Protein AF-0000000065792756 (afdb_homodimer)

Organism: Kluyveromyces lactis (strain ATCC 8585 / CBS 2359 / DSM 70799 / NBRC 1267 / NRRL Y-1140 / WM37) (NCBI:txid284590)

InterPro domains:
  IPR007240 Autophagy-related protein 17 [PTHR28005] (9-421)
  IPR045326 Autophagy protein ATG17-like domain [PF04108] (24-396)

Foldseek 3Di:
DDPPPVPDDLVVLVVLLVLLVVLLVVLVVLLVVLVVLLVVLLVLLVVLLVVLVVLVVLLVVLVVLLVCCQPPVLPPPQPPPQLPPQQVDCQLPVLLVLLVVLLVLLVVLLVVQVVAADDADPPDGTSNVVDDPCLSCLSVVLNVCSVVSVVVSVVLVVVSVVVSCCSVVPLVVPLSVVLVVLSCQASNPPHPPDLSCCSPPVLVVVSVVLNVLSVVLSVLSVVLSVLSVVLSVVPDDDVVSVVSVVVSVVVSVVNVVSSVVSVVSSVVSVVSSVVSVVSSVVSVVSSVVSVVSSVVSVVVVVVSVVVSVVSVVVSVVSVVSSVSSVVSSVVSVVVSVVSVVVVVVVVVVVVVLVVQQVVLVVVVVVLVVVVVVLVVVLVVVLVVLVVCCVVCVVPDDPVPPPPPSPDNDGPDDDDDDGDHRDD/DDPCPVDDDLVVLVVLLVVLVVLLVVLVVLLVVLVVLLVVLLVLLVVLLVLLVVLVVLLVVLVVLLCCCQPPVLPPPQPPPQLPPPQVPCQLPVLLVLLVVLLVLLVVLLVVQVVAADDADPPDGTSNVVDDPCLSCLSVVLNVCSVVSVVVSVVVVVVSVVLSVCSVVPLVVPLSVVLVVLSCQASNPPHPPDLSCCSPPVLVVVSVVLNVLSVVLSVLSVVLSVLSVCLSVVPDDDVVSVVSVVVSVVVSVVNVVSSVVSVVSSVVSVVSSVVSVVSSVVSVVSSVVSVVSSVVSVVVVVVSVVVSVVSVVVSVVSVVSSVSSVVSSVVSVVVSVVSVVVVVVVVVVVVVLVVQQVVLVVVVVVLVVVVVVLVVVLVVVLVVLVVCCVVCVVPDDPVPPPPPSPDNDGPDDDDDDGDHRDD

Radius of gyration: 106.82 Å; Cα contacts (8 Å, |Δi|>4): 622; chains: 2; bounding box: 116×334×173 Å

Structure (mmCIF, N/CA/C/O backbone):
data_AF-0000000065792756-model_v1
#
loop_
_entity.id
_entity.type
_entity.pdbx_description
1 polymer 'Autophagy-related protein 17'
#
loop_
_atom_site.group_PDB
_atom_site.id
_atom_site.type_symbol
_atom_site.label_atom_id
_atom_site.label_alt_id
_atom_site.label_comp_id
_atom_site.label_asym_id
_atom_site.label_entity_id
_atom_site.label_seq_id
_atom_site.pdbx_PDB_ins_code
_atom_site.Cartn_x
_atom_site.Cartn_y
_atom_site.Cartn_z
_atom_site.occupancy
_atom_site.B_iso_or_equiv
_atom_site.auth_seq_id
_atom_site.auth_comp_id
_atom_site.auth_asym_id
_atom_site.auth_atom_id
_atom_site.pdbx_PDB_model_num
ATOM 1 N N . MET A 1 1 ? 58.156 -164 -96.812 1 25.36 1 MET A N 1
ATOM 2 C CA . MET A 1 1 ? 56.844 -163.625 -96.312 1 25.36 1 MET A CA 1
ATOM 3 C C . MET A 1 1 ? 56.844 -162.25 -95.75 1 25.36 1 MET A C 1
ATOM 5 O O . MET A 1 1 ? 57.562 -161.875 -94.75 1 25.36 1 MET A O 1
ATOM 9 N N . SER A 1 2 ? 56.656 -161.125 -96.5 1 32.66 2 SER A N 1
ATOM 10 C CA . SER A 1 2 ? 56.594 -159.625 -96.562 1 32.66 2 SER A CA 1
ATOM 11 C C . SER A 1 2 ? 55.5 -159.125 -95.688 1 32.66 2 SER A C 1
ATOM 13 O O . SER A 1 2 ? 54.375 -159.625 -95.688 1 32.66 2 SER A O 1
ATOM 15 N N . ASP A 1 3 ? 55.75 -158.75 -94.375 1 37.81 3 ASP A N 1
ATOM 16 C CA . ASP A 1 3 ? 55.031 -158 -93.312 1 37.81 3 ASP A CA 1
ATOM 17 C C . ASP A 1 3 ? 54.188 -156.875 -93.875 1 37.81 3 ASP A C 1
ATOM 19 O O . ASP A 1 3 ? 54.719 -155.875 -94.438 1 37.81 3 ASP A O 1
ATOM 23 N N . ALA A 1 4 ? 53.031 -157.125 -94.438 1 43.47 4 ALA A N 1
ATOM 24 C CA . ALA A 1 4 ? 51.906 -156.25 -94.875 1 43.47 4 ALA A CA 1
ATOM 25 C C . ALA A 1 4 ? 51.531 -155.125 -93.812 1 43.47 4 ALA A C 1
ATOM 27 O O . ALA A 1 4 ? 50.906 -155.5 -92.812 1 43.47 4 ALA A O 1
ATOM 28 N N . ALA A 1 5 ? 52.312 -154.25 -93.188 1 48.06 5 ALA A N 1
ATOM 29 C CA . ALA A 1 5 ? 52.062 -153.125 -92.375 1 48.06 5 ALA A CA 1
ATOM 30 C C . ALA A 1 5 ? 50.844 -152.25 -92.875 1 48.06 5 ALA A C 1
ATOM 32 O O . ALA A 1 5 ? 50.875 -151.75 -93.938 1 48.06 5 ALA A O 1
ATOM 33 N N . THR A 1 6 ? 49.562 -152.625 -92.625 1 49.47 6 THR A N 1
ATOM 34 C CA . THR A 1 6 ? 48.25 -152.125 -93 1 49.47 6 THR A CA 1
ATOM 35 C C . THR A 1 6 ? 48.094 -150.625 -92.5 1 49.47 6 THR A C 1
ATOM 37 O O . THR A 1 6 ? 48 -150.375 -91.312 1 49.47 6 THR A O 1
ATOM 40 N N . THR A 1 7 ? 48.781 -149.625 -92.812 1 55.06 7 THR A N 1
ATOM 41 C CA . THR A 1 7 ? 48.875 -148.125 -92.688 1 55.06 7 THR A CA 1
ATOM 42 C C . THR A 1 7 ? 47.469 -147.5 -92.75 1 55.06 7 THR A C 1
ATOM 44 O O . THR A 1 7 ? 46.688 -147.875 -93.688 1 55.06 7 THR A O 1
ATOM 47 N N . ILE A 1 8 ? 46.844 -147.125 -91.688 1 67.44 8 ILE A N 1
ATOM 48 C CA . ILE A 1 8 ? 45.594 -146.375 -91.625 1 67.44 8 ILE A CA 1
ATOM 49 C C . ILE A 1 8 ? 45.656 -145.125 -92.625 1 67.44 8 ILE A C 1
ATOM 51 O O . ILE A 1 8 ? 46.625 -144.375 -92.688 1 67.44 8 ILE A O 1
ATOM 55 N N . PRO A 1 9 ? 44.875 -145.125 -93.625 1 71.44 9 PRO A N 1
ATOM 56 C CA . PRO A 1 9 ? 44.969 -144.125 -94.688 1 71.44 9 PRO A CA 1
ATOM 57 C C . PRO A 1 9 ? 44.812 -142.75 -94.125 1 71.44 9 PRO A C 1
ATOM 59 O O . PRO A 1 9 ? 43.875 -142.5 -93.438 1 71.44 9 PRO A O 1
ATOM 62 N N . SER A 1 10 ? 45.75 -141.875 -94.25 1 75.62 10 SER A N 1
ATOM 63 C CA . SER A 1 10 ? 45.875 -140.5 -93.875 1 75.62 10 SER A CA 1
ATOM 64 C C . SER A 1 10 ? 44.688 -139.625 -94.312 1 75.62 10 SER A C 1
ATOM 66 O O . SER A 1 10 ? 44.281 -138.75 -93.625 1 75.62 10 SER A O 1
ATOM 68 N N . ASP A 1 11 ? 44.062 -140.125 -95.25 1 78.5 11 ASP A N 1
ATOM 69 C CA . ASP A 1 11 ? 42.969 -139.375 -95.812 1 78.5 11 ASP A CA 1
ATOM 70 C C . ASP A 1 11 ? 41.719 -139.5 -94.938 1 78.5 11 ASP A C 1
ATOM 72 O O . ASP A 1 11 ? 40.969 -138.5 -94.812 1 78.5 11 ASP A O 1
ATOM 76 N N . GLU A 1 12 ? 41.656 -140.5 -94.25 1 80.75 12 GLU A N 1
ATOM 77 C CA . GLU A 1 12 ? 40.469 -140.75 -93.375 1 80.75 12 GLU A CA 1
ATOM 78 C C . GLU A 1 12 ? 40.594 -140 -92.062 1 80.75 12 GLU A C 1
ATOM 80 O O . GLU A 1 12 ? 39.594 -139.5 -91.562 1 80.75 12 GLU A O 1
ATOM 85 N N . ILE A 1 13 ? 41.75 -139.75 -91.625 1 80.88 13 ILE A N 1
ATOM 86 C CA . ILE A 1 13 ? 41.969 -139 -90.375 1 80.88 13 ILE A CA 1
ATOM 87 C C . ILE A 1 13 ? 41.719 -137.5 -90.625 1 80.88 13 ILE A C 1
ATOM 89 O O . ILE A 1 13 ? 41.125 -136.875 -89.812 1 80.88 13 ILE A O 1
ATOM 93 N N . ASP A 1 14 ? 42.125 -137.125 -91.812 1 81.69 14 ASP A N 1
ATOM 94 C CA . ASP A 1 14 ? 41.938 -135.75 -92.188 1 81.69 14 ASP A CA 1
ATOM 95 C C . ASP A 1 14 ? 40.438 -135.375 -92.312 1 81.69 14 ASP A C 1
ATOM 97 O O . ASP A 1 14 ? 40 -134.375 -91.938 1 81.69 14 ASP A O 1
ATOM 101 N N . LYS A 1 15 ? 39.719 -136.375 -92.75 1 84.19 15 LYS A N 1
ATOM 102 C CA . LYS A 1 15 ? 38.312 -136.125 -92.938 1 84.19 15 LYS A CA 1
ATOM 103 C C . LYS A 1 15 ? 37.594 -136.125 -91.562 1 84.19 15 LYS A C 1
ATOM 105 O O . LYS A 1 15 ? 36.719 -135.25 -91.312 1 84.19 15 LYS A O 1
ATOM 110 N N . LEU A 1 16 ? 38.062 -136.875 -90.688 1 81.31 16 LEU A N 1
ATOM 111 C CA . LEU A 1 16 ? 37.438 -137 -89.312 1 81.31 16 LEU A CA 1
ATOM 112 C C . LEU A 1 16 ? 37.781 -135.75 -88.5 1 81.31 16 LEU A C 1
ATOM 114 O O . LEU A 1 16 ? 36.938 -135.125 -87.812 1 81.31 16 LEU A O 1
ATOM 118 N N . TRP A 1 17 ? 38.969 -135.25 -88.688 1 83.38 17 TRP A N 1
ATOM 119 C CA . TRP A 1 17 ? 39.406 -134 -88 1 83.38 17 TRP A CA 1
ATOM 120 C C . TRP A 1 17 ? 38.656 -132.75 -88.5 1 83.38 17 TRP A C 1
ATOM 122 O O . TRP A 1 17 ? 38.219 -132 -87.688 1 83.38 17 TRP A O 1
ATOM 132 N N . ASN A 1 18 ? 38.5 -132.75 -89.812 1 84.19 18 ASN A N 1
ATOM 133 C CA . ASN A 1 18 ? 37.781 -131.625 -90.438 1 84.19 18 ASN A CA 1
ATOM 134 C C . ASN A 1 18 ? 36.312 -131.625 -90 1 84.19 18 ASN A C 1
ATOM 136 O O . ASN A 1 18 ? 35.719 -130.5 -89.75 1 84.19 18 ASN A O 1
ATOM 140 N N . LYS A 1 19 ? 35.812 -132.75 -89.875 1 84.25 19 LYS A N 1
ATOM 141 C CA . LYS A 1 19 ? 34.406 -132.875 -89.438 1 84.25 19 LYS A CA 1
ATOM 142 C C . LYS A 1 19 ? 34.25 -132.5 -88 1 84.25 19 LYS A C 1
ATOM 144 O O . LYS A 1 19 ? 33.312 -131.75 -87.625 1 84.25 19 LYS A O 1
ATOM 149 N N . ALA A 1 20 ? 35.156 -132.875 -87.188 1 82.81 20 ALA A N 1
ATOM 150 C CA . ALA A 1 20 ? 35.125 -132.625 -85.75 1 82.81 20 ALA A CA 1
ATOM 151 C C . ALA A 1 20 ? 35.312 -131.125 -85.562 1 82.81 20 ALA A C 1
ATOM 153 O O . ALA A 1 20 ? 34.625 -130.5 -84.75 1 82.81 20 ALA A O 1
ATOM 154 N N . ARG A 1 21 ? 36.219 -130.5 -86.375 1 84.38 21 ARG A N 1
ATOM 155 C CA . ARG A 1 21 ? 36.469 -129.125 -86.25 1 84.38 21 ARG A CA 1
ATOM 156 C C . ARG A 1 21 ? 35.219 -128.375 -86.625 1 84.38 21 ARG A C 1
ATOM 158 O O . ARG A 1 21 ? 34.844 -127.375 -85.938 1 84.38 21 ARG A O 1
ATOM 165 N N . ASN A 1 22 ? 34.562 -128.75 -87.688 1 84.94 22 ASN A N 1
ATOM 166 C CA . ASN A 1 22 ? 33.344 -128 -88.125 1 84.94 22 ASN A CA 1
ATOM 167 C C . ASN A 1 22 ? 32.219 -128.125 -87.125 1 84.94 22 ASN A C 1
ATOM 169 O O . ASN A 1 22 ? 31.5 -127.125 -86.875 1 84.94 22 ASN A O 1
ATOM 173 N N . GLN A 1 23 ? 32.156 -129.25 -86.625 1 82 23 GLN A N 1
ATOM 174 C CA . GLN A 1 23 ? 31.094 -129.5 -85.625 1 82 23 GLN A CA 1
ATOM 175 C C . GLN A 1 23 ? 31.328 -128.75 -84.375 1 82 23 GLN A C 1
ATOM 177 O O . GLN A 1 23 ? 30.391 -128.25 -83.75 1 82 23 GLN A O 1
ATOM 182 N N . LEU A 1 24 ? 32.562 -128.625 -83.938 1 84.19 24 LEU A N 1
ATOM 183 C CA . LEU A 1 24 ? 32.906 -127.875 -82.75 1 84.19 24 LEU A CA 1
ATOM 184 C C . LEU A 1 24 ? 32.594 -126.438 -82.938 1 84.19 24 LEU A C 1
ATOM 186 O O . LEU A 1 24 ? 32 -125.75 -82.062 1 84.19 24 LEU A O 1
ATOM 190 N N . VAL A 1 25 ? 32.938 -125.875 -84.125 1 85.44 25 VAL A N 1
ATOM 191 C CA . VAL A 1 25 ? 32.688 -124.438 -84.375 1 85.44 25 VAL A CA 1
ATOM 192 C C . VAL A 1 25 ? 31.203 -124.188 -84.438 1 85.44 25 VAL A C 1
ATOM 194 O O . VAL A 1 25 ? 30.734 -123.188 -83.875 1 85.44 25 VAL A O 1
ATOM 197 N N . GLU A 1 26 ? 30.469 -125 -85 1 83.5 26 GLU A N 1
ATOM 198 C CA . GLU A 1 26 ? 29.016 -124.812 -85.125 1 83.5 26 GLU A CA 1
ATOM 199 C C . GLU A 1 26 ? 28.344 -124.875 -83.75 1 83.5 26 GLU A C 1
ATOM 201 O O . GLU A 1 26 ? 27.484 -124.062 -83.438 1 83.5 26 GLU A O 1
ATOM 206 N N . ALA A 1 27 ? 28.797 -125.875 -83 1 84.25 27 ALA A N 1
ATOM 207 C CA . ALA A 1 27 ? 28.219 -126.062 -81.688 1 84.25 27 ALA A CA 1
ATOM 208 C C . ALA A 1 27 ? 28.578 -124.875 -80.75 1 84.25 27 ALA A C 1
ATOM 210 O O . ALA A 1 27 ? 27.766 -124.438 -80 1 84.25 27 ALA A O 1
ATOM 211 N N . GLN A 1 28 ? 29.844 -124.375 -80.875 1 85.5 28 GLN A N 1
ATOM 212 C CA . GLN A 1 28 ? 30.281 -123.25 -80.125 1 85.5 28 GLN A CA 1
ATOM 213 C C . GLN A 1 28 ? 29.438 -122 -80.438 1 85.5 28 GLN A C 1
ATOM 215 O O . GLN A 1 28 ? 29.062 -121.25 -79.5 1 85.5 28 GLN A O 1
ATOM 220 N N . VAL A 1 29 ? 29.078 -121.812 -81.688 1 86.62 29 VAL A N 1
ATOM 221 C CA . VAL A 1 29 ? 28.297 -120.688 -82.062 1 86.62 29 VAL A CA 1
ATOM 222 C C . VAL A 1 29 ? 26.875 -120.812 -81.5 1 86.62 29 VAL A C 1
ATOM 224 O O . VAL A 1 29 ? 26.344 -119.812 -80.938 1 86.62 29 VAL A O 1
ATOM 227 N N . GLU A 1 30 ? 26.344 -122 -81.562 1 85.38 30 GLU A N 1
ATOM 228 C CA . GLU A 1 30 ? 24.984 -122.188 -81.062 1 85.38 30 GLU A CA 1
ATOM 229 C C . GLU A 1 30 ? 24.906 -122.062 -79.562 1 85.38 30 GLU A C 1
ATOM 231 O O . GLU A 1 30 ? 23.969 -121.5 -79 1 85.38 30 GLU A O 1
ATOM 236 N N . CYS A 1 31 ? 25.938 -122.625 -78.938 1 85.56 31 CYS A N 1
ATOM 237 C CA . CYS A 1 31 ? 25.969 -122.562 -77.5 1 85.56 31 CYS A CA 1
ATOM 238 C C . CYS A 1 31 ? 26.172 -121.125 -77 1 85.56 31 CYS A C 1
ATOM 240 O O . CYS A 1 31 ? 25.547 -120.688 -76.062 1 85.56 31 CYS A O 1
ATOM 242 N N . GLU A 1 32 ? 27 -120.312 -77.688 1 86.19 32 GLU A N 1
ATOM 243 C CA . GLU A 1 32 ? 27.234 -118.938 -77.312 1 86.19 32 GLU A CA 1
ATOM 244 C C . GLU A 1 32 ? 25.969 -118.125 -77.438 1 86.19 32 GLU A C 1
ATOM 246 O O . GLU A 1 32 ? 25.672 -117.25 -76.625 1 86.19 32 GLU A O 1
ATOM 251 N N . GLU A 1 33 ? 25.297 -118.375 -78.5 1 88.31 33 GLU A N 1
ATOM 252 C CA . GLU A 1 33 ? 24.062 -117.688 -78.75 1 88.31 33 GLU A CA 1
ATOM 253 C C . GLU A 1 33 ? 23.031 -117.938 -77.625 1 88.31 33 GLU A C 1
ATOM 255 O O . GLU A 1 33 ? 22.375 -117.062 -77.125 1 88.31 33 GLU A O 1
ATOM 260 N N . SER A 1 34 ? 22.953 -119.25 -77.312 1 88.25 34 SER A N 1
ATOM 261 C CA . SER A 1 34 ? 22 -119.625 -76.312 1 88.25 34 SER A CA 1
ATOM 262 C C . SER A 1 34 ? 22.391 -119.062 -74.938 1 88.25 34 SER A C 1
ATOM 264 O O . SER A 1 34 ? 21.516 -118.625 -74.188 1 88.25 34 SER A O 1
ATOM 266 N N . LEU A 1 35 ? 23.609 -119 -74.688 1 86.31 35 LEU A N 1
ATOM 267 C CA . LEU A 1 35 ? 24.094 -118.438 -73.438 1 86.31 35 LEU A CA 1
ATOM 268 C C . LEU A 1 35 ? 23.828 -116.938 -73.312 1 86.31 35 LEU A C 1
ATOM 270 O O . LEU A 1 35 ? 23.547 -116.375 -72.25 1 86.31 35 LEU A O 1
ATOM 274 N N . LYS A 1 36 ? 23.969 -116.375 -74.438 1 90.25 36 LYS A N 1
ATOM 275 C CA . LYS A 1 36 ? 23.672 -114.938 -74.438 1 90.25 36 LYS A CA 1
ATOM 276 C C . LYS A 1 36 ? 22.203 -114.688 -74.125 1 90.25 36 LYS A C 1
ATOM 278 O O . LYS A 1 36 ? 21.875 -113.75 -73.375 1 90.25 36 LYS A O 1
ATOM 283 N N . ILE A 1 37 ? 21.312 -115.438 -74.625 1 89.06 37 ILE A N 1
ATOM 284 C CA . ILE A 1 37 ? 19.875 -115.312 -74.375 1 89.06 37 ILE A CA 1
ATOM 285 C C . ILE A 1 37 ? 19.562 -115.562 -72.875 1 89.06 37 ILE A C 1
ATOM 287 O O . ILE A 1 37 ? 18.812 -114.812 -72.25 1 89.06 37 ILE A O 1
ATOM 291 N N . LEU A 1 38 ? 20.25 -116.438 -72.375 1 88.75 38 LEU A N 1
ATOM 292 C CA . LEU A 1 38 ? 20.016 -116.812 -71 1 88.75 38 LEU A CA 1
ATOM 293 C C . LEU A 1 38 ? 20.5 -115.688 -70.062 1 88.75 38 LEU A C 1
ATOM 295 O O . LEU A 1 38 ? 19.875 -115.375 -69.062 1 88.75 38 LEU A O 1
ATOM 299 N N . SER A 1 39 ? 21.594 -115.188 -70.5 1 89.44 39 SER A N 1
ATOM 300 C CA . SER A 1 39 ? 22.109 -114.062 -69.688 1 89.44 39 SER A CA 1
ATOM 301 C C . SER A 1 39 ? 21.141 -112.875 -69.688 1 89.44 39 SER A C 1
ATOM 303 O O . SER A 1 39 ? 20.922 -112.25 -68.688 1 89.44 39 SER A O 1
ATOM 305 N N . LYS A 1 40 ? 20.594 -112.625 -70.75 1 89.81 40 LYS A N 1
ATOM 306 C CA . LYS A 1 40 ? 19.641 -111.5 -70.875 1 89.81 40 LYS A CA 1
ATOM 307 C C . LYS A 1 40 ? 18.391 -111.812 -70 1 89.81 40 LYS A C 1
ATOM 309 O O . LYS A 1 40 ? 17.891 -110.875 -69.312 1 89.81 40 LYS A O 1
ATOM 314 N N . VAL A 1 41 ? 17.938 -112.938 -70 1 87.88 41 VAL A N 1
ATOM 315 C CA . VAL A 1 41 ? 16.75 -113.312 -69.25 1 87.88 41 VAL A CA 1
ATOM 316 C C . VAL A 1 41 ? 17 -113.188 -67.75 1 87.88 41 VAL A C 1
ATOM 318 O O . VAL A 1 41 ? 16.156 -112.688 -67 1 87.88 41 VAL A O 1
ATOM 321 N N . ARG A 1 42 ? 18.219 -113.562 -67.438 1 86 42 ARG A N 1
ATOM 322 C CA . ARG A 1 42 ? 18.578 -113.438 -66.062 1 86 42 ARG A CA 1
ATOM 323 C C . ARG A 1 42 ? 18.562 -112 -65.562 1 86 42 ARG A C 1
ATOM 325 O O . ARG A 1 42 ? 18.031 -111.688 -64.5 1 86 42 ARG A O 1
ATOM 332 N N . THR A 1 43 ? 19 -111.125 -66.375 1 88.31 43 THR A N 1
ATOM 333 C CA . THR A 1 43 ? 19.031 -109.75 -66 1 88.31 43 THR A CA 1
ATOM 334 C C . THR A 1 43 ? 17.625 -109.125 -65.875 1 88.31 43 THR A C 1
ATOM 336 O O . THR A 1 43 ? 17.328 -108.375 -65 1 88.31 43 THR A O 1
ATOM 339 N N . GLU A 1 44 ? 16.766 -109.562 -66.625 1 85.88 44 GLU A N 1
ATOM 340 C CA . GLU A 1 44 ? 15.391 -109.062 -66.625 1 85.88 44 GLU A CA 1
ATOM 341 C C . GLU A 1 44 ? 14.617 -109.562 -65.438 1 85.88 44 GLU A C 1
ATOM 343 O O . GLU A 1 44 ? 13.805 -108.875 -64.875 1 85.88 44 GLU A O 1
ATOM 348 N N . MET A 1 45 ? 14.938 -110.75 -65.125 1 84.94 45 MET A N 1
ATOM 349 C CA . MET A 1 45 ? 14.281 -111.312 -63.969 1 84.94 45 MET A CA 1
ATOM 350 C C . MET A 1 45 ? 14.688 -110.625 -62.719 1 84.94 45 MET A C 1
ATOM 352 O O . MET A 1 45 ? 13.836 -110.312 -61.875 1 84.94 45 MET A O 1
ATOM 356 N N . ASP A 1 46 ? 15.961 -110.25 -62.656 1 84.19 46 ASP A N 1
ATOM 357 C CA . ASP A 1 46 ? 16.469 -109.562 -61.5 1 84.19 46 ASP A CA 1
ATOM 358 C C . ASP A 1 46 ? 15.852 -108.125 -61.406 1 84.19 46 ASP A C 1
ATOM 360 O O . ASP A 1 46 ? 15.492 -107.688 -60.312 1 84.19 46 ASP A O 1
ATOM 364 N N . SER A 1 47 ? 15.711 -107.562 -62.438 1 86 47 SER A N 1
ATOM 365 C CA . SER A 1 47 ? 15.133 -106.25 -62.469 1 86 47 SER A CA 1
ATOM 366 C C . SER A 1 47 ? 13.672 -106.25 -62.031 1 86 47 SER A C 1
ATOM 368 O O . SER A 1 47 ? 13.211 -105.375 -61.312 1 86 47 SER A O 1
ATOM 370 N N . SER A 1 48 ? 13 -107.25 -62.375 1 80.44 48 SER A N 1
ATOM 371 C CA . SER A 1 48 ? 11.586 -107.375 -62.062 1 80.44 48 SER A CA 1
ATOM 372 C C . SER A 1 48 ? 11.383 -107.625 -60.562 1 80.44 48 SER A C 1
ATOM 374 O O . SER A 1 48 ? 10.461 -107.062 -59.969 1 80.44 48 SER A O 1
ATOM 376 N N . GLN A 1 49 ? 12.359 -108.312 -59.969 1 78.81 49 GLN A N 1
ATOM 377 C CA . GLN A 1 49 ? 12.281 -108.562 -58.531 1 78.81 49 GLN A CA 1
ATOM 378 C C . GLN A 1 49 ? 12.516 -107.312 -57.719 1 78.81 49 GLN A C 1
ATOM 380 O O . GLN A 1 49 ? 11.875 -107.125 -56.688 1 78.81 49 GLN A O 1
ATOM 385 N N . LYS A 1 50 ? 13.375 -106.562 -58.25 1 86.12 50 LYS A N 1
ATOM 386 C CA . LYS A 1 50 ? 13.68 -105.312 -57.531 1 86.12 50 LYS A CA 1
ATOM 387 C C . LYS A 1 50 ? 12.492 -104.375 -57.562 1 86.12 50 LYS A C 1
ATOM 389 O O . LYS A 1 50 ? 12.32 -103.5 -56.688 1 86.12 50 LYS A O 1
ATOM 394 N N . SER A 1 51 ? 11.625 -104.5 -58.5 1 86.56 51 SER A N 1
ATOM 395 C CA . SER A 1 51 ? 10.469 -103.625 -58.656 1 86.56 51 SER A CA 1
ATOM 396 C C . SER A 1 51 ? 9.453 -103.812 -57.531 1 86.56 51 SER A C 1
ATOM 398 O O . SER A 1 51 ? 8.773 -102.875 -57.094 1 86.56 51 SER A O 1
ATOM 400 N N . ARG A 1 52 ? 9.438 -105 -57 1 84.5 52 ARG A N 1
ATOM 401 C CA . ARG A 1 52 ? 8.516 -105.312 -55.906 1 84.5 52 ARG A CA 1
ATOM 402 C C . ARG A 1 52 ? 8.859 -104.5 -54.688 1 84.5 52 ARG A C 1
ATOM 404 O O . ARG A 1 52 ? 7.965 -103.938 -54.031 1 84.5 52 ARG A O 1
ATOM 411 N N . PHE A 1 53 ? 10.109 -104.312 -54.406 1 84 53 PHE A N 1
ATOM 412 C CA . PHE A 1 53 ? 10.547 -103.562 -53.219 1 84 53 PHE A CA 1
ATOM 413 C C . PHE A 1 53 ? 10.273 -102.062 -53.406 1 84 53 PHE A C 1
ATOM 415 O O . PHE A 1 53 ? 9.914 -101.375 -52.438 1 84 53 PHE A O 1
ATOM 422 N N . LYS A 1 54 ? 10.398 -101.688 -54.594 1 88.88 54 LYS A N 1
ATOM 423 C CA . LYS A 1 54 ? 10.117 -100.312 -54.875 1 88.88 54 LYS A CA 1
ATOM 424 C C . LYS A 1 54 ? 8.641 -100 -54.688 1 88.88 54 LYS A C 1
ATOM 426 O O . LYS A 1 54 ? 8.281 -98.938 -54.156 1 88.88 54 LYS A O 1
ATOM 431 N N . LEU A 1 55 ? 7.777 -100.875 -55.094 1 90.19 55 LEU A N 1
ATOM 432 C CA . LEU A 1 55 ? 6.336 -100.688 -54.969 1 90.19 55 LEU A CA 1
ATOM 433 C C . LEU A 1 55 ? 5.91 -100.688 -53.5 1 90.19 55 LEU A C 1
ATOM 435 O O . LEU A 1 55 ? 5.066 -99.875 -53.062 1 90.19 55 LEU A O 1
ATOM 439 N N . LYS A 1 56 ? 6.566 -101.625 -52.781 1 88.62 56 LYS A N 1
ATOM 440 C CA . LYS A 1 56 ? 6.277 -101.625 -51.344 1 88.62 56 LYS A CA 1
ATOM 441 C C . LYS A 1 56 ? 6.676 -100.375 -50.656 1 88.62 56 LYS A C 1
ATOM 443 O O . LYS A 1 56 ? 5.961 -99.875 -49.781 1 88.62 56 LYS A O 1
ATOM 448 N N . PHE A 1 57 ? 7.707 -99.75 -51.094 1 90 57 PHE A N 1
ATOM 449 C CA . PHE A 1 57 ? 8.172 -98.438 -50.531 1 90 57 PHE A CA 1
ATOM 450 C C . PHE A 1 57 ? 7.18 -97.375 -50.844 1 90 57 PHE A C 1
ATOM 452 O O . PHE A 1 57 ? 6.836 -96.562 -49.938 1 90 57 PHE A O 1
ATOM 459 N N . ILE A 1 58 ? 6.727 -97.312 -52 1 90.94 58 ILE A N 1
ATOM 460 C CA . ILE A 1 58 ? 5.789 -96.312 -52.406 1 90.94 58 ILE A CA 1
ATOM 461 C C . ILE A 1 58 ? 4.484 -96.438 -51.625 1 90.94 58 ILE A C 1
ATOM 463 O O . ILE A 1 58 ? 3.928 -95.438 -51.156 1 90.94 58 ILE A O 1
ATOM 467 N N . LEU A 1 59 ? 4.094 -97.625 -51.469 1 92.44 59 LEU A N 1
ATOM 468 C CA . LEU A 1 59 ? 2.875 -97.875 -50.719 1 92.44 59 LEU A CA 1
ATOM 469 C C . LEU A 1 59 ? 3.016 -97.438 -49.281 1 92.44 59 LEU A C 1
ATOM 471 O O . LEU A 1 59 ? 2.135 -96.688 -48.781 1 92.44 59 LEU A O 1
ATOM 475 N N . ASN A 1 60 ? 4.172 -97.688 -48.625 1 90.12 60 ASN A N 1
ATOM 476 C CA . ASN A 1 60 ? 4.398 -97.25 -47.25 1 90.12 60 ASN A CA 1
ATOM 477 C C . ASN A 1 60 ? 4.473 -95.75 -47.156 1 90.12 60 ASN A C 1
ATOM 479 O O . ASN A 1 60 ? 3.965 -95.125 -46.188 1 90.12 60 ASN A O 1
ATOM 483 N N . CYS A 1 61 ? 5.059 -95.188 -48.156 1 89.69 61 CYS A N 1
ATOM 484 C CA . CYS A 1 61 ? 5.168 -93.75 -48.156 1 89.69 61 CYS A CA 1
ATOM 485 C C . CYS A 1 61 ? 3.795 -93.062 -48.25 1 89.69 61 CYS A C 1
ATOM 487 O O . CYS A 1 61 ? 3.506 -92.125 -47.531 1 89.69 61 CYS A O 1
ATOM 489 N N . LEU A 1 62 ? 2.947 -93.562 -49.062 1 91.75 62 LEU A N 1
ATOM 490 C CA . LEU A 1 62 ? 1.622 -93 -49.25 1 91.75 62 LEU A CA 1
ATOM 491 C C . LEU A 1 62 ? 0.751 -93.188 -48.031 1 91.75 62 LEU A C 1
ATOM 493 O O . LEU A 1 62 ? 0.009 -92.312 -47.625 1 91.75 62 LEU A O 1
ATOM 497 N N . VAL A 1 63 ? 0.926 -94.438 -47.406 1 90.94 63 VAL A N 1
ATOM 498 C CA . VAL A 1 63 ? 0.171 -94.688 -46.188 1 90.94 63 VAL A CA 1
ATOM 499 C C . VAL A 1 63 ? 0.593 -93.75 -45.094 1 90.94 63 VAL A C 1
ATOM 501 O O . VAL A 1 63 ? -0.253 -93.125 -44.406 1 90.94 63 VAL A O 1
ATOM 504 N N . ASN A 1 64 ? 1.88 -93.438 -44.969 1 90.19 64 ASN A N 1
ATOM 505 C CA . ASN A 1 64 ? 2.395 -92.562 -43.938 1 90.19 64 ASN A CA 1
ATOM 506 C C . ASN A 1 64 ? 1.988 -91.125 -44.188 1 90.19 64 ASN A C 1
ATOM 508 O O . ASN A 1 64 ? 1.679 -90.375 -43.25 1 90.19 64 ASN A O 1
ATOM 512 N N . GLN A 1 65 ? 1.965 -90.812 -45.469 1 89.31 65 GLN A N 1
ATOM 513 C CA . GLN A 1 65 ? 1.603 -89.438 -45.812 1 89.31 65 GLN A CA 1
ATOM 514 C C . GLN A 1 65 ? 0.128 -89.125 -45.5 1 89.31 65 GLN A C 1
ATOM 516 O O . GLN A 1 65 ? -0.23 -88.062 -45 1 89.31 65 GLN A O 1
ATOM 521 N N . VAL A 1 66 ? -0.677 -90.125 -45.812 1 88.44 66 VAL A N 1
ATOM 522 C CA . VAL A 1 66 ? -2.107 -89.938 -45.594 1 88.44 66 VAL A CA 1
ATOM 523 C C . VAL A 1 66 ? -2.377 -89.938 -44.094 1 88.44 66 VAL A C 1
ATOM 525 O O . VAL A 1 66 ? -3.18 -89.125 -43.625 1 88.44 66 VAL A O 1
ATOM 528 N N . GLU A 1 67 ? -1.605 -90.75 -43.312 1 89.06 67 GLU A N 1
ATOM 529 C CA . GLU A 1 67 ? -1.757 -90.75 -41.875 1 89.06 67 GLU A CA 1
ATOM 530 C C . GLU A 1 67 ? -1.28 -89.438 -41.25 1 89.06 67 GLU A C 1
ATOM 532 O O . GLU A 1 67 ? -1.896 -88.875 -40.312 1 89.06 67 GLU A O 1
ATOM 537 N N . PHE A 1 68 ? -0.265 -88.875 -41.781 1 88.62 68 PHE A N 1
ATOM 538 C CA . PHE A 1 68 ? 0.26 -87.625 -41.312 1 88.62 68 PHE A CA 1
ATOM 539 C C . PHE A 1 68 ? -0.748 -86.5 -41.562 1 88.62 68 PHE A C 1
ATOM 541 O O . PHE A 1 68 ? -1.009 -85.688 -40.688 1 88.62 68 PHE A O 1
ATOM 548 N N . PHE A 1 69 ? -1.296 -86.438 -42.688 1 87.94 69 PHE A N 1
ATOM 549 C CA . PHE A 1 69 ? -2.246 -85.438 -43.062 1 87.94 69 PHE A CA 1
ATOM 550 C C . PHE A 1 69 ? -3.508 -85.5 -42.219 1 87.94 69 PHE A C 1
ATOM 552 O O . PHE A 1 69 ? -3.986 -84.5 -41.656 1 87.94 69 PHE A O 1
ATOM 559 N N . LYS A 1 70 ? -3.914 -86.75 -42.062 1 87.25 70 LYS A N 1
ATOM 560 C CA . LYS A 1 70 ? -5.168 -86.938 -41.344 1 87.25 70 LYS A CA 1
ATOM 561 C C . LYS A 1 70 ? -4.996 -86.688 -39.844 1 87.25 70 LYS A C 1
ATOM 563 O O . LYS A 1 70 ? -5.73 -85.875 -39.25 1 87.25 70 LYS A O 1
ATOM 568 N N . ASN A 1 71 ? -3.953 -87.25 -39.219 1 88.31 71 ASN A N 1
ATOM 569 C CA . ASN A 1 71 ? -3.855 -87.188 -37.75 1 88.31 71 ASN A CA 1
ATOM 570 C C . ASN A 1 71 ? -3.135 -86 -37.25 1 88.31 71 ASN A C 1
ATOM 572 O O . ASN A 1 71 ? -3.514 -85.438 -36.219 1 88.31 71 ASN A O 1
ATOM 576 N N . ILE A 1 72 ? -2.213 -85.5 -37.969 1 87.75 72 ILE A N 1
ATOM 577 C CA . ILE A 1 72 ? -1.413 -84.438 -37.438 1 87.75 72 ILE A CA 1
ATOM 578 C C . ILE A 1 72 ? -1.94 -83.125 -38 1 87.75 72 ILE A C 1
ATOM 580 O O . ILE A 1 72 ? -2.305 -82.188 -37.219 1 87.75 72 ILE A O 1
ATOM 584 N N . MET A 1 73 ? -2.119 -83 -39.25 1 85.81 73 MET A N 1
ATOM 585 C CA . MET A 1 73 ? -2.469 -81.688 -39.812 1 85.81 73 MET A CA 1
ATOM 586 C C . MET A 1 73 ? -3.936 -81.375 -39.562 1 85.81 73 MET A C 1
ATOM 588 O O . MET A 1 73 ? -4.258 -80.312 -39.062 1 85.81 73 MET A O 1
ATOM 592 N N . LEU A 1 74 ? -4.762 -82.312 -39.844 1 86.62 74 LEU A N 1
ATOM 593 C CA . LEU A 1 74 ? -6.184 -82 -39.75 1 86.62 74 LEU A CA 1
ATOM 594 C C . LEU A 1 74 ? -6.652 -82.125 -38.281 1 86.62 74 LEU A C 1
ATOM 596 O O . LEU A 1 74 ? -7.312 -81.188 -37.812 1 86.62 74 LEU A O 1
ATOM 600 N N . GLU A 1 75 ? -6.281 -83.125 -37.625 1 88.81 75 GLU A N 1
ATOM 601 C CA . GLU A 1 75 ? -6.828 -83.312 -36.281 1 88.81 75 GLU A CA 1
ATOM 602 C C . GLU A 1 75 ? -6.086 -82.438 -35.25 1 88.81 75 GLU A C 1
ATOM 604 O O . GLU A 1 75 ? -6.703 -81.688 -34.531 1 88.81 75 GLU A O 1
ATOM 609 N N . LYS A 1 76 ? -4.836 -82.5 -35.188 1 89.75 76 LYS A N 1
ATOM 610 C CA . LYS A 1 76 ? -4.094 -81.812 -34.156 1 89.75 76 LYS A CA 1
ATOM 611 C C . LYS A 1 76 ? -3.941 -80.375 -34.469 1 89.75 76 LYS A C 1
ATOM 613 O O . LYS A 1 76 ? -4.301 -79.5 -33.656 1 89.75 76 LYS A O 1
ATOM 618 N N . CYS A 1 77 ? -3.553 -80 -35.656 1 84.75 77 CYS A N 1
ATOM 619 C CA . CYS A 1 77 ? -3.203 -78.625 -35.969 1 84.75 77 CYS A CA 1
ATOM 620 C C . CYS A 1 77 ? -4.453 -77.812 -36.25 1 84.75 77 CYS A C 1
ATOM 622 O O . CYS A 1 77 ? -4.66 -76.75 -35.656 1 84.75 77 CYS A O 1
ATOM 624 N N . ILE A 1 78 ? -5.285 -78.312 -37.094 1 85.25 78 ILE A N 1
ATOM 625 C CA . ILE A 1 78 ? -6.406 -77.438 -37.531 1 85.25 78 ILE A CA 1
ATOM 626 C C . ILE A 1 78 ? -7.543 -77.562 -36.5 1 85.25 78 ILE A C 1
ATOM 628 O O . ILE A 1 78 ? -8.023 -76.562 -36 1 85.25 78 ILE A O 1
ATOM 632 N N . SER A 1 79 ? -7.93 -78.75 -36.125 1 86.75 79 SER A N 1
ATOM 633 C CA . SER A 1 79 ? -9.086 -78.875 -35.25 1 86.75 79 SER A CA 1
ATOM 634 C C . SER A 1 79 ? -8.781 -78.438 -33.812 1 86.75 79 SER A C 1
ATOM 636 O O . SER A 1 79 ? -9.422 -77.5 -33.312 1 86.75 79 SER A O 1
ATOM 638 N N . THR A 1 80 ? -7.762 -78.938 -33.188 1 88.38 80 THR A N 1
ATOM 639 C CA . THR A 1 80 ? -7.516 -78.688 -31.766 1 88.38 80 THR A CA 1
ATOM 640 C C . THR A 1 80 ? -6.828 -77.312 -31.547 1 88.38 80 THR A C 1
ATOM 642 O O . THR A 1 80 ? -7.305 -76.5 -30.781 1 88.38 80 THR A O 1
ATOM 645 N N . GLU A 1 81 ? -5.863 -77.062 -32.25 1 86.06 81 GLU A N 1
ATOM 646 C CA . GLU A 1 81 ? -5.062 -75.875 -32 1 86.06 81 GLU A CA 1
ATOM 647 C C . GLU A 1 81 ? -5.711 -74.625 -32.594 1 86.06 81 GLU A C 1
ATOM 649 O O . GLU A 1 81 ? -5.879 -73.625 -31.906 1 86.06 81 GLU A O 1
ATOM 654 N N . LEU A 1 82 ? -6.113 -74.688 -33.812 1 85.56 82 LEU A N 1
ATOM 655 C CA . LEU A 1 82 ? -6.594 -73.5 -34.5 1 85.56 82 LEU A CA 1
ATOM 656 C C . LEU A 1 82 ? -8.062 -73.25 -34.188 1 85.56 82 LEU A C 1
ATOM 658 O O . LEU A 1 82 ? -8.398 -72.188 -33.625 1 85.56 82 LEU A O 1
ATOM 662 N N . ILE A 1 83 ? -8.906 -74.188 -34.344 1 85.06 83 ILE A N 1
ATOM 663 C CA . ILE A 1 83 ? -10.344 -74 -34.219 1 85.06 83 ILE A CA 1
ATOM 664 C C . ILE A 1 83 ? -10.734 -73.938 -32.75 1 85.06 83 ILE A C 1
ATOM 666 O O . ILE A 1 83 ? -11.336 -73 -32.281 1 85.06 83 ILE A O 1
ATOM 670 N N . ASP A 1 84 ? -10.305 -74.938 -31.984 1 87.12 84 ASP A N 1
ATOM 671 C CA . ASP A 1 84 ? -10.781 -75.062 -30.625 1 87.12 84 ASP A CA 1
ATOM 672 C C . ASP A 1 84 ? -10.039 -74.062 -29.703 1 87.12 84 ASP A C 1
ATOM 674 O O . ASP A 1 84 ? -10.664 -73.312 -28.938 1 87.12 84 ASP A O 1
ATOM 678 N N . ASN A 1 85 ? -8.758 -74 -29.781 1 87.75 85 ASN A N 1
ATOM 679 C CA . ASN A 1 85 ? -7.988 -73.25 -28.828 1 87.75 85 ASN A CA 1
ATOM 680 C C . ASN A 1 85 ? -7.906 -71.75 -29.266 1 87.75 85 ASN A C 1
ATOM 682 O O . ASN A 1 85 ? -8.305 -70.875 -28.5 1 87.75 85 ASN A O 1
ATOM 686 N N . GLU A 1 86 ? -7.5 -71.5 -30.453 1 84.25 86 GLU A N 1
ATOM 687 C CA . GLU A 1 86 ? -7.246 -70.125 -30.875 1 84.25 86 GLU A CA 1
ATOM 688 C C . GLU A 1 86 ? -8.547 -69.375 -31.172 1 84.25 86 GLU A C 1
ATOM 690 O O . GLU A 1 86 ? -8.797 -68.312 -30.641 1 84.25 86 GLU A O 1
ATOM 695 N N . TRP A 1 87 ? -9.398 -70 -31.938 1 82.94 87 TRP A N 1
ATOM 696 C CA . TRP A 1 87 ? -10.562 -69.25 -32.438 1 82.94 87 TRP A CA 1
ATOM 697 C C . TRP A 1 87 ? -11.711 -69.312 -31.422 1 82.94 87 TRP A C 1
ATOM 699 O O . TRP A 1 87 ? -12.289 -68.312 -31.062 1 82.94 87 TRP A O 1
ATOM 709 N N . SER A 1 88 ? -11.969 -70.5 -30.891 1 83.94 88 SER A N 1
ATOM 710 C CA . SER A 1 88 ? -13.141 -70.625 -30.031 1 83.94 88 SER A CA 1
ATOM 711 C C . SER A 1 88 ? -12.867 -70.188 -28.609 1 83.94 88 SER A C 1
ATOM 713 O O . SER A 1 88 ? -13.695 -69.5 -28.016 1 83.94 88 SER A O 1
ATOM 715 N N . LYS A 1 89 ? -11.75 -70.5 -28.141 1 87.31 89 LYS A N 1
ATOM 716 C CA . LYS A 1 89 ? -11.477 -70.125 -26.75 1 87.31 89 LYS A CA 1
ATOM 717 C C . LYS A 1 89 ? -10.852 -68.75 -26.641 1 87.31 89 LYS A C 1
ATOM 719 O O . LYS A 1 89 ? -11.391 -67.875 -25.969 1 87.31 89 LYS A O 1
ATOM 724 N N . LEU A 1 90 ? -9.805 -68.5 -27.328 1 85.06 90 LEU A N 1
ATOM 725 C CA . LEU A 1 90 ? -9.047 -67.25 -27.156 1 85.06 90 LEU A CA 1
ATOM 726 C C . LEU A 1 90 ? -9.789 -66.062 -27.781 1 85.06 90 LEU A C 1
ATOM 728 O O . LEU A 1 90 ? -9.992 -65.062 -27.109 1 85.06 90 LEU A O 1
ATOM 732 N N . VAL A 1 91 ? -10.242 -66.188 -29 1 84.94 91 VAL A N 1
ATOM 733 C CA . VAL A 1 91 ? -10.805 -65.062 -29.703 1 84.94 91 VAL A CA 1
ATOM 734 C C . VAL A 1 91 ? -12.273 -64.875 -29.312 1 84.94 91 VAL A C 1
ATOM 736 O O . VAL A 1 91 ? -12.68 -63.812 -28.859 1 84.94 91 VAL A O 1
ATOM 739 N N . LEU A 1 92 ? -13.039 -65.938 -29.391 1 83.44 92 LEU A N 1
ATOM 740 C CA . LEU A 1 92 ? -14.484 -65.812 -29.25 1 83.44 92 LEU A CA 1
ATOM 741 C C . LEU A 1 92 ? -14.875 -65.688 -27.766 1 83.44 92 LEU A C 1
ATOM 743 O O . LEU A 1 92 ? -15.938 -65.188 -27.438 1 83.44 92 LEU A O 1
ATOM 747 N N . VAL A 1 93 ? -13.977 -66.062 -26.906 1 87.38 93 VAL A N 1
ATOM 748 C CA . VAL A 1 93 ? -14.367 -65.938 -25.5 1 87.38 93 VAL A CA 1
ATOM 749 C C . VAL A 1 93 ? -13.523 -64.938 -24.781 1 87.38 93 VAL A C 1
ATOM 751 O O . VAL A 1 93 ? -14.039 -63.875 -24.375 1 87.38 93 VAL A O 1
ATOM 754 N N . GLU A 1 94 ? -12.266 -65.062 -24.797 1 89.81 94 GLU A N 1
ATOM 755 C CA . GLU A 1 94 ? -11.406 -64.25 -24 1 89.81 94 GLU A CA 1
ATOM 756 C C . GLU A 1 94 ? -11.375 -62.812 -24.562 1 89.81 94 GLU A C 1
ATOM 758 O O . GLU A 1 94 ? -11.641 -61.844 -23.844 1 89.81 94 GLU A O 1
ATOM 763 N N . ILE A 1 95 ? -11.125 -62.656 -25.797 1 89.81 95 ILE A N 1
ATOM 764 C CA . ILE A 1 95 ? -10.992 -61.312 -26.406 1 89.81 95 ILE A CA 1
ATOM 765 C C . ILE A 1 95 ? -12.352 -60.625 -26.406 1 89.81 95 ILE A C 1
ATOM 767 O O . ILE A 1 95 ? -12.438 -59.438 -26.125 1 89.81 95 ILE A O 1
ATOM 771 N N . VAL A 1 96 ? -13.352 -61.438 -26.75 1 87.56 96 VAL A N 1
ATOM 772 C CA . VAL A 1 96 ? -14.688 -60.844 -26.781 1 87.56 96 VAL A CA 1
ATOM 773 C C . VAL A 1 96 ? -15.086 -60.375 -25.391 1 87.56 96 VAL A C 1
ATOM 775 O O . VAL A 1 96 ? -15.68 -59.312 -25.234 1 87.56 96 VAL A O 1
ATOM 778 N N . ASN A 1 97 ? -14.742 -61.125 -24.375 1 91.94 97 ASN A N 1
ATOM 779 C CA . ASN A 1 97 ? -15.039 -60.75 -23 1 91.94 97 ASN A CA 1
ATOM 780 C C . ASN A 1 97 ? -14.273 -59.469 -22.609 1 91.94 97 ASN A C 1
ATOM 782 O O . ASN A 1 97 ? -14.82 -58.594 -21.969 1 91.94 97 ASN A O 1
ATOM 786 N N . ASP A 1 98 ? -13.047 -59.406 -23.047 1 93.81 98 ASP A N 1
ATOM 787 C CA . ASP A 1 98 ? -12.234 -58.219 -22.75 1 93.81 98 ASP A CA 1
ATOM 788 C C . ASP A 1 98 ? -12.781 -56.969 -23.438 1 93.81 98 ASP A C 1
ATOM 790 O O . ASP A 1 98 ? -12.859 -55.906 -22.844 1 93.81 98 ASP A O 1
ATOM 794 N N . VAL A 1 99 ? -13.141 -57.188 -24.672 1 93.62 99 VAL A N 1
ATOM 795 C CA . VAL A 1 99 ? -13.672 -56.062 -25.438 1 93.62 99 VAL A CA 1
ATOM 796 C C . VAL A 1 99 ? -14.969 -55.562 -24.797 1 93.62 99 VAL A C 1
ATOM 798 O O . VAL A 1 99 ? -15.172 -54.344 -24.641 1 93.62 99 VAL A O 1
ATOM 801 N N . SER A 1 100 ? -15.828 -56.5 -24.391 1 92.44 100 SER A N 1
ATOM 802 C CA . SER A 1 100 ? -17.078 -56.125 -23.75 1 92.44 100 SER A CA 1
ATOM 803 C C . SER A 1 100 ? -16.844 -55.469 -22.406 1 92.44 100 SER A C 1
ATOM 805 O O . SER A 1 100 ? -17.516 -54.5 -22.062 1 92.44 100 SER A O 1
ATOM 807 N N . TYR A 1 101 ? -15.883 -55.906 -21.656 1 94.81 101 TYR A N 1
ATOM 808 C CA . TYR A 1 101 ? -15.555 -55.312 -20.359 1 94.81 101 TYR A CA 1
ATOM 809 C C . TYR A 1 101 ? -15.094 -53.875 -20.5 1 94.81 101 TYR A C 1
ATOM 811 O O . TYR A 1 101 ? -15.602 -53 -19.812 1 94.81 101 TYR A O 1
ATOM 819 N N . TRP A 1 102 ? -14.227 -53.656 -21.406 1 95.12 102 TRP A N 1
ATOM 820 C CA . TRP A 1 102 ? -13.641 -52.312 -21.547 1 95.12 102 TRP A CA 1
ATOM 821 C C . TRP A 1 102 ? -14.617 -51.375 -22.219 1 95.12 102 TRP A C 1
ATOM 823 O O . TRP A 1 102 ? -14.57 -50.156 -21.984 1 95.12 102 TRP A O 1
ATOM 833 N N . GLN A 1 103 ? -15.5 -52 -23.031 1 95 103 GLN A N 1
ATOM 834 C CA . GLN A 1 103 ? -16.578 -51.156 -23.562 1 95 103 GLN A CA 1
ATOM 835 C C . GLN A 1 103 ? -17.484 -50.625 -22.438 1 95 103 GLN A C 1
ATOM 837 O O . GLN A 1 103 ? -17.859 -49.469 -22.422 1 95 103 GLN A O 1
ATOM 842 N N . ASN A 1 104 ? -17.812 -51.5 -21.531 1 94.81 104 ASN A N 1
ATOM 843 C CA . ASN A 1 104 ? -18.641 -51.094 -20.391 1 94.81 104 ASN A CA 1
ATOM 844 C C . ASN A 1 104 ? -17.906 -50.094 -19.5 1 94.81 104 ASN A C 1
ATOM 846 O O . ASN A 1 104 ? -18.516 -49.156 -19 1 94.81 104 ASN A O 1
ATOM 850 N N . GLU A 1 105 ? -16.609 -50.281 -19.297 1 95.69 105 GLU A N 1
ATOM 851 C CA . GLU A 1 105 ? -15.812 -49.406 -18.453 1 95.69 105 GLU A CA 1
ATOM 852 C C . GLU A 1 105 ? -15.766 -47.969 -19 1 95.69 105 GLU A C 1
ATOM 854 O O . GLU A 1 105 ? -15.992 -47 -18.281 1 95.69 105 GLU A O 1
ATOM 859 N N . ILE A 1 106 ? -15.516 -47.844 -20.281 1 95.56 106 ILE A N 1
ATOM 860 C CA . ILE A 1 106 ? -15.391 -46.531 -20.875 1 95.56 106 ILE A CA 1
ATOM 861 C C . ILE A 1 106 ? -16.75 -45.812 -20.875 1 95.56 106 ILE A C 1
ATOM 863 O O . ILE A 1 106 ? -16.828 -44.625 -20.656 1 95.56 106 ILE A O 1
ATOM 867 N N . THR A 1 107 ? -17.797 -46.625 -21.094 1 95.12 107 THR A N 1
ATOM 868 C CA . THR A 1 107 ? -19.141 -46.031 -21.062 1 95.12 107 THR A CA 1
ATOM 869 C C . THR A 1 107 ? -19.469 -45.531 -19.656 1 95.12 107 THR A C 1
ATOM 871 O O . THR A 1 107 ? -20.031 -44.438 -19.516 1 95.12 107 THR A O 1
ATOM 874 N N . THR A 1 108 ? -19.094 -46.25 -18.672 1 95.88 108 THR A N 1
ATOM 875 C CA . THR A 1 108 ? -19.328 -45.875 -17.297 1 95.88 108 THR A CA 1
ATOM 876 C C . THR A 1 108 ? -18.547 -44.594 -16.938 1 95.88 108 THR A C 1
ATOM 878 O O . THR A 1 108 ? -19.094 -43.688 -16.344 1 95.88 108 THR A O 1
ATOM 881 N N . LYS A 1 109 ? -17.266 -44.531 -17.312 1 95.88 109 LYS A N 1
ATOM 882 C CA . LYS A 1 109 ? -16.422 -43.375 -17.031 1 95.88 109 LYS A CA 1
ATOM 883 C C . LYS A 1 109 ? -16.953 -42.125 -17.719 1 95.88 109 LYS A C 1
ATOM 885 O O . LYS A 1 109 ? -16.953 -41.031 -17.125 1 95.88 109 LYS A O 1
ATOM 890 N N . MET A 1 110 ? -17.453 -42.344 -18.906 1 94.81 110 MET A N 1
ATOM 891 C CA . MET A 1 110 ? -18 -41.188 -19.641 1 94.81 110 MET A CA 1
ATOM 892 C C . MET A 1 110 ? -19.297 -40.719 -19.016 1 94.81 110 MET A C 1
ATOM 894 O O . MET A 1 110 ? -19.562 -39.5 -18.953 1 94.81 110 MET A O 1
ATOM 898 N N . LYS A 1 111 ? -20.094 -41.625 -18.516 1 94.81 111 LYS A N 1
ATOM 899 C CA . LYS A 1 111 ? -21.328 -41.25 -17.828 1 94.81 111 LYS A CA 1
ATOM 900 C C . LYS A 1 111 ? -21.047 -40.5 -16.547 1 94.81 111 LYS A C 1
ATOM 902 O O . LYS A 1 111 ? -21.766 -39.531 -16.203 1 94.81 111 LYS A O 1
ATOM 907 N N . ILE A 1 112 ? -20 -40.844 -15.898 1 95.62 112 ILE A N 1
ATOM 908 C CA . ILE A 1 112 ? -19.594 -40.156 -14.68 1 95.62 112 ILE A CA 1
ATOM 909 C C . ILE A 1 112 ? -19.188 -38.719 -15.008 1 95.62 112 ILE A C 1
ATOM 911 O O . ILE A 1 112 ? -19.578 -37.781 -14.297 1 95.62 112 ILE A O 1
ATOM 915 N N . LEU A 1 113 ? -18.438 -38.562 -16.109 1 94.94 113 LEU A N 1
ATOM 916 C CA . LEU A 1 113 ? -18.016 -37.219 -16.516 1 94.94 113 LEU A CA 1
ATOM 917 C C . LEU A 1 113 ? -19.219 -36.375 -16.953 1 94.94 113 LEU A C 1
ATOM 919 O O . LEU A 1 113 ? -19.25 -35.188 -16.719 1 94.94 113 LEU A O 1
ATOM 923 N N . GLN A 1 114 ? -20.203 -37.062 -17.516 1 94.38 114 GLN A N 1
ATOM 924 C CA . GLN A 1 114 ? -21.438 -36.406 -17.922 1 94.38 114 GLN A CA 1
ATOM 925 C C . GLN A 1 114 ? -22.25 -35.969 -16.703 1 94.38 114 GLN A C 1
ATOM 927 O O . GLN A 1 114 ? -22.938 -34.938 -16.734 1 94.38 114 GLN A O 1
ATOM 932 N N . GLY A 1 115 ? -22.172 -36.719 -15.688 1 94 115 GLY A N 1
ATOM 933 C CA . GLY A 1 115 ? -22.922 -36.406 -14.469 1 94 115 GLY A CA 1
ATOM 934 C C . GLY A 1 115 ? -22.219 -35.406 -13.57 1 94 115 GLY A C 1
ATOM 935 O O . GLY A 1 115 ? -22.828 -34.875 -12.641 1 94 115 GLY A O 1
ATOM 936 N N . THR A 1 116 ? -20.938 -35.094 -13.828 1 95.06 116 THR A N 1
ATOM 937 C CA . THR A 1 116 ? -20.188 -34.156 -13.016 1 95.06 116 THR A CA 1
ATOM 938 C C . THR A 1 116 ? -20.375 -32.719 -13.539 1 95.06 116 THR A C 1
ATOM 940 O O . THR A 1 116 ? -19.969 -32.406 -14.648 1 95.06 116 THR A O 1
ATOM 943 N N . LYS A 1 117 ? -20.938 -31.906 -12.742 1 94.19 117 LYS A N 1
ATOM 944 C CA . LYS A 1 117 ? -21.266 -30.531 -13.125 1 94.19 117 LYS A CA 1
ATOM 945 C C . LYS A 1 117 ? -20.016 -29.672 -13.219 1 94.19 117 LYS A C 1
ATOM 947 O O . LYS A 1 117 ? -19.094 -29.797 -12.391 1 94.19 117 LYS A O 1
ATOM 952 N N . TYR A 1 118 ? -19.891 -28.922 -14.188 1 93.25 118 TYR A N 1
ATOM 953 C CA . TYR A 1 118 ? -18.828 -27.922 -14.375 1 93.25 118 TYR A CA 1
ATOM 954 C C . TYR A 1 118 ? -19.188 -26.609 -13.68 1 93.25 118 TYR A C 1
ATOM 956 O O . TYR A 1 118 ? -20.188 -25.969 -14.031 1 93.25 118 TYR A O 1
ATOM 964 N N . ASP A 1 119 ? -18.375 -26.078 -12.664 1 91.5 119 ASP A N 1
ATOM 965 C CA . ASP A 1 119 ? -18.766 -24.969 -11.805 1 91.5 119 ASP A CA 1
ATOM 966 C C . ASP A 1 119 ? -17.797 -23.797 -11.938 1 91.5 119 ASP A C 1
ATOM 968 O O . ASP A 1 119 ? -17.844 -22.844 -11.148 1 91.5 119 ASP A O 1
ATOM 972 N N . LEU A 1 120 ? -16.953 -23.719 -12.93 1 89.5 120 LEU A N 1
ATOM 973 C CA . LEU A 1 120 ? -15.945 -22.672 -12.992 1 89.5 120 LEU A CA 1
ATOM 974 C C . LEU A 1 120 ? -16.438 -21.484 -13.82 1 89.5 120 LEU A C 1
ATOM 976 O O . LEU A 1 120 ? -16.219 -20.328 -13.445 1 89.5 120 LEU A O 1
ATOM 980 N N . THR A 1 121 ? -17.016 -21.828 -15.023 1 86.12 121 THR A N 1
ATOM 981 C CA . THR A 1 121 ? -17.594 -20.797 -15.883 1 86.12 121 THR A CA 1
ATOM 982 C C . THR A 1 121 ? -18.984 -21.188 -16.344 1 86.12 121 THR A C 1
ATOM 984 O O . THR A 1 121 ? -19.438 -22.312 -16.109 1 86.12 121 THR A O 1
ATOM 987 N N . ASP A 1 122 ? -19.781 -20.281 -16.922 1 82.94 122 ASP A N 1
ATOM 988 C CA . ASP A 1 122 ? -21.156 -20.547 -17.359 1 82.94 122 ASP A CA 1
ATOM 989 C C . ASP A 1 122 ? -21.172 -21.062 -18.797 1 82.94 122 ASP A C 1
ATOM 991 O O . ASP A 1 122 ? -22.234 -21.344 -19.344 1 82.94 122 ASP A O 1
ATOM 995 N N . ASP A 1 123 ? -20.047 -21.359 -19.359 1 83.75 123 ASP A N 1
ATOM 996 C CA . ASP A 1 123 ? -19.969 -21.703 -20.781 1 83.75 123 ASP A CA 1
ATOM 997 C C . ASP A 1 123 ? -20.234 -23.188 -21 1 83.75 123 ASP A C 1
ATOM 999 O O . ASP A 1 123 ? -20.609 -23.594 -22.109 1 83.75 123 ASP A O 1
ATOM 1003 N N . HIS A 1 124 ? -20.047 -24 -19.891 1 89.75 124 HIS A N 1
ATOM 1004 C CA . HIS A 1 124 ? -20.188 -25.453 -20.031 1 89.75 124 HIS A CA 1
ATOM 1005 C C . HIS A 1 124 ? -21.094 -26.031 -18.953 1 89.75 124 HIS A C 1
ATOM 1007 O O . HIS A 1 124 ? -21.328 -25.375 -17.922 1 89.75 124 HIS A O 1
ATOM 1013 N N . SER A 1 125 ? -21.641 -27.125 -19.266 1 90 125 SER A N 1
ATOM 1014 C CA . SER A 1 125 ? -22.594 -27.703 -18.328 1 90 125 SER A CA 1
ATOM 1015 C C . SER A 1 125 ? -21.969 -28.844 -17.531 1 90 125 SER A C 1
ATOM 1017 O O . SER A 1 125 ? -22.156 -28.938 -16.312 1 90 125 SER A O 1
ATOM 1019 N N . SER A 1 126 ? -21.234 -29.672 -18.219 1 93.88 126 SER A N 1
ATOM 1020 C CA . SER A 1 126 ? -20.625 -30.828 -17.562 1 93.88 126 SER A CA 1
ATOM 1021 C C . SER A 1 126 ? -19.203 -31.062 -18.078 1 93.88 126 SER A C 1
ATOM 1023 O O . SER A 1 126 ? -18.766 -30.422 -19.031 1 93.88 126 SER A O 1
ATOM 1025 N N . LEU A 1 127 ? -18.5 -32.031 -17.438 1 94.44 127 LEU A N 1
ATOM 1026 C CA 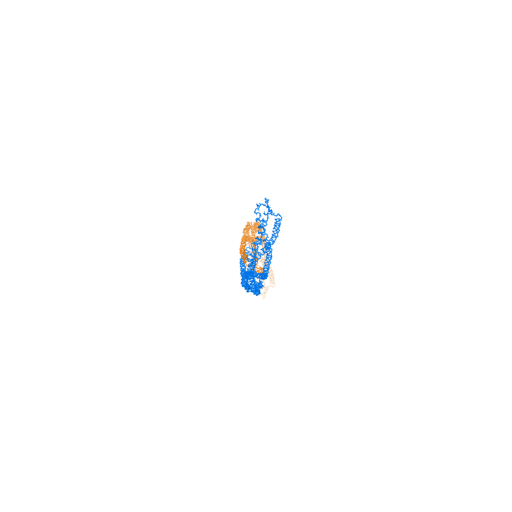. LEU A 1 127 ? -17.125 -32.312 -17.812 1 94.44 127 LEU A CA 1
ATOM 1027 C C . LEU A 1 127 ? -17.078 -33.062 -19.156 1 94.44 127 LEU A C 1
ATOM 1029 O O . LEU A 1 127 ? -16.031 -33.094 -19.797 1 94.44 127 LEU A O 1
ATOM 1033 N N . SER A 1 128 ? -18.219 -33.594 -19.562 1 92.5 128 SER A N 1
ATOM 1034 C CA . SER A 1 128 ? -18.266 -34.344 -20.828 1 92.5 128 SER A CA 1
ATOM 1035 C C . SER A 1 128 ? -18.094 -33.406 -22.016 1 92.5 128 SER A C 1
ATOM 1037 O O . SER A 1 128 ? -17.766 -33.844 -23.125 1 92.5 128 SER A O 1
ATOM 1039 N N . ASP A 1 129 ? -18.266 -32.094 -21.766 1 92.88 129 ASP A N 1
ATOM 1040 C CA . ASP A 1 129 ? -18.125 -31.125 -22.844 1 92.88 129 ASP A CA 1
ATOM 1041 C C . ASP A 1 129 ? -16.656 -30.984 -23.266 1 92.88 129 ASP A C 1
ATOM 1043 O O . ASP A 1 129 ? -16.359 -30.438 -24.328 1 92.88 129 ASP A O 1
ATOM 1047 N N . PHE A 1 130 ? -15.773 -31.625 -22.469 1 93 130 PHE A N 1
ATOM 1048 C CA . PHE A 1 130 ? -14.352 -31.453 -22.75 1 93 130 PHE A CA 1
ATOM 1049 C C . PHE A 1 130 ? -13.773 -32.719 -23.359 1 93 130 PHE A C 1
ATOM 1051 O O . PHE A 1 130 ? -12.562 -32.844 -23.578 1 93 130 PHE A O 1
ATOM 1058 N N . ILE A 1 131 ? -14.617 -33.688 -23.516 1 91.81 131 ILE A N 1
ATOM 1059 C CA . ILE A 1 131 ? -14.148 -34.938 -24.078 1 91.81 131 ILE A CA 1
ATOM 1060 C C . ILE A 1 131 ? -14.93 -35.281 -25.344 1 91.81 131 ILE A C 1
ATOM 1062 O O . ILE A 1 131 ? -16.016 -34.719 -25.578 1 91.81 131 ILE A O 1
ATOM 1066 N N . CYS A 1 132 ? -14.297 -36.062 -26.172 1 91 132 CYS A N 1
ATOM 1067 C CA . CYS A 1 132 ? -14.953 -36.531 -27.391 1 91 132 CYS A CA 1
ATOM 1068 C C . CYS A 1 132 ? -15.898 -37.688 -27.109 1 91 132 CYS A C 1
ATOM 1070 O O . CYS A 1 132 ? -15.453 -38.781 -26.703 1 91 132 CYS A O 1
ATOM 1072 N N . MET A 1 133 ? -17.109 -37.625 -27.453 1 87.44 133 MET A N 1
ATOM 1073 C CA . MET A 1 133 ? -18.125 -38.625 -27.141 1 87.44 133 MET A CA 1
ATOM 1074 C C . MET A 1 133 ? -18.016 -39.844 -28.062 1 87.44 133 MET A C 1
ATOM 1076 O O . MET A 1 133 ? -18.484 -40.906 -27.75 1 87.44 133 MET A O 1
ATOM 1080 N N . ASP A 1 134 ? -17.234 -39.688 -29.094 1 90.31 134 ASP A N 1
ATOM 1081 C CA . ASP A 1 134 ? -17.094 -40.75 -30.078 1 90.31 134 ASP A CA 1
ATOM 1082 C C . ASP A 1 134 ? -16.188 -41.875 -29.547 1 90.31 134 ASP A C 1
ATOM 1084 O O . ASP A 1 134 ? -16.094 -42.938 -30.141 1 90.31 134 ASP A O 1
ATOM 1088 N N . HIS A 1 135 ? -15.578 -41.625 -28.422 1 89.12 135 HIS A N 1
ATOM 1089 C CA . HIS A 1 135 ? -14.664 -42.594 -27.859 1 89.12 135 HIS A CA 1
ATOM 1090 C C . HIS A 1 135 ? -15.414 -43.875 -27.438 1 89.12 135 HIS A C 1
ATOM 1092 O O . HIS A 1 135 ? -14.828 -44.969 -27.406 1 89.12 135 HIS A O 1
ATOM 1098 N N . VAL A 1 136 ? -16.75 -43.75 -27.219 1 85.69 136 VAL A N 1
ATOM 1099 C CA . VAL A 1 136 ? -17.578 -44.875 -26.797 1 85.69 136 VAL A CA 1
ATOM 1100 C C . VAL A 1 136 ? -17.734 -45.844 -27.953 1 85.69 136 VAL A C 1
ATOM 1102 O O . VAL A 1 136 ? -17.938 -47.062 -27.734 1 85.69 136 VAL A O 1
ATOM 1105 N N . ASP A 1 137 ? -17.422 -45.375 -29.141 1 89.5 137 ASP A N 1
ATOM 1106 C CA . ASP A 1 137 ? -17.672 -46.188 -30.328 1 89.5 137 ASP A CA 1
ATOM 1107 C C . ASP A 1 137 ? -16.438 -46.969 -30.734 1 89.5 137 ASP A C 1
ATOM 1109 O O . ASP A 1 137 ? -16.484 -47.844 -31.609 1 89.5 137 ASP A O 1
ATOM 1113 N N . ILE A 1 138 ? -15.336 -46.719 -30.078 1 89.44 138 ILE A N 1
ATOM 1114 C CA . ILE A 1 138 ? -14.086 -47.375 -30.469 1 89.44 138 ILE A CA 1
ATOM 1115 C C . ILE A 1 138 ? -14.227 -48.875 -30.375 1 89.44 138 ILE A C 1
ATOM 1117 O O . ILE A 1 138 ? -13.938 -49.594 -31.344 1 89.44 138 ILE A O 1
ATOM 1121 N N . LEU A 1 139 ? -14.758 -49.406 -29.266 1 91.19 139 LEU A N 1
ATOM 1122 C CA . LEU A 1 139 ? -14.867 -50.844 -29.078 1 91.19 139 LEU A CA 1
ATOM 1123 C C . LEU A 1 139 ? -16.219 -51.375 -29.578 1 91.19 139 LEU A C 1
ATOM 1125 O O . LEU A 1 139 ? -16.375 -52.562 -29.828 1 91.19 139 LEU A O 1
ATOM 1129 N N . GLN A 1 140 ? -17.141 -50.469 -29.812 1 89.75 140 GLN A N 1
ATOM 1130 C CA . GLN A 1 140 ? -18.453 -50.906 -30.297 1 89.75 140 GLN A CA 1
ATOM 1131 C C . GLN A 1 140 ? -18.375 -51.469 -31.703 1 89.75 140 GLN A C 1
ATOM 1133 O O . GLN A 1 140 ? -19.047 -52.438 -32.031 1 89.75 140 GLN A O 1
ATOM 1138 N N . GLN A 1 141 ? -17.469 -50.875 -32.469 1 87.5 141 GLN A N 1
ATOM 1139 C CA . GLN A 1 141 ? -17.266 -51.375 -33.812 1 87.5 141 GLN A CA 1
ATOM 1140 C C . GLN A 1 141 ? -16.766 -52.812 -33.812 1 87.5 141 GLN A C 1
ATOM 1142 O O . GLN A 1 141 ? -17.203 -53.625 -34.625 1 87.5 141 GLN A O 1
ATOM 1147 N N . LYS A 1 142 ? -15.93 -53.062 -32.844 1 89.06 142 LYS A N 1
ATOM 1148 C CA . LYS A 1 142 ? -15.383 -54.406 -32.75 1 89.06 142 LYS A CA 1
ATOM 1149 C C . LYS A 1 142 ? -16.422 -55.406 -32.219 1 89.06 142 LYS A C 1
ATOM 1151 O O . LYS A 1 142 ? -16.453 -56.562 -32.656 1 89.06 142 LYS A O 1
ATOM 1156 N N . ILE A 1 143 ? -17.25 -54.938 -31.375 1 88.31 143 ILE A N 1
ATOM 1157 C CA . ILE A 1 143 ? -18.312 -55.781 -30.828 1 88.31 143 ILE A CA 1
ATOM 1158 C C . ILE A 1 143 ? -19.312 -56.156 -31.938 1 88.31 143 ILE A C 1
ATOM 1160 O O . ILE A 1 143 ? -19.781 -57.281 -32 1 88.31 143 ILE A O 1
ATOM 1164 N N . ASP A 1 144 ? -19.5 -55.25 -32.812 1 88.75 144 ASP A N 1
ATOM 1165 C CA . ASP A 1 144 ? -20.438 -55.469 -33.906 1 88.75 144 ASP A CA 1
ATOM 1166 C C . ASP A 1 144 ? -19.906 -56.5 -34.906 1 88.75 144 ASP A C 1
ATOM 1168 O O . ASP A 1 144 ? -20.672 -57.125 -35.625 1 88.75 144 ASP A O 1
ATOM 1172 N N . GLU A 1 145 ? -18.641 -56.656 -34.906 1 86.44 145 GLU A N 1
ATOM 1173 C CA . GLU A 1 145 ? -18 -57.625 -35.781 1 86.44 145 GLU A CA 1
ATOM 1174 C C . GLU A 1 145 ? -18.031 -59.031 -35.219 1 86.44 145 GLU A C 1
ATOM 1176 O O . GLU A 1 145 ? -17.797 -60 -35.938 1 86.44 145 GLU A O 1
ATOM 1181 N N . ILE A 1 146 ? -18.375 -59.156 -33.969 1 84.38 146 ILE A N 1
ATOM 1182 C CA . ILE A 1 146 ? -18.25 -60.438 -33.281 1 84.38 146 ILE A CA 1
ATOM 1183 C C . ILE A 1 146 ? -19.219 -61.438 -33.875 1 84.38 146 ILE A C 1
ATOM 1185 O O . ILE A 1 146 ? -18.828 -62.594 -34.188 1 84.38 146 ILE A O 1
ATOM 1189 N N . PRO A 1 147 ? -20.469 -61 -34.156 1 84.56 147 PRO A N 1
ATOM 1190 C CA . PRO A 1 147 ? -21.375 -62 -34.75 1 84.56 147 PRO A CA 1
ATOM 1191 C C . PRO A 1 147 ? -20.906 -62.469 -36.125 1 84.56 147 PRO A C 1
ATOM 1193 O O . PRO A 1 147 ? -21.094 -63.625 -36.5 1 84.56 147 PRO A O 1
ATOM 1196 N N . ILE A 1 148 ? -20.25 -61.688 -36.875 1 83.31 148 ILE A N 1
ATOM 1197 C CA . ILE A 1 148 ? -19.734 -62.031 -38.219 1 83.31 148 ILE A CA 1
ATOM 1198 C C . ILE A 1 148 ? -18.594 -63.031 -38.062 1 83.31 148 ILE A C 1
ATOM 1200 O O . ILE A 1 148 ? -18.531 -64 -38.812 1 83.31 148 ILE A O 1
ATOM 1204 N N . ILE A 1 149 ? -17.734 -62.812 -37.094 1 81.75 149 ILE A N 1
ATOM 1205 C CA . ILE A 1 149 ? -16.594 -63.688 -36.875 1 81.75 149 ILE A CA 1
ATOM 1206 C C . ILE A 1 149 ? -17.078 -65.062 -36.344 1 81.75 149 ILE A C 1
ATOM 1208 O O . ILE A 1 149 ? -16.578 -66.062 -36.75 1 81.75 149 ILE A O 1
ATOM 1212 N N . LYS A 1 150 ? -18.078 -65.062 -35.531 1 83.06 150 LYS A N 1
ATOM 1213 C CA . LYS A 1 150 ? -18.656 -66.312 -35 1 83.06 150 LYS A CA 1
ATOM 1214 C C . LYS A 1 150 ? -19.234 -67.125 -36.125 1 83.06 150 LYS A C 1
ATOM 1216 O O . LYS A 1 150 ? -19.062 -68.375 -36.156 1 83.06 150 LYS A O 1
ATOM 1221 N N . GLN A 1 151 ? -19.875 -66.438 -37.062 1 85.5 151 GLN A N 1
ATOM 1222 C CA . GLN A 1 151 ? -20.453 -67.125 -38.188 1 85.5 151 GLN A CA 1
ATOM 1223 C C . GLN A 1 151 ? -19.359 -67.75 -39.094 1 85.5 151 GLN A C 1
ATOM 1225 O O . GLN A 1 151 ? -19.5 -68.875 -39.594 1 85.5 151 GLN A O 1
ATOM 1230 N N . GLN A 1 152 ? -18.359 -66.938 -39.25 1 80.81 152 GLN A N 1
ATOM 1231 C CA . GLN A 1 152 ? -17.25 -67.438 -40.094 1 80.81 152 GLN A CA 1
ATOM 1232 C C . GLN A 1 152 ? -16.578 -68.625 -39.469 1 80.81 152 GLN A C 1
ATOM 1234 O O . GLN A 1 152 ? -16.219 -69.562 -40.156 1 80.81 152 GLN A O 1
ATOM 1239 N N . VAL A 1 153 ? -16.422 -68.688 -38.188 1 81.38 153 VAL A N 1
ATOM 1240 C CA . VAL A 1 153 ? -15.805 -69.812 -37.5 1 81.38 153 VAL A CA 1
ATOM 1241 C C . VAL A 1 153 ? -16.688 -71.062 -37.625 1 81.38 153 VAL A C 1
ATOM 1243 O O . VAL A 1 153 ? -16.188 -72.188 -37.812 1 81.38 153 VAL A O 1
ATOM 1246 N N . THR A 1 154 ? -17.984 -70.812 -37.531 1 85 154 THR A N 1
ATOM 1247 C CA . THR A 1 154 ? -18.906 -71.938 -37.688 1 85 154 THR A CA 1
ATOM 1248 C C . THR A 1 154 ? -18.844 -72.562 -39.094 1 85 154 THR A C 1
ATOM 1250 O O . THR A 1 154 ? -18.812 -73.75 -39.25 1 85 154 THR A O 1
ATOM 1253 N N . ASN A 1 155 ? -18.703 -71.688 -40.062 1 84.31 155 ASN A N 1
ATOM 1254 C CA . ASN A 1 155 ? -18.594 -72.125 -41.438 1 84.31 155 ASN A CA 1
ATOM 1255 C C . ASN A 1 155 ? -17.312 -72.938 -41.688 1 84.31 155 ASN A C 1
ATOM 1257 O O . ASN A 1 155 ? -17.312 -73.938 -42.375 1 84.31 155 ASN A O 1
ATOM 1261 N N . ILE A 1 156 ? -16.359 -72.438 -41.062 1 82.81 156 ILE A N 1
ATOM 1262 C CA . ILE A 1 156 ? -15.07 -73.062 -41.25 1 82.81 156 ILE A CA 1
ATOM 1263 C C . ILE A 1 156 ? -15.055 -74.438 -40.562 1 82.81 156 ILE A C 1
ATOM 1265 O O . ILE A 1 156 ? -14.445 -75.375 -41.031 1 82.81 156 ILE A O 1
ATOM 1269 N N . ARG A 1 157 ? -15.68 -74.562 -39.438 1 84.94 157 ARG A N 1
ATOM 1270 C CA . ARG A 1 157 ? -15.805 -75.812 -38.719 1 84.94 157 ARG A CA 1
ATOM 1271 C C . ARG A 1 157 ? -16.562 -76.875 -39.562 1 84.94 157 ARG A C 1
ATOM 1273 O O . ARG A 1 157 ? -16.203 -78 -39.594 1 84.94 157 ARG A O 1
ATOM 1280 N N . GLN A 1 158 ? -17.469 -76.312 -40.312 1 88.75 158 GLN A N 1
ATOM 1281 C CA . GLN A 1 158 ? -18.234 -77.188 -41.188 1 88.75 158 GLN A CA 1
ATOM 1282 C C . GLN A 1 158 ? -17.406 -77.688 -42.375 1 88.75 158 GLN A C 1
ATOM 1284 O O . GLN A 1 158 ? -17.453 -78.812 -42.75 1 88.75 158 GLN A O 1
ATOM 1289 N N . HIS A 1 159 ? -16.641 -76.75 -42.844 1 86.19 159 HIS A N 1
ATOM 1290 C CA . HIS A 1 159 ? -15.75 -77.125 -43.969 1 86.19 159 HIS A CA 1
ATOM 1291 C C . HIS A 1 159 ? -14.711 -78.125 -43.5 1 86.19 159 HIS A C 1
ATOM 1293 O O . HIS A 1 159 ? -14.406 -79.062 -44.25 1 86.19 159 HIS A O 1
ATOM 1299 N N . TYR A 1 160 ? -14.188 -77.875 -42.344 1 88.75 160 TYR A N 1
ATOM 1300 C CA . TYR A 1 160 ? -13.227 -78.812 -41.781 1 88.75 160 TYR A CA 1
ATOM 1301 C C . TYR A 1 160 ? -13.828 -80.188 -41.656 1 88.75 160 TYR A C 1
ATOM 1303 O O . TYR A 1 160 ? -13.195 -81.188 -42.031 1 88.75 160 TYR A O 1
ATOM 1311 N N . LYS A 1 161 ? -15.055 -80.312 -41.25 1 88.88 161 LYS A N 1
ATOM 1312 C CA . LYS A 1 161 ? -15.727 -81.625 -41.094 1 88.88 161 LYS A CA 1
ATOM 1313 C C . LYS A 1 161 ? -15.93 -82.312 -42.438 1 88.88 161 LYS A C 1
ATOM 1315 O O . LYS A 1 161 ? -15.75 -83.5 -42.562 1 88.88 161 LYS A O 1
ATOM 1320 N N . SER A 1 162 ? -16.188 -81.5 -43.406 1 88.62 162 SER A N 1
ATOM 1321 C CA . SER A 1 162 ? -16.391 -82.062 -44.75 1 88.62 162 SER A CA 1
ATOM 1322 C C . SER A 1 162 ? -15.102 -82.625 -45.312 1 88.62 162 SER A C 1
ATOM 1324 O O . SER A 1 162 ? -15.102 -83.688 -45.906 1 88.62 162 SER A O 1
ATOM 1326 N N . ILE A 1 163 ? -14.094 -81.875 -45.062 1 87.06 163 ILE A N 1
ATOM 1327 C CA . ILE A 1 163 ? -12.797 -82.312 -45.594 1 87.06 163 ILE A CA 1
ATOM 1328 C C . ILE A 1 163 ? -12.344 -83.562 -44.844 1 87.06 163 ILE A C 1
ATOM 1330 O O . ILE A 1 163 ? -11.828 -84.5 -45.438 1 87.06 163 ILE A O 1
ATOM 1334 N N . LYS A 1 164 ? -12.5 -83.625 -43.594 1 87.88 164 LYS A N 1
ATOM 1335 C CA . LYS A 1 164 ? -12.125 -84.812 -42.75 1 87.88 164 LYS A CA 1
ATOM 1336 C C . LYS A 1 164 ? -12.883 -86.062 -43.188 1 87.88 164 LYS A C 1
ATOM 1338 O O . LYS A 1 164 ? -12.297 -87.125 -43.312 1 87.88 164 LYS A O 1
ATOM 1343 N N . ASP A 1 165 ? -14.117 -85.812 -43.562 1 89.44 165 ASP A N 1
ATOM 1344 C CA . ASP A 1 165 ? -14.953 -86.938 -44 1 89.44 165 ASP A CA 1
ATOM 1345 C C . ASP A 1 165 ? -14.5 -87.438 -45.375 1 89.44 165 ASP A C 1
ATOM 1347 O O . ASP A 1 165 ? -14.461 -88.625 -45.625 1 89.44 165 ASP A O 1
ATOM 1351 N N . ARG A 1 166 ? -14.164 -86.625 -46.188 1 86.5 166 ARG A N 1
ATOM 1352 C CA . ARG A 1 166 ? -13.711 -87 -47.531 1 86.5 166 ARG A CA 1
ATOM 1353 C C . ARG A 1 166 ? -12.406 -87.75 -47.469 1 86.5 166 ARG A C 1
ATOM 1355 O O . ARG A 1 166 ? -12.242 -88.75 -48.188 1 86.5 166 ARG A O 1
ATOM 1362 N N . ILE A 1 167 ? -11.609 -87.312 -46.594 1 87.38 167 ILE A N 1
ATOM 1363 C CA . ILE A 1 167 ? -10.312 -87.938 -46.469 1 87.38 167 ILE A CA 1
ATOM 1364 C C . ILE A 1 167 ? -10.484 -89.312 -45.844 1 87.38 167 ILE A C 1
ATOM 1366 O O . ILE A 1 167 ? -9.906 -90.312 -46.312 1 87.38 167 ILE A O 1
ATOM 1370 N N . GLU A 1 168 ? -11.32 -89.5 -44.938 1 87.88 168 GLU A N 1
ATOM 1371 C CA . GLU A 1 168 ? -11.516 -90.75 -44.25 1 87.88 168 GLU A CA 1
ATOM 1372 C C . GLU A 1 168 ? -12.297 -91.75 -45.125 1 87.88 168 GLU A C 1
ATOM 1374 O O . GLU A 1 168 ? -11.914 -92.875 -45.219 1 87.88 168 GLU A O 1
ATOM 1379 N N . ASN A 1 169 ? -13.195 -91.312 -45.844 1 89.12 169 ASN A N 1
ATOM 1380 C CA . ASN A 1 169 ? -14.109 -92.188 -46.531 1 89.12 169 ASN A CA 1
ATOM 1381 C C . ASN A 1 169 ? -13.656 -92.438 -47.969 1 89.12 169 ASN A C 1
ATOM 1383 O O . ASN A 1 169 ? -13.891 -93.562 -48.5 1 89.12 169 ASN A O 1
ATOM 1387 N N . GLN A 1 170 ? -13.039 -91.5 -48.5 1 87 170 GLN A N 1
ATOM 1388 C CA . GLN A 1 170 ? -12.672 -91.688 -49.906 1 87 170 GLN A CA 1
ATOM 1389 C C . GLN A 1 170 ? -11.195 -92.062 -50.031 1 87 170 GLN A C 1
ATOM 1391 O O . GLN A 1 170 ? -10.867 -93.062 -50.688 1 87 170 GLN A O 1
ATOM 1396 N N . LEU A 1 171 ? -10.383 -91.25 -49.375 1 87.62 171 LEU A N 1
ATOM 1397 C CA . LEU A 1 171 ? -8.953 -91.5 -49.562 1 87.62 171 LEU A CA 1
ATOM 1398 C C . LEU A 1 171 ? -8.477 -92.75 -48.812 1 87.62 171 LEU A C 1
ATOM 1400 O O . LEU A 1 171 ? -7.875 -93.625 -49.406 1 87.62 171 LEU A O 1
ATOM 1404 N N . VAL A 1 172 ? -8.859 -92.875 -47.531 1 87.62 172 VAL A N 1
ATOM 1405 C CA . VAL A 1 172 ? -8.352 -93.938 -46.688 1 87.62 172 VAL A CA 1
ATOM 1406 C C . VAL A 1 172 ? -9.164 -95.188 -46.938 1 87.62 172 VAL A C 1
ATOM 1408 O O . VAL A 1 172 ? -8.602 -96.25 -47.25 1 87.62 172 VAL A O 1
ATOM 1411 N N . ALA A 1 173 ? -10.406 -95.062 -47 1 87.12 173 ALA A N 1
ATOM 1412 C CA . ALA A 1 173 ? -11.266 -96.25 -47.031 1 87.12 173 ALA A CA 1
ATOM 1413 C C . ALA A 1 173 ? -11.367 -96.875 -48.406 1 87.12 173 ALA A C 1
ATOM 1415 O O . ALA A 1 173 ? -11.555 -98.062 -48.562 1 87.12 173 ALA A O 1
ATOM 1416 N N . VAL A 1 174 ? -11.172 -96 -49.344 1 88.81 174 VAL A N 1
ATOM 1417 C CA . VAL A 1 174 ? -11.414 -96.562 -50.688 1 88.81 174 VAL A CA 1
ATOM 1418 C C . VAL A 1 174 ? -10.094 -96.625 -51.438 1 88.81 174 VAL A C 1
ATOM 1420 O O . VAL A 1 174 ? -9.586 -97.75 -51.688 1 88.81 174 VAL A O 1
ATOM 1423 N N . LYS A 1 175 ? -9.461 -95.562 -51.656 1 91.19 175 LYS A N 1
ATOM 1424 C CA . LYS A 1 175 ? -8.312 -95.5 -52.562 1 91.19 175 LYS A CA 1
ATOM 1425 C C . LYS A 1 175 ? -7.102 -96.188 -51.938 1 91.19 175 LYS A C 1
ATOM 1427 O O . LYS A 1 175 ? -6.445 -97 -52.594 1 91.19 175 LYS A O 1
ATOM 1432 N N . LEU A 1 176 ? -6.852 -95.875 -50.719 1 92.44 176 LEU A N 1
ATOM 1433 C CA . LEU A 1 176 ? -5.695 -96.438 -50.062 1 92.44 176 LEU A CA 1
ATOM 1434 C C . LEU A 1 176 ? -5.914 -97.938 -49.812 1 92.44 176 LEU A C 1
ATOM 1436 O O . LEU A 1 176 ? -4.992 -98.75 -49.969 1 92.44 176 LEU A O 1
ATOM 1440 N N . LYS A 1 177 ? -7.059 -98.312 -49.562 1 91.69 177 LYS A N 1
ATOM 1441 C CA . LYS A 1 177 ? -7.387 -99.75 -49.375 1 91.69 177 LYS A CA 1
ATOM 1442 C C . LYS A 1 177 ? -7.281 -100.5 -50.688 1 91.69 177 LYS A C 1
ATOM 1444 O O . LYS A 1 177 ? -6.758 -101.625 -50.719 1 91.69 177 LYS A O 1
ATOM 1449 N N . LYS A 1 178 ? -7.703 -99.875 -51.656 1 93.06 178 LYS A N 1
ATOM 1450 C CA . LYS A 1 178 ? -7.621 -100.5 -52.969 1 93.06 178 LYS A CA 1
ATOM 1451 C C . LYS A 1 178 ? -6.168 -100.75 -53.375 1 93.06 178 LYS A C 1
ATOM 1453 O O . LYS A 1 178 ? -5.828 -101.75 -53.938 1 93.06 178 LYS A O 1
ATOM 1458 N N . LEU A 1 179 ? -5.383 -99.75 -53.062 1 93.94 179 LEU A N 1
ATOM 1459 C CA . LEU A 1 179 ? -3.965 -99.812 -53.375 1 93.94 179 LEU A CA 1
ATOM 1460 C C . LEU A 1 179 ? -3.301 -100.938 -52.562 1 93.94 179 LEU A C 1
ATOM 1462 O O . LEU A 1 179 ? -2.52 -101.75 -53.094 1 93.94 179 LEU A O 1
ATOM 1466 N N . ARG A 1 180 ? -3.627 -101.125 -51.375 1 91.38 180 ARG A N 1
ATOM 1467 C CA . ARG A 1 180 ? -3.082 -102.125 -50.5 1 91.38 180 ARG A CA 1
ATOM 1468 C C . ARG A 1 180 ? -3.531 -103.5 -50.938 1 91.38 180 ARG A C 1
ATOM 1470 O O . ARG A 1 180 ? -2.725 -104.438 -50.969 1 91.38 180 ARG A O 1
ATOM 1477 N N . THR A 1 181 ? -4.75 -103.562 -51.344 1 91.62 181 THR A N 1
ATOM 1478 C CA . THR A 1 181 ? -5.293 -104.875 -51.781 1 91.62 181 THR A CA 1
ATOM 1479 C C . THR A 1 181 ? -4.672 -105.25 -53.125 1 91.62 181 THR A C 1
ATOM 1481 O O . THR A 1 181 ? -4.367 -106.438 -53.312 1 91.62 181 THR A O 1
ATOM 1484 N N . TYR A 1 182 ? -4.504 -104.25 -53.875 1 91.94 182 TYR A N 1
ATOM 1485 C CA . TYR A 1 182 ? -3.871 -104.5 -55.156 1 91.94 182 TYR A CA 1
ATOM 1486 C C . TYR A 1 182 ? -2.445 -105 -54.969 1 91.94 182 TYR A C 1
ATOM 1488 O O . TYR A 1 182 ? -2.031 -106 -55.625 1 91.94 182 TYR A O 1
ATOM 1496 N N . PHE A 1 183 ? -1.743 -104.375 -54.094 1 91.88 183 PHE A N 1
ATOM 1497 C CA . PHE A 1 183 ? -0.375 -104.812 -53.812 1 91.88 183 PHE A CA 1
ATOM 1498 C C . PHE A 1 183 ? -0.348 -106.188 -53.219 1 91.88 183 PHE A C 1
ATOM 1500 O O . PHE A 1 183 ? 0.447 -107.062 -53.656 1 91.88 183 PHE A O 1
ATOM 1507 N N . ASP A 1 184 ? -1.273 -106.5 -52.375 1 87.44 184 ASP A N 1
ATOM 1508 C CA . ASP A 1 184 ? -1.316 -107.812 -51.719 1 87.44 184 ASP A CA 1
ATOM 1509 C C . ASP A 1 184 ? -1.74 -108.938 -52.656 1 87.44 184 ASP A C 1
ATOM 1511 O O . ASP A 1 184 ? -1.248 -110.062 -52.562 1 87.44 184 ASP A O 1
ATOM 1515 N N . SER A 1 185 ? -2.488 -108.625 -53.656 1 87 185 SER A N 1
ATOM 1516 C CA . SER A 1 185 ? -3.01 -109.625 -54.562 1 87 185 SER A CA 1
ATOM 1517 C C . SER A 1 185 ? -1.986 -110 -55.656 1 87 185 SER A C 1
ATOM 1519 O O . SER A 1 185 ? -1.888 -111.125 -56.094 1 87 185 SER A O 1
ATOM 1521 N N . HIS A 1 186 ? -1.16 -109 -55.906 1 85.62 186 HIS A N 1
ATOM 1522 C CA . HIS A 1 186 ? -0.336 -109.188 -57.094 1 85.62 186 HIS A CA 1
ATOM 1523 C C . HIS A 1 186 ? 1.144 -109.25 -56.719 1 85.62 186 HIS A C 1
ATOM 1525 O O . HIS A 1 186 ? 1.95 -109.812 -57.5 1 85.62 186 HIS A O 1
ATOM 1531 N N . PHE A 1 187 ? 1.472 -108.812 -55.625 1 83.62 187 PHE A N 1
ATOM 1532 C CA . PHE A 1 187 ? 2.902 -108.688 -55.375 1 83.62 187 PHE A CA 1
ATOM 1533 C C . PHE A 1 187 ? 3.285 -109.312 -54.062 1 83.62 187 PHE A C 1
ATOM 1535 O O . PHE A 1 187 ? 4.465 -109.375 -53.719 1 83.62 187 PHE A O 1
ATOM 1542 N N . SER A 1 188 ? 2.346 -109.938 -53.469 1 78.44 188 SER A N 1
ATOM 1543 C CA . SER A 1 188 ? 2.648 -110.562 -52.188 1 78.44 188 SER A CA 1
ATOM 1544 C C . SER A 1 188 ? 3.186 -112 -52.375 1 78.44 188 SER A C 1
ATOM 1546 O O . SER A 1 188 ? 2.857 -112.688 -53.344 1 78.44 188 SER A O 1
ATOM 1548 N N . ARG A 1 189 ? 4.258 -112.562 -51.531 1 74.44 189 ARG A N 1
ATOM 1549 C CA . ARG A 1 189 ? 4.938 -113.812 -51.625 1 74.44 189 ARG A CA 1
ATOM 1550 C C . ARG A 1 189 ? 3.949 -115 -51.438 1 74.44 189 ARG A C 1
ATOM 1552 O O . ARG A 1 189 ? 4.176 -116.062 -51.938 1 74.44 189 ARG A O 1
ATOM 1559 N N . ASP A 1 190 ? 2.9 -114.688 -50.75 1 65.56 190 ASP A N 1
ATOM 1560 C CA . ASP A 1 190 ? 1.976 -115.75 -50.375 1 65.56 190 ASP A CA 1
ATOM 1561 C C . ASP A 1 190 ? 0.828 -115.875 -51.375 1 65.56 190 ASP A C 1
ATOM 1563 O O . ASP A 1 190 ? -0.077 -116.688 -51.188 1 65.56 190 ASP A O 1
ATOM 1567 N N . SER A 1 191 ? 0.847 -115.062 -52.594 1 65 191 SER A N 1
ATOM 1568 C CA . SER A 1 191 ? -0.3 -115.062 -53.5 1 65 191 SER A CA 1
ATOM 1569 C C . SER A 1 191 ? -0.251 -116.25 -54.438 1 65 191 SER A C 1
ATOM 1571 O O . SER A 1 191 ? 0.829 -116.75 -54.781 1 65 191 SER A O 1
ATOM 1573 N N . LYS A 1 192 ? -1.265 -117.25 -54.469 1 60.94 192 LYS A N 1
ATOM 1574 C CA . LYS A 1 192 ? -1.426 -118.5 -55.281 1 60.94 192 LYS A CA 1
ATOM 1575 C C . LYS A 1 192 ? -0.847 -118.312 -56.656 1 60.94 192 LYS A C 1
ATOM 1577 O O . LYS A 1 192 ? -0.251 -119.188 -57.219 1 60.94 192 LYS A O 1
ATOM 1582 N N . ASN A 1 193 ? -1.177 -117.062 -57.344 1 60 193 ASN A N 1
ATOM 1583 C CA . ASN A 1 193 ? -0.742 -116.812 -58.719 1 60 193 ASN A CA 1
ATOM 1584 C C . ASN A 1 193 ? 0.547 -116 -58.75 1 60 193 ASN A C 1
ATOM 1586 O O . ASN A 1 193 ? 0.688 -115.062 -59.562 1 60 193 ASN A O 1
ATOM 1590 N N . ASN A 1 194 ? 1.504 -116.312 -57.844 1 69.25 194 ASN A N 1
ATOM 1591 C CA . ASN A 1 194 ? 2.697 -115.5 -57.594 1 69.25 194 ASN A CA 1
ATOM 1592 C C . ASN A 1 194 ? 3.701 -115.625 -58.719 1 69.25 194 ASN A C 1
ATOM 1594 O O . ASN A 1 194 ? 4.387 -116.625 -58.875 1 69.25 194 ASN A O 1
ATOM 1598 N N . LEU A 1 195 ? 3.432 -114.688 -59.75 1 74 195 LEU A N 1
ATOM 1599 C CA . LEU A 1 195 ? 4.332 -114.625 -60.906 1 74 195 LEU A CA 1
ATOM 1600 C C . LEU A 1 195 ? 5.777 -114.438 -60.469 1 74 195 LEU A C 1
ATOM 1602 O O . LEU A 1 195 ? 6.699 -114.938 -61.125 1 74 195 LEU A O 1
ATOM 1606 N N . PHE A 1 196 ? 5.906 -114 -59.312 1 76.31 196 PHE A N 1
ATOM 1607 C CA . PHE A 1 196 ? 7.254 -113.75 -58.812 1 76.31 196 PHE A CA 1
ATOM 1608 C C . PHE A 1 196 ? 7.867 -115 -58.25 1 76.31 196 PHE A C 1
ATOM 1610 O O . PHE A 1 196 ? 9.086 -115.188 -58.281 1 76.31 196 PHE A O 1
ATOM 1617 N N . LYS A 1 197 ? 7.008 -115.875 -57.906 1 76.12 197 LYS A N 1
ATOM 1618 C CA . LYS A 1 197 ? 7.488 -117.188 -57.438 1 76.12 197 LYS A CA 1
ATOM 1619 C C . LYS A 1 197 ? 8.07 -118 -58.594 1 76.12 197 LYS A C 1
ATOM 1621 O O . LYS A 1 197 ? 9.094 -118.688 -58.438 1 76.12 197 LYS A O 1
ATOM 1626 N N . LEU A 1 198 ? 7.355 -117.688 -59.656 1 78.81 198 LEU A N 1
ATOM 1627 C CA . LEU A 1 198 ? 7.844 -118.375 -60.844 1 78.81 198 LEU A CA 1
ATOM 1628 C C . LEU A 1 198 ? 9.219 -117.875 -61.25 1 78.81 198 LEU A C 1
ATOM 1630 O O . LEU A 1 198 ? 10.117 -118.625 -61.562 1 78.81 198 LEU A O 1
ATOM 1634 N N . LEU A 1 199 ? 9.328 -116.562 -61.125 1 78.12 199 LEU A N 1
ATOM 1635 C CA . LEU A 1 199 ? 10.57 -115.938 -61.531 1 78.12 199 LEU A CA 1
ATOM 1636 C C . LEU A 1 199 ? 11.695 -116.25 -60.562 1 78.12 199 LEU A C 1
ATOM 1638 O O . LEU A 1 199 ? 12.852 -116.375 -60.969 1 78.12 199 LEU A O 1
ATOM 1642 N N . GLU A 1 200 ? 11.391 -116.5 -59.375 1 76 200 GLU A N 1
ATOM 1643 C CA . GLU A 1 200 ? 12.422 -116.625 -58.344 1 76 200 GLU A CA 1
ATOM 1644 C C . GLU A 1 200 ? 12.844 -118.062 -58.156 1 76 200 GLU A C 1
ATOM 1646 O O . GLU A 1 200 ? 13.977 -118.375 -57.75 1 76 200 GLU A O 1
ATOM 1651 N N . SER A 1 201 ? 11.969 -118.875 -58.438 1 80.44 201 SER A N 1
ATOM 1652 C CA . SER A 1 201 ? 12.305 -120.312 -58.125 1 80.44 201 SER A CA 1
ATOM 1653 C C . SER A 1 201 ? 12.359 -121.125 -59.375 1 80.44 201 SER A C 1
ATOM 1655 O O . SER A 1 201 ? 13.445 -121.438 -59.875 1 80.44 201 SER A O 1
ATOM 1657 N N . ASP A 1 202 ? 11.195 -121.188 -60.094 1 81.62 202 ASP A N 1
ATOM 1658 C CA . ASP A 1 202 ? 11.078 -122.125 -61.188 1 81.62 202 ASP A CA 1
ATOM 1659 C C . ASP A 1 202 ? 11.945 -121.688 -62.375 1 81.62 202 ASP A C 1
ATOM 1661 O O . ASP A 1 202 ? 12.727 -122.5 -62.906 1 81.62 202 ASP A O 1
ATOM 1665 N N . TYR A 1 203 ? 11.867 -120.5 -62.656 1 86 203 TYR A N 1
ATOM 1666 C CA . TYR A 1 203 ? 12.586 -120.062 -63.844 1 86 203 TYR A CA 1
ATOM 1667 C C . TYR A 1 203 ? 14.086 -120 -63.594 1 86 203 TYR A C 1
ATOM 1669 O O . TYR A 1 203 ? 14.875 -120.312 -64.5 1 86 203 TYR A O 1
ATOM 1677 N N . VAL A 1 204 ? 14.453 -119.875 -62.5 1 84.75 204 VAL A N 1
ATOM 1678 C CA . VAL A 1 204 ? 15.875 -119.812 -62.156 1 84.75 204 VAL A CA 1
ATOM 1679 C C . VAL A 1 204 ? 16.453 -121.25 -62.188 1 84.75 204 VAL A C 1
ATOM 1681 O O . VAL A 1 204 ? 17.562 -121.438 -62.719 1 84.75 204 VAL A O 1
ATOM 1684 N N . THR A 1 205 ? 15.711 -122.188 -61.812 1 87.25 205 THR A N 1
ATOM 1685 C CA . THR A 1 205 ? 16.156 -123.562 -61.844 1 87.25 205 THR A CA 1
ATOM 1686 C C . THR A 1 205 ? 16.297 -124.062 -63.281 1 87.25 205 THR A C 1
ATOM 1688 O O . THR A 1 205 ? 17.281 -124.688 -63.625 1 87.25 205 THR A O 1
ATOM 1691 N N . GLU A 1 206 ? 15.258 -123.625 -63.938 1 88.69 206 GLU A N 1
ATOM 1692 C CA . GLU A 1 206 ? 15.281 -124 -65.312 1 88.69 206 GLU A CA 1
ATOM 1693 C C . GLU A 1 206 ? 16.438 -123.312 -66.062 1 88.69 206 GLU A C 1
ATOM 1695 O O . GLU A 1 206 ? 17.109 -123.938 -66.875 1 88.69 206 GLU A O 1
ATOM 1700 N N . LEU A 1 207 ? 16.656 -122.062 -65.812 1 88.12 207 LEU A N 1
ATOM 1701 C CA . LEU A 1 207 ? 17.75 -121.312 -66.438 1 88.12 207 LEU A CA 1
ATOM 1702 C C . LEU A 1 207 ? 19.094 -121.938 -66.062 1 88.12 207 LEU A C 1
ATOM 1704 O O . LEU A 1 207 ? 19.938 -122.125 -66.938 1 88.12 207 LEU A O 1
ATOM 1708 N N . ASN A 1 208 ? 19.281 -122.5 -65 1 87.81 208 ASN A N 1
ATOM 1709 C CA . ASN A 1 208 ? 20.516 -123.188 -64.562 1 87.81 208 ASN A CA 1
ATOM 1710 C C . ASN A 1 208 ? 20.703 -124.562 -65.188 1 87.81 208 ASN A C 1
ATOM 1712 O O . ASN A 1 208 ? 21.828 -124.938 -65.562 1 87.81 208 ASN A O 1
ATOM 1716 N N . GLU A 1 209 ? 19.594 -125.125 -65.375 1 87.56 209 GLU A N 1
ATOM 1717 C CA . GLU A 1 209 ? 19.656 -126.438 -66.062 1 87.56 209 GLU A CA 1
ATOM 1718 C C . GLU A 1 209 ? 20.109 -126.312 -67.5 1 87.56 209 GLU A C 1
ATOM 1720 O O . GLU A 1 209 ? 20.953 -127.062 -67.938 1 87.56 209 GLU A O 1
ATOM 1725 N N . PHE A 1 210 ? 19.594 -125.25 -68.125 1 88 210 PHE A N 1
ATOM 1726 C CA . PHE A 1 210 ? 20 -125 -69.5 1 88 210 PHE A CA 1
ATOM 1727 C C . PHE A 1 210 ? 21.469 -124.688 -69.562 1 88 210 PHE A C 1
ATOM 1729 O O . PHE A 1 210 ? 22.203 -125.188 -70.438 1 88 210 PHE A O 1
ATOM 1736 N N . GLU A 1 211 ? 21.922 -123.938 -68.75 1 88 211 GLU A N 1
ATOM 1737 C CA . GLU A 1 211 ? 23.312 -123.5 -68.75 1 88 211 GLU A CA 1
ATOM 1738 C C . GLU A 1 211 ? 24.25 -124.688 -68.5 1 88 211 GLU A C 1
ATOM 1740 O O . GLU A 1 211 ? 25.281 -124.812 -69.125 1 88 211 GLU A O 1
ATOM 1745 N N . ASN A 1 212 ? 23.828 -125.625 -67.688 1 89.19 212 ASN A N 1
ATOM 1746 C CA . ASN A 1 212 ? 24.609 -126.812 -67.375 1 89.19 212 ASN A CA 1
ATOM 1747 C C . ASN A 1 212 ? 24.641 -127.812 -68.562 1 89.19 212 ASN A C 1
ATOM 1749 O O . ASN A 1 212 ? 25.688 -128.375 -68.812 1 89.19 212 ASN A O 1
ATOM 1753 N N . GLU A 1 213 ? 23.484 -127.875 -69.062 1 88.44 213 GLU A N 1
ATOM 1754 C CA . GLU A 1 213 ? 23.391 -128.75 -70.188 1 88.44 213 GLU A CA 1
ATOM 1755 C C . GLU A 1 213 ? 24.25 -128.25 -71.375 1 88.44 213 GLU A C 1
ATOM 1757 O O . GLU A 1 213 ? 25 -129.125 -71.938 1 88.44 213 GLU A O 1
ATOM 1762 N N . LEU A 1 214 ? 24.141 -127.062 -71.688 1 87.5 214 LEU A N 1
ATOM 1763 C CA . LEU A 1 214 ? 24.938 -126.438 -72.75 1 87.5 214 LEU A CA 1
ATOM 1764 C C . LEU A 1 214 ? 26.422 -126.562 -72.438 1 87.5 214 LEU A C 1
ATOM 1766 O O . LEU A 1 214 ? 27.219 -126.875 -73.375 1 87.5 214 LEU A O 1
ATOM 1770 N N . ALA A 1 215 ? 26.828 -126.5 -71.312 1 86.19 215 ALA A N 1
ATOM 1771 C CA . ALA A 1 215 ? 28.234 -126.625 -70.875 1 86.19 215 ALA A CA 1
ATOM 1772 C C . ALA A 1 215 ? 28.703 -128.125 -71.062 1 86.19 215 ALA A C 1
ATOM 1774 O O . ALA A 1 215 ? 29.812 -128.375 -71.5 1 86.19 215 ALA A O 1
ATOM 1775 N N . ASP A 1 216 ? 27.828 -129 -70.75 1 87.38 216 ASP A N 1
ATOM 1776 C CA . ASP A 1 216 ? 28.141 -130.5 -70.875 1 87.38 216 ASP A CA 1
ATOM 1777 C C . ASP A 1 216 ? 28.312 -130.875 -72.312 1 87.38 216 ASP A C 1
ATOM 1779 O O . ASP A 1 216 ? 29.234 -131.625 -72.688 1 87.38 216 ASP A O 1
ATOM 1783 N N . PHE A 1 217 ? 27.406 -130.25 -73.125 1 87.06 217 PHE A N 1
ATOM 1784 C CA . PHE A 1 217 ? 27.516 -130.5 -74.562 1 87.06 217 PHE A CA 1
ATOM 1785 C C . PHE A 1 217 ? 28.828 -130 -75.125 1 87.06 217 PHE A C 1
ATOM 1787 O O . PHE A 1 217 ? 29.531 -130.75 -75.812 1 87.06 217 PHE A O 1
ATOM 1794 N N . LEU A 1 218 ? 29.156 -128.875 -74.812 1 84.94 218 LEU A N 1
ATOM 1795 C CA . LEU A 1 218 ? 30.359 -128.25 -75.312 1 84.94 218 LEU A CA 1
ATOM 1796 C C . LEU A 1 218 ? 31.609 -129 -74.812 1 84.94 218 LEU A C 1
ATOM 1798 O O . LEU A 1 218 ? 32.562 -129.125 -75.562 1 84.94 218 LEU A O 1
ATOM 1802 N N . ARG A 1 219 ? 31.641 -129.625 -73.75 1 86.25 219 ARG A N 1
ATOM 1803 C CA . ARG A 1 219 ? 32.75 -130.375 -73.125 1 86.25 219 ARG A CA 1
ATOM 1804 C C . ARG A 1 219 ? 32.938 -131.625 -73.875 1 86.25 219 ARG A C 1
ATOM 1806 O O . ARG A 1 219 ? 34.062 -132 -74.25 1 86.25 219 ARG A O 1
ATOM 1813 N N . SER A 1 220 ? 31.766 -132.125 -74.188 1 84.81 220 SER A N 1
ATOM 1814 C CA . SER A 1 220 ? 31.797 -133.5 -74.875 1 84.81 220 SER A CA 1
ATOM 1815 C C . SER A 1 220 ? 32.344 -133.25 -76.25 1 84.81 220 SER A C 1
ATOM 1817 O O . SER A 1 220 ? 33.188 -134.125 -76.75 1 84.81 220 SER A O 1
ATOM 1819 N N . ILE A 1 221 ? 31.875 -132.25 -76.875 1 85 221 ILE A N 1
ATOM 1820 C CA . ILE A 1 221 ? 32.312 -132 -78.25 1 85 221 ILE A CA 1
ATOM 1821 C C . ILE A 1 221 ? 33.781 -131.5 -78.25 1 85 221 ILE A C 1
ATOM 1823 O O . ILE A 1 221 ? 34.531 -132 -79.125 1 85 221 ILE A O 1
ATOM 1827 N N . THR A 1 222 ? 34.219 -130.75 -77.375 1 83.75 222 THR A N 1
ATOM 1828 C CA . THR A 1 222 ? 35.594 -130.375 -77.25 1 83.75 222 THR A CA 1
ATOM 1829 C C . THR A 1 222 ? 36.531 -131.5 -76.938 1 83.75 222 THR A C 1
ATOM 1831 O O . THR A 1 222 ? 37.625 -131.625 -77.5 1 83.75 222 THR A O 1
ATOM 1834 N N . ASP A 1 223 ? 36.094 -132.375 -76.125 1 84.88 223 ASP A N 1
ATOM 1835 C CA . ASP A 1 223 ? 36.844 -133.625 -75.812 1 84.88 223 ASP A CA 1
ATOM 1836 C C . ASP A 1 223 ? 37.062 -134.5 -77.062 1 84.88 223 ASP A C 1
ATOM 1838 O O . ASP A 1 223 ? 38.125 -135 -77.25 1 84.88 223 ASP A O 1
ATOM 1842 N N . HIS A 1 224 ? 36 -134.625 -77.812 1 85.06 224 HIS A N 1
ATOM 1843 C CA . HIS A 1 224 ? 36.062 -135.375 -79.062 1 85.06 224 HIS A CA 1
ATOM 1844 C C . HIS A 1 224 ? 37.062 -134.75 -80.062 1 85.06 224 HIS A C 1
ATOM 1846 O O . HIS A 1 224 ? 37.844 -135.5 -80.688 1 85.06 224 HIS A O 1
ATOM 1852 N N . PHE A 1 225 ? 36.875 -133.5 -80.25 1 84.12 225 PHE A N 1
ATOM 1853 C CA . PHE A 1 225 ? 37.781 -132.75 -81.125 1 84.12 225 PHE A CA 1
ATOM 1854 C C . PHE A 1 225 ? 39.219 -133 -80.625 1 84.12 225 PHE A C 1
ATOM 1856 O O . PHE A 1 225 ? 40.125 -133.125 -81.438 1 84.12 225 PHE A O 1
ATOM 1863 N N . ASP A 1 226 ? 39.531 -132.875 -79.375 1 81.56 226 ASP A N 1
ATOM 1864 C CA . ASP A 1 226 ? 40.844 -133.125 -78.75 1 81.56 226 ASP A CA 1
ATOM 1865 C C . ASP A 1 226 ? 41.406 -134.5 -79.062 1 81.56 226 ASP A C 1
ATOM 1867 O O . ASP A 1 226 ? 42.594 -134.625 -79.438 1 81.56 226 ASP A O 1
ATOM 1871 N N . LYS A 1 227 ? 40.594 -135.5 -79.062 1 83.69 227 LYS A N 1
ATOM 1872 C CA . LYS A 1 227 ? 40.969 -136.875 -79.375 1 83.69 227 LYS A CA 1
ATOM 1873 C C . LYS A 1 227 ? 41.312 -137 -80.875 1 83.69 227 LYS A C 1
ATOM 1875 O O . LYS A 1 227 ? 42.25 -137.625 -81.188 1 83.69 227 LYS A O 1
ATOM 1880 N N . CYS A 1 228 ? 40.469 -136.25 -81.688 1 84.44 228 CYS A N 1
ATOM 1881 C CA . CYS A 1 228 ? 40.719 -136.25 -83.125 1 84.44 228 CYS A CA 1
ATOM 1882 C C . CYS A 1 228 ? 42.062 -135.625 -83.438 1 84.44 228 CYS A C 1
ATOM 1884 O O . CYS A 1 228 ? 42.781 -136 -84.312 1 84.44 228 CYS A O 1
ATOM 1886 N N . THR A 1 229 ? 42.375 -134.625 -82.688 1 82.25 229 THR A N 1
ATOM 1887 C CA . THR A 1 229 ? 43.594 -133.875 -82.938 1 82.25 229 THR A CA 1
ATOM 1888 C C . THR A 1 229 ? 44.812 -134.75 -82.5 1 82.25 229 THR A C 1
ATOM 1890 O O . THR A 1 229 ? 45.844 -134.75 -83.188 1 82.25 229 THR A O 1
ATOM 1893 N N . ILE A 1 230 ? 44.688 -135.375 -81.5 1 82.62 230 ILE A N 1
ATOM 1894 C CA . ILE A 1 230 ? 45.719 -136.375 -81.062 1 82.62 230 ILE A CA 1
ATOM 1895 C C . ILE A 1 230 ? 45.969 -137.375 -82.062 1 82.62 230 ILE A C 1
ATOM 1897 O O . ILE A 1 230 ? 47.094 -137.75 -82.375 1 82.62 230 ILE A O 1
ATOM 1901 N N . LEU A 1 231 ? 44.875 -138 -82.688 1 82.5 231 LEU A N 1
ATOM 1902 C CA . LEU A 1 231 ? 44.938 -139 -83.75 1 82.5 231 LEU A CA 1
ATOM 1903 C C . LEU A 1 231 ? 45.656 -138.375 -85 1 82.5 231 LEU A C 1
ATOM 1905 O O . LEU A 1 231 ? 46.469 -139.125 -85.625 1 82.5 231 LEU A O 1
ATOM 1909 N N . LYS A 1 232 ? 45.344 -137.25 -85.438 1 82.19 232 LYS A N 1
ATOM 1910 C CA . LYS A 1 232 ? 45.938 -136.625 -86.562 1 82.19 232 LYS A CA 1
ATOM 1911 C C . LYS A 1 232 ? 47.438 -136.375 -86.375 1 82.19 232 LYS A C 1
ATOM 1913 O O . LYS A 1 232 ? 48.219 -136.5 -87.312 1 82.19 232 LYS A O 1
ATOM 1918 N N . GLU A 1 233 ? 47.938 -136 -85.312 1 80.56 233 GLU A N 1
ATOM 1919 C CA . GLU A 1 233 ? 49.312 -135.625 -85 1 80.56 233 GLU A CA 1
ATOM 1920 C C . GLU A 1 233 ? 50.188 -136.875 -84.812 1 80.56 233 GLU A C 1
ATOM 1922 O O . GLU A 1 233 ? 51.406 -136.75 -84.812 1 80.56 233 GLU A O 1
ATOM 1927 N N . GLN A 1 234 ? 49.719 -138.125 -84.938 1 73.5 234 GLN A N 1
ATOM 1928 C CA . GLN A 1 234 ? 50.375 -139.375 -84.938 1 73.5 234 GLN A CA 1
ATOM 1929 C C . GLN A 1 234 ? 51.406 -139.5 -83.812 1 73.5 234 GLN A C 1
ATOM 1931 O O . GLN A 1 234 ? 52.531 -140 -84 1 73.5 234 GLN A O 1
ATOM 1936 N N . GLN A 1 235 ? 51.188 -138.875 -82.75 1 67 235 GLN A N 1
ATOM 1937 C CA . GLN A 1 235 ? 52.188 -138.75 -81.75 1 67 235 GLN A CA 1
ATOM 1938 C C . GLN A 1 235 ? 52.156 -139.875 -80.812 1 67 235 GLN A C 1
ATOM 1940 O O . GLN A 1 235 ? 52.844 -139.875 -79.75 1 67 235 GLN A O 1
ATOM 1945 N N . ILE A 1 236 ? 51.312 -141 -81 1 69.19 236 ILE A N 1
ATOM 1946 C CA . ILE A 1 236 ? 51.25 -142.125 -80.125 1 69.19 236 ILE A CA 1
ATOM 1947 C C . ILE A 1 236 ? 51.688 -143.375 -80.875 1 69.19 236 ILE A C 1
ATOM 1949 O O . ILE A 1 236 ? 51.594 -143.5 -82.125 1 69.19 236 ILE A O 1
ATOM 1953 N N . PRO A 1 237 ? 52.281 -144.5 -80.125 1 72.06 237 PRO A N 1
ATOM 1954 C CA . PRO A 1 237 ? 52.75 -145.625 -80.812 1 72.06 237 PRO A CA 1
ATOM 1955 C C . PRO A 1 237 ? 51.656 -146.375 -81.625 1 72.06 237 PRO A C 1
ATOM 1957 O O . PRO A 1 237 ? 50.469 -146.25 -81.312 1 72.06 237 PRO A O 1
ATOM 1960 N N . LEU A 1 238 ? 51.812 -147.25 -82.562 1 66.12 238 LEU A N 1
ATOM 1961 C CA . LEU A 1 238 ? 51 -147.75 -83.625 1 66.12 238 LEU A CA 1
ATOM 1962 C C . LEU A 1 238 ? 49.812 -148.5 -83.062 1 66.12 238 LEU A C 1
ATOM 1964 O O . LEU A 1 238 ? 48.688 -148.375 -83.562 1 66.12 238 LEU A O 1
ATOM 1968 N N . PRO A 1 239 ? 50.031 -149.375 -82.062 1 67.44 239 PRO A N 1
ATOM 1969 C CA . PRO A 1 239 ? 48.875 -150.125 -81.562 1 67.44 239 PRO A CA 1
ATOM 1970 C C . PRO A 1 239 ? 47.812 -149.25 -80.875 1 67.44 239 PRO A C 1
ATOM 1972 O O . PRO A 1 239 ? 46.625 -149.5 -81.062 1 67.44 239 PRO A O 1
ATOM 1975 N N . ASP A 1 240 ? 48.25 -148.25 -80.438 1 74.06 240 ASP A N 1
ATOM 1976 C CA . ASP A 1 240 ? 47.375 -147.375 -79.75 1 74.06 240 ASP A CA 1
ATOM 1977 C C . ASP A 1 240 ? 46.625 -146.375 -80.688 1 74.06 240 ASP A C 1
ATOM 1979 O O . ASP A 1 240 ? 45.5 -146 -80.375 1 74.06 240 ASP A O 1
ATOM 1983 N N . LEU A 1 241 ? 47.156 -146.25 -81.625 1 75.44 241 LEU A N 1
ATOM 1984 C CA . LEU A 1 241 ? 46.625 -145.375 -82.625 1 75.44 241 LEU A CA 1
ATOM 1985 C C . LEU A 1 241 ? 45.406 -146 -83.312 1 75.44 241 LEU A C 1
ATOM 1987 O O . LEU A 1 241 ? 44.438 -145.375 -83.625 1 75.44 241 LEU A O 1
ATOM 1991 N N . LYS A 1 242 ? 45.594 -147.25 -83.438 1 77.12 242 LYS A N 1
ATOM 1992 C CA . LYS A 1 242 ? 44.469 -148.125 -84.062 1 77.12 242 LYS A CA 1
ATOM 1993 C C . LYS A 1 242 ? 43.281 -148.125 -83.062 1 77.12 242 LYS A C 1
ATOM 1995 O O . LYS A 1 242 ? 42.125 -148 -83.5 1 77.12 242 LYS A O 1
ATOM 2000 N N . GLU A 1 243 ? 43.562 -148.125 -81.75 1 79.88 243 GLU A N 1
ATOM 2001 C CA . GLU A 1 243 ? 42.469 -148.125 -80.75 1 79.88 243 GLU A CA 1
ATOM 2002 C C . GLU A 1 243 ? 41.781 -146.75 -80.688 1 79.88 243 GLU A C 1
ATOM 2004 O O . GLU A 1 243 ? 40.562 -146.75 -80.625 1 79.88 243 GLU A O 1
ATOM 2009 N N . LEU A 1 244 ? 42.594 -145.75 -80.938 1 79.25 244 LEU A N 1
ATOM 2010 C CA . LEU A 1 244 ? 42.062 -144.375 -80.875 1 79.25 244 LEU A CA 1
ATOM 2011 C C . LEU A 1 244 ? 41.219 -144.125 -82.125 1 79.25 244 LEU A C 1
ATOM 2013 O O . LEU A 1 244 ? 40.219 -143.375 -82 1 79.25 244 LEU A O 1
ATOM 2017 N N . PHE A 1 245 ? 41.688 -144.625 -83.062 1 78.62 245 PHE A N 1
ATOM 2018 C CA . PHE A 1 245 ? 40.969 -144.5 -84.312 1 78.62 245 PHE A CA 1
ATOM 2019 C C . PHE A 1 245 ? 39.594 -145.125 -84.25 1 78.62 245 PHE A C 1
ATOM 2021 O O . PHE A 1 245 ? 38.594 -144.5 -84.688 1 78.62 245 PHE A O 1
ATOM 2028 N N . GLN A 1 246 ? 39.5 -146.125 -83.5 1 80.19 246 GLN A N 1
ATOM 2029 C CA . GLN A 1 246 ? 38.219 -146.875 -83.312 1 80.19 246 GLN A CA 1
ATOM 2030 C C . GLN A 1 246 ? 37.312 -146.125 -82.375 1 80.19 246 GLN A C 1
ATOM 2032 O O . GLN A 1 246 ? 36.125 -146 -82.625 1 80.19 246 GLN A O 1
ATOM 2037 N N . ILE A 1 247 ? 37.844 -145.375 -81.438 1 79.12 247 ILE A N 1
ATOM 2038 C CA . ILE A 1 247 ? 37.094 -144.625 -80.438 1 79.12 247 ILE A CA 1
ATOM 2039 C C . ILE A 1 247 ? 36.562 -143.375 -81.125 1 79.12 247 ILE A C 1
ATOM 2041 O O . ILE A 1 247 ? 35.375 -143 -80.875 1 79.12 247 ILE A O 1
ATOM 2045 N N . VAL A 1 248 ? 37.344 -142.75 -81.812 1 80.69 248 VAL A N 1
ATOM 2046 C CA . VAL A 1 248 ? 36.969 -141.5 -82.5 1 80.69 248 VAL A CA 1
ATOM 2047 C C . VAL A 1 248 ? 35.906 -141.75 -83.562 1 80.69 248 VAL A C 1
ATOM 2049 O O . VAL A 1 248 ? 34.969 -141 -83.75 1 80.69 248 VAL A O 1
ATOM 2052 N N . LYS A 1 249 ? 36.125 -143 -84.188 1 78.62 249 LYS A N 1
ATOM 2053 C CA . LYS A 1 249 ? 35.125 -143.375 -85.125 1 78.62 249 LYS A CA 1
ATOM 2054 C C . LYS A 1 249 ? 33.781 -143.625 -84.5 1 78.62 249 LYS A C 1
ATOM 2056 O O . LYS A 1 249 ? 32.75 -143.25 -85 1 78.62 249 LYS A O 1
ATOM 2061 N N . LYS A 1 250 ? 33.781 -144.25 -83.375 1 79.56 250 LYS A N 1
ATOM 2062 C CA . LYS A 1 250 ? 32.562 -144.5 -82.625 1 79.56 250 LYS A CA 1
ATOM 2063 C C . LYS A 1 250 ? 31.969 -143.25 -82.062 1 79.56 250 LYS A C 1
ATOM 2065 O O . LYS A 1 250 ? 30.75 -143 -82.125 1 79.56 250 LYS A O 1
ATOM 2070 N N . ASP A 1 251 ? 32.781 -142.5 -81.688 1 78.31 251 ASP A N 1
ATOM 2071 C CA . ASP A 1 251 ? 32.344 -141.125 -81.062 1 78.31 251 ASP A CA 1
ATOM 2072 C C . ASP A 1 251 ? 31.781 -140.25 -82.188 1 78.31 251 ASP A C 1
ATOM 2074 O O . ASP A 1 251 ? 30.891 -139.5 -81.875 1 78.31 251 ASP A O 1
ATOM 2078 N N . ASP A 1 252 ? 32.312 -140.375 -83.188 1 77.44 252 ASP A N 1
ATOM 2079 C CA . ASP A 1 252 ? 31.859 -139.5 -84.312 1 77.44 252 ASP A CA 1
ATOM 2080 C C . ASP A 1 252 ? 30.391 -139.75 -84.625 1 77.44 252 ASP A C 1
ATOM 2082 O O . ASP A 1 252 ? 29.656 -138.875 -84.938 1 77.44 252 ASP A O 1
ATOM 2086 N N . THR A 1 253 ? 29.953 -141 -84.5 1 77.5 253 THR A N 1
ATOM 2087 C CA . THR A 1 253 ? 28.531 -141.375 -84.688 1 77.5 253 THR A CA 1
ATOM 2088 C C . THR A 1 253 ? 27.703 -140.75 -83.562 1 77.5 253 THR A C 1
ATOM 2090 O O . THR A 1 253 ? 26.578 -140.25 -83.812 1 77.5 253 THR A O 1
ATOM 2093 N N . GLN A 1 254 ? 28.297 -140.625 -82.5 1 79.75 254 GLN A N 1
ATOM 2094 C CA . GLN A 1 254 ? 27.578 -140.125 -81.375 1 79.75 254 GLN A CA 1
ATOM 2095 C C . GLN A 1 254 ? 27.547 -138.625 -81.375 1 79.75 254 GLN A C 1
ATOM 2097 O O . GLN A 1 254 ? 26.641 -138 -80.812 1 79.75 254 GLN A O 1
ATOM 2102 N N . LEU A 1 255 ? 28.406 -138 -82 1 79.25 255 LEU A N 1
ATOM 2103 C CA . LEU A 1 255 ? 28.547 -136.625 -82.062 1 79.25 255 LEU A CA 1
ATOM 2104 C C . LEU A 1 255 ? 27.406 -136 -82.875 1 79.25 255 LEU A C 1
ATOM 2106 O O . LEU A 1 255 ? 26.969 -134.875 -82.562 1 79.25 255 LEU A O 1
ATOM 2110 N N . GLU A 1 256 ? 27 -136.75 -83.875 1 76.88 256 GLU A N 1
ATOM 2111 C CA . GLU A 1 256 ? 25.844 -136.375 -84.625 1 76.88 256 GLU A CA 1
ATOM 2112 C C . GLU A 1 256 ? 24.625 -136.125 -83.688 1 76.88 256 GLU A C 1
ATOM 2114 O O . GLU A 1 256 ? 23.844 -135.25 -83.812 1 76.88 256 GLU A O 1
ATOM 2119 N N . ASN A 1 257 ? 24.578 -137 -82.75 1 83.12 257 ASN A N 1
ATOM 2120 C CA . ASN A 1 257 ? 23.469 -137 -81.812 1 83.12 257 ASN A CA 1
ATOM 2121 C C . ASN A 1 257 ? 23.594 -135.75 -80.875 1 83.12 257 ASN A C 1
ATOM 2123 O O . ASN A 1 257 ? 22.609 -135.125 -80.562 1 83.12 257 ASN A O 1
ATOM 2127 N N . ILE A 1 258 ? 24.75 -135.5 -80.5 1 82.94 258 ILE A N 1
ATOM 2128 C CA . ILE A 1 258 ? 25 -134.375 -79.562 1 82.94 258 ILE A CA 1
ATOM 2129 C C . ILE A 1 258 ? 24.719 -133 -80.312 1 82.94 258 ILE A C 1
ATOM 2131 O O . ILE A 1 258 ? 24.172 -132.125 -79.688 1 82.94 258 ILE A O 1
ATOM 2135 N N . ARG A 1 259 ? 25.109 -133 -81.562 1 80.75 259 ARG A N 1
ATOM 2136 C CA . ARG A 1 259 ? 24.828 -131.75 -82.312 1 80.75 259 ARG A CA 1
ATOM 2137 C C . ARG A 1 259 ? 23.328 -131.5 -82.438 1 80.75 259 ARG A C 1
ATOM 2139 O O . ARG A 1 259 ? 22.875 -130.375 -82.312 1 80.75 259 ARG A O 1
ATOM 2146 N N . GLU A 1 260 ? 22.625 -132.625 -82.562 1 83.88 260 GLU A N 1
ATOM 2147 C CA . GLU A 1 260 ? 21.172 -132.5 -82.688 1 83.88 260 GLU A CA 1
ATOM 2148 C C . GLU A 1 260 ? 20.594 -132.125 -81.312 1 83.88 260 GLU A C 1
ATOM 2150 O O . GLU A 1 260 ? 19.672 -131.25 -81.312 1 83.88 260 GLU A O 1
ATOM 2155 N N . LEU A 1 261 ? 21.328 -132.5 -80.312 1 85.31 261 LEU A N 1
ATOM 2156 C CA . LEU A 1 261 ? 20.859 -132.125 -79 1 85.31 261 LEU A CA 1
ATOM 2157 C C . LEU A 1 261 ? 21.141 -130.625 -78.688 1 85.31 261 LEU A C 1
ATOM 2159 O O . LEU A 1 261 ? 20.328 -130 -78.062 1 85.31 261 LEU A O 1
ATOM 2163 N N . VAL A 1 262 ? 22.234 -130.125 -79.062 1 84.88 262 VAL A N 1
ATOM 2164 C CA . VAL A 1 262 ? 22.594 -128.75 -78.875 1 84.88 262 VAL A CA 1
ATOM 2165 C C . VAL A 1 262 ? 21.578 -127.875 -79.625 1 84.88 262 VAL A C 1
ATOM 2167 O O . VAL A 1 262 ? 21.109 -126.812 -79.062 1 84.88 262 VAL A O 1
ATOM 2170 N N . PHE A 1 263 ? 21.266 -128.375 -80.875 1 84.94 263 PHE A N 1
ATOM 2171 C CA . PHE A 1 263 ? 20.297 -127.562 -81.625 1 84.94 263 PHE A CA 1
ATOM 2172 C C . PHE A 1 263 ? 18.922 -127.625 -81 1 84.94 263 PHE A C 1
ATOM 2174 O O . PHE A 1 263 ? 18.25 -126.625 -80.875 1 84.94 263 PHE A O 1
ATOM 2181 N N . GLU A 1 264 ? 18.594 -128.75 -80.438 1 87.38 264 GLU A N 1
ATOM 2182 C CA . GLU A 1 264 ? 17.297 -128.875 -79.75 1 87.38 264 GLU A CA 1
ATOM 2183 C C . GLU A 1 264 ? 17.234 -128.125 -78.5 1 87.38 264 GLU A C 1
ATOM 2185 O O . GLU A 1 264 ? 16.234 -127.438 -78.188 1 87.38 264 GLU A O 1
ATOM 2190 N N . THR A 1 265 ? 18.359 -128.125 -77.812 1 88.25 265 THR A N 1
ATOM 2191 C CA . THR A 1 265 ? 18.438 -127.312 -76.562 1 88.25 265 THR A CA 1
ATOM 2192 C C . THR A 1 265 ? 18.359 -125.812 -76.875 1 88.25 265 THR A C 1
ATOM 2194 O O . THR A 1 265 ? 17.75 -125 -76.125 1 88.25 265 THR A O 1
ATOM 2197 N N . GLY A 1 266 ? 19 -125.312 -78 1 86.25 266 GLY A N 1
ATOM 2198 C CA . GLY A 1 266 ? 18.906 -123.938 -78.438 1 86.25 266 GLY A CA 1
ATOM 2199 C C . GLY A 1 266 ? 17.469 -123.5 -78.688 1 86.25 266 GLY A C 1
ATOM 2200 O O . GLY A 1 266 ? 17.094 -122.375 -78.312 1 86.25 266 GLY A O 1
ATOM 2201 N N . LEU A 1 267 ? 16.703 -124.438 -79.25 1 89.62 267 LEU A N 1
ATOM 2202 C CA . LEU A 1 267 ? 15.289 -124.125 -79.5 1 89.62 267 LEU A CA 1
ATOM 2203 C C . LEU A 1 267 ? 14.508 -124.062 -78.188 1 89.62 267 LEU A C 1
ATOM 2205 O O . LEU A 1 267 ? 13.633 -123.188 -78.062 1 89.62 267 LEU A O 1
ATOM 2209 N N . GLU A 1 268 ? 14.938 -124.938 -77.25 1 89.69 268 GLU A N 1
ATOM 2210 C CA . GLU A 1 268 ? 14.266 -124.875 -75.938 1 89.69 268 GLU A CA 1
ATOM 2211 C C . GLU A 1 268 ? 14.578 -123.625 -75.188 1 89.69 268 GLU A C 1
ATOM 2213 O O . GLU A 1 268 ? 13.711 -123.062 -74.5 1 89.69 268 GLU A O 1
ATOM 2218 N N . VAL A 1 269 ? 15.812 -123.125 -75.312 1 89.81 269 VAL A N 1
ATOM 2219 C CA . 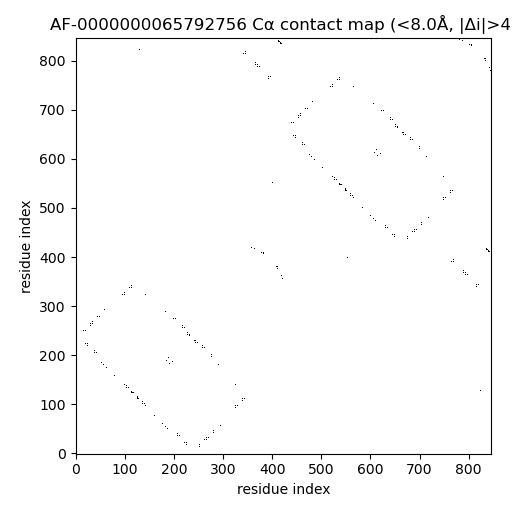VAL A 1 269 ? 16.219 -121.875 -74.688 1 89.81 269 VAL A CA 1
ATOM 2220 C C . VAL A 1 269 ? 15.422 -120.688 -75.25 1 89.81 269 VAL A C 1
ATOM 2222 O O . VAL A 1 269 ? 14.984 -119.812 -74.5 1 89.81 269 VAL A O 1
ATOM 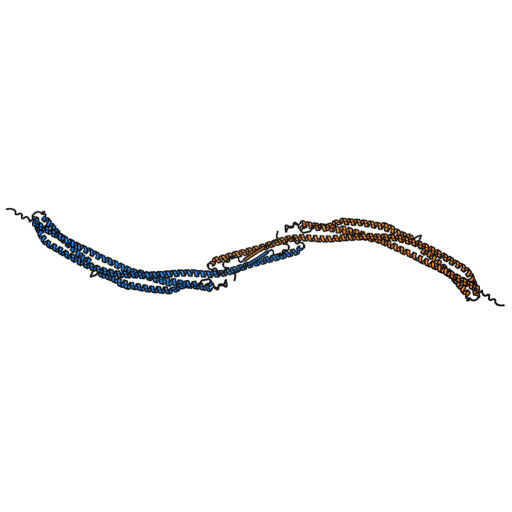2225 N N . LYS A 1 270 ? 15.258 -120.688 -76.562 1 90.81 270 LYS A N 1
ATOM 2226 C CA . LYS A 1 270 ? 14.477 -119.625 -77.188 1 90.81 270 LYS A CA 1
ATOM 2227 C C . LYS A 1 270 ? 13.023 -119.688 -76.688 1 90.81 270 LYS A C 1
ATOM 2229 O O . LYS A 1 270 ? 12.422 -118.625 -76.438 1 90.81 270 LYS A O 1
ATOM 2234 N N . ALA A 1 271 ? 12.531 -120.875 -76.562 1 90.19 271 ALA A N 1
ATOM 2235 C CA . ALA A 1 271 ? 11.164 -121.062 -76.062 1 90.19 271 ALA A CA 1
ATOM 2236 C C . ALA A 1 271 ? 11.039 -120.625 -74.625 1 90.19 271 ALA A C 1
ATOM 2238 O O . ALA A 1 271 ? 10.062 -120 -74.25 1 90.19 271 ALA A O 1
ATOM 2239 N N . PHE A 1 272 ? 12.078 -120.938 -73.812 1 90.5 272 PHE A N 1
ATOM 2240 C CA . PHE A 1 272 ? 12.133 -120.562 -72.438 1 90.5 272 PHE A CA 1
ATOM 2241 C C . PHE A 1 272 ? 12.188 -119 -72.312 1 90.5 272 PHE A C 1
ATOM 2243 O O . PHE A 1 272 ? 11.484 -118.438 -71.5 1 90.5 272 PHE A O 1
ATOM 2250 N N . SER A 1 273 ? 13.008 -118.438 -73.125 1 90.69 273 SER A N 1
ATOM 2251 C CA . SER A 1 273 ? 13.125 -116.938 -73.125 1 90.69 273 SER A CA 1
ATOM 2252 C C . SER A 1 273 ? 11.789 -116.312 -73.438 1 90.69 273 SER A C 1
ATOM 2254 O O . SER A 1 273 ? 11.414 -115.312 -72.75 1 90.69 273 SER A O 1
ATOM 2256 N N . LYS A 1 274 ? 11.094 -116.875 -74.312 1 91.38 274 LYS A N 1
ATOM 2257 C CA . LYS A 1 274 ? 9.805 -116.312 -74.688 1 91.38 274 LYS A CA 1
ATOM 2258 C C . LYS A 1 274 ? 8.797 -116.438 -73.562 1 91.38 274 LYS A C 1
ATOM 2260 O O . LYS A 1 274 ? 8.055 -115.5 -73.25 1 91.38 274 LYS A O 1
ATOM 2265 N N . LYS A 1 275 ? 8.859 -117.562 -72.875 1 90.12 275 LYS A N 1
ATOM 2266 C CA . LYS A 1 275 ? 7.961 -117.812 -71.75 1 90.12 275 LYS A CA 1
ATOM 2267 C C . LYS A 1 275 ? 8.227 -116.812 -70.625 1 90.12 275 LYS A C 1
ATOM 2269 O O . LYS A 1 275 ? 7.289 -116.25 -70.062 1 90.12 275 LYS A O 1
ATOM 2274 N N . VAL A 1 276 ? 9.445 -116.562 -70.312 1 88.75 276 VAL A N 1
ATOM 2275 C CA . VAL A 1 276 ? 9.836 -115.688 -69.25 1 88.75 276 VAL A CA 1
ATOM 2276 C C . VAL A 1 276 ? 9.453 -114.25 -69.625 1 88.75 276 VAL A C 1
ATOM 2278 O O . VAL A 1 276 ? 8.961 -113.5 -68.75 1 88.75 276 VAL A O 1
ATOM 2281 N N . ASN A 1 277 ? 9.688 -113.875 -70.812 1 88.56 277 ASN A N 1
ATOM 2282 C CA . ASN A 1 277 ? 9.367 -112.562 -71.25 1 88.56 277 ASN A CA 1
ATOM 2283 C C . ASN A 1 277 ? 7.867 -112.25 -71.188 1 88.56 277 ASN A C 1
ATOM 2285 O O . ASN A 1 277 ? 7.453 -111.125 -70.875 1 88.56 277 ASN A O 1
ATOM 2289 N N . GLU A 1 278 ? 7.129 -113.312 -71.375 1 89.25 278 GLU A N 1
ATOM 2290 C CA . GLU A 1 278 ? 5.684 -113.125 -71.25 1 89.25 278 GLU A CA 1
ATOM 2291 C C . GLU A 1 278 ? 5.277 -112.938 -69.812 1 89.25 278 GLU A C 1
ATOM 2293 O O . GLU A 1 278 ? 4.418 -112.062 -69.5 1 89.25 278 GLU A O 1
ATOM 2298 N N . THR A 1 279 ? 5.934 -113.625 -68.938 1 87.44 279 THR A N 1
ATOM 2299 C CA . THR A 1 279 ? 5.668 -113.438 -67.5 1 87.44 279 THR A CA 1
ATOM 2300 C C . THR A 1 279 ? 6.086 -112.062 -67.062 1 87.44 279 THR A C 1
ATOM 2302 O O . THR A 1 279 ? 5.363 -111.438 -66.25 1 87.44 279 THR A O 1
ATOM 2305 N N . ILE A 1 280 ? 7.191 -111.562 -67.5 1 87.44 280 ILE A N 1
ATOM 2306 C CA . ILE A 1 280 ? 7.699 -110.25 -67.188 1 87.44 280 ILE A CA 1
ATOM 2307 C C . ILE A 1 280 ? 6.762 -109.188 -67.688 1 87.44 280 ILE A C 1
ATOM 2309 O O . ILE A 1 280 ? 6.516 -108.188 -67 1 87.44 280 ILE A O 1
ATOM 2313 N N . SER A 1 281 ? 6.324 -109.438 -68.875 1 89.62 281 SER A N 1
ATOM 2314 C CA . SER A 1 281 ? 5.387 -108.5 -69.438 1 89.62 281 SER A CA 1
ATOM 2315 C C . SER A 1 281 ? 4.113 -108.375 -68.625 1 89.62 281 SER A C 1
ATOM 2317 O O . SER A 1 281 ? 3.58 -107.312 -68.438 1 89.62 281 SER A O 1
ATOM 2319 N N . GLU A 1 282 ? 3.666 -109.5 -68.062 1 88.56 282 GLU A N 1
ATOM 2320 C CA . GLU A 1 282 ? 2.486 -109.5 -67.188 1 88.56 282 GLU A CA 1
ATOM 2321 C C . GLU A 1 282 ? 2.75 -108.75 -65.875 1 88.56 282 GLU A C 1
ATOM 2323 O O . GLU A 1 282 ? 1.884 -108.062 -65.375 1 88.56 282 GLU A O 1
ATOM 2328 N N . ILE A 1 283 ? 3.93 -108.875 -65.375 1 86.62 283 ILE A N 1
ATOM 2329 C CA . ILE A 1 283 ? 4.324 -108.188 -64.125 1 86.62 283 ILE A CA 1
ATOM 2330 C C . ILE A 1 283 ? 4.367 -106.688 -64.438 1 86.62 283 ILE A C 1
ATOM 2332 O O . ILE A 1 283 ? 3.904 -105.875 -63.594 1 86.62 283 ILE A O 1
ATOM 2336 N N . MET A 1 284 ? 4.879 -106.312 -65.5 1 88.69 284 MET A N 1
ATOM 2337 C CA . MET A 1 284 ? 4.973 -104.938 -65.875 1 88.69 284 MET A CA 1
ATOM 2338 C C . MET A 1 284 ? 3.586 -104.312 -66 1 88.69 284 MET A C 1
ATOM 2340 O O . MET A 1 284 ? 3.391 -103.125 -65.625 1 88.69 284 MET A O 1
ATOM 2344 N N . ASP A 1 285 ? 2.695 -105.125 -66.438 1 90.12 285 ASP A N 1
ATOM 2345 C CA . ASP A 1 285 ? 1.323 -104.625 -66.5 1 90.12 285 ASP A CA 1
ATOM 2346 C C . ASP A 1 285 ? 0.725 -104.438 -65.125 1 90.12 285 ASP A C 1
ATOM 2348 O O . ASP A 1 285 ? 0.045 -103.438 -64.938 1 90.12 285 ASP A O 1
ATOM 2352 N N . LYS A 1 286 ? 0.999 -105.25 -64.25 1 90.25 286 LYS A N 1
ATOM 2353 C CA . LYS A 1 286 ? 0.512 -105.125 -62.906 1 90.25 286 LYS A CA 1
ATOM 2354 C C . LYS A 1 286 ? 1.168 -103.938 -62.219 1 90.25 286 LYS A C 1
ATOM 2356 O O . LYS A 1 286 ? 0.533 -103.25 -61.406 1 90.25 286 LYS A O 1
ATOM 2361 N 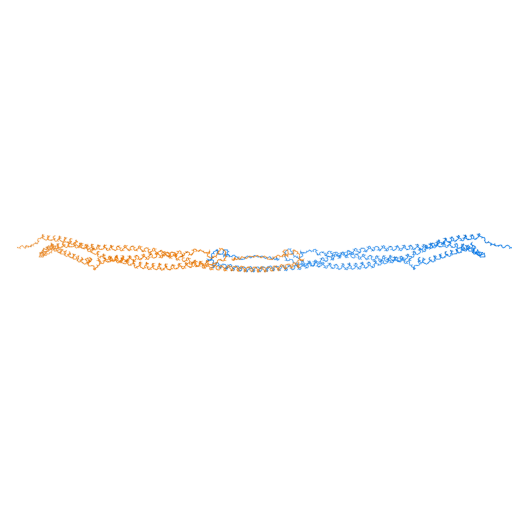N . ILE A 1 287 ? 2.438 -103.688 -62.5 1 90.44 287 ILE A N 1
ATOM 2362 C CA . ILE A 1 287 ? 3.143 -102.5 -61.969 1 90.44 287 ILE A CA 1
ATOM 2363 C C . ILE A 1 287 ? 2.5 -101.25 -62.469 1 90.44 287 ILE A C 1
ATOM 2365 O O . ILE A 1 287 ? 2.332 -100.25 -61.719 1 90.44 287 ILE A O 1
ATOM 2369 N N . GLY A 1 288 ? 2.236 -101.25 -63.719 1 90.81 288 GLY A N 1
ATOM 2370 C CA . GLY A 1 288 ? 1.527 -100.125 -64.312 1 90.81 288 GLY A CA 1
ATOM 2371 C C . GLY A 1 288 ? 0.207 -99.875 -63.594 1 90.81 288 GLY A C 1
ATOM 2372 O O . GLY A 1 288 ? -0.125 -98.688 -63.344 1 90.81 288 GLY A O 1
ATOM 2373 N N . GLY A 1 289 ? -0.509 -100.938 -63.281 1 91.5 289 GLY A N 1
ATOM 2374 C CA . GLY A 1 289 ? -1.755 -100.812 -62.562 1 91.5 289 GLY A CA 1
ATOM 2375 C C . GLY A 1 289 ? -1.563 -100.25 -61.156 1 91.5 289 GLY A C 1
ATOM 2376 O O . GLY A 1 289 ? -2.352 -99.375 -60.719 1 91.5 289 GLY A O 1
ATOM 2377 N N . PHE A 1 290 ? -0.49 -100.562 -60.469 1 93.06 290 PHE A N 1
ATOM 2378 C CA . PHE A 1 290 ? -0.15 -100.062 -59.156 1 93.06 290 PHE A CA 1
ATOM 2379 C C . PHE A 1 290 ? 0.133 -98.562 -59.25 1 93.06 290 PHE A C 1
ATOM 2381 O O . PHE A 1 290 ? -0.361 -97.75 -58.438 1 93.06 290 PHE A O 1
ATOM 2388 N N . HIS A 1 291 ? 0.911 -98.188 -60.25 1 92.81 291 HIS A N 1
ATOM 2389 C CA . HIS A 1 291 ? 1.28 -96.812 -60.375 1 92.81 291 HIS A CA 1
ATOM 2390 C C . HIS A 1 291 ? 0.06 -95.938 -60.688 1 92.81 291 HIS A C 1
ATOM 2392 O O . HIS A 1 291 ? -0.015 -94.75 -60.25 1 92.81 291 HIS A O 1
ATOM 2398 N N . LEU A 1 292 ? -0.855 -96.625 -61.344 1 92.38 292 LEU A N 1
ATOM 2399 C CA . LEU A 1 292 ? -2.074 -95.875 -61.656 1 92.38 292 LEU A CA 1
ATOM 2400 C C . LEU A 1 292 ? -2.881 -95.625 -60.406 1 92.38 292 LEU A C 1
ATOM 2402 O O . LEU A 1 292 ? -3.342 -94.5 -60.188 1 92.38 292 LEU A O 1
ATOM 2406 N N . LEU A 1 293 ? -2.98 -96.5 -59.562 1 92.69 293 LEU A N 1
ATOM 2407 C CA . LEU A 1 293 ? -3.709 -96.375 -58.281 1 92.69 293 LEU A CA 1
ATOM 2408 C C . LEU A 1 293 ? -2.98 -95.375 -57.344 1 92.69 293 LEU A C 1
ATOM 2410 O O . LEU A 1 293 ? -3.609 -94.562 -56.688 1 92.69 293 LEU A O 1
ATOM 2414 N N . ALA A 1 294 ? -1.665 -95.438 -57.344 1 93 294 ALA A N 1
ATOM 2415 C CA . ALA A 1 294 ? -0.845 -94.562 -56.5 1 93 294 ALA A CA 1
ATOM 2416 C C . ALA A 1 294 ? -0.963 -93.125 -56.938 1 93 294 ALA A C 1
ATOM 2418 O O . ALA A 1 294 ? -1.031 -92.25 -56.094 1 93 294 ALA A O 1
ATOM 2419 N N . SER A 1 295 ? -0.986 -93 -58.25 1 93.19 295 SER A N 1
ATOM 2420 C CA . SER A 1 295 ? -1.08 -91.688 -58.781 1 93.19 295 SER A CA 1
ATOM 2421 C C . SER A 1 295 ? -2.398 -91 -58.406 1 93.19 295 SER A C 1
ATOM 2423 O O . SER A 1 295 ? -2.445 -89.812 -58.156 1 93.19 295 SER A O 1
ATOM 2425 N N . LYS A 1 296 ? -3.459 -91.75 -58.281 1 91.5 296 LYS A N 1
ATOM 2426 C CA . LYS A 1 296 ? -4.758 -91.25 -57.875 1 91.5 296 LYS A CA 1
ATOM 2427 C C . LYS A 1 296 ? -4.723 -90.75 -56.438 1 91.5 296 LYS A C 1
ATOM 2429 O O . LYS A 1 296 ? -5.328 -89.688 -56.094 1 91.5 296 LYS A O 1
ATOM 2434 N N . ILE A 1 297 ? -3.979 -91.375 -55.594 1 91.94 297 ILE A N 1
ATOM 2435 C CA . ILE A 1 297 ? -3.84 -90.938 -54.188 1 91.94 297 ILE A CA 1
ATOM 2436 C C . ILE A 1 297 ? -3.031 -89.688 -54.094 1 91.94 297 ILE A C 1
ATOM 2438 O O . ILE A 1 297 ? -3.381 -88.75 -53.312 1 91.94 297 ILE A O 1
ATOM 2442 N N . VAL A 1 298 ? -1.956 -89.625 -54.906 1 90.25 298 VAL A N 1
ATOM 2443 C CA . VAL A 1 298 ? -1.104 -88.438 -54.906 1 90.25 298 VAL A CA 1
ATOM 2444 C C . VAL A 1 298 ? -1.906 -87.188 -55.344 1 90.25 298 VAL A C 1
ATOM 2446 O O . VAL A 1 298 ? -1.775 -86.125 -54.781 1 90.25 298 VAL A O 1
ATOM 2449 N N . THR A 1 299 ? -2.742 -87.5 -56.344 1 90.62 299 THR A N 1
ATOM 2450 C CA . THR A 1 299 ? -3.574 -86.375 -56.812 1 90.62 299 THR A CA 1
ATOM 2451 C C . THR A 1 299 ? -4.543 -85.938 -55.75 1 90.62 299 THR A C 1
ATOM 2453 O O . THR A 1 299 ? -4.762 -84.75 -55.594 1 90.62 299 THR A O 1
ATOM 2456 N N . GLU A 1 300 ? -5.055 -86.75 -54.969 1 88.25 300 GLU A N 1
ATOM 2457 C CA . GLU A 1 300 ? -5.961 -86.375 -53.875 1 88.25 300 GLU A CA 1
ATOM 2458 C C . GLU A 1 300 ? -5.227 -85.688 -52.781 1 88.25 300 GLU A C 1
ATOM 2460 O O . GLU A 1 300 ? -5.77 -84.75 -52.156 1 88.25 300 GLU A O 1
ATOM 2465 N N . LEU A 1 301 ? -4.047 -86 -52.5 1 86.75 301 LEU A N 1
ATOM 2466 C CA . LEU A 1 301 ? -3.238 -85.375 -51.5 1 86.75 301 LEU A CA 1
ATOM 2467 C C . LEU A 1 301 ? -2.891 -83.938 -51.906 1 86.75 301 LEU A C 1
ATOM 2469 O O . LEU A 1 301 ? -2.801 -83.062 -51.031 1 86.75 301 LEU A O 1
ATOM 2473 N N . GLU A 1 302 ? -2.725 -83.875 -53.219 1 87.06 302 GLU A N 1
ATOM 2474 C CA . GLU A 1 302 ? -2.459 -82.5 -53.719 1 87.06 302 GLU A CA 1
ATOM 2475 C C . GLU A 1 302 ? -3.664 -81.562 -53.5 1 87.06 302 GLU A C 1
ATOM 2477 O O . GLU A 1 302 ? -3.506 -80.438 -53.188 1 87.06 302 GLU A O 1
ATOM 2482 N N . LYS A 1 303 ? -4.82 -82.125 -53.625 1 84.38 303 LYS A N 1
ATOM 2483 C CA . LYS A 1 303 ? -6.035 -81.312 -53.344 1 84.38 303 LYS A CA 1
ATOM 2484 C C . LYS A 1 303 ? -6.141 -80.938 -51.875 1 84.38 303 LYS A C 1
ATOM 2486 O O . LYS A 1 303 ? -6.625 -79.875 -51.531 1 84.38 303 LYS A O 1
ATOM 2491 N N . CYS A 1 304 ? -5.68 -81.75 -51.031 1 82.12 304 CYS A N 1
ATOM 2492 C CA . CYS A 1 304 ? -5.691 -81.5 -49.594 1 82.12 304 CYS A CA 1
ATOM 2493 C C . CYS A 1 304 ? -4.797 -80.312 -49.25 1 82.12 304 CYS A C 1
ATOM 2495 O O . CYS A 1 304 ? -5.055 -79.562 -48.281 1 82.12 304 CYS A O 1
ATOM 2497 N N . GLU A 1 305 ? -3.758 -80.188 -50.031 1 82.25 305 GLU A N 1
ATOM 2498 C CA . GLU A 1 305 ? -2.877 -79 -49.844 1 82.25 305 GLU A CA 1
ATOM 2499 C C . GLU A 1 305 ? -3.621 -77.688 -50.062 1 82.25 305 GLU A C 1
ATOM 2501 O O . GLU A 1 305 ? -3.377 -76.688 -49.375 1 82.25 305 GLU A O 1
ATOM 2506 N N . GLU A 1 306 ? -4.516 -77.75 -51 1 82.62 306 GLU A N 1
ATOM 2507 C CA . GLU A 1 306 ? -5.32 -76.562 -51.25 1 82.62 306 GLU A CA 1
ATOM 2508 C C . GLU A 1 306 ? -6.223 -76.25 -50.062 1 82.62 306 GLU A C 1
ATOM 2510 O O . GLU A 1 306 ? -6.398 -75.062 -49.719 1 82.62 306 GLU A O 1
ATOM 2515 N N . TYR A 1 307 ? -6.688 -77.25 -49.438 1 80.31 307 TYR A N 1
ATOM 2516 C CA . TYR A 1 307 ? -7.52 -77.062 -48.25 1 80.31 307 TYR A CA 1
ATOM 2517 C C . TYR A 1 307 ? -6.711 -76.438 -47.125 1 80.31 307 TYR A C 1
ATOM 2519 O O . TYR A 1 307 ? -7.199 -75.5 -46.406 1 80.31 307 TYR A O 1
ATOM 2527 N N . LEU A 1 308 ? -5.512 -76.812 -47 1 82.94 308 LEU A N 1
ATOM 2528 C CA . LEU A 1 308 ? -4.648 -76.25 -45.938 1 82.94 308 LEU A CA 1
ATOM 2529 C C . LEU A 1 308 ? -4.367 -74.812 -46.156 1 82.94 308 LEU A C 1
ATOM 2531 O O . LEU A 1 308 ? -4.27 -74 -45.188 1 82.94 308 LEU A O 1
ATOM 2535 N N . SER A 1 309 ? -4.281 -74.5 -47.469 1 84.94 309 SER A N 1
ATOM 2536 C CA . SER A 1 309 ? -4.02 -73.125 -47.781 1 84.94 309 SER A CA 1
ATOM 2537 C C . SER A 1 309 ? -5.184 -72.25 -47.344 1 84.94 309 SER A C 1
ATOM 2539 O O . SER A 1 309 ? -4.977 -71.125 -46.875 1 84.94 309 SER A O 1
ATOM 2541 N N . ILE A 1 310 ? -6.387 -72.688 -47.406 1 79.5 310 ILE A N 1
ATOM 2542 C CA . ILE A 1 310 ? -7.578 -71.938 -47 1 79.5 310 ILE A CA 1
ATOM 2543 C C . ILE A 1 310 ? -7.574 -71.75 -45.5 1 79.5 310 ILE A C 1
ATOM 2545 O O . ILE A 1 310 ? -7.852 -70.625 -45 1 79.5 310 ILE A O 1
ATOM 2549 N N . PHE A 1 311 ? -7.18 -72.688 -44.719 1 81.81 311 PHE A N 1
ATOM 2550 C CA . PHE A 1 311 ? -7.141 -72.625 -43.281 1 81.81 311 PHE A CA 1
ATOM 2551 C C . PHE A 1 311 ? -6.074 -71.625 -42.812 1 81.81 311 PHE A C 1
ATOM 2553 O O . PHE A 1 311 ? -6.266 -70.875 -41.844 1 81.81 311 PHE A O 1
ATOM 2560 N N . GLN A 1 312 ? -5.055 -71.562 -43.625 1 82.5 312 GLN A N 1
ATOM 2561 C CA . GLN A 1 312 ? -3.984 -70.625 -43.281 1 82.5 312 GLN A CA 1
ATOM 2562 C C . GLN A 1 312 ? -4.441 -69.188 -43.469 1 82.5 312 GLN A C 1
ATOM 2564 O O . GLN A 1 312 ? -4.121 -68.312 -42.656 1 82.5 312 GLN A O 1
ATOM 2569 N N . LYS A 1 313 ? -5.168 -68.938 -44.531 1 81.5 313 LYS A N 1
ATOM 2570 C CA . LYS A 1 313 ? -5.668 -67.562 -44.812 1 81.5 313 LYS A CA 1
ATOM 2571 C C . LYS A 1 313 ? -6.652 -67.125 -43.719 1 81.5 313 LYS A C 1
ATOM 2573 O O . LYS A 1 313 ? -6.602 -66 -43.25 1 81.5 313 LYS A O 1
ATOM 2578 N N . ILE A 1 314 ? -7.379 -68 -43.25 1 79.31 314 ILE A N 1
ATOM 2579 C CA . ILE A 1 314 ? -8.367 -67.625 -42.219 1 79.31 314 ILE A CA 1
ATOM 2580 C C . ILE A 1 314 ? -7.656 -67.438 -40.906 1 79.31 314 ILE A C 1
ATOM 2582 O O . ILE A 1 314 ? -8.039 -66.5 -40.125 1 79.31 314 ILE A O 1
ATOM 2586 N N . ALA A 1 315 ? -6.668 -68.312 -40.656 1 80.38 315 ALA A N 1
ATOM 2587 C CA . ALA A 1 315 ? -5.879 -68.125 -39.438 1 80.38 315 ALA A CA 1
ATOM 2588 C C . ALA A 1 315 ? -5.25 -66.75 -39.406 1 80.38 315 ALA A C 1
ATOM 2590 O O . ALA A 1 315 ? -5.207 -66.125 -38.344 1 80.38 315 ALA A O 1
ATOM 2591 N N . ASN A 1 316 ? -4.867 -66.312 -40.531 1 84.88 316 ASN A N 1
ATOM 2592 C CA . ASN A 1 316 ? -4.273 -65 -40.594 1 84.88 316 ASN A CA 1
ATOM 2593 C C . ASN A 1 316 ? -5.312 -63.875 -40.344 1 84.88 316 ASN A C 1
ATOM 2595 O O . ASN A 1 316 ? -5.02 -62.906 -39.688 1 84.88 316 ASN A O 1
ATOM 2599 N N . LEU A 1 317 ? -6.453 -64.062 -40.875 1 80.38 317 LEU A N 1
ATOM 2600 C CA . LEU A 1 317 ? -7.527 -63.062 -40.656 1 80.38 317 LEU A CA 1
ATOM 2601 C C . LEU A 1 317 ? -7.902 -62.969 -39.188 1 80.38 317 LEU A C 1
ATOM 2603 O O . LEU A 1 317 ? -8.109 -61.875 -38.656 1 80.38 317 LEU A O 1
ATOM 2607 N N . VAL A 1 318 ? -7.898 -64.062 -38.562 1 82.19 318 VAL A N 1
ATOM 2608 C CA . VAL A 1 318 ? -8.266 -64.125 -37.156 1 82.19 318 VAL A CA 1
ATOM 2609 C C . VAL A 1 318 ? -7.156 -63.469 -36.312 1 82.19 318 VAL A C 1
ATOM 2611 O O . VAL A 1 318 ? -7.43 -62.781 -35.344 1 82.19 318 VAL A O 1
ATOM 2614 N N . PHE A 1 319 ? -6.008 -63.75 -36.75 1 84.5 319 PHE A N 1
ATOM 2615 C CA . PHE A 1 319 ? -4.863 -63.156 -36.062 1 84.5 319 PHE A CA 1
ATOM 2616 C C . PHE A 1 319 ? -4.902 -61.625 -36.188 1 84.5 319 PHE A C 1
ATOM 2618 O O . PHE A 1 319 ? -4.699 -60.938 -35.188 1 84.5 319 PHE A O 1
ATOM 2625 N N . VAL A 1 320 ? -5.215 -61.156 -37.312 1 86.81 320 VAL A N 1
ATOM 2626 C CA . VAL A 1 320 ? -5.285 -59.719 -37.531 1 86.81 320 VAL A CA 1
ATOM 2627 C C . VAL A 1 320 ? -6.414 -59.125 -36.719 1 86.81 320 VAL A C 1
ATOM 2629 O O . VAL A 1 320 ? -6.254 -58.031 -36.094 1 86.81 320 VAL A O 1
ATOM 2632 N N . TYR A 1 321 ? -7.484 -59.75 -36.625 1 86.12 321 TYR A N 1
ATOM 2633 C CA . TYR A 1 321 ? -8.609 -59.312 -35.812 1 86.12 321 TYR A CA 1
ATOM 2634 C C . TYR A 1 321 ? -8.242 -59.25 -34.344 1 86.12 321 TYR A C 1
ATOM 2636 O O . TYR A 1 321 ? -8.523 -58.25 -33.656 1 86.12 321 TYR A O 1
ATOM 2644 N N . LYS A 1 322 ? -7.582 -60.25 -33.906 1 87.75 322 LYS A N 1
ATOM 2645 C CA . LYS A 1 322 ? -7.152 -60.344 -32.5 1 87.75 322 LYS A CA 1
ATOM 2646 C C . LYS A 1 322 ? -6.215 -59.188 -32.156 1 87.75 322 LYS A C 1
ATOM 2648 O O . LYS A 1 322 ? -6.395 -58.5 -31.141 1 87.75 322 LYS A O 1
ATOM 2653 N N . GLU A 1 323 ? -5.336 -59 -33.062 1 91.5 323 GLU A N 1
ATOM 2654 C CA . GLU A 1 323 ? -4.367 -57.938 -32.844 1 91.5 323 GLU A CA 1
ATOM 2655 C C . GLU A 1 323 ? -5.043 -56.562 -32.844 1 91.5 323 GLU A C 1
ATOM 2657 O O . GLU A 1 323 ? -4.695 -55.688 -32.062 1 91.5 323 GLU A O 1
ATOM 2662 N N . SER A 1 324 ? -5.949 -56.375 -33.719 1 92.5 324 SER A N 1
ATOM 2663 C CA . SER A 1 324 ? -6.68 -55.125 -33.781 1 92.5 324 SER A CA 1
ATOM 2664 C C . SER A 1 324 ? -7.504 -54.906 -32.531 1 92.5 324 SER A C 1
ATOM 2666 O O . SER A 1 324 ? -7.574 -53.781 -32.031 1 92.5 324 SER A O 1
ATOM 2668 N N . CYS A 1 325 ? -8.07 -55.906 -31.984 1 92.44 325 CYS A N 1
ATOM 2669 C CA . CYS A 1 325 ? -8.836 -55.812 -30.75 1 92.44 325 CYS A CA 1
ATOM 2670 C C . CYS A 1 325 ? -7.938 -55.438 -29.578 1 92.44 325 CYS A C 1
ATOM 2672 O O . CYS A 1 325 ? -8.289 -54.562 -28.781 1 92.44 325 CYS A O 1
ATOM 2674 N N . ILE A 1 326 ? -6.793 -56.031 -29.547 1 93.44 326 ILE A N 1
ATOM 2675 C CA . ILE A 1 326 ? -5.863 -55.781 -28.453 1 93.44 326 ILE A CA 1
ATOM 2676 C C . ILE A 1 326 ? -5.406 -54.312 -28.484 1 93.44 326 ILE A C 1
ATOM 2678 O O . ILE A 1 326 ? -5.348 -53.656 -27.438 1 93.44 326 ILE A O 1
ATOM 2682 N N . LYS A 1 327 ? -5.188 -53.812 -29.672 1 94.75 327 LYS A N 1
ATOM 2683 C CA . LYS A 1 327 ? -4.754 -52.438 -29.828 1 94.75 327 LYS A CA 1
ATOM 2684 C C . LYS A 1 327 ? -5.844 -51.469 -29.391 1 94.75 327 LYS A C 1
ATOM 2686 O O . LYS A 1 327 ? -5.566 -50.469 -28.688 1 94.75 327 LYS A O 1
ATOM 2691 N N . LYS A 1 328 ? -7.016 -51.719 -29.719 1 94.94 328 LYS A N 1
ATOM 2692 C CA . LYS A 1 328 ? -8.133 -50.844 -29.359 1 94.94 328 LYS A CA 1
ATOM 2693 C C . LYS A 1 328 ? -8.422 -50.906 -27.875 1 94.94 328 LYS A C 1
ATOM 2695 O O . LYS A 1 328 ? -8.805 -49.906 -27.25 1 94.94 328 LYS A O 1
ATOM 2700 N N . ILE A 1 329 ? -8.242 -52.062 -27.312 1 95.19 329 ILE A N 1
ATOM 2701 C CA . ILE A 1 329 ? -8.414 -52.219 -25.875 1 95.19 329 ILE A CA 1
ATOM 2702 C C . ILE A 1 329 ? -7.379 -51.375 -25.141 1 95.19 329 ILE A C 1
ATOM 2704 O O . ILE A 1 329 ? -7.707 -50.719 -24.156 1 95.19 329 ILE A O 1
ATOM 2708 N N . GLU A 1 330 ? -6.195 -51.438 -25.641 1 95.12 330 GLU A N 1
ATOM 2709 C CA . GLU A 1 330 ? -5.133 -50.625 -25.047 1 95.12 330 GLU A CA 1
ATOM 2710 C C . GLU A 1 330 ? -5.461 -49.156 -25.125 1 95.12 330 GLU A C 1
ATOM 2712 O O . GLU A 1 330 ? -5.242 -48.406 -24.156 1 95.12 330 GLU A O 1
ATOM 2717 N N . GLN A 1 331 ? -5.988 -48.688 -26.219 1 94.75 331 GLN A N 1
ATOM 2718 C CA . GLN A 1 331 ? -6.398 -47.312 -26.391 1 94.75 331 GLN A CA 1
ATOM 2719 C C . GLN A 1 331 ? -7.484 -46.906 -25.391 1 94.75 331 GLN A C 1
ATOM 2721 O O . GLN A 1 331 ? -7.41 -45.875 -24.766 1 94.75 331 GLN A O 1
ATOM 2726 N N . VAL A 1 332 ? -8.414 -47.75 -25.219 1 95.25 332 VAL A N 1
ATOM 2727 C CA . VAL A 1 332 ? -9.523 -47.469 -24.328 1 95.25 332 VAL A CA 1
ATOM 2728 C C . VAL A 1 332 ? -9.031 -47.469 -22.875 1 95.25 332 VAL A C 1
ATOM 2730 O O . VAL A 1 332 ? -9.5 -46.688 -22.047 1 95.25 332 VAL A O 1
ATOM 2733 N N . GLN A 1 333 ? -8.102 -48.406 -22.594 1 95.44 333 GLN A N 1
ATOM 2734 C CA . GLN A 1 333 ? -7.504 -48.406 -21.266 1 95.44 333 GLN A CA 1
ATOM 2735 C C . GLN A 1 333 ? -6.852 -47.062 -20.922 1 95.44 333 GLN A C 1
ATOM 2737 O O . GLN A 1 333 ? -7.043 -46.562 -19.828 1 95.44 333 GLN A O 1
ATOM 2742 N N . GLN A 1 334 ? -6.148 -46.531 -21.875 1 94.81 334 GLN A N 1
ATOM 2743 C CA . GLN A 1 334 ? -5.492 -45.219 -21.688 1 94.81 334 GLN A CA 1
ATOM 2744 C C . GLN A 1 334 ? -6.516 -44.125 -21.516 1 94.81 334 GLN A C 1
ATOM 2746 O O . GLN A 1 334 ? -6.348 -43.25 -20.656 1 94.81 334 GLN A O 1
ATOM 2751 N N . LEU A 1 335 ? -7.543 -44.125 -22.25 1 94.5 335 LEU A N 1
ATOM 2752 C CA . LEU A 1 335 ? -8.602 -43.156 -22.141 1 94.5 335 LEU A CA 1
ATOM 2753 C C . LEU A 1 335 ? -9.297 -43.219 -20.781 1 94.5 335 LEU A C 1
ATOM 2755 O O . LEU A 1 335 ? -9.586 -42.188 -20.172 1 94.5 335 LEU A O 1
ATOM 2759 N N . CYS A 1 336 ? -9.531 -44.469 -20.344 1 95.25 336 CYS A N 1
ATOM 2760 C CA . CYS A 1 336 ? -10.164 -44.656 -19.047 1 95.25 336 CYS A CA 1
ATOM 2761 C C . CYS A 1 336 ? -9.297 -44.094 -17.938 1 95.25 336 CYS A C 1
ATOM 2763 O O . CYS A 1 336 ? -9.797 -43.438 -17.016 1 95.25 336 CYS A O 1
ATOM 2765 N N . GLU A 1 337 ? -8.031 -44.344 -18.031 1 95 337 GLU A N 1
ATOM 2766 C CA . GLU A 1 337 ? -7.098 -43.781 -17.062 1 95 337 GLU A CA 1
ATOM 2767 C C . GLU A 1 337 ? -7.117 -42.25 -17.109 1 95 337 GLU A C 1
ATOM 2769 O O . GLU A 1 337 ? -7.133 -41.625 -16.062 1 95 337 GLU A O 1
ATOM 2774 N N . PHE A 1 338 ? -7.156 -41.688 -18.219 1 95.19 338 PHE A N 1
ATOM 2775 C CA . PHE A 1 338 ? -7.203 -40.25 -18.406 1 95.19 338 PHE A CA 1
ATOM 2776 C C . PHE A 1 338 ? -8.477 -39.656 -17.797 1 95.19 338 PHE A C 1
ATOM 2778 O O . PHE A 1 338 ? -8.422 -38.656 -17.094 1 95.19 338 PHE A O 1
ATOM 2785 N N . TYR A 1 339 ? -9.562 -40.312 -18.062 1 95.69 339 TYR A N 1
ATOM 2786 C CA . TYR A 1 339 ? -10.836 -39.812 -17.562 1 95.69 339 TYR A CA 1
ATOM 2787 C C . TYR A 1 339 ? -10.867 -39.812 -16.031 1 95.69 339 TYR A C 1
ATOM 2789 O O . TYR A 1 339 ? -11.398 -38.906 -15.406 1 95.69 339 TYR A O 1
ATOM 2797 N N . ASP A 1 340 ? -10.258 -40.875 -15.461 1 95.88 340 ASP A N 1
ATOM 2798 C CA . ASP A 1 340 ? -10.164 -40.938 -14 1 95.88 340 ASP A CA 1
ATOM 2799 C C . ASP A 1 340 ? -9.312 -39.781 -13.461 1 95.88 340 ASP A C 1
ATOM 2801 O O . ASP A 1 340 ? -9.711 -39.094 -12.508 1 95.88 340 ASP A O 1
ATOM 2805 N N . LYS A 1 341 ? -8.227 -39.531 -14.062 1 95.62 341 LYS A N 1
ATOM 2806 C CA . LYS A 1 341 ? -7.312 -38.469 -13.641 1 95.62 341 LYS A CA 1
ATOM 2807 C C . LYS A 1 341 ? -7.902 -37.094 -13.922 1 95.62 341 LYS A C 1
ATOM 2809 O O . LYS A 1 341 ? -7.688 -36.156 -13.156 1 95.62 341 LYS A O 1
ATOM 2814 N N . PHE A 1 342 ? -8.695 -36.969 -14.977 1 96.5 342 PHE A N 1
ATOM 2815 C CA . PHE A 1 342 ? -9.383 -35.75 -15.312 1 96.5 342 PHE A CA 1
ATOM 2816 C C . PHE A 1 342 ? -10.391 -35.375 -14.227 1 96.5 342 PHE A C 1
ATOM 2818 O O . PHE A 1 342 ? -10.391 -34.25 -13.734 1 96.5 342 PHE A O 1
ATOM 2825 N N . LYS A 1 343 ? -11.148 -36.344 -13.906 1 95.88 343 LYS A N 1
ATOM 2826 C CA . LYS A 1 343 ? -12.141 -36.094 -12.859 1 95.88 343 LYS A CA 1
ATOM 2827 C C . LYS A 1 343 ? -11.469 -35.688 -11.555 1 95.88 343 LYS A C 1
ATOM 2829 O O . LYS A 1 343 ? -11.883 -34.719 -10.922 1 95.88 343 LYS A O 1
ATOM 2834 N N . LEU A 1 344 ? -10.453 -36.406 -11.164 1 95.38 344 LEU A N 1
ATOM 2835 C CA . LEU A 1 344 ? -9.703 -36.094 -9.953 1 95.38 344 LEU A CA 1
ATOM 2836 C C . LEU A 1 344 ? -9.039 -34.719 -10.07 1 95.38 344 LEU A C 1
ATOM 2838 O O . LEU A 1 344 ? -9.07 -33.938 -9.125 1 95.38 344 LEU A O 1
ATOM 2842 N N . GLY A 1 345 ? -8.445 -34.469 -11.195 1 95.44 345 GLY A N 1
ATOM 2843 C CA . GLY A 1 345 ? -7.828 -33.156 -11.438 1 95.44 345 GLY A CA 1
ATOM 2844 C C . GLY A 1 345 ? -8.805 -32 -11.352 1 95.44 345 GLY A C 1
ATOM 2845 O O . GLY A 1 345 ? -8.477 -30.953 -10.828 1 95.44 345 GLY A O 1
ATOM 2846 N N . TYR A 1 346 ? -9.984 -32.25 -11.844 1 96 346 TYR A N 1
ATOM 2847 C CA . TYR A 1 346 ? -11.008 -31.203 -11.766 1 96 346 TYR A CA 1
ATOM 2848 C C . TYR A 1 346 ? -11.391 -30.922 -10.32 1 96 346 TYR A C 1
ATOM 2850 O O . TYR A 1 346 ? -11.539 -29.766 -9.922 1 96 346 TYR A O 1
ATOM 2858 N N . LYS A 1 347 ? -11.648 -31.984 -9.562 1 95.38 347 LYS A N 1
ATOM 2859 C CA . LYS A 1 347 ? -11.93 -31.812 -8.141 1 95.38 347 LYS A CA 1
ATOM 2860 C C . LYS A 1 347 ? -10.836 -30.984 -7.461 1 95.38 347 LYS A C 1
ATOM 2862 O O . LYS A 1 347 ? -11.125 -30.094 -6.668 1 95.38 347 LYS A O 1
ATOM 2867 N N . ASN A 1 348 ? -9.609 -31.25 -7.766 1 96.12 348 ASN A N 1
ATOM 2868 C CA . ASN A 1 348 ? -8.477 -30.5 -7.215 1 96.12 348 ASN A CA 1
ATOM 2869 C C . ASN A 1 348 ? -8.453 -29.062 -7.707 1 96.12 348 ASN A C 1
ATOM 2871 O O . ASN A 1 348 ? -8.031 -28.156 -6.98 1 96.12 348 ASN A O 1
ATOM 2875 N N . LEU A 1 349 ? -8.891 -28.875 -8.891 1 95.31 349 LEU A N 1
ATOM 2876 C CA . LEU A 1 349 ? -8.953 -27.531 -9.453 1 95.31 349 LEU A CA 1
ATOM 2877 C C . LEU A 1 349 ? -9.953 -26.672 -8.68 1 95.31 349 LEU A C 1
ATOM 2879 O O . LEU A 1 349 ? -9.688 -25.5 -8.43 1 95.31 349 LEU A O 1
ATOM 2883 N N . LEU A 1 350 ? -11.055 -27.312 -8.328 1 94.44 350 LEU A N 1
ATOM 2884 C CA . LEU A 1 350 ? -12.031 -26.578 -7.531 1 94.44 350 LEU A CA 1
ATOM 2885 C C . LEU A 1 350 ? -11.445 -26.188 -6.184 1 94.44 350 LEU A C 1
ATOM 2887 O O . LEU A 1 350 ? -11.672 -25.062 -5.703 1 94.44 350 LEU A O 1
ATOM 2891 N N . ARG A 1 351 ? -10.656 -27.078 -5.602 1 95.19 351 ARG A N 1
ATOM 2892 C CA . ARG A 1 351 ? -9.977 -26.781 -4.344 1 95.19 351 ARG A CA 1
ATOM 2893 C C . ARG A 1 351 ? -8.961 -25.656 -4.531 1 95.19 351 ARG A C 1
ATOM 2895 O O . ARG A 1 351 ? -8.805 -24.797 -3.658 1 95.19 351 ARG A O 1
ATOM 2902 N N . GLU A 1 352 ? -8.297 -25.734 -5.637 1 94.44 352 GLU A N 1
ATOM 2903 C CA . GLU A 1 352 ? -7.312 -24.703 -5.953 1 94.44 352 GLU A CA 1
ATOM 2904 C C . GLU A 1 352 ? -7.977 -23.344 -6.121 1 94.44 352 GLU A C 1
ATOM 2906 O O . GLU A 1 352 ? -7.449 -22.328 -5.656 1 94.44 352 GLU A O 1
ATOM 2911 N N . ARG A 1 353 ? -9.047 -23.312 -6.801 1 93.75 353 ARG A N 1
ATOM 2912 C CA . ARG A 1 353 ? -9.805 -22.062 -6.941 1 93.75 353 ARG A CA 1
ATOM 2913 C C . ARG A 1 353 ? -10.156 -21.484 -5.578 1 93.75 353 ARG A C 1
ATOM 2915 O O . ARG A 1 353 ? -9.961 -20.297 -5.336 1 93.75 353 ARG A O 1
ATOM 2922 N N . ASP A 1 354 ? -10.664 -22.297 -4.645 1 94.88 354 ASP A N 1
ATOM 2923 C CA . ASP A 1 354 ? -11.031 -21.844 -3.309 1 94.88 354 ASP A CA 1
ATOM 2924 C C . ASP A 1 354 ? -9.805 -21.375 -2.529 1 94.88 354 ASP A C 1
ATOM 2926 O O . ASP A 1 354 ? -9.875 -20.406 -1.771 1 94.88 354 ASP A O 1
ATOM 2930 N N . ARG A 1 355 ? -8.75 -22.078 -2.699 1 95.38 355 ARG A N 1
ATOM 2931 C CA . ARG A 1 355 ? -7.504 -21.688 -2.047 1 95.38 355 ARG A CA 1
ATOM 2932 C C . ARG A 1 355 ? -7.051 -20.312 -2.518 1 95.38 355 ARG A C 1
ATOM 2934 O O . ARG A 1 355 ? -6.648 -19.469 -1.709 1 95.38 355 ARG A O 1
ATOM 2941 N N . ARG A 1 356 ? -7.047 -20.109 -3.822 1 94.19 356 ARG A N 1
ATOM 2942 C CA . ARG A 1 356 ? -6.652 -18.828 -4.391 1 94.19 356 ARG A CA 1
ATOM 2943 C C . ARG A 1 356 ? -7.562 -17.703 -3.893 1 94.19 356 ARG A C 1
ATOM 2945 O O . ARG A 1 356 ? -7.09 -16.609 -3.586 1 94.19 356 ARG A O 1
ATOM 2952 N N . LYS A 1 357 ? -8.828 -18.016 -3.789 1 94.06 357 LYS A N 1
ATOM 2953 C CA . LYS A 1 357 ? -9.766 -17.031 -3.254 1 94.06 357 LYS A CA 1
ATOM 2954 C C . LYS A 1 357 ? -9.438 -16.672 -1.807 1 94.06 357 LYS A C 1
ATOM 2956 O O . LYS A 1 357 ? -9.461 -15.508 -1.425 1 94.06 357 LYS A O 1
ATOM 2961 N N . ALA A 1 358 ? -9.18 -17.703 -1.061 1 95.12 358 ALA A N 1
ATOM 2962 C CA . ALA A 1 358 ? -8.828 -17.5 0.343 1 95.12 358 ALA A CA 1
ATOM 2963 C C . ALA A 1 358 ? -7.551 -16.672 0.477 1 95.12 358 ALA A C 1
ATOM 2965 O O . ALA A 1 358 ? -7.441 -15.82 1.359 1 95.12 358 ALA A O 1
ATOM 2966 N N . THR A 1 359 ? -6.582 -16.922 -0.364 1 95.38 359 THR A N 1
ATOM 2967 C CA . THR A 1 359 ? -5.324 -16.188 -0.349 1 95.38 359 THR A CA 1
ATOM 2968 C C . THR A 1 359 ? -5.547 -14.719 -0.704 1 95.38 359 THR A C 1
ATOM 2970 O O . THR A 1 359 ? -4.988 -13.828 -0.062 1 95.38 359 THR A O 1
ATOM 2973 N N . ALA A 1 360 ? -6.359 -14.508 -1.699 1 93.25 360 ALA A N 1
ATOM 2974 C CA . ALA A 1 360 ? -6.688 -13.133 -2.084 1 93.25 360 ALA A CA 1
ATOM 2975 C C . ALA A 1 360 ? -7.352 -12.391 -0.932 1 93.25 360 ALA A C 1
ATOM 2977 O O . ALA A 1 360 ? -7.043 -11.219 -0.682 1 93.25 360 ALA A O 1
ATOM 2978 N N . LEU A 1 361 ? -8.227 -13.094 -0.277 1 94.56 361 LEU A N 1
ATOM 2979 C CA . LEU A 1 361 ? -8.898 -12.477 0.858 1 94.56 361 LEU A CA 1
ATOM 2980 C C . LEU A 1 361 ? -7.914 -12.164 1.976 1 94.56 361 LEU A C 1
ATOM 2982 O O . LEU A 1 361 ? -8.039 -11.133 2.65 1 94.56 361 LEU A O 1
ATOM 2986 N N . GLN A 1 362 ? -6.996 -13.023 2.18 1 95.88 362 GLN A N 1
ATOM 2987 C CA . GLN A 1 362 ? -5.969 -12.789 3.184 1 95.88 362 GLN A CA 1
ATOM 2988 C C . GLN A 1 362 ? -5.113 -11.578 2.816 1 95.88 362 GLN A C 1
ATOM 2990 O O . GLN A 1 362 ? -4.781 -10.758 3.68 1 95.88 362 GLN A O 1
ATOM 2995 N N . MET A 1 363 ? -4.738 -11.445 1.592 1 95.25 363 MET A N 1
ATOM 2996 C CA . MET A 1 363 ? -3.965 -10.297 1.123 1 95.25 363 MET A CA 1
ATOM 2997 C C . MET A 1 363 ? -4.742 -9 1.314 1 95.25 363 MET A C 1
ATOM 2999 O O . MET A 1 363 ? -4.18 -7.992 1.738 1 95.25 363 MET A O 1
ATOM 3003 N N . GLU A 1 364 ? -5.973 -9.117 0.995 1 94.38 364 GLU A N 1
ATOM 3004 C CA . GLU A 1 364 ? -6.832 -7.953 1.171 1 94.38 364 GLU A CA 1
ATOM 3005 C C . GLU A 1 364 ? -6.883 -7.52 2.633 1 94.38 364 GLU A C 1
ATOM 3007 O O . GLU A 1 364 ? -6.848 -6.324 2.934 1 94.38 364 GLU A O 1
ATOM 3012 N N . LYS A 1 365 ? -7 -8.484 3.486 1 95.94 365 LYS A N 1
ATOM 3013 C CA . LYS A 1 365 ? -7.031 -8.18 4.914 1 95.94 365 LYS A CA 1
ATOM 3014 C C . LYS A 1 365 ? -5.738 -7.5 5.359 1 95.94 365 LYS A C 1
ATOM 3016 O O . LYS A 1 365 ? -5.77 -6.531 6.121 1 95.94 365 LYS A O 1
ATOM 3021 N N . ILE A 1 366 ? -4.617 -7.93 4.969 1 96 366 ILE A N 1
ATOM 3022 C CA . ILE A 1 366 ? -3.316 -7.367 5.312 1 96 366 ILE A CA 1
ATOM 3023 C C . ILE A 1 366 ? -3.225 -5.93 4.809 1 96 366 ILE A C 1
ATOM 3025 O O . ILE A 1 366 ? -2.779 -5.035 5.531 1 96 366 ILE A O 1
ATOM 3029 N N . LEU A 1 367 ? -3.672 -5.719 3.615 1 95 367 LEU A N 1
ATOM 3030 C CA . LEU A 1 367 ? -3.625 -4.395 3.006 1 95 367 LEU A CA 1
ATOM 3031 C C . LEU A 1 367 ? -4.547 -3.428 3.74 1 95 367 LEU A C 1
ATOM 3033 O O . LEU A 1 367 ? -4.18 -2.275 3.986 1 95 367 LEU A O 1
ATOM 3037 N N . LYS A 1 368 ? -5.719 -3.932 4.09 1 95 368 LYS A N 1
ATOM 3038 C CA . LYS A 1 368 ? -6.668 -3.092 4.82 1 95 368 LYS A CA 1
ATOM 3039 C C . LYS A 1 368 ? -6.121 -2.715 6.195 1 95 368 LYS A C 1
ATOM 3041 O O . LYS A 1 368 ? -6.262 -1.57 6.629 1 95 368 LYS A O 1
ATOM 3046 N N . GLU A 1 369 ? -5.523 -3.639 6.855 1 95.81 369 GLU A N 1
ATOM 3047 C CA . GLU A 1 369 ? -4.91 -3.371 8.148 1 95.81 369 GLU A CA 1
ATOM 3048 C C . GLU A 1 369 ? -3.783 -2.35 8.031 1 95.81 369 GLU A C 1
ATOM 3050 O O . GLU A 1 369 ? -3.648 -1.462 8.875 1 95.81 369 GLU A O 1
ATOM 3055 N N . CYS A 1 370 ? -2.969 -2.506 7.035 1 95.88 370 CYS A N 1
ATOM 3056 C CA . CYS A 1 370 ? -1.893 -1.557 6.773 1 95.88 370 CYS A CA 1
ATOM 3057 C C . CYS A 1 370 ? -2.447 -0.161 6.508 1 95.88 370 CYS A C 1
ATOM 3059 O O . CYS A 1 370 ? -1.966 0.82 7.078 1 95.88 370 CYS A O 1
ATOM 3061 N N . GLN A 1 371 ? -3.48 -0.12 5.727 1 94.81 371 GLN A N 1
ATOM 3062 C CA . GLN A 1 371 ? -4.117 1.15 5.398 1 94.81 371 GLN A CA 1
ATOM 3063 C C . GLN A 1 371 ? -4.672 1.827 6.648 1 94.81 371 GLN A C 1
ATOM 3065 O O . GLN A 1 371 ? -4.535 3.041 6.816 1 94.81 371 GLN A O 1
ATOM 3070 N N . GLU A 1 372 ? -5.27 1.021 7.492 1 95.88 372 GLU A N 1
ATOM 3071 C CA . GLU A 1 372 ? -5.836 1.557 8.727 1 95.88 372 GLU A CA 1
ATOM 3072 C C . GLU A 1 372 ? -4.75 2.102 9.641 1 95.88 372 GLU A C 1
ATOM 3074 O O . GLU A 1 372 ? -4.91 3.166 10.242 1 95.88 372 GLU A O 1
ATOM 3079 N N . LYS A 1 373 ? -3.66 1.454 9.758 1 95.88 373 LYS A N 1
ATOM 3080 C CA . LYS A 1 373 ? -2.541 1.896 10.586 1 95.88 373 LYS A CA 1
ATOM 3081 C C . LYS A 1 373 ? -1.939 3.191 10.047 1 95.88 373 LYS A C 1
ATOM 3083 O O . LYS A 1 373 ? -1.648 4.109 10.812 1 95.88 373 LYS A O 1
ATOM 3088 N N . LEU A 1 374 ? -1.73 3.221 8.758 1 95.69 374 LEU A N 1
ATOM 3089 C CA . LEU A 1 374 ? -1.157 4.398 8.117 1 95.69 374 LEU A CA 1
ATOM 3090 C C . LEU A 1 374 ? -2.088 5.598 8.258 1 95.69 374 LEU A C 1
ATOM 3092 O O . LEU A 1 374 ? -1.633 6.715 8.508 1 95.69 374 LEU A O 1
ATOM 3096 N N . GLN A 1 375 ? -3.387 5.344 8.125 1 95.31 375 GLN A N 1
ATOM 3097 C CA . GLN A 1 375 ? -4.363 6.414 8.273 1 95.31 375 GLN A CA 1
ATOM 3098 C C . GLN A 1 375 ? -4.375 6.965 9.695 1 95.31 375 GLN A C 1
ATOM 3100 O O . GLN A 1 375 ? -4.453 8.18 9.898 1 95.31 375 GLN A O 1
ATOM 3105 N N . ALA A 1 376 ? -4.273 6.09 10.609 1 95.94 376 ALA A N 1
ATOM 3106 C CA . ALA A 1 376 ? -4.238 6.512 12.008 1 95.94 376 ALA A CA 1
ATOM 3107 C C . ALA A 1 376 ? -3.014 7.375 12.289 1 95.94 376 ALA A C 1
ATOM 3109 O O . ALA A 1 376 ? -3.119 8.414 12.945 1 95.94 376 ALA A O 1
ATOM 3110 N N . LEU A 1 377 ? -1.857 6.953 11.797 1 95.69 377 LEU A N 1
ATOM 3111 C CA . LEU A 1 377 ? -0.617 7.699 11.984 1 95.69 377 LEU A CA 1
ATOM 3112 C C . LEU A 1 377 ? -0.68 9.047 11.266 1 95.69 377 LEU A C 1
ATOM 3114 O O . LEU A 1 377 ? -0.209 10.055 11.789 1 95.69 377 LEU A O 1
ATOM 3118 N N . SER A 1 378 ? -1.247 9.016 10.125 1 95.06 378 SER A N 1
ATOM 3119 C CA . SER A 1 378 ? -1.38 10.242 9.344 1 95.06 378 SER A CA 1
ATOM 3120 C C . SER A 1 378 ? -2.309 11.234 10.023 1 95.06 378 SER A C 1
ATOM 3122 O O . SER A 1 378 ? -2.021 12.438 10.07 1 95.06 378 SER A O 1
ATOM 3124 N N . ASP A 1 379 ? -3.406 10.719 10.578 1 96.06 379 ASP A N 1
ATOM 3125 C CA . ASP A 1 379 ? -4.34 11.578 11.297 1 96.06 379 ASP A CA 1
ATOM 3126 C C . ASP A 1 379 ? -3.684 12.188 12.539 1 96.06 379 ASP A C 1
ATOM 3128 O O . ASP A 1 379 ? -3.861 13.367 12.82 1 96.06 379 ASP A O 1
ATOM 3132 N N . ALA A 1 380 ? -2.941 11.422 13.219 1 95.94 380 ALA A N 1
ATOM 3133 C CA . ALA A 1 380 ? -2.23 11.898 14.398 1 95.94 380 ALA A CA 1
ATOM 3134 C C . ALA A 1 380 ? -1.182 12.945 14.023 1 95.94 380 ALA A C 1
ATOM 3136 O O . ALA A 1 380 ? -1.018 13.953 14.719 1 95.94 380 ALA A O 1
ATOM 3137 N N . ASP A 1 381 ? -0.488 12.703 12.922 1 95.94 381 ASP A N 1
ATOM 3138 C CA . ASP A 1 381 ? 0.513 13.648 12.43 1 95.94 381 ASP A CA 1
ATOM 3139 C C . ASP A 1 381 ? -0.127 14.977 12.047 1 95.94 381 ASP A C 1
ATOM 3141 O O . ASP A 1 381 ? 0.388 16.047 12.391 1 95.94 381 ASP A O 1
ATOM 3145 N N . LEU A 1 382 ? -1.225 14.922 11.359 1 94.44 382 LEU A N 1
ATOM 3146 C CA . LEU A 1 382 ? -1.942 16.125 10.953 1 94.44 382 LEU A CA 1
ATOM 3147 C C . LEU A 1 382 ? -2.393 16.922 12.164 1 94.44 382 LEU A C 1
ATOM 3149 O O . LEU A 1 382 ? -2.242 18.156 12.195 1 94.44 382 LEU A O 1
ATOM 3153 N N . ASP A 1 383 ? -2.873 16.188 13.133 1 96.5 383 ASP A N 1
ATOM 3154 C CA . ASP A 1 383 ? -3.311 16.828 14.367 1 96.5 383 ASP A CA 1
ATOM 3155 C C . ASP A 1 383 ? -2.146 17.547 15.055 1 96.5 383 ASP A C 1
ATOM 3157 O O . ASP A 1 383 ? -2.295 18.672 15.531 1 96.5 383 ASP A O 1
ATOM 3161 N N . GLN A 1 384 ? -1.028 16.938 15.102 1 96.06 384 GLN A N 1
ATOM 3162 C CA . GLN A 1 384 ? 0.148 17.484 15.766 1 96.06 384 GLN A CA 1
ATOM 3163 C C . GLN A 1 384 ? 0.702 18.688 14.992 1 96.06 384 GLN A C 1
ATOM 3165 O O . GLN A 1 384 ? 1.148 19.656 15.594 1 96.06 384 GLN A O 1
ATOM 3170 N N . ARG A 1 385 ? 0.677 18.656 13.68 1 95.31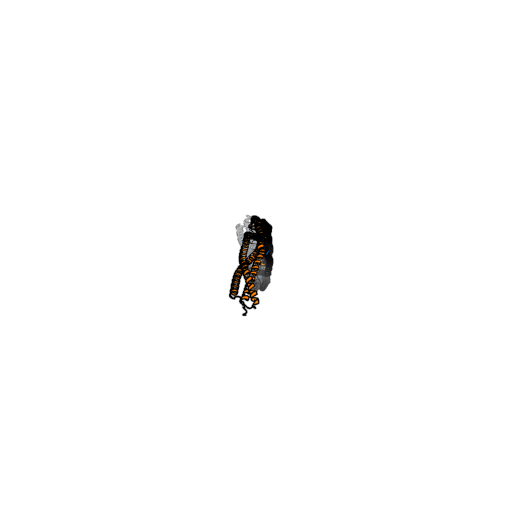 385 ARG A N 1
ATOM 3171 C CA . ARG A 1 385 ? 1.124 19.781 12.867 1 95.31 385 ARG A CA 1
ATOM 3172 C C . ARG A 1 385 ? 0.236 21 13.078 1 95.31 385 ARG A C 1
ATOM 3174 O O . ARG A 1 385 ? 0.733 22.125 13.211 1 95.31 385 ARG A O 1
ATOM 3181 N N . GLN A 1 386 ? -1.097 20.703 13.172 1 95.25 386 GLN A N 1
ATOM 3182 C CA . GLN A 1 386 ? -2.041 21.781 13.406 1 95.25 386 GLN A CA 1
ATOM 3183 C C . GLN A 1 386 ? -1.854 22.391 14.797 1 95.25 386 GLN A C 1
ATOM 3185 O O . GLN A 1 386 ? -1.888 23.609 14.961 1 95.25 386 GLN A O 1
ATOM 3190 N N . GLN A 1 387 ? -1.644 21.531 15.734 1 95.69 387 GLN A N 1
ATOM 3191 C CA . GLN A 1 387 ? -1.42 21.984 17.094 1 95.69 387 GLN A CA 1
ATOM 3192 C C . GLN A 1 387 ? -0.134 22.812 17.203 1 95.69 387 GLN A C 1
ATOM 3194 O O . GLN A 1 387 ? -0.092 23.828 17.891 1 95.69 387 GLN A O 1
ATOM 3199 N N . PHE A 1 388 ? 0.898 22.406 16.484 1 96.44 388 PHE A N 1
ATOM 3200 C CA . PHE A 1 388 ? 2.16 23.141 16.453 1 96.44 388 PHE A CA 1
ATOM 3201 C C . PHE A 1 388 ? 1.962 24.547 15.891 1 96.44 388 PHE A C 1
ATOM 3203 O O . PHE A 1 388 ? 2.449 25.516 16.453 1 96.44 388 PHE A O 1
ATOM 3210 N N . LEU A 1 389 ? 1.255 24.641 14.805 1 93.88 389 LEU A N 1
ATOM 3211 C CA . LEU A 1 389 ? 1.028 25.922 14.156 1 93.88 389 LEU A CA 1
ATOM 3212 C C . LEU A 1 389 ? 0.186 26.828 15.039 1 93.88 389 LEU A C 1
ATOM 3214 O O . LEU A 1 389 ? 0.423 28.047 15.094 1 93.88 389 LEU A O 1
ATOM 3218 N N . LEU A 1 390 ? -0.777 26.219 15.742 1 93.94 390 LEU A N 1
ATOM 3219 C CA . LEU A 1 390 ? -1.64 27 16.641 1 93.94 390 LEU A CA 1
ATOM 3220 C C . LEU A 1 390 ? -0.838 27.578 17.797 1 93.94 390 LEU A C 1
ATOM 3222 O O . LEU A 1 390 ? -1.063 28.734 18.188 1 93.94 390 LEU A O 1
ATOM 3226 N N . GLU A 1 391 ? 0.144 26.906 18.234 1 94.5 391 GLU A N 1
ATOM 3227 C CA . GLU A 1 391 ? 0.896 27.312 19.422 1 94.5 391 GLU A CA 1
ATOM 3228 C C . GLU A 1 391 ? 2.057 28.234 19.047 1 94.5 391 GLU A C 1
ATOM 3230 O O . GLU A 1 391 ? 2.389 29.141 19.797 1 94.5 391 GLU A O 1
ATOM 3235 N N . ASN A 1 392 ? 2.697 27.984 17.875 1 94.19 392 ASN A N 1
ATOM 3236 C CA . ASN A 1 392 ? 3.945 28.656 17.547 1 94.19 392 ASN A CA 1
ATOM 3237 C C . ASN A 1 392 ? 3.814 29.484 16.281 1 94.19 392 ASN A C 1
ATOM 3239 O O . ASN A 1 392 ? 4.66 30.344 15.992 1 94.19 392 ASN A O 1
ATOM 3243 N N . GLY A 1 393 ? 2.748 29.25 15.469 1 91.19 393 GLY A N 1
ATOM 3244 C CA . GLY A 1 393 ? 2.607 29.828 14.141 1 91.19 393 GLY A CA 1
ATOM 3245 C C . GLY A 1 393 ? 2.631 31.344 14.133 1 91.19 393 GLY A C 1
ATOM 3246 O O . GLY A 1 393 ? 3.184 31.953 13.219 1 91.19 393 GLY A O 1
ATOM 3247 N N . ASP A 1 394 ? 2.232 31.969 15.203 1 91.31 394 ASP A N 1
ATOM 3248 C CA . ASP A 1 394 ? 2.109 33.438 15.266 1 91.31 394 ASP A CA 1
ATOM 3249 C C . ASP A 1 394 ? 3.473 34.094 15.469 1 91.31 394 ASP A C 1
ATOM 3251 O O . ASP A 1 394 ? 3.648 35.281 15.156 1 91.31 394 ASP A O 1
ATOM 3255 N N . TYR A 1 395 ? 4.422 33.375 15.93 1 93.31 395 TYR A N 1
ATOM 3256 C CA . TYR A 1 395 ? 5.695 33.969 16.328 1 93.31 395 TYR A CA 1
ATOM 3257 C C . TYR A 1 395 ? 6.812 33.531 15.375 1 93.31 395 TYR A C 1
ATOM 3259 O O . TYR A 1 395 ? 7.984 33.844 15.617 1 93.31 395 TYR A O 1
ATOM 3267 N N . LEU A 1 396 ? 6.441 32.688 14.383 1 93.88 396 LEU A N 1
ATOM 3268 C CA . LEU A 1 396 ? 7.406 32.25 13.391 1 93.88 396 LEU A CA 1
ATOM 3269 C C . LEU A 1 396 ? 7.164 32.938 12.047 1 93.88 396 LEU A C 1
ATOM 3271 O O . LEU A 1 396 ? 6.02 33.062 11.617 1 93.88 396 LEU A O 1
ATOM 3275 N N . PRO A 1 397 ? 8.344 33.469 11.5 1 90.81 397 PRO A N 1
ATOM 3276 C CA . PRO A 1 397 ? 8.172 34.031 10.156 1 90.81 397 PRO A CA 1
ATOM 3277 C C . PRO A 1 397 ? 7.633 33.031 9.148 1 90.81 397 PRO A C 1
ATOM 3279 O O . PRO A 1 397 ? 7.918 31.828 9.258 1 90.81 397 PRO A O 1
ATOM 3282 N N . GLU A 1 398 ? 6.895 33.375 8.117 1 85.5 398 GLU A N 1
ATOM 3283 C CA . GLU A 1 398 ? 6.25 32.531 7.133 1 85.5 398 GLU A CA 1
ATOM 3284 C C . GLU A 1 398 ? 7.281 31.781 6.289 1 85.5 398 GLU A C 1
ATOM 3286 O O . GLU A 1 398 ? 7.043 30.641 5.863 1 85.5 398 GLU A O 1
ATOM 3291 N N . ASN A 1 399 ? 8.43 32.312 6.094 1 88 399 ASN A N 1
ATOM 3292 C CA . ASN A 1 399 ? 9.43 31.75 5.203 1 88 399 ASN A CA 1
ATOM 3293 C C . ASN A 1 399 ? 10.539 31.047 5.98 1 88 399 ASN A C 1
ATOM 3295 O O . ASN A 1 399 ? 11.633 30.828 5.457 1 88 399 ASN A O 1
ATOM 3299 N N . ILE A 1 400 ? 10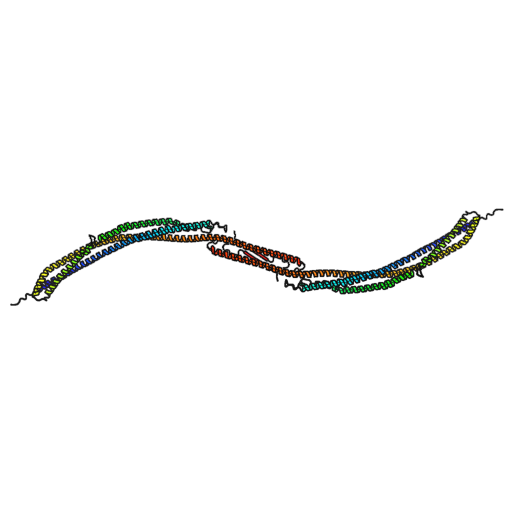.234 30.797 7.277 1 91.75 400 ILE A N 1
ATOM 3300 C CA . ILE A 1 400 ? 11.266 30.188 8.109 1 91.75 400 ILE A CA 1
ATOM 3301 C C . ILE A 1 400 ? 11.562 28.781 7.605 1 91.75 400 ILE A C 1
ATOM 3303 O O . ILE A 1 400 ?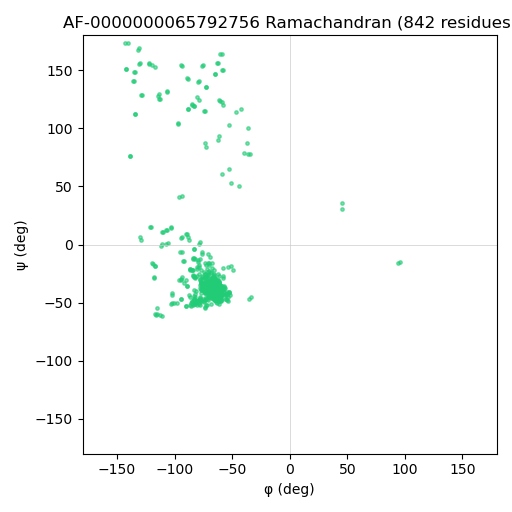 12.703 28.312 7.68 1 91.75 400 ILE A O 1
ATOM 3307 N N . TRP A 1 401 ? 10.547 28.047 7.148 1 90.44 401 TRP A N 1
ATOM 3308 C CA . TRP A 1 401 ? 10.617 26.703 6.598 1 90.44 401 TRP A CA 1
ATOM 3309 C C . TRP A 1 401 ? 9.719 26.562 5.371 1 90.44 401 TRP A C 1
ATOM 3311 O O . TRP A 1 401 ? 8.648 25.953 5.434 1 90.44 401 TRP A O 1
ATOM 3321 N N . PRO A 1 402 ? 10.203 27.125 4.262 1 87.19 402 PRO A N 1
ATOM 3322 C CA . PRO A 1 402 ? 9.344 27.203 3.078 1 87.19 402 PRO A CA 1
ATOM 3323 C C . PRO A 1 402 ? 8.922 25.828 2.568 1 87.19 402 PRO A C 1
ATOM 3325 O O . PRO A 1 402 ? 9.766 24.953 2.369 1 87.19 402 PRO A O 1
ATOM 3328 N N . GLY A 1 403 ? 7.562 25.625 2.455 1 85.88 403 GLY A N 1
ATOM 3329 C CA . GLY A 1 403 ? 7.031 24.406 1.854 1 85.88 403 GLY A CA 1
ATOM 3330 C C . GLY A 1 403 ? 6.703 23.328 2.871 1 85.88 403 GLY A C 1
ATOM 3331 O O . GLY A 1 403 ? 6.055 22.344 2.543 1 85.88 403 GLY A O 1
ATOM 3332 N N . TYR A 1 404 ? 7.277 23.547 4.102 1 88.81 404 TYR A N 1
ATOM 3333 C CA . TYR A 1 404 ? 7.125 22.453 5.055 1 88.81 404 TYR A CA 1
ATOM 3334 C C . TYR A 1 404 ? 6.332 22.891 6.273 1 88.81 404 TYR A C 1
ATOM 3336 O O . TYR A 1 404 ? 5.641 22.094 6.902 1 88.81 404 TYR A O 1
ATOM 3344 N N . ILE A 1 405 ? 6.418 24.141 6.57 1 87.56 405 ILE A N 1
ATOM 3345 C CA . ILE A 1 405 ? 5.805 24.594 7.812 1 87.56 405 ILE A CA 1
ATOM 3346 C C . ILE A 1 405 ? 4.285 24.484 7.707 1 87.56 405 ILE A C 1
ATOM 3348 O O . ILE A 1 405 ? 3.615 24.078 8.656 1 87.56 405 ILE A O 1
ATOM 3352 N N . ASP A 1 406 ? 3.668 24.781 6.582 1 85.62 406 ASP A N 1
ATOM 3353 C CA . ASP A 1 406 ? 2.217 24.766 6.426 1 85.62 406 ASP A CA 1
ATOM 3354 C C . ASP A 1 406 ? 1.776 23.562 5.582 1 85.62 406 ASP A C 1
ATOM 3356 O O . ASP A 1 406 ? 0.65 23.531 5.082 1 85.62 406 ASP A O 1
ATOM 3360 N N . ASP A 1 407 ? 2.648 22.719 5.395 1 87.56 407 ASP A N 1
ATOM 3361 C CA . ASP A 1 407 ? 2.312 21.516 4.637 1 87.56 407 ASP A CA 1
ATOM 3362 C C . ASP A 1 407 ? 1.449 20.562 5.465 1 87.56 407 ASP A C 1
ATOM 3364 O O . ASP A 1 407 ? 1.902 20.031 6.48 1 87.56 407 ASP A O 1
ATOM 3368 N N . MET A 1 408 ? 0.168 20.391 4.953 1 90.44 408 MET A N 1
ATOM 3369 C CA . MET A 1 408 ? -0.747 19.516 5.684 1 90.44 408 MET A CA 1
ATOM 3370 C C . MET A 1 408 ? -1.028 18.234 4.898 1 90.44 408 MET A C 1
ATOM 3372 O O . MET A 1 408 ? -1.916 17.469 5.258 1 90.44 408 MET A O 1
ATOM 3376 N N . GLU A 1 409 ? -0.28 18.047 3.891 1 88.88 409 GLU A N 1
ATOM 3377 C CA . GLU A 1 409 ? -0.469 16.859 3.07 1 88.88 409 GLU A CA 1
ATOM 3378 C C . GLU A 1 409 ? 0.084 15.609 3.764 1 88.88 409 GLU A C 1
ATOM 3380 O O . GLU A 1 409 ? 0.96 15.711 4.625 1 88.88 409 GLU A O 1
ATOM 3385 N N . SER A 1 410 ? -0.506 14.477 3.373 1 90.56 410 SER A N 1
ATOM 3386 C CA . SER A 1 410 ? -0.04 13.227 3.955 1 90.56 410 SER A CA 1
ATOM 3387 C C . SER A 1 410 ? 1.399 12.93 3.549 1 90.56 410 SER A C 1
ATOM 3389 O O . SER A 1 410 ? 1.828 13.289 2.453 1 90.56 410 SER A O 1
ATOM 3391 N N . MET A 1 411 ? 2.09 12.32 4.445 1 91.62 411 MET A N 1
ATOM 3392 C CA . MET A 1 411 ? 3.502 12.031 4.211 1 91.62 411 MET A CA 1
ATOM 3393 C C . MET A 1 411 ? 3.668 10.758 3.387 1 91.62 411 MET A C 1
ATOM 3395 O O . MET A 1 411 ? 4.789 10.359 3.066 1 91.62 411 MET A O 1
ATOM 3399 N N . TYR A 1 412 ? 2.482 10.117 3.125 1 92 412 TYR A N 1
ATOM 3400 C CA . TYR A 1 412 ? 2.596 8.859 2.396 1 92 412 TYR A CA 1
ATOM 3401 C C . TYR A 1 412 ? 1.56 8.781 1.281 1 92 412 TYR A C 1
ATOM 3403 O O . TYR A 1 412 ? 0.568 9.516 1.293 1 92 412 TYR A O 1
ATOM 3411 N N . SER A 1 413 ? 1.887 8.094 0.152 1 91.44 413 SER A N 1
ATOM 3412 C CA . SER A 1 413 ? 0.938 7.648 -0.864 1 91.44 413 SER A CA 1
ATOM 3413 C C . SER A 1 413 ? 0.847 6.125 -0.906 1 91.44 413 SER A C 1
ATOM 3415 O O . SER A 1 413 ? 1.866 5.438 -0.846 1 91.44 413 SER A O 1
ATOM 3417 N N . PHE A 1 414 ? -0.422 5.699 -0.845 1 93.19 414 PHE A N 1
ATOM 3418 C CA . PHE A 1 414 ? -0.686 4.266 -0.738 1 93.19 414 PHE A CA 1
ATOM 3419 C C . PHE A 1 414 ? -1.789 3.848 -1.703 1 93.19 414 PHE A C 1
ATOM 3421 O O . PHE A 1 414 ? -2.916 4.336 -1.615 1 93.19 414 PHE A O 1
ATOM 3428 N N . GLU A 1 415 ? -1.414 2.986 -2.832 1 90.62 415 GLU A N 1
ATOM 3429 C CA . GLU A 1 415 ? -2.377 2.439 -3.781 1 90.62 415 GLU A CA 1
ATOM 3430 C C . GLU A 1 415 ? -2.197 0.932 -3.941 1 90.62 415 GLU A C 1
ATOM 3432 O O . GLU A 1 415 ? -1.07 0.442 -4.031 1 90.62 415 GLU A O 1
ATOM 3437 N N . TYR A 1 416 ? -3.359 0.283 -3.779 1 92.69 416 TYR A N 1
ATOM 3438 C CA . TYR A 1 416 ? -3.262 -1.16 -3.965 1 92.69 416 TYR A CA 1
ATOM 3439 C C . TYR A 1 416 ? -4.5 -1.705 -4.664 1 92.69 416 TYR A C 1
ATOM 3441 O O . TYR A 1 416 ? -5.531 -1.032 -4.73 1 92.69 416 TYR A O 1
ATOM 3449 N N . SER A 1 417 ? -4.363 -2.824 -5.434 1 92.44 417 SER A N 1
ATOM 3450 C CA . SER A 1 417 ? -5.461 -3.547 -6.062 1 92.44 417 SER A CA 1
ATOM 3451 C C . SER A 1 417 ? -5.309 -5.055 -5.887 1 92.44 417 SER A C 1
ATOM 3453 O O . SER A 1 417 ? -4.188 -5.559 -5.781 1 92.44 417 SER A O 1
ATOM 3455 N N . ILE A 1 418 ? -6.465 -5.656 -5.645 1 92.5 418 ILE A N 1
ATOM 3456 C CA . ILE A 1 418 ? -6.48 -7.105 -5.5 1 92.5 418 ILE A CA 1
ATOM 3457 C C . ILE A 1 418 ? -7.242 -7.738 -6.664 1 92.5 418 ILE A C 1
ATOM 3459 O O . ILE A 1 418 ? -8.328 -7.281 -7.02 1 92.5 418 ILE A O 1
ATOM 3463 N N . HIS A 1 419 ? -6.559 -8.672 -7.34 1 87.81 419 HIS A N 1
ATOM 3464 C CA . HIS A 1 419 ? -7.188 -9.438 -8.414 1 87.81 419 HIS A CA 1
ATOM 3465 C C . HIS A 1 419 ? -7.688 -10.781 -7.902 1 87.81 419 HIS A C 1
ATOM 3467 O O . HIS A 1 419 ? -6.887 -11.68 -7.617 1 87.81 419 HIS A O 1
ATOM 3473 N N . ASN A 1 420 ? -8.984 -10.867 -7.723 1 83.31 420 ASN A N 1
ATOM 3474 C CA . ASN A 1 420 ? -9.57 -12.109 -7.234 1 83.31 420 ASN A CA 1
ATOM 3475 C C . ASN A 1 420 ? -10.055 -12.984 -8.391 1 83.31 420 ASN A C 1
ATOM 3477 O O . ASN A 1 420 ? -10.281 -12.5 -9.492 1 83.31 420 ASN A O 1
ATOM 3481 N N . VAL A 1 421 ? -10.094 -14.359 -8.109 1 84 421 VAL A N 1
ATOM 3482 C CA . VAL A 1 421 ? -10.625 -15.305 -9.094 1 84 421 VAL A CA 1
ATOM 3483 C C . VAL A 1 421 ? -12.148 -15.289 -9.055 1 84 421 VAL A C 1
ATOM 3485 O O . VAL A 1 421 ? -12.75 -15.078 -7.996 1 84 421 VAL A O 1
ATOM 3488 N N . PRO A 1 422 ? -12.727 -15.359 -10.32 1 77.62 422 PRO A N 1
ATOM 3489 C CA . PRO A 1 422 ? -14.188 -15.328 -10.367 1 77.62 422 PRO A CA 1
ATOM 3490 C C . PRO A 1 422 ? -14.828 -16.516 -9.656 1 77.62 422 PRO A C 1
ATOM 3492 O O . PRO A 1 422 ? -14.172 -17.531 -9.438 1 77.62 422 PRO A O 1
ATOM 3495 N N . ASN A 1 423 ? -16.219 -16.281 -9.188 1 69 423 ASN A N 1
ATOM 3496 C CA . ASN A 1 423 ? -17 -17.328 -8.547 1 69 423 ASN A CA 1
ATOM 3497 C C . ASN A 1 423 ? -17.469 -18.391 -9.555 1 69 423 ASN A C 1
ATOM 3499 O O . ASN A 1 423 ? -17.75 -18.062 -10.703 1 69 423 ASN A O 1
ATOM 3503 N N . MET B 1 1 ? -60.125 171.5 76.375 1 25.7 1 MET B N 1
ATOM 3504 C CA . MET B 1 1 ? -58.812 170.875 76.562 1 25.7 1 MET B CA 1
ATOM 3505 C C . MET B 1 1 ? -58.75 169.625 75.812 1 25.7 1 MET B C 1
ATOM 3507 O O . MET B 1 1 ? -59.375 168.625 76.312 1 25.7 1 MET B O 1
ATOM 3511 N N . SER B 1 2 ? -58.625 169.5 74.5 1 31.58 2 SER B N 1
ATOM 3512 C CA . SER B 1 2 ? -58.531 168.625 73.312 1 31.58 2 SER B CA 1
ATOM 3513 C C . SER B 1 2 ? -57.312 167.75 73.375 1 31.58 2 SER B C 1
ATOM 3515 O O . SER B 1 2 ? -56.188 168.25 73.562 1 31.58 2 SER B O 1
ATOM 3517 N N . ASP B 1 3 ? -57.25 166.5 73.938 1 39.16 3 ASP B N 1
ATOM 3518 C CA . ASP B 1 3 ? -56.406 165.375 74.062 1 39.16 3 ASP B CA 1
ATOM 3519 C C . ASP B 1 3 ? -55.625 165.125 72.75 1 39.16 3 ASP B C 1
ATOM 3521 O O . ASP B 1 3 ? -56.219 164.875 71.75 1 39.16 3 ASP B O 1
ATOM 3525 N N . ALA B 1 4 ? -54.469 165.75 72.562 1 44.12 4 ALA B N 1
ATOM 3526 C CA . ALA B 1 4 ? -53.438 165.625 71.562 1 44.12 4 ALA B CA 1
ATOM 3527 C C . ALA B 1 4 ? -53 164.25 71.375 1 44.12 4 ALA B C 1
ATOM 3529 O O . ALA B 1 4 ? -52.281 163.625 72.188 1 44.12 4 ALA B O 1
ATOM 3530 N N . ALA B 1 5 ? -53.656 163.125 71.125 1 48.19 5 ALA B N 1
ATOM 3531 C CA . ALA B 1 5 ? -53.281 161.75 70.688 1 48.19 5 ALA B CA 1
ATOM 3532 C C . ALA B 1 5 ? -52.125 161.875 69.688 1 48.19 5 ALA B C 1
ATOM 3534 O O . ALA B 1 5 ? -52.25 162.25 68.562 1 48.19 5 ALA B O 1
ATOM 3535 N N . THR B 1 6 ? -50.75 162.125 70.062 1 50.62 6 THR B N 1
ATOM 3536 C CA . THR B 1 6 ? -49.469 162.25 69.438 1 50.62 6 THR B CA 1
ATOM 3537 C C . THR B 1 6 ? -49.25 161 68.562 1 50.62 6 THR B C 1
ATOM 3539 O O . THR B 1 6 ? -49 159.875 69.062 1 50.62 6 THR B O 1
ATOM 3542 N N . THR B 1 7 ? -49.906 160.625 67.5 1 55.91 7 THR B N 1
ATOM 3543 C CA . THR B 1 7 ? -49.906 159.625 66.5 1 55.91 7 THR B CA 1
ATOM 3544 C C . THR B 1 7 ? -48.531 159.5 65.812 1 55.91 7 THR B C 1
ATOM 3546 O O . THR B 1 7 ? -47.875 160.5 65.562 1 55.91 7 THR B O 1
ATOM 3549 N N . ILE B 1 8 ? -47.719 158.5 66.125 1 67.44 8 ILE B N 1
ATOM 3550 C CA . ILE B 1 8 ? -46.438 158.125 65.5 1 67.44 8 ILE B CA 1
ATOM 3551 C C . ILE B 1 8 ? -46.625 158.25 63.969 1 67.44 8 ILE B C 1
ATOM 3553 O O . ILE B 1 8 ? -47.562 157.75 63.375 1 67.44 8 ILE B O 1
ATOM 3557 N N . PRO B 1 9 ? -45.906 159.125 63.344 1 71.56 9 PRO B N 1
ATOM 3558 C CA . PRO B 1 9 ? -46.125 159.375 61.906 1 71.56 9 PRO B CA 1
ATOM 3559 C C . PRO B 1 9 ? -45.938 158.125 61.062 1 71.56 9 PRO B C 1
ATOM 3561 O O . PRO B 1 9 ? -44.906 157.5 61.188 1 71.56 9 PRO B O 1
ATOM 3564 N N . SER B 1 10 ? -46.844 157.75 60.375 1 75.75 10 SER B N 1
ATOM 3565 C CA . SER B 1 10 ? -46.969 156.5 59.5 1 75.75 10 SER B CA 1
ATOM 3566 C C . SER B 1 10 ? -45.844 156.5 58.469 1 75.75 10 SER B C 1
ATOM 3568 O O . SER B 1 10 ? -45.375 155.375 58.094 1 75.75 10 SER B O 1
ATOM 3570 N N . ASP B 1 11 ? -45.312 157.625 58.25 1 78.25 11 ASP B N 1
ATOM 3571 C CA . ASP B 1 11 ? -44.281 157.625 57.219 1 78.25 11 ASP B CA 1
ATOM 3572 C C . ASP B 1 11 ? -42.938 157.125 57.719 1 78.25 11 ASP B C 1
ATOM 3574 O O . ASP B 1 11 ? -42.219 156.375 56.969 1 78.25 11 ASP B O 1
ATOM 3578 N N . GLU B 1 12 ? -42.719 157.125 59.094 1 80.5 12 GLU B N 1
ATOM 3579 C CA . GLU B 1 12 ? -41.469 156.625 59.688 1 80.5 12 GLU B CA 1
ATOM 3580 C C . GLU B 1 12 ? -41.5 155.125 59.844 1 80.5 12 GLU B C 1
ATOM 3582 O O . GLU B 1 12 ? -40.469 154.5 59.656 1 80.5 12 GLU B O 1
ATOM 3587 N N . ILE B 1 13 ? -42.688 154.625 59.969 1 80.56 13 ILE B N 1
ATOM 3588 C CA . ILE B 1 13 ? -42.844 153.125 60.094 1 80.56 13 ILE B CA 1
ATOM 3589 C C . ILE B 1 13 ? -42.656 152.5 58.75 1 80.56 13 ILE B C 1
ATOM 3591 O O . ILE B 1 13 ? -42.031 151.375 58.656 1 80.56 13 ILE B O 1
ATOM 3595 N N . ASP B 1 14 ? -43.125 153.25 57.781 1 82 14 ASP B N 1
ATOM 3596 C CA . ASP B 1 14 ? -43 152.625 56.438 1 82 14 ASP B CA 1
ATOM 3597 C C . ASP B 1 14 ? -41.562 152.625 55.969 1 82 14 ASP B C 1
ATOM 3599 O O . ASP B 1 14 ? -41.125 151.75 55.312 1 82 14 ASP B O 1
ATOM 3603 N N . LYS B 1 15 ? -40.875 153.625 56.438 1 85.75 15 LYS B N 1
ATOM 3604 C CA . LYS B 1 15 ? -39.469 153.625 56.062 1 85.75 15 LYS B CA 1
ATOM 3605 C C . LYS B 1 15 ? -38.656 152.625 56.781 1 85.75 15 LYS B C 1
ATOM 3607 O O . LYS B 1 15 ? -37.781 151.875 56.156 1 85.75 15 LYS B O 1
ATOM 3612 N N . LEU B 1 16 ? -39 152.25 58 1 80.81 16 LEU B N 1
ATOM 3613 C CA . LEU B 1 16 ? -38.281 151.25 58.75 1 80.81 16 LEU B CA 1
ATOM 3614 C C . LEU B 1 16 ? -38.594 149.875 58.281 1 80.81 16 LEU B C 1
ATOM 3616 O O . LEU B 1 16 ? -37.719 149 58.188 1 80.81 16 LEU B O 1
ATOM 3620 N N . TRP B 1 17 ? -39.812 149.625 57.844 1 83.5 17 TRP B N 1
ATOM 3621 C CA . TRP B 1 17 ? -40.219 148.375 57.344 1 83.5 17 TRP B CA 1
ATOM 3622 C C . TRP B 1 17 ? -39.562 148.125 56 1 83.5 17 TRP B C 1
ATOM 3624 O O . TRP B 1 17 ? -39.094 147 55.75 1 83.5 17 TRP B O 1
ATOM 3634 N N . ASN B 1 18 ? -39.5 149.125 55.125 1 84.5 18 ASN B N 1
ATOM 3635 C CA . ASN B 1 18 ? -38.875 148.875 53.812 1 84.5 18 ASN B CA 1
ATOM 3636 C C . ASN B 1 18 ? -37.375 148.625 53.938 1 84.5 18 ASN B C 1
ATOM 3638 O O . ASN B 1 18 ? -36.812 147.875 53.188 1 84.5 18 ASN B O 1
ATOM 3642 N N . LYS B 1 19 ? -36.812 149.25 54.969 1 84.69 19 LYS B N 1
ATOM 3643 C CA . LYS B 1 19 ? -35.375 149.125 55.188 1 84.69 19 LYS B CA 1
ATOM 3644 C C . LYS B 1 19 ? -35.094 147.75 55.719 1 84.69 19 LYS B C 1
ATOM 3646 O O . LYS B 1 19 ? -34.156 147 55.281 1 84.69 19 LYS B O 1
ATOM 3651 N N . ALA B 1 20 ? -35.969 147.25 56.594 1 83 20 ALA B N 1
ATOM 3652 C CA . ALA B 1 20 ? -35.812 145.875 57.156 1 83 20 ALA B CA 1
ATOM 3653 C C . ALA B 1 20 ? -36.031 144.875 56.094 1 83 20 ALA B C 1
ATOM 3655 O O . ALA B 1 20 ? -35.344 143.875 56.062 1 83 20 ALA B O 1
ATOM 3656 N N . ARG B 1 21 ? -37.031 145.125 55.281 1 84.81 21 ARG B N 1
ATOM 3657 C CA . ARG B 1 21 ? -37.312 144.125 54.219 1 84.81 21 ARG B CA 1
ATOM 3658 C C . ARG B 1 21 ? -36.125 144 53.25 1 84.81 21 ARG B C 1
ATOM 3660 O O . ARG B 1 21 ? -35.719 143 52.875 1 84.81 21 ARG B O 1
ATOM 3667 N N . ASN B 1 22 ? -35.562 145.125 52.844 1 85.5 22 ASN B N 1
ATOM 3668 C CA . ASN B 1 22 ? -34.438 145.125 51.906 1 85.5 22 ASN B CA 1
ATOM 3669 C C . ASN B 1 22 ? -33.188 144.5 52.5 1 85.5 22 ASN B C 1
ATOM 3671 O O . ASN B 1 22 ? -32.5 143.75 51.844 1 85.5 22 ASN B O 1
ATOM 3675 N N . GLN B 1 23 ? -33.031 144.75 53.812 1 82.25 23 GLN B N 1
ATOM 3676 C CA . GLN B 1 23 ? -31.891 144.125 54.5 1 82.25 23 GLN B CA 1
ATOM 3677 C C . GLN B 1 23 ? -32.062 142.625 54.656 1 82.25 23 GLN B C 1
ATOM 3679 O O . GLN B 1 23 ? -31.078 141.875 54.531 1 82.25 23 GLN B O 1
ATOM 3684 N N . LEU B 1 24 ? -33.25 142.25 54.906 1 84.5 24 LEU B N 1
ATOM 3685 C CA . LEU B 1 24 ? -33.5 140.75 55.031 1 84.5 24 LEU B CA 1
ATOM 3686 C C . LEU B 1 24 ? -33.281 140.125 53.688 1 84.5 24 LEU B C 1
ATOM 3688 O O . LEU B 1 24 ? -32.656 139 53.656 1 84.5 24 LEU B O 1
ATOM 3692 N N . VAL B 1 25 ? -33.75 140.625 52.594 1 86.38 25 VAL B N 1
ATOM 3693 C CA . VAL B 1 25 ? -33.594 140 51.281 1 86.38 25 VAL B CA 1
ATOM 3694 C C . VAL B 1 25 ? -32.125 140 50.906 1 86.38 25 VAL B C 1
ATOM 3696 O O . VAL B 1 25 ? -31.641 139 50.406 1 86.38 25 VAL B O 1
ATOM 3699 N N . GLU B 1 26 ? -31.391 141 51.188 1 83.94 26 GLU B N 1
ATOM 3700 C CA . GLU B 1 26 ? -29.969 141 50.844 1 83.94 26 GLU B CA 1
ATOM 3701 C C . GLU B 1 26 ? -29.172 140 51.656 1 83.94 26 GLU B C 1
ATOM 3703 O O . GLU B 1 26 ? -28.328 139.25 51.125 1 83.94 26 GLU B O 1
ATOM 3708 N N . ALA B 1 27 ? -29.516 140 52.969 1 83.88 27 ALA B N 1
ATOM 3709 C CA . ALA B 1 27 ? -28.828 139 53.844 1 83.88 27 ALA B CA 1
ATOM 3710 C C . ALA B 1 27 ? -29.172 137.625 53.438 1 83.88 27 ALA B C 1
ATOM 3712 O O . ALA B 1 27 ? -28.297 136.75 53.5 1 83.88 27 ALA B O 1
ATOM 3713 N N . GLN B 1 28 ? -30.453 137.375 53.062 1 86.19 28 GLN B N 1
ATOM 3714 C CA . GLN B 1 28 ? -30.859 136 52.656 1 86.19 28 GLN B CA 1
ATOM 3715 C C . GLN B 1 28 ? -30.094 135.625 51.406 1 86.19 28 GLN B C 1
ATOM 3717 O O . GLN B 1 28 ? -29.672 134.375 51.344 1 86.19 28 GLN B O 1
ATOM 3722 N N . VAL B 1 29 ? -29.844 136.5 50.5 1 87.25 29 VAL B N 1
ATOM 3723 C CA . VAL B 1 29 ? -29.141 136.125 49.281 1 87.25 29 VAL B CA 1
ATOM 3724 C C . VAL B 1 29 ? -27.672 135.875 49.594 1 87.25 29 VAL B C 1
ATOM 3726 O O . VAL B 1 29 ? -27.141 134.75 49.125 1 87.25 29 VAL B O 1
ATOM 3729 N N . GLU B 1 30 ? -27.094 136.625 50.469 1 85.62 30 GLU B N 1
ATOM 3730 C CA . GLU B 1 30 ? -25.688 136.375 50.812 1 85.62 30 GLU B CA 1
ATOM 3731 C C . GLU B 1 30 ? -25.5 135.125 51.625 1 85.62 30 GLU B C 1
ATOM 3733 O O . GLU B 1 30 ? -24.547 134.375 51.375 1 85.62 30 GLU B O 1
ATOM 3738 N N . CYS B 1 31 ? -26.469 134.875 52.5 1 86.19 31 CYS B N 1
ATOM 3739 C CA . CYS B 1 31 ? -26.375 133.75 53.312 1 86.19 31 CYS B CA 1
ATOM 3740 C C . CYS B 1 31 ? -26.594 132.5 52.469 1 86.19 31 CYS B C 1
ATOM 3742 O O . CYS B 1 31 ? -25.906 131.5 52.625 1 86.19 31 CYS B O 1
ATOM 3744 N N . GLU B 1 32 ? -27.484 132.5 51.5 1 87 32 GLU B N 1
ATOM 3745 C CA . GLU B 1 32 ? -27.75 131.375 50.625 1 87 32 GLU B CA 1
ATOM 3746 C C . GLU B 1 32 ? -26.531 131 49.75 1 87 32 GLU B C 1
ATOM 3748 O O . GLU B 1 32 ? -26.203 129.875 49.531 1 87 32 GLU B O 1
ATOM 3753 N N . GLU B 1 33 ? -25.938 132 49.312 1 89.12 33 GLU B N 1
ATOM 3754 C CA . GLU B 1 33 ? -24.75 131.875 48.469 1 89.12 33 GLU B CA 1
ATOM 3755 C C . GLU B 1 33 ? -23.625 131.25 49.281 1 89.12 33 GLU B C 1
ATOM 3757 O O . GLU B 1 33 ? -22.953 130.25 48.812 1 89.12 33 GLU B O 1
ATOM 3762 N N . SER B 1 34 ? -23.453 131.75 50.469 1 88.12 34 SER B N 1
ATOM 3763 C CA . SER B 1 34 ? -22.406 131.25 51.344 1 88.12 34 SER B CA 1
ATOM 3764 C C . SER B 1 34 ? -22.703 129.75 51.719 1 88.12 34 SER B C 1
ATOM 3766 O O . SER B 1 34 ? -21.797 128.875 51.75 1 88.12 34 SER B O 1
ATOM 3768 N N . LEU B 1 35 ? -23.922 129.375 51.906 1 87.25 35 LEU B N 1
ATOM 3769 C CA . LEU B 1 35 ? -24.312 128.125 52.25 1 87.25 35 LEU B CA 1
ATOM 3770 C C . LEU B 1 35 ? -24.109 127.125 51.094 1 87.25 35 LEU B C 1
ATOM 3772 O O . LEU B 1 35 ? -23.75 125.938 51.281 1 87.25 35 LEU B O 1
ATOM 3776 N N . LYS B 1 36 ? -24.344 127.625 49.969 1 90.81 36 LYS B N 1
ATOM 3777 C CA . LYS B 1 36 ? -24.109 126.812 48.781 1 90.81 36 LYS B CA 1
ATOM 3778 C C . LYS B 1 36 ? -22.625 126.5 48.656 1 90.81 36 LYS B C 1
ATOM 3780 O O . LYS B 1 36 ? -22.281 125.375 48.344 1 90.81 36 LYS B O 1
ATOM 3785 N N . ILE B 1 37 ? -21.734 127.375 48.906 1 89.75 37 ILE B N 1
ATOM 3786 C CA . ILE B 1 37 ? -20.297 127.125 48.844 1 89.75 37 ILE B CA 1
ATOM 3787 C C . ILE B 1 37 ? -19.859 126.125 49.875 1 89.75 37 ILE B C 1
ATOM 3789 O O . ILE B 1 37 ? -19.078 125.188 49.594 1 89.75 37 ILE B O 1
ATOM 3793 N N . LEU B 1 38 ? -20.484 126.25 50.969 1 89.25 38 LEU B N 1
ATOM 3794 C CA . LEU B 1 38 ? -20.109 125.312 52.062 1 89.25 38 LEU B CA 1
ATOM 3795 C C . LEU B 1 38 ? -20.562 123.938 51.75 1 89.25 38 LEU B C 1
ATOM 3797 O O . LEU B 1 38 ? -19.859 122.938 52.062 1 89.25 38 LEU B O 1
ATOM 3801 N N . SER B 1 39 ? -21.719 123.875 51.188 1 89.56 39 SER B N 1
ATOM 3802 C CA . SER B 1 39 ? -22.203 122.562 50.812 1 89.56 39 SER B CA 1
ATOM 3803 C C . SER B 1 39 ? -21.297 121.875 49.75 1 89.56 39 SER B C 1
ATOM 3805 O O . SER B 1 39 ? -21.016 120.688 49.844 1 89.56 39 SER B O 1
ATOM 3807 N N . LYS B 1 40 ? -20.828 122.625 48.875 1 90.25 40 LYS B N 1
ATOM 3808 C CA . LYS B 1 40 ? -19.938 122.062 47.844 1 90.25 40 LYS B CA 1
ATOM 3809 C C . LYS B 1 40 ? -18.594 121.625 48.438 1 90.25 40 LYS B C 1
ATOM 3811 O O . LYS B 1 40 ? -18.078 120.562 48.094 1 90.25 40 LYS B O 1
ATOM 3816 N N . VAL B 1 41 ? -18.094 122.312 49.312 1 87.81 41 VAL B N 1
ATOM 3817 C CA . VAL B 1 41 ? -16.828 122 49.969 1 87.81 41 VAL B CA 1
ATOM 3818 C C . VAL B 1 41 ? -16.969 120.75 50.781 1 87.81 41 VAL B C 1
ATOM 3820 O O . VAL B 1 41 ? -16.078 119.875 50.75 1 87.81 41 VAL B O 1
ATOM 3823 N N . ARG B 1 42 ? -18.141 120.625 51.375 1 86.31 42 ARG B N 1
ATOM 3824 C CA . ARG B 1 42 ? -18.391 119.438 52.156 1 86.31 42 ARG B CA 1
ATOM 3825 C C . ARG B 1 42 ? -18.391 118.188 51.281 1 86.31 42 ARG B C 1
ATOM 3827 O O . ARG B 1 42 ? -17.797 117.188 51.625 1 86.31 42 ARG B O 1
ATOM 3834 N N . THR B 1 43 ? -18.938 118.312 50.156 1 88.56 43 THR B N 1
ATOM 3835 C CA . THR B 1 43 ? -19 117.188 49.25 1 88.56 43 THR B CA 1
ATOM 3836 C C . THR B 1 43 ? -17.609 116.812 48.719 1 88.56 43 THR B C 1
ATOM 3838 O O . THR B 1 43 ? -17.266 115.625 48.594 1 88.56 43 THR B O 1
ATOM 3841 N N . GLU B 1 44 ? -16.797 117.688 48.5 1 86.25 44 GLU B N 1
ATOM 3842 C CA . GLU B 1 44 ? -15.445 117.438 48 1 86.25 44 GLU B CA 1
ATOM 3843 C C . GLU B 1 44 ? -14.547 116.812 49.062 1 86.25 44 GLU B C 1
ATOM 3845 O O . GLU B 1 44 ? -13.727 115.938 48.781 1 86.25 44 GLU B O 1
ATOM 3850 N N . MET B 1 45 ? -14.797 117.312 50.219 1 84.81 45 MET B N 1
ATOM 3851 C CA . MET B 1 45 ? -14.023 116.75 51.344 1 84.81 45 MET B CA 1
ATOM 3852 C C . MET B 1 45 ? -14.352 115.25 51.562 1 84.81 45 MET B C 1
ATOM 3854 O O . MET B 1 45 ? -13.453 114.438 51.719 1 84.81 45 MET B O 1
ATOM 3858 N N . ASP B 1 46 ? -15.641 114.938 51.406 1 84.44 46 ASP B N 1
ATOM 3859 C CA . ASP B 1 46 ? -16.078 113.562 51.562 1 84.44 46 ASP B CA 1
ATOM 3860 C C . ASP B 1 46 ? -15.516 112.688 50.469 1 84.44 46 ASP B C 1
ATOM 3862 O O . ASP B 1 46 ? -15.094 111.562 50.719 1 84.44 46 ASP B O 1
ATOM 3866 N N . SER B 1 47 ? -15.477 113.188 49.375 1 86.88 47 SER B N 1
ATOM 3867 C CA . SER B 1 47 ? -14.961 112.438 48.25 1 86.88 47 SER B CA 1
ATOM 3868 C C . SER B 1 47 ? -13.469 112.125 48.375 1 86.88 47 SER B C 1
ATOM 3870 O O . SER B 1 47 ? -12.992 111.062 48.062 1 86.88 47 SER B O 1
ATOM 3872 N N . SER B 1 48 ? -12.766 113.062 48.875 1 80.69 48 SER B N 1
ATOM 3873 C CA . SER B 1 48 ? -11.328 112.875 49.062 1 80.69 48 SER B CA 1
ATOM 3874 C C . SER B 1 48 ? -11 111.875 50.156 1 80.69 48 SER B C 1
ATOM 3876 O O . SER B 1 48 ? -10.055 111.125 50 1 80.69 48 SER B O 1
ATOM 3878 N N . GLN B 1 49 ? -11.922 111.812 51.156 1 78.94 49 GLN B N 1
ATOM 3879 C CA . GLN B 1 49 ? -11.711 110.812 52.219 1 78.94 49 GLN B CA 1
ATOM 3880 C C . GLN B 1 49 ? -11.938 109.375 51.719 1 78.94 49 GLN B C 1
ATOM 3882 O O . GLN B 1 49 ? -11.227 108.438 52.125 1 78.94 49 GLN B O 1
ATOM 3887 N N . LYS B 1 50 ? -12.867 109.312 50.844 1 86.12 50 LYS B N 1
ATOM 3888 C CA . LYS B 1 50 ? -13.164 108 50.281 1 86.12 50 LYS B CA 1
ATOM 3889 C C . LYS B 1 50 ? -12.023 107.5 49.406 1 86.12 50 LYS B C 1
ATOM 3891 O O . LYS B 1 50 ? -11.82 106.312 49.281 1 86.12 50 LYS B O 1
ATOM 3896 N N . SER B 1 51 ? -11.227 108.312 48.875 1 87.38 51 SER B N 1
ATOM 3897 C CA . SER B 1 51 ? -10.125 108 48 1 87.38 51 SER B CA 1
ATOM 3898 C C . SER B 1 51 ? -9.008 107.25 48.75 1 87.38 51 SER B C 1
ATOM 3900 O O . SER B 1 51 ? -8.336 106.375 48.188 1 87.38 51 SER B O 1
ATOM 3902 N N . ARG B 1 52 ? -8.906 107.562 50.031 1 84.69 52 ARG B N 1
ATOM 3903 C CA . ARG B 1 52 ? -7.887 106.938 50.844 1 84.69 52 ARG B CA 1
ATOM 3904 C C . ARG B 1 52 ? -8.156 105.438 50.969 1 84.69 52 ARG B C 1
ATOM 3906 O O . ARG B 1 52 ? -7.234 104.625 50.844 1 84.69 52 ARG B O 1
ATOM 3913 N N . PHE B 1 53 ? -9.391 105.062 51.062 1 84.5 53 PHE B N 1
ATOM 3914 C CA . PHE B 1 53 ? -9.766 103.625 51.219 1 84.5 53 PHE B CA 1
ATOM 3915 C C . PHE B 1 53 ? -9.562 102.875 49.906 1 84.5 53 PHE B C 1
ATOM 3917 O O . PHE B 1 53 ? -9.156 101.75 49.906 1 84.5 53 PHE B O 1
ATOM 3924 N N . LYS B 1 54 ? -9.781 103.625 48.875 1 89.25 54 LYS B N 1
ATOM 3925 C CA . LYS B 1 54 ? -9.586 103 47.594 1 89.25 54 LYS B CA 1
ATOM 3926 C C . LYS B 1 54 ? -8.102 102.75 47.312 1 89.25 54 LYS B C 1
ATOM 3928 O O . LYS B 1 54 ? -7.746 101.688 46.781 1 89.25 54 LYS B O 1
ATOM 3933 N N . LEU B 1 55 ? -7.242 103.625 47.719 1 90.5 55 LEU B N 1
ATOM 3934 C CA . LEU B 1 55 ? -5.805 103.438 47.531 1 90.5 55 LEU B CA 1
ATOM 3935 C C . LEU B 1 55 ? -5.262 102.312 48.375 1 90.5 55 LEU B C 1
ATOM 3937 O O . LEU B 1 55 ? -4.422 101.562 47.938 1 90.5 55 LEU B O 1
ATOM 3941 N N . LYS B 1 56 ? -5.836 102.25 49.594 1 88.88 56 LYS B N 1
ATOM 3942 C CA . LYS B 1 56 ? -5.43 101.125 50.469 1 88.88 56 LYS B CA 1
ATOM 3943 C C . LYS B 1 56 ? -5.824 99.812 49.875 1 88.88 56 LYS B C 1
ATOM 3945 O O . LYS B 1 56 ? -5.059 98.812 49.938 1 88.88 56 LYS B O 1
ATOM 3950 N N . PHE B 1 57 ? -6.898 99.75 49.188 1 90.12 57 PHE B N 1
ATOM 3951 C CA . PHE B 1 57 ? -7.367 98.5 48.531 1 90.12 57 PHE B CA 1
ATOM 3952 C C . PHE B 1 57 ? -6.449 98.125 47.375 1 90.12 57 PHE B C 1
ATOM 3954 O O . PHE B 1 57 ? -6.066 97 47.25 1 90.12 57 PHE B O 1
ATOM 3961 N N . ILE B 1 58 ? -6.098 99.062 46.625 1 91.12 58 ILE B N 1
ATOM 3962 C CA . ILE B 1 58 ? -5.242 98.812 45.469 1 91.12 58 ILE B CA 1
ATOM 3963 C C . ILE B 1 58 ? -3.873 98.312 45.938 1 91.12 58 ILE B C 1
ATOM 3965 O O . ILE B 1 58 ? -3.322 97.375 45.375 1 91.12 58 ILE B O 1
ATOM 3969 N N . LEU B 1 59 ? -3.414 98.938 47 1 92.69 59 LEU B N 1
ATOM 3970 C CA . LEU B 1 59 ? -2.129 98.562 47.531 1 92.69 59 LEU B CA 1
ATOM 3971 C C . LEU B 1 59 ? -2.174 97.125 48.031 1 92.69 59 LEU B C 1
ATOM 3973 O O . LEU B 1 59 ? -1.285 96.312 47.688 1 92.69 59 LEU B O 1
ATOM 3977 N N . ASN B 1 60 ? -3.262 96.688 48.719 1 90.31 60 ASN B N 1
ATOM 3978 C CA . ASN B 1 60 ? -3.395 95.312 49.219 1 90.31 60 ASN B CA 1
ATOM 3979 C C . ASN B 1 60 ? -3.523 94.312 48.062 1 90.31 60 ASN B C 1
ATOM 3981 O O . ASN B 1 60 ? -2.961 93.25 48.156 1 90.31 60 ASN B O 1
ATOM 3985 N N . CYS B 1 61 ? -4.211 94.75 47.094 1 89.75 61 CYS B N 1
ATOM 3986 C CA . CYS B 1 61 ? -4.379 93.875 45.938 1 89.75 61 CYS B CA 1
ATOM 3987 C C . CYS B 1 61 ? -3.045 93.625 45.25 1 89.75 61 CYS B C 1
ATOM 3989 O O . CYS B 1 61 ? -2.736 92.5 44.875 1 89.75 61 CYS B O 1
ATOM 3991 N N . LEU B 1 62 ? -2.238 94.625 45.094 1 91.88 62 LEU B N 1
ATOM 3992 C CA . LEU B 1 62 ? -0.958 94.5 44.406 1 91.88 62 LEU B CA 1
ATOM 3993 C C . LEU B 1 62 ? 0.019 93.688 45.219 1 91.88 62 LEU B C 1
ATOM 3995 O O . LEU B 1 62 ? 0.755 92.875 44.688 1 91.88 62 LEU B O 1
ATOM 3999 N N . VAL B 1 63 ? -0.05 93.875 46.562 1 91 63 VAL B N 1
ATOM 4000 C CA . VAL B 1 63 ? 0.814 93.125 47.438 1 91 63 VAL B CA 1
ATOM 4001 C C . VAL B 1 63 ? 0.443 91.625 47.375 1 91 63 VAL B C 1
ATOM 4003 O O . VAL B 1 63 ? 1.317 90.812 47.25 1 91 63 VAL B O 1
ATOM 4006 N N . ASN B 1 64 ? -0.844 91.375 47.344 1 90.38 64 ASN B N 1
ATOM 4007 C CA . ASN B 1 64 ? -1.31 90 47.281 1 90.38 64 ASN B CA 1
ATOM 4008 C C . ASN B 1 64 ? -0.975 89.312 45.969 1 90.38 64 ASN B C 1
ATOM 4010 O O . ASN B 1 64 ? -0.613 88.125 45.906 1 90.38 64 ASN B O 1
ATOM 4014 N N . GLN B 1 65 ? -1.066 90.125 44.938 1 89.44 65 GLN B N 1
ATOM 4015 C CA . GLN B 1 65 ? -0.787 89.562 43.594 1 89.44 65 GLN B CA 1
ATOM 4016 C C . GLN B 1 65 ? 0.696 89.25 43.438 1 89.44 65 GLN B C 1
ATOM 4018 O O . GLN B 1 65 ? 1.054 88.25 42.875 1 89.44 65 GLN B O 1
ATOM 4023 N N . VAL B 1 66 ? 1.507 90.125 43.938 1 88.69 66 VAL B N 1
ATOM 4024 C CA . VAL B 1 66 ? 2.945 89.875 43.844 1 88.69 66 VAL B CA 1
ATOM 4025 C C . VAL B 1 66 ? 3.334 88.688 44.688 1 88.69 66 VAL B C 1
ATOM 4027 O O . VAL B 1 66 ? 4.141 87.875 44.281 1 88.69 66 VAL B O 1
ATOM 4030 N N . GLU B 1 67 ? 2.65 88.5 45.875 1 89.31 67 GLU B N 1
ATOM 4031 C CA . GLU B 1 67 ? 2.918 87.375 46.75 1 89.31 67 GLU B CA 1
ATOM 4032 C C . GLU B 1 67 ? 2.441 86.062 46.094 1 89.31 67 GLU B C 1
ATOM 4034 O O . GLU B 1 67 ? 3.109 85.062 46.188 1 89.31 67 GLU B O 1
ATOM 4039 N N . PHE B 1 68 ? 1.372 86.125 45.438 1 88.69 68 PHE B N 1
ATOM 4040 C CA . PHE B 1 68 ? 0.84 85 44.75 1 88.69 68 PHE B CA 1
ATOM 4041 C C . PHE B 1 68 ? 1.783 84.562 43.625 1 88.69 68 PHE B C 1
ATOM 4043 O O . PHE B 1 68 ? 2.084 83.375 43.469 1 88.69 68 PHE B O 1
ATOM 4050 N N . PHE B 1 69 ? 2.23 85.438 42.875 1 87.88 69 PHE B N 1
ATOM 4051 C CA . PHE B 1 69 ? 3.109 85.188 41.75 1 87.88 69 PHE B CA 1
ATOM 4052 C C . PHE B 1 69 ? 4.438 84.625 42.25 1 87.88 69 PHE B C 1
ATOM 4054 O O . PHE B 1 69 ? 4.922 83.562 41.719 1 87.88 69 PHE B O 1
ATOM 4061 N N . LYS B 1 70 ? 4.91 85.25 43.281 1 87.25 70 LYS B N 1
ATOM 4062 C CA . LYS B 1 70 ? 6.223 84.812 43.781 1 87.25 70 LYS B CA 1
ATOM 4063 C C . LYS B 1 70 ? 6.164 83.5 44.469 1 87.25 70 LYS B C 1
ATOM 4065 O O . LYS B 1 70 ? 6.906 82.562 44.125 1 87.25 70 LYS B O 1
ATOM 4070 N N . ASN B 1 71 ? 5.207 83.25 45.344 1 88.44 71 ASN B N 1
ATOM 4071 C CA . ASN B 1 71 ? 5.227 82.062 46.25 1 88.44 71 ASN B CA 1
ATOM 4072 C C . ASN B 1 71 ? 4.5 80.875 45.625 1 88.44 71 ASN B C 1
ATOM 4074 O O . ASN B 1 71 ? 4.938 79.75 45.75 1 88.44 71 ASN B O 1
ATOM 4078 N N . ILE B 1 72 ? 3.508 81.188 44.875 1 87.94 72 ILE B N 1
ATOM 4079 C CA . ILE B 1 72 ? 2.715 80.062 44.375 1 87.94 72 ILE B CA 1
ATOM 4080 C C . ILE B 1 72 ? 3.143 79.688 42.969 1 87.94 72 ILE B C 1
ATOM 4082 O O . ILE B 1 72 ? 3.541 78.562 42.688 1 87.94 72 ILE B O 1
ATOM 4086 N N . MET B 1 73 ? 3.209 80.625 42.125 1 85.62 73 MET B N 1
ATOM 4087 C CA . MET B 1 73 ? 3.463 80.375 40.719 1 85.62 73 MET B CA 1
ATOM 4088 C C . MET B 1 73 ? 4.934 80 40.5 1 85.62 73 MET B C 1
ATOM 4090 O O . MET B 1 73 ? 5.254 79 39.906 1 85.62 73 MET B O 1
ATOM 4094 N N . LEU B 1 74 ? 5.77 80.875 41 1 86.56 74 LEU B N 1
ATOM 4095 C CA . LEU B 1 74 ? 7.184 80.625 40.719 1 86.56 74 LEU B CA 1
ATOM 4096 C C . LEU B 1 74 ? 7.773 79.562 41.594 1 86.56 74 LEU B C 1
ATOM 4098 O O . LEU B 1 74 ? 8.445 78.625 41.125 1 86.56 74 LEU B O 1
ATOM 4102 N N . GLU B 1 75 ? 7.484 79.625 42.875 1 88.75 75 GLU B N 1
ATOM 4103 C CA . GLU B 1 75 ? 8.156 78.688 43.781 1 88.75 75 GLU B CA 1
ATOM 4104 C C . GLU B 1 75 ? 7.469 77.312 43.781 1 88.75 75 GLU B C 1
ATOM 4106 O O . GLU B 1 75 ? 8.117 76.312 43.562 1 88.75 75 GLU B O 1
ATOM 4111 N N . LYS B 1 76 ? 6.234 77.25 43.938 1 89.62 76 LYS B N 1
ATOM 4112 C CA . LYS B 1 76 ? 5.555 76 44.094 1 89.62 76 LYS B CA 1
ATOM 4113 C C . LYS B 1 76 ? 5.316 75.312 42.719 1 89.62 76 LYS B C 1
ATOM 4115 O O . LYS B 1 76 ? 5.723 74.188 42.5 1 89.62 76 LYS B O 1
ATOM 4120 N N . CYS B 1 77 ? 4.809 76.062 41.781 1 84.69 77 CYS B N 1
ATOM 4121 C CA . CYS B 1 77 ? 4.379 75.438 40.531 1 84.69 77 CYS B CA 1
ATOM 4122 C C . CYS B 1 77 ? 5.566 75.25 39.594 1 84.69 77 CYS B C 1
ATOM 4124 O O . CYS B 1 77 ? 5.773 74.125 39.094 1 84.69 77 CYS B O 1
ATOM 4126 N N . ILE B 1 78 ? 6.336 76.188 39.406 1 85.44 78 ILE B N 1
ATOM 4127 C CA . ILE B 1 78 ? 7.383 76.125 38.375 1 85.44 78 ILE B CA 1
ATOM 4128 C C . ILE B 1 78 ? 8.602 75.438 38.969 1 85.44 78 ILE B C 1
ATOM 4130 O O . ILE B 1 78 ? 9.078 74.438 38.438 1 85.44 78 ILE B O 1
ATOM 4134 N N . SER B 1 79 ? 9.086 75.812 40.125 1 86.44 79 SER B N 1
ATOM 4135 C CA . SER B 1 79 ? 10.32 75.312 40.688 1 86.44 79 SER B CA 1
ATOM 4136 C C . SER B 1 79 ? 10.117 73.875 41.188 1 86.44 79 SER B C 1
ATOM 4138 O O . SER B 1 79 ? 10.758 72.938 40.719 1 86.44 79 SER B O 1
ATOM 4140 N N . THR B 1 80 ? 9.164 73.625 42.031 1 88.5 80 THR B N 1
ATOM 4141 C CA . THR B 1 80 ? 9.031 72.312 42.719 1 88.5 80 THR B CA 1
ATOM 4142 C C . THR B 1 80 ? 8.305 71.312 41.812 1 88.5 80 THR B C 1
ATOM 4144 O O . THR B 1 80 ? 8.805 70.188 41.594 1 88.5 80 THR B O 1
ATOM 4147 N N . GLU B 1 81 ? 7.273 71.688 41.25 1 86 81 GLU B N 1
ATOM 4148 C CA . GLU B 1 81 ? 6.445 70.688 40.531 1 86 81 GLU B CA 1
ATOM 4149 C C . GLU B 1 81 ? 6.988 70.438 39.125 1 86 81 GLU B C 1
ATOM 4151 O O . GLU B 1 81 ? 7.176 69.312 38.719 1 86 81 GLU B O 1
ATOM 4156 N N . LEU B 1 82 ? 7.285 71.5 38.406 1 85.44 82 LEU B N 1
ATOM 4157 C CA . LEU B 1 82 ? 7.648 71.312 37 1 85.44 82 LEU B CA 1
ATOM 4158 C C . LEU B 1 82 ? 9.125 71 36.875 1 85.44 82 LEU B C 1
ATOM 4160 O O . LEU B 1 82 ? 9.461 69.938 36.312 1 85.44 82 LEU B O 1
ATOM 4164 N N . ILE B 1 83 ? 10 71.75 37.469 1 85 83 ILE B N 1
ATOM 4165 C CA . ILE B 1 83 ? 11.43 71.562 37.25 1 85 83 ILE B CA 1
ATOM 4166 C C . ILE B 1 83 ? 11.945 70.375 38.062 1 85 83 ILE B C 1
ATOM 4168 O O . ILE B 1 83 ? 12.531 69.438 37.531 1 85 83 ILE B O 1
ATOM 4172 N N . ASP B 1 84 ? 11.633 70.375 39.344 1 87.12 84 ASP B N 1
ATOM 4173 C CA . ASP B 1 84 ? 12.227 69.312 40.219 1 87.12 84 ASP B CA 1
ATOM 4174 C C . ASP B 1 84 ? 11.516 68 40.062 1 87.12 84 ASP B C 1
ATOM 4176 O O . ASP B 1 84 ? 12.164 66.938 39.844 1 87.12 84 ASP B O 1
ATOM 4180 N N . ASN B 1 85 ? 10.227 68 40.062 1 87.75 85 ASN B N 1
ATOM 4181 C CA . ASN B 1 85 ? 9.5 66.688 40.062 1 87.75 85 ASN B CA 1
ATOM 4182 C C . ASN B 1 85 ? 9.32 66.188 38.656 1 87.75 85 ASN B C 1
ATOM 4184 O O . ASN B 1 85 ? 9.734 65.062 38.375 1 87.75 85 ASN B O 1
ATOM 4188 N N . GLU B 1 86 ? 8.812 66.938 37.781 1 84.25 86 GLU B N 1
ATOM 4189 C CA . GLU B 1 86 ? 8.461 66.438 36.438 1 84.25 86 GLU B CA 1
ATOM 4190 C C . GLU B 1 86 ? 9.703 66.312 35.562 1 84.25 86 GLU B C 1
ATOM 4192 O O . GLU B 1 86 ? 9.945 65.188 35.031 1 84.25 86 GLU B O 1
ATOM 4197 N N . TRP B 1 87 ? 10.508 67.312 35.5 1 82.56 87 TRP B N 1
ATOM 4198 C CA . TRP B 1 87 ? 11.594 67.25 34.531 1 82.56 87 TRP B CA 1
ATOM 4199 C C . TRP B 1 87 ? 12.82 66.562 35.094 1 82.56 87 TRP B C 1
ATOM 4201 O O . TRP B 1 87 ? 13.383 65.688 34.438 1 82.56 87 TRP B O 1
ATOM 4211 N N . SER B 1 88 ? 13.188 66.875 36.312 1 83.88 88 SER B N 1
ATOM 4212 C CA . SER B 1 88 ? 14.438 66.312 36.844 1 83.88 88 SER B CA 1
ATOM 4213 C C . SER B 1 88 ? 14.258 64.938 37.344 1 83.88 88 SER B C 1
ATOM 4215 O O . SER B 1 88 ? 15.109 64.062 37.094 1 83.88 88 SER B O 1
ATOM 4217 N N . LYS B 1 89 ? 13.195 64.688 37.969 1 87.25 89 LYS B N 1
ATOM 4218 C CA . LYS B 1 89 ? 13.031 63.312 38.562 1 87.25 89 LYS B CA 1
ATOM 4219 C C . LYS B 1 89 ? 12.352 62.375 37.562 1 87.25 89 LYS B C 1
ATOM 4221 O O . LYS B 1 89 ? 12.906 61.344 37.219 1 87.25 89 LYS B O 1
ATOM 4226 N N . LEU B 1 90 ? 11.242 62.719 37.031 1 84.81 90 LEU B N 1
ATOM 4227 C CA . LEU B 1 90 ? 10.445 61.812 36.219 1 84.81 90 LEU B CA 1
ATOM 4228 C C . LEU B 1 90 ? 11.086 61.625 34.844 1 84.81 90 LEU B C 1
ATOM 4230 O O . LEU B 1 90 ? 11.305 60.5 34.406 1 84.81 90 LEU B O 1
ATOM 4234 N N . VAL B 1 91 ? 11.43 62.688 34.188 1 84.5 91 VAL B N 1
ATOM 4235 C CA . VAL B 1 91 ? 11.891 62.594 32.812 1 84.5 91 VAL B CA 1
ATOM 4236 C C . VAL B 1 91 ? 13.375 62.219 32.781 1 84.5 91 VAL B C 1
ATOM 4238 O O . VAL B 1 91 ? 13.773 61.25 32.156 1 84.5 91 VAL B O 1
ATOM 4241 N N . LEU B 1 92 ? 14.172 62.969 33.531 1 83.12 92 LEU B N 1
ATOM 4242 C CA . LEU B 1 92 ? 15.617 62.812 33.375 1 83.12 92 LEU B CA 1
ATOM 4243 C C . LEU B 1 92 ? 16.109 61.594 34.125 1 83.12 92 LEU B C 1
ATOM 4245 O O . LEU B 1 92 ? 17.188 61.062 33.844 1 83.12 92 LEU B O 1
ATOM 4249 N N . VAL B 1 93 ? 15.312 61.062 35 1 87.12 93 VAL B N 1
ATOM 4250 C CA . VAL B 1 93 ? 15.805 59.906 35.75 1 87.12 93 VAL B CA 1
ATOM 4251 C C . VAL B 1 93 ? 14.977 58.688 35.406 1 87.12 93 VAL B C 1
ATOM 4253 O O . VAL B 1 93 ? 15.484 57.75 34.75 1 87.12 93 VAL B O 1
ATOM 4256 N N . GLU B 1 94 ? 13.734 58.75 35.656 1 89.69 94 GLU B N 1
ATOM 4257 C CA . GLU B 1 94 ? 12.898 57.562 35.5 1 89.69 94 GLU B CA 1
ATOM 4258 C C . GLU B 1 94 ? 12.766 57.156 34.031 1 89.69 94 GLU B C 1
ATOM 4260 O O . GLU B 1 94 ? 13.047 56 33.656 1 89.69 94 GLU B O 1
ATOM 4265 N N . ILE B 1 95 ? 12.422 58.031 33.188 1 89.75 95 ILE B N 1
ATOM 4266 C CA . ILE B 1 95 ? 12.188 57.719 31.781 1 89.75 95 ILE B CA 1
ATOM 4267 C C . ILE B 1 95 ? 13.508 57.375 31.109 1 89.75 95 ILE B C 1
ATOM 4269 O O . ILE B 1 95 ? 13.562 56.438 30.312 1 89.75 95 ILE B O 1
ATOM 4273 N N . VAL B 1 96 ? 14.508 58.156 31.453 1 87.5 96 VAL B N 1
ATOM 4274 C CA . VAL B 1 96 ? 15.812 57.906 30.859 1 87.5 96 VAL B CA 1
ATOM 4275 C C . VAL B 1 96 ? 16.297 56.531 31.281 1 87.5 96 VAL B C 1
ATOM 4277 O O . VAL B 1 96 ? 16.859 55.781 30.469 1 87.5 96 VAL B O 1
ATOM 4280 N N . ASN B 1 97 ? 16.094 56.156 32.531 1 92 97 ASN B N 1
ATOM 4281 C CA . ASN B 1 97 ? 16.484 54.812 33 1 92 97 ASN B CA 1
ATOM 4282 C C . ASN B 1 97 ? 15.695 53.719 32.281 1 92 97 ASN B C 1
ATOM 4284 O O . ASN B 1 97 ? 16.266 52.688 31.922 1 92 97 ASN B O 1
ATOM 4288 N N . ASP B 1 98 ? 14.438 53.969 32.094 1 93.75 98 ASP B N 1
ATOM 4289 C CA . ASP B 1 98 ? 13.594 53 31.391 1 93.75 98 ASP B CA 1
ATOM 4290 C C . ASP B 1 98 ? 14.031 52.812 29.938 1 93.75 98 ASP B C 1
ATOM 4292 O O . ASP B 1 98 ? 14.117 51.688 29.438 1 93.75 98 ASP B O 1
ATOM 4296 N N . VAL B 1 99 ? 14.289 53.938 29.328 1 93.69 99 VAL B N 1
ATOM 4297 C CA . VAL B 1 99 ? 14.711 53.906 27.938 1 93.69 99 VAL B CA 1
ATOM 4298 C C . VAL B 1 99 ? 16.031 53.125 27.812 1 93.69 99 VAL B C 1
ATOM 4300 O O . VAL B 1 99 ? 16.188 52.281 26.922 1 93.69 99 VAL B O 1
ATOM 4303 N N . SER B 1 100 ? 16.953 53.406 28.734 1 92.25 100 SER B N 1
ATOM 4304 C CA . SER B 1 100 ? 18.25 52.719 28.719 1 92.25 100 SER B CA 1
ATOM 4305 C C . SER B 1 100 ? 18.094 51.25 29 1 92.25 100 SER B C 1
ATOM 4307 O O . SER B 1 100 ? 18.75 50.406 28.359 1 92.25 100 SER B O 1
ATOM 4309 N N . TYR B 1 101 ? 17.219 50.875 29.875 1 94.81 101 TYR B N 1
ATOM 4310 C CA . TYR B 1 101 ? 16.984 49.469 30.219 1 94.81 101 TYR B CA 1
ATOM 4311 C C . TYR B 1 101 ? 16.438 48.719 29.016 1 94.81 101 TYR B C 1
ATOM 4313 O O . TYR B 1 101 ? 16.969 47.656 28.672 1 94.81 101 TYR B O 1
ATOM 4321 N N . TRP B 1 102 ? 15.492 49.25 28.375 1 95.12 102 TRP B N 1
ATOM 4322 C CA . TRP B 1 102 ? 14.836 48.531 27.281 1 95.12 102 TRP B CA 1
ATOM 4323 C C . TRP B 1 102 ? 15.719 48.531 26.031 1 95.12 102 TRP B C 1
ATOM 4325 O O . TRP B 1 102 ? 15.633 47.625 25.219 1 95.12 102 TRP B O 1
ATOM 4335 N N . GLN B 1 103 ? 16.547 49.594 25.953 1 95.06 103 GLN B N 1
ATOM 4336 C CA . GLN B 1 103 ? 17.547 49.562 24.891 1 95.06 103 GLN B CA 1
ATOM 4337 C C . GLN B 1 103 ? 18.516 48.406 25.078 1 95.06 103 GLN B C 1
ATOM 4339 O O . GLN B 1 103 ? 18.828 47.688 24.109 1 95.06 103 GLN B O 1
ATOM 4344 N N . ASN B 1 104 ? 18.969 48.188 26.266 1 94.75 104 ASN B N 1
ATOM 4345 C CA . ASN B 1 104 ? 19.859 47.094 26.562 1 94.75 104 ASN B CA 1
ATOM 4346 C C . ASN B 1 104 ? 19.156 45.75 26.359 1 94.75 104 ASN B C 1
ATOM 4348 O O . ASN B 1 104 ? 19.766 44.812 25.844 1 94.75 104 ASN B O 1
ATOM 4352 N N . GLU B 1 105 ? 17.891 45.625 26.734 1 95.75 105 GLU B N 1
ATOM 4353 C CA . GLU B 1 105 ? 17.141 44.406 26.609 1 95.75 105 GLU B CA 1
ATOM 4354 C C . GLU B 1 105 ? 16.984 44 25.141 1 95.75 105 GLU B C 1
ATOM 4356 O O . GLU B 1 105 ? 17.234 42.844 24.781 1 95.75 105 GLU B O 1
ATOM 4361 N N . ILE B 1 106 ? 16.609 44.906 24.297 1 95.62 106 ILE B N 1
ATOM 4362 C CA . ILE B 1 106 ? 16.375 44.594 22.891 1 95.62 106 ILE B CA 1
ATOM 4363 C C . ILE B 1 106 ? 17.703 44.219 22.234 1 95.62 106 ILE B C 1
ATOM 4365 O O . ILE B 1 106 ? 17.75 43.312 21.375 1 95.62 106 ILE B O 1
ATOM 4369 N N . THR B 1 107 ? 18.766 44.906 22.641 1 95.19 107 THR B N 1
ATOM 4370 C CA . THR B 1 107 ? 20.078 44.594 22.094 1 95.19 107 THR B CA 1
ATOM 4371 C C . THR B 1 107 ? 20.516 43.188 22.484 1 95.19 107 THR B C 1
ATOM 4373 O O . THR B 1 107 ? 21.031 42.438 21.656 1 95.19 107 THR B O 1
ATOM 4376 N N . THR B 1 108 ? 20.25 42.844 23.688 1 95.94 108 THR B N 1
ATOM 4377 C CA . THR B 1 108 ? 20.594 41.5 24.188 1 95.94 108 THR B CA 1
ATOM 4378 C C . THR B 1 108 ? 19.781 40.438 23.453 1 95.94 108 THR B C 1
ATOM 4380 O O . THR B 1 108 ? 20.344 39.406 23.031 1 95.94 108 THR B O 1
ATOM 4383 N N . LYS B 1 109 ? 18.469 40.625 23.297 1 95.88 109 LYS B N 1
ATOM 4384 C CA . LYS B 1 109 ? 17.609 39.656 22.625 1 95.88 109 LYS B CA 1
ATOM 4385 C C . LYS B 1 109 ? 18.031 39.5 21.156 1 95.88 109 LYS B C 1
ATOM 4387 O O . LYS B 1 109 ? 18.031 38.375 20.641 1 95.88 109 LYS B O 1
ATOM 4392 N N . MET B 1 110 ? 18.422 40.562 20.547 1 94.81 110 MET B N 1
ATOM 4393 C CA . MET B 1 110 ? 18.859 40.5 19.156 1 94.81 110 MET B CA 1
ATOM 4394 C C . MET B 1 110 ? 20.188 39.75 19.047 1 94.81 110 MET B C 1
ATOM 4396 O O . MET B 1 110 ? 20.406 39 18.094 1 94.81 110 MET B O 1
ATOM 4400 N N . LYS B 1 111 ? 21.062 39.938 19.984 1 94.88 111 LYS B N 1
ATOM 4401 C CA . LYS B 1 111 ? 22.328 39.219 20 1 94.88 111 LYS B CA 1
ATOM 4402 C C . LYS B 1 111 ? 22.109 37.719 20.188 1 94.88 111 LYS B C 1
ATOM 4404 O O . LYS B 1 111 ? 22.812 36.906 19.578 1 94.88 111 LYS B O 1
ATOM 4409 N N . ILE B 1 112 ? 21.172 37.375 20.969 1 95.75 112 ILE B N 1
ATOM 4410 C CA . ILE B 1 112 ? 20.828 35.969 21.188 1 95.75 112 ILE B CA 1
ATOM 4411 C C . ILE B 1 112 ? 20.344 35.375 19.875 1 95.75 112 ILE B C 1
ATOM 4413 O O . ILE B 1 112 ? 20.75 34.25 19.516 1 95.75 112 ILE B O 1
ATOM 4417 N N . LEU B 1 113 ? 19.484 36.125 19.141 1 95.06 113 LEU B N 1
ATOM 4418 C CA . LEU B 1 113 ? 18.984 35.625 17.859 1 95.06 113 LEU B CA 1
ATOM 4419 C C . LEU B 1 113 ? 20.094 35.5 16.844 1 95.06 113 LEU B C 1
ATOM 4421 O O . LEU B 1 113 ? 20.109 34.594 16.016 1 95.06 113 LEU B O 1
ATOM 4425 N N . GLN B 1 114 ? 21.062 36.406 16.953 1 94.5 114 GLN B N 1
ATOM 4426 C CA . GLN B 1 114 ? 22.219 36.375 16.078 1 94.5 114 GLN B CA 1
ATOM 4427 C C . GLN B 1 114 ? 23.125 35.188 16.391 1 94.5 114 GLN B C 1
ATOM 4429 O O . GLN B 1 114 ? 23.75 34.625 15.5 1 94.5 114 GLN B O 1
ATOM 4434 N N . GLY B 1 115 ? 23.156 34.812 17.609 1 94.06 115 GLY B N 1
ATOM 4435 C CA . GLY B 1 115 ? 23.984 33.688 18.031 1 94.06 115 GLY B CA 1
ATOM 4436 C C . GLY B 1 115 ? 23.328 32.344 17.828 1 94.06 115 GLY B C 1
ATOM 4437 O O . GLY B 1 115 ? 23.984 31.312 17.906 1 94.06 115 GLY B O 1
ATOM 4438 N N . THR B 1 116 ? 22.031 32.312 17.531 1 95.12 116 THR B N 1
ATOM 4439 C CA . THR B 1 116 ? 21.297 31.062 17.328 1 95.12 116 THR B CA 1
ATOM 4440 C C . THR B 1 116 ? 21.391 30.625 15.859 1 95.12 116 THR B C 1
ATOM 4442 O O . THR B 1 116 ? 20.859 31.297 14.977 1 95.12 116 THR B O 1
ATOM 4445 N N . LYS B 1 117 ? 21.984 29.516 15.625 1 94.19 117 LYS B N 1
ATOM 4446 C CA . LYS B 1 117 ? 22.219 29.016 14.273 1 94.19 117 LYS B CA 1
ATOM 4447 C C . LYS B 1 117 ? 20.906 28.516 13.641 1 94.19 117 LYS B C 1
ATOM 4449 O O . LYS B 1 117 ? 20.094 27.891 14.312 1 94.19 117 LYS B O 1
ATOM 4454 N N . TYR B 1 118 ? 20.672 28.844 12.469 1 93.31 118 TYR B N 1
ATOM 4455 C CA . TYR B 1 118 ? 19.562 28.344 11.656 1 93.31 118 TYR B CA 1
ATOM 4456 C C . TYR B 1 118 ? 19.922 27.016 10.992 1 93.31 118 TYR B C 1
ATOM 4458 O O . TYR B 1 118 ? 20.859 26.953 10.195 1 93.31 118 TYR B O 1
ATOM 4466 N N . ASP B 1 119 ? 19.172 25.859 11.227 1 91.56 119 ASP B N 1
ATOM 4467 C CA . ASP B 1 119 ? 19.594 24.531 10.82 1 91.56 119 ASP B CA 1
ATOM 4468 C C . ASP B 1 119 ? 18.562 23.891 9.883 1 91.56 119 ASP B C 1
ATOM 4470 O O . ASP B 1 119 ? 18.625 22.688 9.594 1 91.56 119 ASP B O 1
ATOM 4474 N N . LEU B 1 120 ? 17.641 24.594 9.32 1 89.5 120 LEU B N 1
ATOM 4475 C CA . LEU B 1 120 ? 16.578 23.969 8.531 1 89.5 120 LEU B CA 1
ATOM 4476 C C . LEU B 1 120 ? 16.938 23.938 7.055 1 89.5 120 LEU B C 1
ATOM 4478 O O . LEU B 1 120 ? 16.703 22.938 6.371 1 89.5 120 LEU B O 1
ATOM 4482 N N . THR B 1 121 ? 17.438 25.141 6.555 1 86.25 121 THR B N 1
ATOM 4483 C CA . THR B 1 121 ? 17.906 25.219 5.172 1 86.25 121 THR B CA 1
ATOM 4484 C C . THR B 1 121 ? 19.281 25.875 5.094 1 86.25 121 THR B C 1
ATOM 4486 O O . THR B 1 121 ? 19.797 26.375 6.098 1 86.25 121 THR B O 1
ATOM 4489 N N . ASP B 1 122 ? 19.969 25.844 3.941 1 83.19 122 ASP B N 1
ATOM 4490 C CA . ASP B 1 122 ? 21.297 26.406 3.779 1 83.19 122 ASP B CA 1
ATOM 4491 C C . ASP B 1 122 ? 21.234 27.859 3.33 1 83.19 122 ASP B C 1
ATOM 4493 O O . ASP B 1 122 ? 22.266 28.5 3.131 1 83.19 122 ASP B O 1
ATOM 4497 N N . ASP B 1 123 ? 20.062 28.438 3.338 1 84 123 ASP B N 1
ATOM 4498 C CA . ASP B 1 123 ? 19.891 29.766 2.77 1 84 123 ASP B CA 1
ATOM 4499 C C . ASP B 1 123 ? 20.203 30.844 3.803 1 84 123 ASP B C 1
ATOM 4501 O O . ASP B 1 123 ? 20.5 31.984 3.443 1 84 123 ASP B O 1
ATOM 4505 N N . HIS B 1 124 ? 20.141 30.469 5.113 1 89.81 124 HIS B N 1
ATOM 4506 C CA . HIS B 1 124 ? 20.344 31.438 6.176 1 89.81 124 HIS B CA 1
ATOM 4507 C C . HIS B 1 124 ? 21.359 30.953 7.203 1 89.81 124 HIS B C 1
ATOM 4509 O O . HIS B 1 124 ? 21.641 29.75 7.277 1 89.81 124 HIS B O 1
ATOM 4515 N N . SER B 1 125 ? 21.922 31.875 7.844 1 90.06 125 SER B N 1
ATOM 4516 C CA . SER B 1 125 ? 22.984 31.516 8.781 1 90.06 125 SER B CA 1
ATOM 4517 C C . SER B 1 125 ? 22.484 31.547 10.219 1 90.06 125 SER B C 1
ATOM 4519 O O . SER B 1 125 ? 22.766 30.641 11.008 1 90.06 125 SER B O 1
ATOM 4521 N N . SER B 1 126 ? 21.703 32.562 10.531 1 93.94 126 SER B N 1
ATOM 4522 C CA . SER B 1 126 ? 21.203 32.688 11.898 1 93.94 126 SER B CA 1
ATOM 4523 C C . SER B 1 126 ? 19.766 33.219 11.906 1 93.94 126 SER B C 1
ATOM 4525 O O . SER B 1 126 ? 19.219 33.562 10.859 1 93.94 126 SER B O 1
ATOM 4527 N N . LEU B 1 127 ? 19.156 33.25 13.125 1 94.62 127 LEU B N 1
ATOM 4528 C CA . LEU B 1 127 ? 17.766 33.656 13.25 1 94.62 127 LEU B CA 1
ATOM 4529 C C . LEU B 1 127 ? 17.641 35.156 13.031 1 94.62 127 LEU B C 1
ATOM 4531 O O . LEU B 1 127 ? 16.547 35.656 12.766 1 94.62 127 LEU B O 1
ATOM 4535 N N . SER B 1 128 ? 18.75 35.875 13.141 1 92.56 128 SER B N 1
ATOM 4536 C CA . SER B 1 128 ? 18.734 37.312 12.969 1 92.56 128 SER B CA 1
ATOM 4537 C C . SER B 1 128 ? 18.422 37.719 11.523 1 92.56 128 SER B C 1
ATOM 4539 O O . SER B 1 128 ? 18.016 38.844 11.25 1 92.56 128 SER B O 1
ATOM 4541 N N . ASP B 1 129 ? 18.562 36.719 10.617 1 92.94 129 ASP B N 1
ATOM 4542 C CA . ASP B 1 129 ? 18.281 36.969 9.211 1 92.94 129 ASP B CA 1
ATOM 4543 C C . ASP B 1 129 ? 16.797 37.188 8.969 1 92.94 129 ASP B C 1
ATOM 4545 O O . ASP B 1 129 ? 16.391 37.688 7.922 1 92.94 129 ASP B O 1
ATOM 4549 N N . PHE B 1 130 ? 16.016 36.875 10.039 1 93.19 130 PHE B N 1
ATOM 4550 C CA . PHE B 1 130 ? 14.562 36.969 9.859 1 93.19 130 PHE B CA 1
ATOM 4551 C C . PHE B 1 130 ? 13.992 38.188 10.562 1 93.19 130 PHE B C 1
ATOM 4553 O O . PHE B 1 130 ? 12.773 38.375 10.609 1 93.19 130 PHE B O 1
ATOM 4560 N N . ILE B 1 131 ? 14.867 38.938 11.156 1 91.94 131 ILE B N 1
ATOM 4561 C CA . ILE B 1 131 ? 14.406 40.125 11.859 1 91.94 131 ILE B CA 1
ATOM 4562 C C . ILE B 1 131 ? 15.094 41.375 11.289 1 91.94 131 ILE B C 1
ATOM 4564 O O . ILE B 1 131 ? 16.125 41.25 10.617 1 91.94 131 ILE B O 1
ATOM 4568 N N . CYS B 1 132 ? 14.414 42.469 11.484 1 91.19 132 CYS B N 1
ATOM 4569 C CA . CYS B 1 132 ? 14.992 43.719 11.07 1 91.19 132 CYS B CA 1
ATOM 4570 C C . CYS B 1 132 ? 16 44.219 12.094 1 91.19 132 CYS B C 1
ATOM 4572 O O . CYS B 1 132 ? 15.641 44.531 13.227 1 91.19 132 CYS B O 1
ATOM 4574 N N . MET B 1 133 ? 17.172 44.531 11.734 1 87.5 133 MET B N 1
ATOM 4575 C CA . MET B 1 133 ? 18.25 44.938 12.633 1 87.5 133 MET B CA 1
ATOM 4576 C C . MET B 1 133 ? 18.109 46.375 13.047 1 87.5 133 MET B C 1
ATOM 4578 O O . MET B 1 133 ? 18.656 46.812 14.07 1 87.5 133 MET B O 1
ATOM 4582 N N . ASP B 1 134 ? 17.266 47.094 12.367 1 90.5 134 ASP B N 1
ATOM 4583 C CA . ASP B 1 134 ? 17.094 48.5 12.648 1 90.5 134 ASP B CA 1
ATOM 4584 C C . ASP B 1 134 ? 16.266 48.719 13.914 1 90.5 134 ASP B C 1
ATOM 4586 O O . ASP B 1 134 ? 16.188 49.844 14.422 1 90.5 134 ASP B O 1
ATOM 4590 N N . HIS B 1 135 ? 15.742 47.656 14.453 1 89.19 135 HIS B N 1
ATOM 4591 C CA . HIS B 1 135 ? 14.914 47.781 15.648 1 89.19 135 HIS B CA 1
ATOM 4592 C C . HIS B 1 135 ? 15.742 48.219 16.844 1 89.19 135 HIS B C 1
ATOM 4594 O O . HIS B 1 135 ? 15.211 48.844 17.781 1 89.19 135 HIS B O 1
ATOM 4600 N N . VAL B 1 136 ? 17.094 48.031 16.797 1 85.81 136 VAL B N 1
ATOM 4601 C CA . VAL B 1 136 ? 18 48.406 17.875 1 85.81 136 VAL B CA 1
ATOM 4602 C C . VAL B 1 136 ? 18.094 49.938 17.953 1 85.81 136 VAL B C 1
ATOM 4604 O O . VAL B 1 136 ? 18.375 50.5 19.016 1 85.81 136 VAL B O 1
ATOM 4607 N N . ASP B 1 137 ? 17.672 50.562 16.875 1 89.38 137 ASP B N 1
ATOM 4608 C CA . ASP B 1 137 ? 17.859 52.031 16.781 1 89.38 137 ASP B CA 1
ATOM 4609 C C . ASP B 1 137 ? 16.625 52.75 17.281 1 89.38 137 ASP B C 1
ATOM 4611 O O . ASP B 1 137 ? 16.641 53.969 17.438 1 89.38 137 ASP B O 1
ATOM 4615 N N . ILE B 1 138 ? 15.57 52.062 17.578 1 89.62 138 ILE B N 1
ATOM 4616 C CA . ILE B 1 138 ? 14.32 52.688 17.969 1 89.62 138 ILE B CA 1
ATOM 4617 C C . ILE B 1 138 ? 14.539 53.531 19.219 1 89.62 138 ILE B C 1
ATOM 4619 O O . ILE B 1 138 ? 14.203 54.719 19.234 1 89.62 138 ILE B O 1
ATOM 4623 N N . LEU B 1 139 ? 15.172 53 20.234 1 91.19 139 LEU B N 1
ATOM 4624 C CA . LEU B 1 139 ? 15.359 53.719 21.484 1 91.19 139 LEU B CA 1
ATOM 4625 C C . LEU B 1 139 ? 16.688 54.469 21.484 1 91.19 139 LEU B C 1
ATOM 4627 O O . LEU B 1 139 ? 16.875 55.406 22.281 1 91.19 139 LEU B O 1
ATOM 4631 N N . GLN B 1 140 ? 17.547 54.156 20.562 1 89.69 140 GLN B N 1
ATOM 4632 C CA . GLN B 1 140 ? 18.844 54.844 20.5 1 89.69 140 GLN B CA 1
ATOM 4633 C C . GLN B 1 140 ? 18.656 56.312 20.109 1 89.69 140 GLN B C 1
ATOM 4635 O O . GLN B 1 140 ? 19.359 57.188 20.641 1 89.69 140 GLN B O 1
ATOM 4640 N N . GLN B 1 141 ? 17.672 56.5 19.25 1 87.44 141 GLN B N 1
ATOM 4641 C CA . GLN B 1 141 ? 17.391 57.875 18.859 1 87.44 141 GLN B CA 1
ATOM 4642 C C . GLN B 1 141 ? 16.953 58.719 20.062 1 87.44 141 GLN B C 1
ATOM 4644 O O . GLN B 1 141 ? 17.359 59.875 20.188 1 87.44 141 GLN B O 1
ATOM 4649 N N . LYS B 1 142 ? 16.203 58.094 20.906 1 88.88 142 LYS B N 1
ATOM 4650 C CA . LYS B 1 142 ? 15.719 58.812 22.078 1 88.88 142 LYS B CA 1
ATOM 4651 C C . LYS B 1 142 ? 16.844 59.031 23.094 1 88.88 142 LYS B C 1
ATOM 4653 O O . LYS B 1 142 ? 16.891 60.062 23.75 1 88.88 142 LYS B O 1
ATOM 4658 N N . ILE B 1 143 ? 17.734 58.094 23.172 1 88.31 143 ILE B N 1
ATOM 4659 C CA . ILE B 1 143 ? 18.859 58.219 24.078 1 88.31 143 ILE B CA 1
ATOM 4660 C C . ILE B 1 143 ? 19.781 59.344 23.625 1 88.31 143 ILE B C 1
ATOM 4662 O O . ILE B 1 143 ? 20.281 60.094 24.453 1 88.31 143 ILE B O 1
ATOM 4666 N N . ASP B 1 144 ? 19.859 59.531 22.344 1 88.81 144 ASP B N 1
ATOM 4667 C CA . ASP B 1 144 ? 20.719 60.562 21.797 1 88.81 144 ASP B CA 1
ATOM 4668 C C . ASP B 1 144 ? 20.141 61.938 22.078 1 88.81 144 ASP B C 1
ATOM 4670 O O . ASP B 1 144 ? 20.875 62.938 22.078 1 88.81 144 ASP B O 1
ATOM 4674 N N . GLU B 1 145 ? 18.891 62 22.328 1 86.38 145 GLU B N 1
ATOM 4675 C CA . GLU B 1 145 ? 18.219 63.25 22.594 1 86.38 145 GLU B CA 1
ATOM 4676 C C . GLU B 1 145 ? 18.359 63.656 24.062 1 86.38 145 GLU B C 1
ATOM 4678 O O . GLU B 1 145 ? 18.109 64.812 24.422 1 86.38 145 GLU B O 1
ATOM 4683 N N . ILE B 1 146 ? 18.812 62.75 24.875 1 84.06 146 ILE B N 1
ATOM 4684 C CA . ILE B 1 146 ? 18.812 62.969 26.328 1 84.06 146 ILE B CA 1
ATOM 4685 C C . ILE B 1 146 ? 19.766 64.125 26.672 1 84.06 146 ILE B C 1
ATOM 4687 O O . ILE B 1 146 ? 19.406 65 27.422 1 84.06 146 ILE B O 1
ATOM 4691 N N . PRO B 1 147 ? 20.953 64.125 26.062 1 84.5 147 PRO B N 1
ATOM 4692 C CA . PRO B 1 147 ? 21.844 65.188 26.406 1 84.5 147 PRO B CA 1
ATOM 4693 C C . PRO B 1 147 ? 21.281 66.562 26 1 84.5 147 PRO B C 1
ATOM 4695 O O . PRO B 1 147 ? 21.484 67.562 26.703 1 84.5 147 PRO B O 1
ATOM 4698 N N . ILE B 1 148 ? 20.516 66.688 24.969 1 83.19 148 ILE B N 1
ATOM 4699 C CA . ILE B 1 148 ? 19.906 67.938 24.516 1 83.19 148 ILE B CA 1
ATOM 4700 C C . ILE B 1 148 ? 18.828 68.375 25.5 1 83.19 148 ILE B C 1
ATOM 4702 O O . ILE B 1 148 ? 18.766 69.562 25.859 1 83.19 148 ILE B O 1
ATOM 4706 N N . ILE B 1 149 ? 18.047 67.438 25.969 1 81.56 149 ILE B N 1
ATOM 4707 C CA . ILE B 1 149 ? 16.984 67.75 26.922 1 81.56 149 ILE B CA 1
ATOM 4708 C C . ILE B 1 149 ? 17.578 68.125 28.25 1 81.56 149 ILE B C 1
ATOM 4710 O O . ILE B 1 149 ? 17.078 69.062 28.891 1 81.56 149 ILE B O 1
ATOM 4714 N N . LYS B 1 150 ? 18.641 67.5 28.672 1 82.88 150 LYS B N 1
ATOM 4715 C CA . LYS B 1 150 ? 19.312 67.875 29.922 1 82.88 150 LYS B CA 1
ATOM 4716 C C . LYS B 1 150 ? 19.844 69.312 29.875 1 82.88 150 LYS B C 1
ATOM 4718 O O . LYS B 1 150 ? 19.703 70.062 30.828 1 82.88 150 LYS B O 1
ATOM 4723 N N . GLN B 1 151 ? 20.344 69.688 28.719 1 85.44 151 GLN B N 1
ATOM 4724 C CA . GLN B 1 151 ? 20.859 71 28.531 1 85.44 151 GLN B CA 1
ATOM 4725 C C . GLN B 1 151 ? 19.719 72.062 28.562 1 85.44 151 GLN B C 1
ATOM 4727 O O . GLN B 1 151 ? 19.859 73.125 29.156 1 85.44 151 GLN B O 1
ATOM 4732 N N . GLN B 1 152 ? 18.656 71.688 27.922 1 80.38 152 GLN B N 1
ATOM 4733 C CA . GLN B 1 152 ? 17.5 72.562 27.906 1 80.38 152 GLN B CA 1
ATOM 4734 C C . GLN B 1 152 ? 16.953 72.75 29.312 1 80.38 152 GLN B C 1
ATOM 4736 O O . GLN B 1 152 ? 16.578 73.875 29.688 1 80.38 152 GLN B O 1
ATOM 4741 N N . VAL B 1 153 ? 16.922 71.75 30.125 1 81.19 153 VAL B N 1
ATOM 4742 C CA . VAL B 1 153 ? 16.422 71.875 31.484 1 81.19 153 VAL B CA 1
ATOM 4743 C C . VAL B 1 153 ? 17.344 72.75 32.312 1 81.19 153 VAL B C 1
ATOM 4745 O O . VAL B 1 153 ? 16.891 73.562 33.125 1 81.19 153 VAL B O 1
ATOM 4748 N N . THR B 1 154 ? 18.625 72.625 32.094 1 84.81 154 THR B N 1
ATOM 4749 C CA . THR B 1 154 ? 19.594 73.438 32.812 1 84.81 154 THR B CA 1
ATOM 4750 C C . THR B 1 154 ? 19.422 74.875 32.438 1 84.81 154 THR B C 1
ATOM 4752 O O . THR B 1 154 ? 19.438 75.75 33.312 1 84.81 154 THR B O 1
ATOM 4755 N N . ASN B 1 155 ? 19.156 75.188 31.188 1 84.19 155 ASN B N 1
ATOM 4756 C CA . ASN B 1 155 ? 18.938 76.5 30.719 1 84.19 155 ASN B CA 1
ATOM 4757 C C . ASN B 1 155 ? 17.688 77.125 31.328 1 84.19 155 ASN B C 1
ATOM 4759 O O . ASN B 1 155 ? 17.688 78.312 31.734 1 84.19 155 ASN B O 1
ATOM 4763 N N . ILE B 1 156 ? 16.781 76.312 31.406 1 82.75 156 ILE B N 1
ATOM 4764 C CA . ILE B 1 156 ? 15.5 76.812 31.922 1 82.75 156 ILE B CA 1
ATOM 4765 C C . ILE B 1 156 ? 15.609 77.062 33.406 1 82.75 156 ILE B C 1
ATOM 4767 O O . ILE B 1 156 ? 15.008 78 33.938 1 82.75 156 ILE B O 1
ATOM 4771 N N . ARG B 1 157 ? 16.344 76.25 34.125 1 84.88 157 ARG B N 1
ATOM 4772 C CA . ARG B 1 157 ? 16.594 76.438 35.531 1 84.88 157 ARG B CA 1
ATOM 4773 C C . ARG B 1 157 ? 17.312 77.812 35.781 1 84.88 157 ARG B C 1
ATOM 4775 O O . ARG B 1 157 ? 17.016 78.5 36.75 1 84.88 157 ARG B O 1
ATOM 4782 N N . GLN B 1 158 ? 18.141 78.125 34.844 1 88.75 158 GLN B N 1
ATOM 4783 C CA . GLN B 1 158 ? 18.859 79.375 34.969 1 88.75 158 GLN B CA 1
ATOM 4784 C C . GLN B 1 158 ? 17.938 80.562 34.688 1 88.75 158 GLN B C 1
ATOM 4786 O O . GLN B 1 158 ? 18 81.562 35.406 1 88.75 158 GLN B O 1
ATOM 4791 N N . HIS B 1 159 ? 17.109 80.375 33.75 1 86.31 159 HIS B N 1
ATOM 4792 C CA . HIS B 1 159 ? 16.125 81.375 33.438 1 86.31 159 HIS B CA 1
ATOM 4793 C C . HIS B 1 159 ? 15.188 81.625 34.625 1 86.31 159 HIS B C 1
ATOM 4795 O O . HIS B 1 159 ? 14.852 82.75 34.938 1 86.31 159 HIS B O 1
ATOM 4801 N N . TYR B 1 160 ? 14.75 80.5 35.125 1 88.81 160 TYR B N 1
ATOM 4802 C CA . TYR B 1 160 ? 13.883 80.562 36.312 1 88.81 160 TYR B CA 1
ATOM 4803 C C . TYR B 1 160 ? 14.562 81.375 37.438 1 88.81 160 TYR B C 1
ATOM 4805 O O . TYR B 1 160 ? 13.938 82.25 38.062 1 88.81 160 TYR B O 1
ATOM 4813 N N . LYS B 1 161 ? 15.812 81.125 37.688 1 88.88 161 LYS B N 1
ATOM 4814 C CA . LYS B 1 161 ? 16.547 81.812 38.75 1 88.88 161 LYS B CA 1
ATOM 4815 C C . LYS B 1 161 ? 16.656 83.312 38.469 1 88.88 161 LYS B C 1
ATOM 4817 O O . LYS B 1 161 ? 16.531 84.125 39.375 1 88.88 161 LYS B O 1
ATOM 4822 N N . SER B 1 162 ? 16.797 83.625 37.25 1 88.81 162 SER B N 1
ATOM 4823 C CA . SER B 1 162 ? 16.922 85.062 36.844 1 88.81 162 SER B CA 1
ATOM 4824 C C . SER B 1 162 ? 15.609 85.812 37.062 1 88.81 162 SER B C 1
ATOM 4826 O O . SER B 1 162 ? 15.602 86.875 37.594 1 88.81 162 SER B O 1
ATOM 4828 N N . ILE B 1 163 ? 14.602 85.125 36.75 1 87.25 163 ILE B N 1
ATOM 4829 C CA . ILE B 1 163 ? 13.281 85.688 36.875 1 87.25 163 ILE B CA 1
ATOM 4830 C C . ILE B 1 163 ? 12.945 85.875 38.375 1 87.25 163 ILE B C 1
ATOM 4832 O O . ILE B 1 163 ? 12.422 86.875 38.781 1 87.25 163 ILE B O 1
ATOM 4836 N N . LYS B 1 164 ? 13.219 84.875 39.156 1 88.06 164 LYS B N 1
ATOM 4837 C CA . LYS B 1 164 ? 12.961 84.938 40.594 1 88.06 164 LYS B CA 1
ATOM 4838 C C . LYS B 1 164 ? 13.734 86.062 41.25 1 88.06 164 LYS B C 1
ATOM 4840 O O . LYS B 1 164 ? 13.18 86.812 42.094 1 88.06 164 LYS B O 1
ATOM 4845 N N . ASP B 1 165 ? 14.914 86.25 40.781 1 89.5 165 ASP B N 1
ATOM 4846 C CA . ASP B 1 165 ? 15.758 87.375 41.312 1 89.5 165 ASP B CA 1
ATOM 4847 C C . ASP B 1 165 ? 15.219 88.75 40.938 1 89.5 165 ASP B C 1
ATOM 4849 O O . ASP B 1 165 ? 15.203 89.625 41.75 1 89.5 165 ASP B O 1
ATOM 4853 N N . ARG B 1 166 ? 14.781 88.875 39.812 1 86.44 166 ARG B N 1
ATOM 4854 C CA . ARG B 1 166 ? 14.234 90.125 39.344 1 86.44 166 ARG B CA 1
ATOM 4855 C C . ARG B 1 166 ? 12.977 90.5 40.125 1 86.44 166 ARG B C 1
ATOM 4857 O O . ARG B 1 166 ? 12.789 91.625 40.5 1 86.44 166 ARG B O 1
ATOM 4864 N N . ILE B 1 167 ? 12.227 89.5 40.375 1 87.25 167 ILE B N 1
ATOM 4865 C CA . ILE B 1 167 ? 10.977 89.75 41.062 1 87.25 167 ILE B CA 1
ATOM 4866 C C . ILE B 1 167 ? 11.258 90.062 42.531 1 87.25 167 ILE B C 1
ATOM 4868 O O . ILE B 1 167 ? 10.688 91 43.062 1 87.25 167 ILE B O 1
ATOM 4872 N N . GLU B 1 168 ? 12.164 89.5 43.094 1 87.75 168 GLU B N 1
ATOM 4873 C CA . GLU B 1 168 ? 12.469 89.688 44.5 1 87.75 168 GLU B CA 1
ATOM 4874 C C . GLU B 1 168 ? 13.219 91 44.719 1 87.75 168 GLU B C 1
ATOM 4876 O O . GLU B 1 168 ? 12.883 91.812 45.625 1 87.75 168 GLU B O 1
ATOM 4881 N N . ASN B 1 169 ? 14.031 91.312 43.875 1 89.06 169 ASN B N 1
ATOM 4882 C CA . ASN B 1 169 ? 14.922 92.5 44.094 1 89.06 169 ASN B CA 1
ATOM 4883 C C . ASN B 1 169 ? 14.367 93.75 43.469 1 89.06 169 ASN B C 1
ATOM 4885 O O . ASN B 1 169 ? 14.625 94.875 44 1 89.06 169 ASN B O 1
ATOM 4889 N N . GLN B 1 170 ? 13.664 93.625 42.469 1 87.06 170 GLN B N 1
ATOM 4890 C CA . GLN B 1 170 ? 13.188 94.812 41.812 1 87.06 170 GLN B CA 1
ATOM 4891 C C . GLN B 1 170 ? 11.727 95.062 42.156 1 87.06 170 GLN B C 1
ATOM 4893 O O . GLN B 1 170 ? 11.383 96.188 42.594 1 87.06 170 GLN B O 1
ATOM 4898 N N . LEU B 1 171 ? 10.93 94 41.969 1 87.62 171 LEU B N 1
ATOM 4899 C CA . LEU B 1 171 ? 9.5 94.25 42.156 1 87.62 171 LEU B CA 1
ATOM 4900 C C . LEU B 1 171 ? 9.141 94.375 43.625 1 87.62 171 LEU B C 1
ATOM 4902 O O . LEU B 1 171 ? 8.531 95.312 44.031 1 87.62 171 LEU B O 1
ATOM 4906 N N . VAL B 1 172 ? 9.633 93.438 44.438 1 87.69 172 VAL B N 1
ATOM 4907 C CA . VAL B 1 172 ? 9.234 93.375 45.844 1 87.69 172 VAL B CA 1
ATOM 4908 C C . VAL B 1 172 ? 10.07 94.375 46.656 1 87.69 172 VAL B C 1
ATOM 4910 O O . VAL B 1 172 ? 9.531 95.25 47.344 1 87.69 172 VAL B O 1
ATOM 4913 N N . ALA B 1 173 ? 11.289 94.438 46.406 1 87.06 173 ALA B N 1
ATOM 4914 C CA . ALA B 1 173 ? 12.188 95.188 47.281 1 87.06 173 ALA B CA 1
ATOM 4915 C C . ALA B 1 173 ? 12.188 96.688 46.906 1 87.06 173 ALA B C 1
ATOM 4917 O O . ALA B 1 173 ? 12.414 97.562 47.781 1 87.06 173 ALA B O 1
ATOM 4918 N N . VAL B 1 174 ? 11.906 96.875 45.688 1 88.31 174 VAL B N 1
ATOM 4919 C CA . VAL B 1 174 ? 12.055 98.25 45.312 1 88.31 174 VAL B CA 1
ATOM 4920 C C . VAL B 1 174 ? 10.68 98.875 45.031 1 88.31 174 VAL B C 1
ATOM 4922 O O . VAL B 1 174 ? 10.195 99.688 45.781 1 88.31 174 VAL B O 1
ATOM 4925 N N . LYS B 1 175 ? 10 98.375 44.094 1 91 175 LYS B N 1
ATOM 4926 C CA . LYS B 1 175 ? 8.781 99 43.594 1 91 175 LYS B CA 1
ATOM 4927 C C . LYS B 1 175 ? 7.648 98.875 44.625 1 91 175 LYS B C 1
ATOM 4929 O O . LYS B 1 175 ? 6.973 99.875 44.938 1 91 175 LYS B O 1
ATOM 4934 N N . LEU B 1 176 ? 7.484 97.688 45.125 1 92.5 176 LEU B N 1
ATOM 4935 C CA . LEU B 1 176 ? 6.41 97.5 46.094 1 92.5 176 LEU B CA 1
ATOM 4936 C C . LEU B 1 176 ? 6.707 98.188 47.406 1 92.5 176 LEU B C 1
ATOM 4938 O O . LEU B 1 176 ? 5.805 98.75 48.031 1 92.5 176 LEU B O 1
ATOM 4942 N N . LYS B 1 177 ? 7.879 98.25 47.75 1 91.69 177 LYS B N 1
ATOM 4943 C CA . LYS B 1 177 ? 8.273 99 48.969 1 91.69 177 LYS B CA 1
ATOM 4944 C C . LYS B 1 177 ? 8.094 100.5 48.812 1 91.69 177 LYS B C 1
ATOM 4946 O O . LYS B 1 177 ? 7.613 101.188 49.719 1 91.69 177 LYS B O 1
ATOM 4951 N N . LYS B 1 178 ? 8.43 100.875 47.719 1 93.12 178 LYS B N 1
ATOM 4952 C CA . LYS B 1 178 ? 8.266 102.312 47.438 1 93.12 178 LYS B CA 1
ATOM 4953 C C . LYS B 1 178 ? 6.797 102.75 47.469 1 93.12 178 LYS B C 1
ATOM 4955 O O . LYS B 1 178 ? 6.453 103.812 48 1 93.12 178 LYS B O 1
ATOM 4960 N N . LEU B 1 179 ? 5.992 101.812 46.938 1 94 179 LEU B N 1
ATOM 4961 C CA . LEU B 1 179 ? 4.559 102.062 46.969 1 94 179 LEU B CA 1
ATOM 4962 C C . LEU B 1 179 ? 4.008 102.062 48.375 1 94 179 LEU B C 1
ATOM 4964 O O . LEU B 1 179 ? 3.215 102.938 48.75 1 94 179 LEU B O 1
ATOM 4968 N N . ARG B 1 180 ? 4.441 101.25 49.188 1 91.44 180 ARG B N 1
ATOM 4969 C CA . ARG B 1 180 ? 4.008 101.125 50.562 1 91.44 180 ARG B CA 1
ATOM 4970 C C . ARG B 1 180 ? 4.477 102.375 51.375 1 91.44 180 ARG B C 1
ATOM 4972 O O . ARG B 1 180 ? 3.703 102.938 52.156 1 91.44 180 ARG B O 1
ATOM 4979 N N . THR B 1 181 ? 5.637 102.75 51.094 1 91.56 181 THR B N 1
ATOM 4980 C CA . THR B 1 181 ? 6.191 103.875 51.781 1 91.56 181 THR B CA 1
ATOM 4981 C C . THR B 1 181 ? 5.48 105.188 51.375 1 91.56 181 THR B C 1
ATOM 4983 O O . THR B 1 181 ? 5.203 106.062 52.219 1 91.56 181 THR B O 1
ATOM 4986 N N . TYR B 1 182 ? 5.215 105.188 50.125 1 91.88 182 TYR B N 1
ATOM 4987 C CA . TYR B 1 182 ? 4.492 106.312 49.625 1 91.88 182 TYR B CA 1
ATOM 4988 C C . TYR B 1 182 ? 3.107 106.438 50.25 1 91.88 182 TYR B C 1
ATOM 4990 O O . TYR B 1 182 ? 2.68 107.5 50.656 1 91.88 182 TYR B O 1
ATOM 4998 N N . PHE B 1 183 ? 2.447 105.312 50.312 1 92 183 PHE B N 1
ATOM 4999 C CA . PHE B 1 183 ? 1.125 105.25 50.938 1 92 183 PHE B CA 1
ATOM 5000 C C . PHE B 1 183 ? 1.199 105.625 52.406 1 92 183 PHE B C 1
ATOM 5002 O O . PHE B 1 183 ? 0.408 106.5 52.875 1 92 183 PHE B O 1
ATOM 5009 N N . ASP B 1 184 ? 2.205 105.188 53.125 1 87.5 184 ASP B N 1
ATOM 5010 C CA . ASP B 1 184 ? 2.35 105.438 54.531 1 87.5 184 ASP B CA 1
ATOM 5011 C C . ASP B 1 184 ? 2.736 106.875 54.812 1 87.5 184 ASP B C 1
ATOM 5013 O O . ASP B 1 184 ? 2.297 107.5 55.812 1 87.5 184 ASP B O 1
ATOM 5017 N N . SER B 1 185 ? 3.395 107.562 53.969 1 86.94 185 SER B N 1
ATOM 5018 C CA . SER B 1 185 ? 3.879 108.875 54.156 1 86.94 185 SER B CA 1
ATOM 5019 C C . SER B 1 185 ? 2.787 109.938 53.875 1 86.94 185 SER B C 1
ATOM 5021 O O . SER B 1 185 ? 2.697 110.938 54.531 1 86.94 185 SER B O 1
ATOM 5023 N N . HIS B 1 186 ? 1.918 109.5 53 1 85.81 186 HIS B N 1
ATOM 5024 C CA . HIS B 1 186 ? 1.01 110.5 52.531 1 85.81 186 HIS B CA 1
ATOM 5025 C C . HIS B 1 186 ? -0.432 110.188 52.906 1 85.81 186 HIS B C 1
ATOM 5027 O O . HIS B 1 186 ? -1.276 111.125 52.969 1 85.81 186 HIS B O 1
ATOM 5033 N N . PHE B 1 187 ? -0.697 109.062 53.219 1 83.69 187 PHE B N 1
ATOM 5034 C CA . PHE B 1 187 ? -2.107 108.688 53.375 1 83.69 187 PHE B CA 1
ATOM 5035 C C . PHE B 1 187 ? -2.354 108 54.719 1 83.69 187 PHE B C 1
ATOM 5037 O O . PHE B 1 187 ? -3.498 107.75 55.062 1 83.69 187 PHE B O 1
ATOM 5044 N N . SER B 1 188 ? -1.362 107.938 55.5 1 78.44 188 SER B N 1
ATOM 5045 C CA . SER B 1 188 ? -1.538 107.25 56.781 1 78.44 188 SER B CA 1
ATOM 5046 C C . SER B 1 188 ? -2.035 108.25 57.844 1 78.44 188 SER B C 1
ATOM 5048 O O . SER B 1 188 ? -1.765 109.438 57.781 1 78.44 188 SER B O 1
ATOM 5050 N N . ARG B 1 189 ? -2.998 107.812 58.844 1 74.5 189 ARG B N 1
ATOM 5051 C CA . ARG B 1 189 ? -3.633 108.625 59.906 1 74.5 189 ARG B CA 1
ATOM 5052 C C . ARG B 1 189 ? -2.594 109.188 60.844 1 74.5 189 ARG B C 1
ATOM 5054 O O . ARG B 1 189 ? -2.82 110.25 61.438 1 74.5 189 ARG B O 1
ATOM 5061 N N . ASP B 1 190 ? -1.5 108.5 60.938 1 65.94 190 ASP B N 1
ATOM 5062 C CA . ASP B 1 190 ? -0.506 108.875 61.938 1 65.94 190 ASP B CA 1
ATOM 5063 C C . ASP B 1 190 ? 0.559 109.812 61.344 1 65.94 190 ASP B C 1
ATOM 5065 O O . ASP B 1 190 ? 1.51 110.188 62.031 1 65.94 190 ASP B O 1
ATOM 5069 N N . SER B 1 191 ? 0.384 110.312 59.969 1 65.19 191 SER B N 1
ATOM 5070 C CA . SER B 1 191 ? 1.45 111.062 59.344 1 65.19 191 SER B CA 1
ATOM 5071 C C . SER B 1 191 ? 1.381 112.5 59.75 1 65.19 191 SER B C 1
ATOM 5073 O O . SER B 1 191 ? 0.302 113.062 60.031 1 65.19 191 SER B O 1
ATOM 5075 N N . LYS B 1 192 ? 2.404 113.188 60.438 1 61.72 192 LYS B N 1
ATOM 5076 C CA . LYS B 1 192 ? 2.555 114.5 60.938 1 61.72 192 LYS B CA 1
ATOM 5077 C C . LYS B 1 192 ? 1.864 115.5 60 1 61.72 192 LYS B C 1
ATOM 5079 O O . LYS B 1 192 ? 1.273 116.5 60.4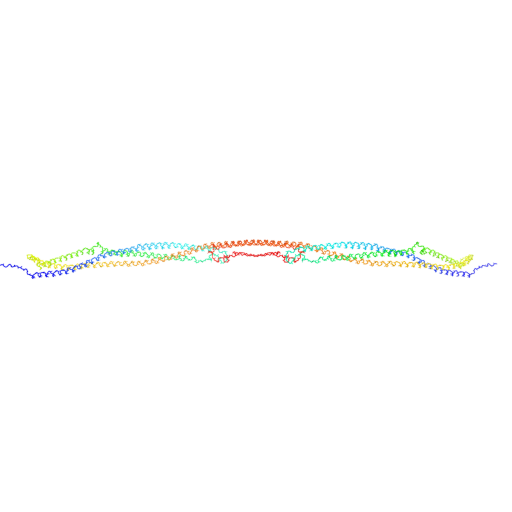38 1 61.72 192 LYS B O 1
ATOM 5084 N N . ASN B 1 193 ? 2.104 115.375 58.562 1 60.03 193 ASN B N 1
ATOM 5085 C CA . ASN B 1 193 ? 1.554 116.312 57.594 1 60.03 193 ASN B CA 1
ATOM 5086 C C . ASN B 1 193 ? 0.228 115.812 57.031 1 60.03 193 ASN B C 1
ATOM 5088 O O . ASN B 1 193 ? -0.013 115.875 55.812 1 60.03 193 ASN B O 1
ATOM 5092 N N . ASN B 1 194 ? -0.65 115.25 57.938 1 69.31 194 ASN B N 1
ATOM 5093 C CA . ASN B 1 194 ? -1.856 114.5 57.562 1 69.31 194 ASN B CA 1
ATOM 5094 C C . ASN B 1 194 ? -2.939 115.5 57.031 1 69.31 194 ASN B C 1
ATOM 5096 O O . ASN B 1 194 ? -3.6 116.188 57.812 1 69.31 194 ASN B O 1
ATOM 5100 N N . LEU B 1 195 ? -2.771 115.812 55.656 1 73.88 195 LEU B N 1
ATOM 5101 C CA . LEU B 1 195 ? -3.762 116.625 55 1 73.88 195 LEU B CA 1
ATOM 5102 C C . LEU B 1 195 ? -5.172 116.125 55.219 1 73.88 195 LEU B C 1
ATOM 5104 O O . LEU B 1 195 ? -6.125 116.875 55.312 1 73.88 195 LEU B O 1
ATOM 5108 N N . PHE B 1 196 ? -5.238 114.938 55.594 1 76.75 196 PHE B N 1
ATOM 5109 C CA . PHE B 1 196 ? -6.551 114.312 55.812 1 76.75 196 PHE B CA 1
ATOM 5110 C C . PHE B 1 196 ? -7.066 114.625 57.219 1 76.75 196 PHE B C 1
ATOM 5112 O O . PHE B 1 196 ? -8.273 114.688 57.406 1 76.75 196 PHE B O 1
ATOM 5119 N N . LYS B 1 197 ? -6.133 114.938 58.031 1 76.38 197 LYS B N 1
ATOM 5120 C CA . LYS B 1 197 ? -6.527 115.312 59.375 1 76.38 197 LYS B CA 1
ATOM 5121 C C . LYS B 1 197 ? -7.172 116.688 59.375 1 76.38 197 LYS B C 1
ATOM 5123 O O . LYS B 1 197 ? -8.148 116.938 60.094 1 76.38 197 LYS B O 1
ATOM 5128 N N . LEU B 1 198 ? -6.562 117.375 58.469 1 78.94 198 LEU B N 1
ATOM 5129 C CA . LEU B 1 198 ? -7.125 118.688 58.344 1 78.94 198 LEU B CA 1
ATOM 5130 C C . LEU B 1 198 ? -8.547 118.625 57.781 1 78.94 198 LEU B C 1
ATOM 5132 O O . LEU B 1 198 ? -9.445 119.312 58.312 1 78.94 198 LEU B O 1
ATOM 5136 N N . LEU B 1 199 ? -8.695 117.75 56.844 1 78.25 199 LEU B N 1
ATOM 5137 C CA . LEU B 1 199 ? -9.984 117.625 56.188 1 78.25 199 LEU B CA 1
ATOM 5138 C C . LEU B 1 199 ? -11.016 117 57.094 1 78.25 199 LEU B C 1
ATOM 5140 O O . LEU B 1 199 ? -12.203 117.375 57.062 1 78.25 199 LEU B O 1
ATOM 5144 N N . GLU B 1 200 ? -10.602 116.25 58 1 76.19 200 GLU B N 1
ATOM 5145 C CA . GLU B 1 200 ? -11.531 115.438 58.812 1 76.19 200 GLU B CA 1
ATOM 5146 C C . GLU B 1 200 ? -11.883 116.188 60.094 1 76.19 200 GLU B C 1
ATOM 5148 O O . GLU B 1 200 ? -12.961 115.938 60.656 1 76.19 200 GLU B O 1
ATOM 5153 N N . SER B 1 201 ? -11.016 116.938 60.531 1 81 201 SER B N 1
ATOM 5154 C CA . SER B 1 201 ? -11.281 117.5 61.844 1 81 201 SER B CA 1
ATOM 5155 C C . SER B 1 201 ? -11.398 119 61.781 1 81 201 SER B C 1
ATOM 5157 O O . SER B 1 201 ? -12.508 119.562 61.844 1 81 201 SER B O 1
ATOM 5159 N N . ASP B 1 202 ? -10.281 119.625 61.312 1 81.56 202 ASP B N 1
ATOM 5160 C CA . ASP B 1 202 ? -10.211 121.125 61.406 1 81.56 202 ASP B CA 1
ATOM 5161 C C . ASP B 1 202 ? -11.188 121.75 60.438 1 81.56 202 ASP B C 1
ATOM 5163 O O . ASP B 1 202 ? -11.969 122.625 60.844 1 81.56 202 ASP B O 1
ATOM 5167 N N . TYR B 1 203 ? -11.188 121.25 59.281 1 86 203 TYR B N 1
ATOM 5168 C CA . TYR B 1 203 ? -12.016 121.875 58.281 1 86 203 TYR B CA 1
ATOM 5169 C C . TYR B 1 203 ? -13.492 121.562 58.531 1 86 203 TYR B C 1
ATOM 5171 O O . TYR B 1 203 ? -14.344 122.438 58.281 1 86 203 TYR B O 1
ATOM 5179 N N . VAL B 1 204 ? -13.789 120.625 59.094 1 84.69 204 VAL B N 1
ATOM 5180 C CA . VAL B 1 204 ? -15.172 120.25 59.375 1 84.69 204 VAL B CA 1
ATOM 5181 C C . VAL B 1 204 ? -15.703 121.125 60.531 1 84.69 204 VAL B C 1
ATOM 5183 O O . VAL B 1 204 ? -16.844 121.625 60.469 1 84.69 204 VAL B O 1
ATOM 5186 N N . THR B 1 205 ? -14.891 121.375 61.469 1 87.44 205 THR B N 1
ATOM 5187 C CA . THR B 1 205 ? -15.281 122.25 62.594 1 87.44 205 THR B CA 1
ATOM 5188 C C . THR B 1 205 ? -15.523 123.688 62.125 1 87.44 205 THR B C 1
ATOM 5190 O O . THR B 1 205 ? -16.516 124.312 62.5 1 87.44 205 THR B O 1
ATOM 5193 N N . GLU B 1 206 ? -14.562 124 61.281 1 88.44 206 GLU B N 1
ATOM 5194 C CA . GLU B 1 206 ? -14.688 125.312 60.781 1 88.44 206 GLU B CA 1
ATOM 5195 C C . GLU B 1 206 ? -15.922 125.5 59.906 1 88.44 206 GLU B C 1
ATOM 5197 O O . GLU B 1 206 ? -16.625 126.5 59.969 1 88.44 206 GLU B O 1
ATOM 5202 N N . LEU B 1 207 ? -16.156 124.5 59.094 1 88.44 207 LEU B N 1
ATOM 5203 C CA . LEU B 1 207 ? -17.328 124.5 58.219 1 88.44 207 LEU B CA 1
ATOM 5204 C C . LEU B 1 207 ? -18.609 124.562 59.031 1 88.44 207 LEU B C 1
ATOM 5206 O O . LEU B 1 207 ? -19.516 125.312 58.719 1 88.44 207 LEU B O 1
ATOM 5210 N N . ASN B 1 208 ? -18.703 124 60.125 1 87.69 208 ASN B N 1
ATOM 5211 C CA . ASN B 1 208 ? -19.859 124 61 1 87.69 208 ASN B CA 1
ATOM 5212 C C . ASN B 1 208 ? -20.062 125.312 61.719 1 87.69 208 ASN B C 1
ATOM 5214 O O . ASN B 1 208 ? -21.188 125.75 61.938 1 87.69 208 ASN B O 1
ATOM 5218 N N . GLU B 1 209 ? -18.938 125.875 62 1 87.69 209 GLU B N 1
ATOM 5219 C CA . GLU B 1 209 ? -18.984 127.125 62.656 1 87.69 209 GLU B CA 1
ATOM 5220 C C . GLU B 1 209 ? -19.578 128.25 61.75 1 87.69 209 GLU B C 1
ATOM 5222 O O . GLU B 1 209 ? -20.422 129 62.188 1 87.69 209 GLU B O 1
ATOM 5227 N N . PHE B 1 210 ? -19.125 128.125 60.5 1 88.38 210 PHE B N 1
ATOM 5228 C CA . PHE B 1 210 ? -19.656 129 59.531 1 88.38 210 PHE B CA 1
ATOM 5229 C C . PHE B 1 210 ? -21.141 128.875 59.312 1 88.38 210 PHE B C 1
ATOM 5231 O O . PHE B 1 210 ? -21.906 129.75 59.281 1 88.38 210 PHE B O 1
ATOM 5238 N N . GLU B 1 211 ? -21.562 127.75 59.25 1 88.44 211 GLU B N 1
ATOM 5239 C CA . GLU B 1 211 ? -22.969 127.438 59.031 1 88.44 211 GLU B CA 1
ATOM 5240 C C . GLU B 1 211 ? -23.828 127.875 60.188 1 88.44 211 GLU B C 1
ATOM 5242 O O . GLU B 1 211 ? -24.922 128.375 60 1 88.44 211 GLU B O 1
ATOM 5247 N N . ASN B 1 212 ? -23.344 127.812 61.375 1 89.12 212 ASN B N 1
ATOM 5248 C CA . ASN B 1 212 ? -24.062 128.25 62.594 1 89.12 212 ASN B CA 1
ATOM 5249 C C . ASN B 1 212 ? -24.141 129.75 62.688 1 89.12 212 ASN B C 1
ATOM 5251 O O . ASN B 1 212 ? -25.188 130.25 63.062 1 89.12 212 ASN B O 1
ATOM 5255 N N . GLU B 1 213 ? -23.031 130.25 62.344 1 88.44 213 GLU B N 1
ATOM 5256 C CA . GLU B 1 213 ? -22.984 131.75 62.406 1 88.44 213 GLU B CA 1
ATOM 5257 C C . GLU B 1 213 ? -23.969 132.375 61.406 1 88.44 213 GLU B C 1
ATOM 5259 O O . GLU B 1 213 ? -24.734 133.25 61.75 1 88.44 213 GLU B O 1
ATOM 5264 N N . LEU B 1 214 ? -23.938 131.75 60.188 1 88 214 LEU B N 1
ATOM 5265 C CA . LEU B 1 214 ? -24.828 132.25 59.156 1 88 214 LEU B CA 1
ATOM 5266 C C . LEU B 1 214 ? -26.281 132 59.531 1 88 214 LEU B C 1
ATOM 5268 O O . LEU B 1 214 ? -27.141 132.875 59.312 1 88 214 LEU B O 1
ATOM 5272 N N . ALA B 1 215 ? -26.594 131.125 60.219 1 86.31 215 ALA B N 1
ATOM 5273 C CA . ALA B 1 215 ? -27.938 130.75 60.688 1 86.31 215 ALA B CA 1
ATOM 5274 C C . ALA B 1 215 ? -28.375 131.75 61.781 1 86.31 215 ALA B C 1
ATOM 5276 O O . ALA B 1 215 ? -29.516 132.25 61.781 1 86.31 215 ALA B O 1
ATOM 5277 N N . ASP B 1 216 ? -27.453 132.125 62.625 1 87.19 216 ASP B N 1
ATOM 5278 C CA . ASP B 1 216 ? -27.734 133 63.719 1 87.19 216 ASP B CA 1
ATOM 5279 C C . ASP B 1 216 ? -28 134.5 63.219 1 87.19 216 ASP B C 1
ATOM 5281 O O . ASP B 1 216 ? -28.922 135.125 63.688 1 87.19 216 ASP B O 1
ATOM 5285 N N . PHE B 1 217 ? -27.188 134.75 62.188 1 86.94 217 PHE B N 1
ATOM 5286 C CA . PHE B 1 217 ? -27.391 136 61.594 1 86.94 217 PHE B CA 1
ATOM 5287 C C . PHE B 1 217 ? -28.766 136.125 60.938 1 86.94 217 PHE B C 1
ATOM 5289 O O . PHE B 1 217 ? -29.5 137.125 61.156 1 86.94 217 PHE B O 1
ATOM 5296 N N . LEU B 1 218 ? -29.094 135.125 60.25 1 85.12 218 LEU B N 1
ATOM 5297 C CA . LEU B 1 218 ? -30.375 135.125 59.531 1 85.12 218 LEU B CA 1
ATOM 5298 C C . LEU B 1 218 ? -31.547 135.125 60.5 1 85.12 218 LEU B C 1
ATOM 5300 O O . LEU B 1 218 ? -32.562 135.75 60.281 1 85.12 218 LEU B O 1
ATOM 5304 N N . ARG B 1 219 ? -31.484 134.625 61.625 1 85.81 219 ARG B N 1
ATOM 5305 C CA . ARG B 1 219 ? -32.5 134.625 62.688 1 85.81 219 ARG B CA 1
ATOM 5306 C C . ARG B 1 219 ? -32.719 136 63.312 1 85.81 219 ARG B C 1
ATOM 5308 O O . ARG B 1 219 ? -33.844 136.375 63.5 1 85.81 219 ARG B O 1
ATOM 5315 N N . SER B 1 220 ? -31.578 136.5 63.469 1 84.94 220 SER B N 1
ATOM 5316 C CA . SER B 1 220 ? -31.609 137.875 64.062 1 84.94 220 SER B CA 1
ATOM 5317 C C . SER B 1 220 ? -32.281 138.875 63.156 1 84.94 220 SER B C 1
ATOM 5319 O O . SER B 1 220 ? -33.125 139.625 63.594 1 84.94 220 SER B O 1
ATOM 5321 N N . ILE B 1 221 ? -31.891 138.75 61.906 1 85.5 221 ILE B N 1
ATOM 5322 C CA . ILE B 1 221 ? -32.438 139.625 60.906 1 85.5 221 ILE B CA 1
ATOM 5323 C C . ILE B 1 221 ? -33.906 139.375 60.688 1 85.5 221 ILE B C 1
ATOM 5325 O O . ILE B 1 221 ? -34.75 140.25 60.562 1 85.5 221 ILE B O 1
ATOM 5329 N N . THR B 1 222 ? -34.312 138.125 60.656 1 85 222 THR B N 1
ATOM 5330 C CA . THR B 1 222 ? -35.688 137.75 60.5 1 85 222 THR B CA 1
ATOM 5331 C C . THR B 1 222 ? -36.531 138.125 61.688 1 85 222 THR B C 1
ATOM 5333 O O . THR B 1 222 ? -37.656 138.625 61.5 1 85 222 THR B O 1
ATOM 5336 N N . ASP B 1 223 ? -36.031 138.125 62.844 1 85.12 223 ASP B N 1
ATOM 5337 C CA . ASP B 1 223 ? -36.719 138.5 64.062 1 85.12 223 ASP B CA 1
ATOM 5338 C C . ASP B 1 223 ? -37 140 64.062 1 85.12 223 ASP B C 1
ATOM 5340 O O . ASP B 1 223 ? -38.062 140.5 64.438 1 85.12 223 ASP B O 1
ATOM 5344 N N . HIS B 1 224 ? -36 140.75 63.625 1 85.19 224 HIS B N 1
ATOM 5345 C CA . HIS B 1 224 ? -36.156 142.25 63.5 1 85.19 224 HIS B CA 1
ATOM 5346 C C . HIS B 1 224 ? -37.219 142.625 62.469 1 85.19 224 HIS B C 1
ATOM 5348 O O . HIS B 1 224 ? -38.062 143.5 62.719 1 85.19 224 HIS B O 1
ATOM 5354 N N . PHE B 1 225 ? -37.094 141.875 61.344 1 84.88 225 PHE B N 1
ATOM 5355 C CA . PHE B 1 225 ? -38.094 142.125 60.312 1 84.88 225 PHE B CA 1
ATOM 5356 C C . PHE B 1 225 ? -39.469 141.875 60.812 1 84.88 225 PHE B C 1
ATOM 5358 O O . PHE B 1 225 ? -40.438 142.5 60.562 1 84.88 225 PHE B O 1
ATOM 5365 N N . ASP B 1 226 ? -39.719 140.75 61.562 1 81.56 226 ASP B N 1
ATOM 5366 C CA . ASP B 1 226 ? -40.969 140.375 62.156 1 81.56 226 ASP B CA 1
ATOM 5367 C C . ASP B 1 226 ? -41.5 141.375 63.125 1 81.56 226 ASP B C 1
ATOM 5369 O O . ASP B 1 226 ? -42.688 141.75 63.125 1 81.56 226 ASP B O 1
ATOM 5373 N N . LYS B 1 227 ? -40.656 142 63.875 1 83.81 227 LYS B N 1
ATOM 5374 C CA . LYS B 1 227 ? -41 143.125 64.812 1 83.81 227 LYS B CA 1
ATOM 5375 C C . LYS B 1 227 ? -41.469 144.375 64.125 1 83.81 227 LYS B C 1
ATOM 5377 O O . LYS B 1 227 ? -42.406 145 64.562 1 83.81 227 LYS B O 1
ATOM 5382 N N . CYS B 1 228 ? -40.719 144.625 63 1 84.12 228 CYS B N 1
ATOM 5383 C CA . CYS B 1 228 ? -41.094 145.75 62.188 1 84.12 228 CYS B CA 1
ATOM 5384 C C . CYS B 1 228 ? -42.469 145.5 61.531 1 84.12 228 CYS B C 1
ATOM 5386 O O . CYS B 1 228 ? -43.25 146.5 61.406 1 84.12 228 CYS B O 1
ATOM 5388 N N . THR B 1 229 ? -42.75 144.375 61.156 1 82.38 229 THR B N 1
ATOM 5389 C CA . THR B 1 229 ? -44.031 144 60.562 1 82.38 229 THR B CA 1
ATOM 5390 C C . THR B 1 229 ? -45.188 144.125 61.562 1 82.38 229 THR B C 1
ATOM 5392 O O . THR B 1 229 ? -46.25 144.625 61.219 1 82.38 229 THR B O 1
ATOM 5395 N N . ILE B 1 230 ? -44.938 143.75 62.75 1 82.5 230 ILE B N 1
ATOM 5396 C CA . ILE B 1 230 ? -45.906 143.875 63.812 1 82.5 230 ILE B CA 1
ATOM 5397 C C . ILE B 1 230 ? -46.219 145.375 64.062 1 82.5 230 ILE B C 1
ATOM 5399 O O . ILE B 1 230 ? -47.344 145.75 64.312 1 82.5 230 ILE B O 1
ATOM 5403 N N . LEU B 1 231 ? -45.156 146.25 64.062 1 81.81 231 LEU B N 1
ATOM 5404 C CA . LEU B 1 231 ? -45.281 147.625 64.25 1 81.81 231 LEU B CA 1
ATOM 5405 C C . LEU B 1 231 ? -46.125 148.25 63.094 1 81.81 231 LEU B C 1
ATOM 5407 O O . LEU B 1 231 ? -46.938 149.125 63.375 1 81.81 231 LEU B O 1
ATOM 5411 N N . LYS B 1 232 ? -45.875 147.875 61.875 1 81.88 232 LYS B N 1
ATOM 5412 C CA . LYS B 1 232 ? -46.594 148.375 60.719 1 81.88 232 LYS B CA 1
ATOM 5413 C C . LYS B 1 232 ? -48.062 148 60.719 1 81.88 232 LYS B C 1
ATOM 5415 O O . LYS B 1 232 ? -48.938 148.875 60.375 1 81.88 232 LYS B O 1
ATOM 5420 N N . GLU B 1 233 ? -48.469 146.875 61.062 1 80.25 233 GLU B N 1
ATOM 5421 C CA . GLU B 1 233 ? -49.844 146.375 61.062 1 80.25 233 GLU B CA 1
ATOM 5422 C C . GLU B 1 233 ? -50.656 146.875 62.219 1 80.25 233 GLU B C 1
ATOM 5424 O O . GLU B 1 233 ? -51.875 146.75 62.25 1 80.25 233 GLU B O 1
ATOM 5429 N N . GLN B 1 234 ? -50.156 147.75 63.156 1 73.19 234 GLN B N 1
ATOM 5430 C CA . GLN B 1 234 ? -50.781 148.5 64.25 1 73.19 234 GLN B CA 1
ATOM 5431 C C . GLN B 1 234 ? -51.719 147.5 65 1 73.19 234 GLN B C 1
ATOM 5433 O O . GLN B 1 234 ? -52.844 148 65.375 1 73.19 234 GLN B O 1
ATOM 5438 N N . GLN B 1 235 ? -51.406 146.375 65.125 1 67.44 235 GLN B N 1
ATOM 5439 C CA . GLN B 1 235 ? -52.344 145.375 65.688 1 67.44 235 GLN B CA 1
ATOM 5440 C C . GLN B 1 235 ? -52.188 145.375 67.25 1 67.44 235 GLN B C 1
ATOM 5442 O O . GLN B 1 235 ? -52.781 144.5 67.875 1 67.44 235 GLN B O 1
ATOM 5447 N N . ILE B 1 236 ? -51.344 146.25 68 1 70.5 236 ILE B N 1
ATOM 5448 C CA . ILE B 1 236 ? -51.188 146.25 69.438 1 70.5 236 ILE B CA 1
ATOM 5449 C C . ILE B 1 236 ? -51.625 147.625 70 1 70.5 236 ILE B C 1
ATOM 5451 O O . ILE B 1 236 ? -51.656 148.625 69.312 1 70.5 236 ILE B O 1
ATOM 5455 N N . PRO B 1 237 ? -52.062 147.625 71.312 1 73.19 237 PRO B N 1
ATOM 5456 C CA . PRO B 1 237 ? -52.562 148.875 71.938 1 73.19 237 PRO B CA 1
ATOM 5457 C C . PRO B 1 237 ? -51.5 150 71.938 1 73.19 237 PRO B C 1
ATOM 5459 O O . PRO B 1 237 ? -50.312 149.625 71.875 1 73.19 237 PRO B O 1
ATOM 5462 N N . LEU B 1 238 ? -51.781 151.125 72.125 1 67.75 238 LEU B N 1
ATOM 5463 C CA . LEU B 1 238 ? -51.031 152.375 71.875 1 67.75 238 LEU B CA 1
ATOM 5464 C C . LEU B 1 238 ? -49.781 152.5 72.75 1 67.75 238 LEU B C 1
ATOM 5466 O O . LEU B 1 238 ? -48.719 152.875 72.25 1 67.75 238 LEU B O 1
ATOM 5470 N N . PRO B 1 239 ? -49.844 152.125 74 1 67.38 239 PRO B N 1
ATOM 5471 C CA . PRO B 1 239 ? -48.656 152.25 74.812 1 67.38 239 PRO B CA 1
ATOM 5472 C C . PRO B 1 239 ? -47.562 151.25 74.438 1 67.38 239 PRO B C 1
ATOM 5474 O O . PRO B 1 239 ? -46.375 151.625 74.438 1 67.38 239 PRO B O 1
ATOM 5477 N N . ASP B 1 240 ? -48 150.25 73.875 1 73.94 240 ASP B N 1
ATOM 5478 C CA . ASP B 1 240 ? -47.094 149.25 73.5 1 73.94 240 ASP B CA 1
ATOM 5479 C C . ASP B 1 240 ? -46.438 149.5 72.188 1 73.94 240 ASP B C 1
ATOM 5481 O O . ASP B 1 240 ? -45.312 149 71.938 1 73.94 240 ASP B O 1
ATOM 5485 N N . LEU B 1 241 ? -47.031 150.125 71.5 1 76.12 241 LEU B N 1
ATOM 5486 C CA . LEU B 1 241 ? -46.594 150.5 70.188 1 76.12 241 LEU B CA 1
ATOM 5487 C C . LEU B 1 241 ? -45.438 151.5 70.25 1 76.12 241 LEU B C 1
ATOM 5489 O O . LEU B 1 241 ? -44.5 151.375 69.438 1 76.12 241 LEU B O 1
ATOM 5493 N N . LYS B 1 242 ? -45.594 152.375 71.188 1 77.06 242 LYS B N 1
ATOM 5494 C CA . LYS B 1 242 ? -44.531 153.25 71.375 1 77.06 242 LYS B CA 1
ATOM 5495 C C . LYS B 1 242 ? -43.25 152.625 71.938 1 77.06 242 LYS B C 1
ATOM 5497 O O . LYS B 1 242 ? -42.156 153 71.5 1 77.06 242 LYS B O 1
ATOM 5502 N N . GLU B 1 243 ? -43.406 151.5 72.75 1 79.31 243 GLU B N 1
ATOM 5503 C CA . GLU B 1 243 ? -42.25 150.875 73.25 1 79.31 243 GLU B CA 1
ATOM 5504 C C . GLU B 1 243 ? -41.594 150 72.125 1 79.31 243 GLU B C 1
ATOM 5506 O O . GLU B 1 243 ? -40.375 149.875 72.062 1 79.31 243 GLU B O 1
ATOM 5511 N N . LEU B 1 244 ? -42.438 149.5 71.25 1 79.31 244 LEU B N 1
ATOM 5512 C CA . LEU B 1 244 ? -41.938 148.75 70.125 1 79.31 244 LEU B CA 1
ATOM 5513 C C . LEU B 1 244 ? -41.219 149.5 69.062 1 79.31 244 LEU B C 1
ATOM 5515 O O . LEU B 1 244 ? -40.219 149.125 68.5 1 79.31 244 LEU B O 1
ATOM 5519 N N . PHE B 1 245 ? -41.75 150.625 69 1 78.44 245 PHE B N 1
ATOM 5520 C CA . PHE B 1 245 ? -41.125 151.5 68.062 1 78.44 245 PHE B CA 1
ATOM 5521 C C . PHE B 1 245 ? -39.719 152 68.5 1 78.44 245 PHE B C 1
ATOM 5523 O O . PHE B 1 245 ? -38.812 152 67.688 1 78.44 245 PHE B O 1
ATOM 5530 N N . GLN B 1 246 ? -39.562 152 69.812 1 79.81 246 GLN B N 1
ATOM 5531 C CA . GLN B 1 246 ? -38.25 152.375 70.375 1 79.81 246 GLN B CA 1
ATOM 5532 C C . GLN B 1 246 ? -37.281 151.25 70.25 1 79.81 246 GLN B C 1
ATOM 5534 O O . GLN B 1 246 ? -36.094 151.375 69.938 1 79.81 246 GLN B O 1
ATOM 5539 N N . ILE B 1 247 ? -37.75 150 70.312 1 78.56 247 ILE B N 1
ATOM 5540 C CA . ILE B 1 247 ? -36.969 148.75 70.188 1 78.56 247 ILE B CA 1
ATOM 5541 C C . ILE B 1 247 ? -36.531 148.5 68.75 1 78.56 247 ILE B C 1
ATOM 5543 O O . ILE B 1 247 ? -35.344 148.25 68.5 1 78.56 247 ILE B O 1
ATOM 5547 N N . VAL B 1 248 ? -37.375 148.75 67.875 1 80.81 248 VAL B N 1
ATOM 5548 C CA . VAL B 1 248 ? -37.094 148.625 66.438 1 80.81 248 VAL B CA 1
ATOM 5549 C C . VAL B 1 248 ? -36.094 149.625 66 1 80.81 248 VAL B C 1
ATOM 5551 O O . VAL B 1 248 ? -35.219 149.375 65.188 1 80.81 248 VAL B O 1
ATOM 5554 N N . LYS B 1 249 ? -36.375 150.75 66.625 1 78.44 249 LYS B N 1
ATOM 5555 C CA . LYS B 1 249 ? -35.438 151.875 66.25 1 78.44 249 LYS B CA 1
ATOM 5556 C C . LYS B 1 249 ? -34.031 151.625 66.75 1 78.44 249 LYS B C 1
ATOM 5558 O O . LYS B 1 249 ? -33.031 151.875 66.062 1 78.44 249 LYS B O 1
ATOM 5563 N N . LYS B 1 250 ? -33.875 151.125 67.938 1 78.56 250 LYS B N 1
ATOM 5564 C CA . LYS B 1 250 ? -32.594 150.75 68.5 1 78.56 250 LYS B CA 1
ATOM 5565 C C . LYS B 1 250 ? -31.984 149.5 67.75 1 78.56 250 LYS B C 1
ATOM 5567 O O . LYS B 1 250 ? -30.797 149.5 67.438 1 78.56 250 LYS B O 1
ATOM 5572 N N . ASP B 1 251 ? -32.844 148.625 67.312 1 78.06 251 ASP B N 1
ATOM 5573 C CA . ASP B 1 251 ? -32.406 147.375 66.625 1 78.06 251 ASP B CA 1
ATOM 5574 C C . ASP B 1 251 ? -31.953 147.75 65.188 1 78.06 251 ASP B C 1
ATOM 5576 O O . ASP B 1 251 ? -31.078 147 64.625 1 78.06 251 ASP B O 1
ATOM 5580 N N . ASP B 1 252 ? -32.562 148.625 64.75 1 77.75 252 ASP B N 1
ATOM 5581 C CA . ASP B 1 252 ? -32.25 149.125 63.406 1 77.75 252 ASP B CA 1
ATOM 5582 C C . ASP B 1 252 ? -30.797 149.5 63.281 1 77.75 252 ASP B C 1
ATOM 5584 O O . ASP B 1 252 ? -30.141 149.25 62.281 1 77.75 252 ASP B O 1
ATOM 5588 N N . THR B 1 253 ? -30.266 150.125 64.312 1 77.5 253 THR B N 1
ATOM 5589 C CA . THR B 1 253 ? -28.875 150.625 64.312 1 77.5 253 THR B CA 1
ATOM 5590 C C . THR B 1 253 ? -27.969 149.375 64.438 1 77.5 253 THR B C 1
ATOM 5592 O O . THR B 1 253 ? -26.891 149.375 63.812 1 77.5 253 THR B O 1
ATOM 5595 N N . GLN B 1 254 ? -28.484 148.375 65.062 1 79.75 254 GLN B N 1
ATOM 5596 C CA . GLN B 1 254 ? -27.703 147.125 65.25 1 79.75 254 GLN B CA 1
ATOM 5597 C C . GLN B 1 254 ? -27.719 146.25 64 1 79.75 254 GLN B C 1
ATOM 5599 O O . GLN B 1 254 ? -26.797 145.5 63.781 1 79.75 254 GLN B O 1
ATOM 5604 N N . LEU B 1 255 ? -28.641 146.5 63.281 1 79.25 255 LEU B N 1
ATOM 5605 C CA . LEU B 1 255 ? -28.828 145.625 62.094 1 79.25 255 LEU B CA 1
ATOM 5606 C C . LEU B 1 255 ? -27.797 146 61.031 1 79.25 255 LEU B C 1
ATOM 5608 O O . LEU B 1 255 ? -27.375 145.125 60.25 1 79.25 255 LEU B O 1
ATOM 5612 N N . GLU B 1 256 ? -27.453 147.25 61.062 1 76.69 256 GLU B N 1
ATOM 5613 C CA . GLU B 1 256 ? -26.391 147.625 60.156 1 76.69 256 GLU B CA 1
ATOM 5614 C C . GLU B 1 256 ? -25.094 146.875 60.469 1 76.69 256 GLU B C 1
ATOM 5616 O O . GLU B 1 256 ? -24.375 146.5 59.562 1 76.69 256 GLU B O 1
ATOM 5621 N N . ASN B 1 257 ? -24.922 146.625 61.688 1 82.81 257 ASN B N 1
ATOM 5622 C CA . ASN B 1 257 ? -23.734 145.875 62.125 1 82.81 257 ASN B CA 1
ATOM 5623 C C . ASN B 1 257 ? -23.828 144.375 61.719 1 82.81 257 ASN B C 1
ATOM 5625 O O . ASN B 1 257 ? -22.844 143.75 61.281 1 82.81 257 ASN B O 1
ATOM 5629 N N . ILE B 1 258 ? -24.969 143.875 61.781 1 83.06 258 ILE B N 1
ATOM 5630 C CA . ILE B 1 258 ? -25.172 142.5 61.438 1 83.06 258 ILE B CA 1
ATOM 5631 C C . ILE B 1 258 ? -25.016 142.25 59.938 1 83.06 258 ILE B C 1
ATOM 5633 O O . ILE B 1 258 ? -24.438 141.25 59.5 1 83.06 258 ILE B O 1
ATOM 5637 N N . ARG B 1 259 ? -25.5 143.25 59.188 1 80.88 259 ARG B N 1
ATOM 5638 C CA . ARG B 1 259 ? -25.328 143.125 57.75 1 80.88 259 ARG B CA 1
ATOM 5639 C C . ARG B 1 259 ? -23.844 143.125 57.375 1 80.88 259 ARG B C 1
ATOM 5641 O O . ARG B 1 259 ? -23.422 142.375 56.5 1 80.88 259 ARG B O 1
ATOM 5648 N N . GLU B 1 260 ? -23.109 144 58.094 1 84 260 GLU B N 1
ATOM 5649 C CA . GLU B 1 260 ? -21.688 144 57.844 1 84 260 GLU B CA 1
ATOM 5650 C C . GLU B 1 260 ? -21 142.75 58.25 1 84 260 GLU B C 1
ATOM 5652 O O . GLU B 1 260 ? -20.109 142.25 57.531 1 84 260 GLU B O 1
ATOM 5657 N N . LEU B 1 261 ? -21.641 142.125 59.219 1 85.81 261 LEU B N 1
ATOM 5658 C CA . LEU B 1 261 ? -21.078 140.875 59.688 1 85.81 261 LEU B CA 1
ATOM 5659 C C . LEU B 1 261 ? -21.391 139.75 58.688 1 85.81 261 LEU B C 1
ATOM 5661 O O . LEU B 1 261 ? -20.547 138.875 58.469 1 85.81 261 LEU B O 1
ATOM 5665 N N . VAL B 1 262 ? -22.516 139.625 58.125 1 85.5 262 VAL B N 1
ATOM 5666 C CA . VAL B 1 262 ? -22.906 138.625 57.156 1 85.5 262 VAL B CA 1
ATOM 5667 C C . VAL B 1 262 ? -21.984 138.75 55.938 1 85.5 262 VAL B C 1
ATOM 5669 O O . VAL B 1 262 ? -21.516 137.75 55.438 1 85.5 262 VAL B O 1
ATOM 5672 N N . PHE B 1 263 ? -21.75 140 55.562 1 85.69 263 PHE B N 1
ATOM 5673 C CA . PHE B 1 263 ? -20.891 140.25 54.406 1 85.69 263 PHE B CA 1
ATOM 5674 C C . PHE B 1 263 ? -19.469 139.875 54.719 1 85.69 263 PHE B C 1
ATOM 5676 O O . PHE B 1 263 ? -18.812 139.125 53.875 1 85.69 263 PHE B O 1
ATOM 5683 N N . GLU B 1 264 ? -19.031 140.125 55.969 1 88 264 GLU B N 1
ATOM 5684 C CA . GLU B 1 264 ? -17.688 139.75 56.375 1 88 264 GLU B CA 1
ATOM 5685 C C . GLU B 1 264 ? -17.547 138.25 56.438 1 88 264 GLU B C 1
ATOM 5687 O O . GLU B 1 264 ? -16.547 137.625 56.031 1 88 264 GLU B O 1
ATOM 5692 N N . THR B 1 265 ? -18.594 137.5 56.938 1 88.56 265 THR B N 1
ATOM 5693 C CA . THR B 1 265 ? -18.594 136.125 57 1 88.56 265 THR B CA 1
ATOM 5694 C C . THR B 1 265 ? -18.609 135.5 55.625 1 88.56 265 THR B C 1
ATOM 5696 O O . THR B 1 265 ? -17.969 134.5 55.406 1 88.56 265 THR B O 1
ATOM 5699 N N . GLY B 1 266 ? -19.344 136 54.656 1 86.62 266 GLY B N 1
ATOM 5700 C CA . GLY B 1 266 ? -19.328 135.5 53.281 1 86.62 266 GLY B CA 1
ATOM 5701 C C . GLY B 1 266 ? -17.953 135.5 52.656 1 86.62 266 GLY B C 1
ATOM 5702 O O . GLY B 1 266 ? -17.578 134.625 51.969 1 86.62 266 GLY B O 1
ATOM 5703 N N . LEU B 1 267 ? -17.188 136.625 53.031 1 89.75 267 LEU B N 1
ATOM 5704 C CA . LEU B 1 267 ? -15.828 136.75 52.5 1 89.75 267 LEU B CA 1
ATOM 5705 C C . LEU B 1 267 ? -14.938 135.625 53.156 1 89.75 267 LEU B C 1
ATOM 5707 O O . LEU B 1 267 ? -14.086 135.125 52.469 1 89.75 267 LEU B O 1
ATOM 5711 N N . GLU B 1 268 ? -15.258 135.375 54.438 1 90.06 268 GLU B N 1
ATOM 5712 C CA . GLU B 1 268 ? -14.484 134.375 55.125 1 90.06 268 GLU B CA 1
ATOM 5713 C C . GLU B 1 268 ? -14.781 133 54.594 1 90.06 268 GLU B C 1
ATOM 5715 O O . GLU B 1 268 ? -13.891 132.125 54.5 1 90.06 268 GLU B O 1
ATOM 5720 N N . VAL B 1 269 ? -16.031 132.75 54.188 1 90.19 269 VAL B N 1
ATOM 5721 C CA . VAL B 1 269 ? -16.438 131.5 53.594 1 90.19 269 VAL B CA 1
ATOM 5722 C C . VAL B 1 269 ? -15.727 131.25 52.281 1 90.19 269 VAL B C 1
ATOM 5724 O O . VAL B 1 269 ? -15.258 130.125 51.969 1 90.19 269 VAL B O 1
ATOM 5727 N N . LYS B 1 270 ? -15.68 132.25 51.469 1 90.88 270 LYS B N 1
ATOM 5728 C CA . LYS B 1 270 ? -15 132.125 50.188 1 90.88 270 LYS B CA 1
ATOM 5729 C C . LYS B 1 270 ? -13.508 131.875 50.375 1 90.88 270 LYS B C 1
ATOM 5731 O O . LYS B 1 270 ? -12.922 131.125 49.656 1 90.88 270 LYS B O 1
ATOM 5736 N N . ALA B 1 271 ? -12.938 132.5 51.406 1 90.25 271 ALA B N 1
ATOM 5737 C CA . ALA B 1 271 ? -11.531 132.25 51.719 1 90.25 271 ALA B CA 1
ATOM 5738 C C . ALA B 1 271 ? -11.305 130.875 52.219 1 90.25 271 ALA B C 1
ATOM 5740 O O . ALA B 1 271 ? -10.32 130.25 51.844 1 90.25 271 ALA B O 1
ATOM 5741 N N . PHE B 1 272 ? -12.258 130.375 53.031 1 90.31 272 PHE B N 1
ATOM 5742 C CA . PHE B 1 272 ? -12.219 129 53.562 1 90.31 272 PHE B CA 1
ATOM 5743 C C . PHE B 1 272 ? -12.32 128 52.406 1 90.31 272 PHE B C 1
ATOM 5745 O O . PHE B 1 272 ? -11.57 127.062 52.375 1 90.31 272 PHE B O 1
ATOM 5752 N N . SER B 1 273 ? -13.219 128.25 51.5 1 91 273 SER B N 1
ATOM 5753 C CA . SER B 1 273 ? -13.391 127.438 50.344 1 91 273 SER B CA 1
ATOM 5754 C C . SER B 1 273 ? -12.117 127.312 49.531 1 91 273 SER B C 1
ATOM 5756 O O . SER B 1 273 ? -11.727 126.25 49.094 1 91 273 SER B O 1
ATOM 5758 N N . LYS B 1 274 ? -11.484 128.375 49.406 1 91.38 274 LYS B N 1
ATOM 5759 C CA . LYS B 1 274 ? -10.25 128.375 48.625 1 91.38 274 LYS B CA 1
ATOM 5760 C C . LYS B 1 274 ? -9.148 127.625 49.312 1 91.38 274 LYS B C 1
ATOM 5762 O O . LYS B 1 274 ? -8.422 126.875 48.656 1 91.38 274 LYS B O 1
ATOM 5767 N N . LYS B 1 275 ? -9.117 127.75 50.625 1 90 275 LYS B N 1
ATOM 5768 C CA . LYS B 1 275 ? -8.117 127.062 51.406 1 90 275 LYS B CA 1
ATOM 5769 C C . LYS B 1 275 ? -8.328 125.562 51.344 1 90 275 LYS B C 1
ATOM 5771 O O . LYS B 1 275 ? -7.375 124.812 51.125 1 90 275 LYS B O 1
ATOM 5776 N N . VAL B 1 276 ? -9.539 125.125 51.375 1 88.69 276 VAL B N 1
ATOM 5777 C CA . VAL B 1 276 ? -9.867 123.688 51.312 1 88.69 276 VAL B CA 1
ATOM 5778 C C . VAL B 1 276 ? -9.578 123.125 49.938 1 88.69 276 VAL B C 1
ATOM 5780 O O . VAL B 1 276 ? -9.047 122.062 49.781 1 88.69 276 VAL B O 1
ATOM 5783 N N . ASN B 1 277 ? -9.922 123.938 48.938 1 88.75 277 ASN B N 1
ATOM 5784 C CA . ASN B 1 277 ? -9.688 123.5 47.562 1 88.75 277 ASN B CA 1
ATOM 5785 C C . ASN B 1 277 ? -8.195 123.312 47.281 1 88.75 277 ASN B C 1
ATOM 5787 O O . ASN B 1 277 ? -7.805 122.438 46.531 1 88.75 277 ASN B O 1
ATOM 5791 N N . GLU B 1 278 ? -7.418 124.062 47.938 1 89.19 278 GLU B N 1
ATOM 5792 C CA . GLU B 1 278 ? -5.977 123.938 47.781 1 89.19 278 GLU B CA 1
ATOM 5793 C C . GLU B 1 278 ? -5.457 122.688 48.406 1 89.19 278 GLU B C 1
ATOM 5795 O O . GLU B 1 278 ? -4.617 122 47.844 1 89.19 278 GLU B O 1
ATOM 5800 N N . THR B 1 279 ? -6.02 122.375 49.562 1 87.31 279 THR B N 1
ATOM 5801 C CA . THR B 1 279 ? -5.645 121.188 50.25 1 87.31 279 THR B CA 1
ATOM 5802 C C . THR B 1 279 ? -6.082 119.938 49.469 1 87.31 279 THR B C 1
ATOM 5804 O O . THR B 1 279 ? -5.324 119 49.344 1 87.31 279 THR B O 1
ATOM 5807 N N . ILE B 1 280 ? -7.23 120 48.844 1 87.44 280 ILE B N 1
ATOM 5808 C CA . ILE B 1 280 ? -7.762 118.875 48.031 1 87.44 280 ILE B CA 1
ATOM 5809 C C . ILE B 1 280 ? -6.914 118.688 46.781 1 87.44 280 ILE B C 1
ATOM 5811 O O . ILE B 1 280 ? -6.652 117.562 46.375 1 87.44 280 ILE B O 1
ATOM 5815 N N . SER B 1 281 ? -6.559 119.812 46.281 1 89.75 281 SER B N 1
ATOM 5816 C CA . SER B 1 281 ? -5.711 119.75 45.094 1 89.75 281 SER B CA 1
ATOM 5817 C C . SER B 1 281 ? -4.379 119.062 45.375 1 89.75 281 SER B C 1
ATOM 5819 O O . SER B 1 281 ? -3.879 118.312 44.594 1 89.75 281 SER B O 1
ATOM 5821 N N . GLU B 1 282 ? -3.842 119.312 46.594 1 88.56 282 GLU B N 1
ATOM 5822 C CA . GLU B 1 282 ? -2.596 118.625 47 1 88.56 282 GLU B CA 1
ATOM 5823 C C . GLU B 1 282 ? -2.783 117.125 47.219 1 88.56 282 GLU B C 1
ATOM 5825 O O . GLU B 1 282 ? -1.911 116.375 46.844 1 88.56 282 GLU B O 1
ATOM 5830 N N . ILE B 1 283 ? -3.902 116.75 47.688 1 86.62 283 ILE B N 1
ATOM 5831 C CA . ILE B 1 283 ? -4.227 115.375 47.906 1 86.62 283 ILE B CA 1
ATOM 5832 C C . ILE B 1 283 ? -4.352 114.688 46.531 1 86.62 283 ILE B C 1
ATOM 5834 O O . ILE B 1 283 ? -3.855 113.562 46.375 1 86.62 283 ILE B O 1
ATOM 5838 N N . MET B 1 284 ? -4.984 115.312 45.625 1 88.94 284 MET B N 1
ATOM 5839 C CA . MET B 1 284 ? -5.164 114.75 44.281 1 88.94 284 MET B CA 1
ATOM 5840 C C . MET B 1 284 ? -3.818 114.562 43.625 1 88.94 284 MET B C 1
ATOM 5842 O O . MET B 1 284 ? -3.641 113.562 42.875 1 88.94 284 MET B O 1
ATOM 5846 N N . ASP B 1 285 ? -2.91 115.438 43.938 1 90.31 285 ASP B N 1
ATOM 5847 C CA . ASP B 1 285 ? -1.572 115.25 43.375 1 90.31 285 ASP B CA 1
ATOM 5848 C C . ASP B 1 285 ? -0.875 114.062 43.969 1 90.31 285 ASP B C 1
ATOM 5850 O O . ASP B 1 285 ? -0.223 113.25 43.25 1 90.31 285 ASP B O 1
ATOM 5854 N N . LYS B 1 286 ? -1.042 113.812 45.188 1 90.31 286 LYS B N 1
ATOM 5855 C CA . LYS B 1 286 ? -0.453 112.688 45.875 1 90.31 286 LYS B CA 1
ATOM 5856 C C . LYS B 1 286 ? -1.101 111.375 45.375 1 90.31 286 LYS B C 1
ATOM 5858 O O . LYS B 1 286 ? -0.431 110.375 45.25 1 90.31 286 LYS B O 1
ATOM 5863 N N . ILE B 1 287 ? -2.393 111.438 45.094 1 90.31 287 ILE B N 1
ATOM 5864 C CA . ILE B 1 287 ? -3.1 110.25 44.531 1 90.31 287 ILE B CA 1
ATOM 5865 C C . ILE B 1 287 ? -2.555 109.938 43.156 1 90.31 287 ILE B C 1
ATOM 5867 O O . ILE B 1 287 ? -2.369 108.75 42.812 1 90.31 287 ILE B O 1
ATOM 5871 N N . GLY B 1 288 ? -2.398 110.938 42.406 1 90.94 288 GLY B N 1
ATOM 5872 C CA . GLY B 1 288 ? -1.784 110.75 41.125 1 90.94 288 GLY B CA 1
ATOM 5873 C C . GLY B 1 288 ? -0.426 110.062 41.188 1 90.94 288 GLY B C 1
ATOM 5874 O O . GLY B 1 288 ? -0.122 109.188 40.406 1 90.94 288 GLY B O 1
ATOM 5875 N N . GLY B 1 289 ? 0.372 110.562 42.219 1 91.56 289 GLY B N 1
ATOM 5876 C CA . GLY B 1 289 ? 1.665 109.938 42.438 1 91.56 289 GLY B CA 1
ATOM 5877 C C . GLY B 1 289 ? 1.56 108.438 42.812 1 91.56 289 GLY B C 1
ATOM 5878 O O . GLY B 1 289 ? 2.348 107.625 42.344 1 91.56 289 GLY B O 1
ATOM 5879 N N . PHE B 1 290 ? 0.555 108.062 43.562 1 93.06 290 PHE B N 1
ATOM 5880 C CA . PHE B 1 290 ? 0.299 106.688 43.969 1 93.06 290 PHE B CA 1
ATOM 5881 C C . PHE B 1 290 ? -0.049 105.812 42.75 1 93.06 290 PHE B C 1
ATOM 5883 O O . PHE B 1 290 ? 0.479 104.75 42.562 1 93.06 290 PHE B O 1
ATOM 5890 N N . HIS B 1 291 ? -0.921 106.375 41.938 1 93 291 HIS B N 1
ATOM 5891 C CA . HIS B 1 291 ? -1.357 105.625 40.75 1 93 291 HIS B CA 1
ATOM 5892 C C . HIS B 1 291 ? -0.203 105.438 39.781 1 93 291 HIS B C 1
ATOM 5894 O O . HIS B 1 291 ? -0.139 104.375 39.125 1 93 291 HIS B O 1
ATOM 5900 N N . LEU B 1 292 ? 0.687 106.375 39.844 1 92.5 292 LEU B N 1
ATOM 5901 C CA . LEU B 1 292 ? 1.846 106.25 38.969 1 92.5 292 LEU B CA 1
ATOM 5902 C C . LEU B 1 292 ? 2.74 105.125 39.438 1 92.5 292 LEU B C 1
ATOM 5904 O O . LEU B 1 292 ? 3.172 104.25 38.656 1 92.5 292 LEU B O 1
ATOM 5908 N N . LEU B 1 293 ? 2.949 105 40.656 1 92.69 293 LEU B N 1
ATOM 5909 C CA . LEU B 1 293 ? 3.77 103.938 41.25 1 92.69 293 LEU B CA 1
ATOM 5910 C C . LEU B 1 293 ? 3.08 102.562 41.094 1 92.69 293 LEU B C 1
ATOM 5912 O O . LEU B 1 293 ? 3.727 101.562 40.781 1 92.69 293 LEU B O 1
ATOM 5916 N N . ALA B 1 294 ? 1.772 102.5 41.281 1 93.06 294 ALA B N 1
ATOM 5917 C CA . ALA B 1 294 ? 0.987 101.312 41.156 1 93.06 294 ALA B CA 1
ATOM 5918 C C . ALA B 1 294 ? 1.012 100.812 39.719 1 93.06 294 ALA B C 1
ATOM 5920 O O . ALA B 1 294 ? 1.108 99.562 39.469 1 93.06 294 ALA B O 1
ATOM 5921 N N . SER B 1 295 ? 0.927 101.75 38.812 1 93.25 295 SER B N 1
ATOM 5922 C CA . SER B 1 295 ? 0.922 101.375 37.406 1 93.25 295 SER B CA 1
ATOM 5923 C C . SER B 1 295 ? 2.24 100.75 37 1 93.25 295 SER B C 1
ATOM 5925 O O . SER B 1 295 ? 2.256 99.812 36.188 1 93.25 295 SER B O 1
ATOM 5927 N N . LYS B 1 296 ? 3.344 101.125 37.594 1 91.56 296 LYS B N 1
ATOM 5928 C CA . LYS B 1 296 ? 4.645 100.562 37.312 1 91.56 296 LYS B CA 1
ATOM 5929 C C . LYS B 1 296 ? 4.707 99.062 37.781 1 91.56 296 LYS B C 1
ATOM 5931 O O . LYS B 1 296 ? 5.297 98.25 37.094 1 91.56 296 LYS B O 1
ATOM 5936 N N . ILE B 1 297 ? 4.051 98.75 38.844 1 92.06 297 ILE B N 1
ATOM 5937 C CA . ILE B 1 297 ? 4.008 97.438 39.375 1 92.06 297 ILE B CA 1
ATOM 5938 C C . ILE B 1 297 ? 3.16 96.5 38.469 1 92.06 297 ILE B C 1
ATOM 5940 O O . ILE B 1 297 ? 3.537 95.375 38.188 1 92.06 297 ILE B O 1
ATOM 5944 N N . VAL B 1 298 ? 2.016 97.062 38.031 1 90.44 298 VAL B N 1
ATOM 5945 C CA . VAL B 1 298 ? 1.124 96.312 37.156 1 90.44 298 VAL B CA 1
ATOM 5946 C C . VAL B 1 298 ? 1.841 96 35.844 1 90.44 298 VAL B C 1
ATOM 5948 O O . VAL B 1 298 ? 1.712 94.875 35.344 1 90.44 298 VAL B O 1
ATOM 5951 N N . THR B 1 299 ? 2.607 97 35.406 1 90.75 299 THR B N 1
ATOM 5952 C CA . THR B 1 299 ? 3.355 96.75 34.188 1 90.75 299 THR B CA 1
ATOM 5953 C C . THR B 1 299 ? 4.387 95.625 34.375 1 90.75 299 THR B C 1
ATOM 5955 O O . THR B 1 299 ? 4.578 94.812 33.5 1 90.75 299 THR B O 1
ATOM 5958 N N . GLU B 1 300 ? 5 95.562 35.469 1 88.25 300 GLU B N 1
ATOM 5959 C CA . GLU B 1 300 ? 5.977 94.5 35.75 1 88.25 300 GLU B CA 1
ATOM 5960 C C . GLU B 1 300 ? 5.305 93.125 35.906 1 88.25 300 GLU B C 1
ATOM 5962 O O . GLU B 1 300 ? 5.855 92.125 35.469 1 88.25 300 GLU B O 1
ATOM 5967 N N . LEU B 1 301 ? 4.164 93.062 36.406 1 86.94 301 LEU B N 1
ATOM 5968 C CA . LEU B 1 301 ? 3.412 91.875 36.562 1 86.94 301 LEU B CA 1
ATOM 5969 C C . LEU B 1 301 ? 2.979 91.312 35.219 1 86.94 301 LEU B C 1
ATOM 5971 O O . LEU B 1 301 ? 2.92 90.062 35 1 86.94 301 LEU B O 1
ATOM 5975 N N . GLU B 1 302 ? 2.705 92.312 34.375 1 87.25 302 GLU B N 1
ATOM 5976 C CA . GLU B 1 302 ? 2.348 91.875 33.031 1 87.25 302 GLU B CA 1
ATOM 5977 C C . GLU B 1 302 ? 3.529 91.188 32.344 1 87.25 302 GLU B C 1
ATOM 5979 O O . GLU B 1 302 ? 3.352 90.25 31.594 1 87.25 302 GLU B O 1
ATOM 5984 N N . LYS B 1 303 ? 4.699 91.688 32.562 1 84.56 303 LYS B N 1
ATOM 5985 C CA . LYS B 1 303 ? 5.898 91.062 32 1 84.56 303 LYS B CA 1
ATOM 5986 C C . LYS B 1 303 ? 6.105 89.625 32.594 1 84.56 303 LYS B C 1
ATOM 5988 O O . LYS B 1 303 ? 6.57 88.75 31.875 1 84.56 303 LYS B O 1
ATOM 5993 N N . CYS B 1 304 ? 5.746 89.438 33.781 1 82.25 304 CYS B N 1
ATOM 5994 C CA . CYS B 1 304 ? 5.859 88.125 34.438 1 82.25 304 CYS B CA 1
ATOM 5995 C C . CYS B 1 304 ? 4.949 87.125 33.75 1 82.25 304 CYS B C 1
ATOM 5997 O O . CYS B 1 304 ? 5.254 85.938 33.75 1 82.25 304 CYS B O 1
ATOM 5999 N N . GLU B 1 305 ? 3.846 87.625 33.25 1 82.44 305 GLU B N 1
ATOM 6000 C CA . GLU B 1 305 ? 2.939 86.75 32.531 1 82.44 305 GLU B CA 1
ATOM 6001 C C . GLU B 1 305 ? 3.607 86.125 31.297 1 82.44 305 GLU B C 1
ATOM 6003 O O . GLU B 1 305 ? 3.379 85 30.938 1 82.44 305 GLU B O 1
ATOM 6008 N N . GLU B 1 306 ? 4.422 86.938 30.703 1 82.75 306 GLU B N 1
ATOM 6009 C CA . GLU B 1 306 ? 5.156 86.5 29.531 1 82.75 306 GLU B CA 1
ATOM 6010 C C . GLU B 1 306 ? 6.137 85.375 29.906 1 82.75 306 GLU B C 1
ATOM 6012 O O . GLU B 1 306 ? 6.293 84.375 29.172 1 82.75 306 GLU B O 1
ATOM 6017 N N . TYR B 1 307 ? 6.699 85.5 31.031 1 80.75 307 TYR B N 1
ATOM 6018 C CA . TYR B 1 307 ? 7.609 84.438 31.516 1 80.75 307 TYR B CA 1
ATOM 6019 C C . TYR B 1 307 ? 6.875 83.125 31.766 1 80.75 307 TYR B C 1
ATOM 6021 O O . TYR B 1 307 ? 7.379 82.062 31.438 1 80.75 307 TYR B O 1
ATOM 6029 N N . LEU B 1 308 ? 5.703 83.25 32.25 1 83.19 308 LEU B N 1
ATOM 6030 C CA . LEU B 1 308 ? 4.906 82.062 32.531 1 83.19 308 LEU B CA 1
ATOM 6031 C C . LEU B 1 308 ? 4.547 81.312 31.25 1 83.19 308 LEU B C 1
ATOM 6033 O O . LEU B 1 308 ? 4.492 80.062 31.234 1 83.19 308 LEU B O 1
ATOM 6037 N N . SER B 1 309 ? 4.34 82.188 30.266 1 85.31 309 SER B N 1
ATOM 6038 C CA . SER B 1 309 ? 4 81.562 28.969 1 85.31 309 SER B CA 1
ATOM 6039 C C . SER B 1 309 ? 5.16 80.75 28.422 1 85.31 309 SER B C 1
ATOM 6041 O O . SER B 1 309 ? 4.945 79.688 27.828 1 85.31 309 SER B O 1
ATOM 6043 N N . ILE B 1 310 ? 6.367 81.125 28.641 1 79.44 310 ILE B N 1
ATOM 6044 C CA . ILE B 1 310 ? 7.555 80.375 28.188 1 79.44 310 ILE B CA 1
ATOM 6045 C C . ILE B 1 310 ? 7.668 79.062 28.938 1 79.44 310 ILE B C 1
ATOM 6047 O O . ILE B 1 310 ? 7.938 78 28.328 1 79.44 310 ILE B O 1
ATOM 6051 N N . PHE B 1 311 ? 7.371 79 30.203 1 81.88 311 PHE B N 1
ATOM 6052 C CA . PHE B 1 311 ? 7.441 77.812 31 1 81.88 311 PHE B CA 1
ATOM 6053 C C . PHE B 1 311 ? 6.375 76.812 30.562 1 81.88 311 PHE B C 1
ATOM 6055 O O . PHE B 1 311 ? 6.617 75.562 30.562 1 81.88 311 PHE B O 1
ATOM 6062 N N . GLN B 1 312 ? 5.297 77.375 30.172 1 82.75 312 GLN B N 1
ATOM 6063 C CA . GLN B 1 312 ? 4.219 76.5 29.703 1 82.75 312 GLN B CA 1
ATOM 6064 C C . GLN B 1 312 ? 4.598 75.812 28.391 1 82.75 312 GLN B C 1
ATOM 6066 O O . GLN B 1 312 ? 4.309 74.625 28.219 1 82.75 312 GLN B O 1
ATOM 6071 N N . LYS B 1 313 ? 5.219 76.5 27.484 1 81.81 313 LYS B N 1
ATOM 6072 C CA . LYS B 1 313 ? 5.641 75.938 26.203 1 81.81 313 LYS B CA 1
ATOM 6073 C C . LYS B 1 313 ? 6.688 74.875 26.422 1 81.81 313 LYS B C 1
ATOM 6075 O O . LYS B 1 313 ? 6.625 73.812 25.797 1 81.81 313 LYS B O 1
ATOM 6080 N N . ILE B 1 314 ? 7.504 75 27.297 1 79.5 314 ILE B N 1
ATOM 6081 C CA . ILE B 1 314 ? 8.547 74 27.578 1 79.5 314 ILE B CA 1
ATOM 6082 C C . ILE B 1 314 ? 7.941 72.812 28.25 1 79.5 314 ILE B C 1
ATOM 6084 O O . ILE B 1 314 ? 8.344 71.688 27.969 1 79.5 314 ILE B O 1
ATOM 6088 N N . ALA B 1 315 ? 7.012 73.125 29.188 1 80.38 315 ALA B N 1
ATOM 6089 C CA . ALA B 1 315 ? 6.312 72 29.844 1 80.38 315 ALA B CA 1
ATOM 6090 C C . ALA B 1 315 ? 5.633 71.125 28.812 1 80.38 315 ALA B C 1
ATOM 6092 O O . ALA B 1 315 ? 5.648 69.875 28.953 1 80.38 315 ALA B O 1
ATOM 6093 N N . ASN B 1 316 ? 5.152 71.75 27.828 1 85 316 ASN B N 1
ATOM 6094 C CA . ASN B 1 316 ? 4.496 71 26.766 1 85 316 ASN B CA 1
ATOM 6095 C C . ASN B 1 316 ? 5.504 70.188 25.969 1 85 316 ASN B C 1
ATOM 6097 O O . ASN B 1 316 ? 5.227 69 25.594 1 85 316 ASN B O 1
ATOM 6101 N N . LEU B 1 317 ? 6.602 70.688 25.688 1 80.56 317 LEU B N 1
ATOM 6102 C CA . LEU B 1 317 ? 7.641 70 24.953 1 80.56 317 LEU B CA 1
ATOM 6103 C C . LEU B 1 317 ? 8.133 68.75 25.719 1 80.56 317 LEU B C 1
ATOM 6105 O O . LEU B 1 317 ? 8.328 67.688 25.141 1 80.56 317 LEU B O 1
ATOM 6109 N N . VAL B 1 318 ? 8.234 68.938 26.984 1 82.25 318 VAL B N 1
ATOM 6110 C CA . VAL B 1 318 ? 8.719 67.875 27.828 1 82.25 318 VAL B CA 1
ATOM 6111 C C . VAL B 1 318 ? 7.652 66.75 27.906 1 82.25 318 VAL B C 1
ATOM 6113 O O . VAL B 1 318 ? 7.973 65.562 27.906 1 82.25 318 VAL B O 1
ATOM 6116 N N . PHE B 1 319 ? 6.484 67.25 27.969 1 84.94 319 PHE B N 1
ATOM 6117 C CA . PHE B 1 319 ? 5.371 66.312 28 1 84.94 319 PHE B CA 1
ATOM 6118 C C . PHE B 1 319 ? 5.332 65.438 26.719 1 84.94 319 PHE B C 1
ATOM 6120 O O . PHE B 1 319 ? 5.18 64.25 26.781 1 84.94 319 PHE B O 1
ATOM 6127 N N . VAL B 1 320 ? 5.527 66.062 25.625 1 86.88 320 VAL B N 1
ATOM 6128 C CA . VAL B 1 320 ? 5.516 65.375 24.344 1 86.88 320 VAL B CA 1
ATOM 6129 C C . VAL B 1 320 ? 6.684 64.438 24.266 1 86.88 320 VAL B C 1
ATOM 6131 O O . VAL B 1 320 ? 6.527 63.281 23.781 1 86.88 320 VAL B O 1
ATOM 6134 N N . TYR B 1 321 ? 7.785 64.812 24.719 1 86.12 321 TYR B N 1
ATOM 6135 C CA . TYR B 1 321 ? 8.953 63.906 24.734 1 86.12 321 TYR B CA 1
ATOM 6136 C C . TYR B 1 321 ? 8.703 62.688 25.625 1 86.12 321 TYR B C 1
ATOM 6138 O O . TYR B 1 321 ? 9 61.562 25.219 1 86.12 321 TYR B O 1
ATOM 6146 N N . LYS B 1 322 ? 8.133 62.906 26.75 1 87.69 322 LYS B N 1
ATOM 6147 C CA . LYS B 1 322 ? 7.816 61.844 27.672 1 87.69 322 LYS B CA 1
ATOM 6148 C C . LYS B 1 322 ? 6.863 60.844 27.031 1 87.69 322 LYS B C 1
ATOM 6150 O O . LYS B 1 322 ? 7.098 59.625 27.094 1 87.69 322 LYS B O 1
ATOM 6155 N N . GLU B 1 323 ? 5.906 61.406 26.422 1 91.56 323 GLU B N 1
ATOM 6156 C CA . GLU B 1 323 ? 4.914 60.531 25.797 1 91.56 323 GLU B CA 1
ATOM 6157 C C . GLU B 1 323 ? 5.523 59.75 24.641 1 91.56 323 GLU B C 1
ATOM 6159 O O . GLU B 1 323 ? 5.211 58.562 24.453 1 91.56 323 GLU B O 1
ATOM 6164 N N . SER B 1 324 ? 6.34 60.375 23.906 1 92.56 324 SER B N 1
ATOM 6165 C CA . SER B 1 324 ? 7.008 59.719 22.797 1 92.56 324 SER B CA 1
ATOM 6166 C C . SER B 1 324 ? 7.922 58.594 23.297 1 92.56 324 SER B C 1
ATOM 6168 O O . SER B 1 324 ? 7.98 57.531 22.703 1 92.56 324 SER B O 1
ATOM 6170 N N . CYS B 1 325 ? 8.594 58.812 24.391 1 92.44 325 CYS B N 1
ATOM 6171 C CA . CYS B 1 325 ? 9.453 57.781 24.984 1 92.44 325 CYS B CA 1
ATOM 6172 C C . CYS B 1 325 ? 8.633 56.594 25.453 1 92.44 325 CYS B C 1
ATOM 6174 O O . CYS B 1 325 ? 9.008 55.438 25.203 1 92.44 325 CYS B O 1
ATOM 6176 N N . ILE B 1 326 ? 7.52 56.875 26.047 1 93.38 326 ILE B N 1
ATOM 6177 C CA . ILE B 1 326 ? 6.672 55.812 26.578 1 93.38 326 ILE B CA 1
ATOM 6178 C C . ILE B 1 326 ? 6.148 54.938 25.438 1 93.38 326 ILE B C 1
ATOM 6180 O O . ILE B 1 326 ? 6.148 53.719 25.531 1 93.38 326 ILE B O 1
ATOM 6184 N N . LYS B 1 327 ? 5.812 55.562 24.344 1 94.69 327 LYS B N 1
ATOM 6185 C CA . LYS B 1 327 ? 5.309 54.844 23.188 1 94.69 327 LYS B CA 1
ATOM 6186 C C . LYS B 1 327 ? 6.391 53.938 22.578 1 94.69 327 LYS B C 1
ATOM 6188 O O . LYS B 1 327 ? 6.129 52.781 22.234 1 94.69 327 LYS B O 1
ATOM 6193 N N . LYS B 1 328 ? 7.535 54.438 22.469 1 95.06 328 LYS B N 1
ATOM 6194 C CA . LYS B 1 328 ? 8.641 53.656 21.891 1 95.06 328 LYS B CA 1
ATOM 6195 C C . LYS B 1 328 ? 9.055 52.531 22.812 1 95.06 328 LYS B C 1
ATOM 6197 O O . LYS B 1 328 ? 9.438 51.469 22.359 1 95.06 328 LYS B O 1
ATOM 6202 N N . ILE B 1 329 ? 8.969 52.75 24.094 1 95.19 329 ILE B N 1
ATOM 6203 C CA . ILE B 1 329 ? 9.266 51.719 25.062 1 95.19 329 ILE B CA 1
ATOM 6204 C C . ILE B 1 329 ? 8.258 50.562 24.922 1 95.19 329 ILE B C 1
ATOM 6206 O O . ILE B 1 329 ? 8.633 49.406 24.938 1 95.19 329 ILE B O 1
ATOM 6210 N N . GLU B 1 330 ? 7.051 50.969 24.766 1 95.12 330 GLU B N 1
ATOM 6211 C CA . GLU B 1 330 ? 6.008 49.969 24.562 1 95.12 330 GLU B CA 1
ATOM 6212 C C . GLU B 1 330 ? 6.266 49.156 23.297 1 95.12 330 GLU B C 1
ATOM 6214 O O . GLU B 1 330 ? 6.098 47.938 23.312 1 95.12 330 GLU B O 1
ATOM 6219 N N . GLN B 1 331 ? 6.668 49.781 22.25 1 94.81 331 GLN B N 1
ATOM 6220 C CA . GLN B 1 331 ? 7 49.094 21 1 94.81 331 GLN B CA 1
ATOM 6221 C C . GLN B 1 331 ? 8.148 48.125 21.203 1 94.81 331 GLN B C 1
ATOM 6223 O O . GLN B 1 331 ? 8.078 46.969 20.734 1 94.81 331 GLN B O 1
ATOM 6228 N N . VAL B 1 332 ? 9.125 48.5 21.875 1 95.31 332 VAL B N 1
ATOM 6229 C CA . VAL B 1 332 ? 10.297 47.688 22.109 1 95.31 332 VAL B CA 1
ATOM 6230 C C . VAL B 1 332 ? 9.93 46.5 23.016 1 95.31 332 VAL B C 1
ATOM 6232 O O . VAL B 1 332 ? 10.43 45.406 22.828 1 95.31 332 VAL B O 1
ATOM 6235 N N . GLN B 1 333 ? 9.062 46.781 23.984 1 95.44 333 GLN B N 1
ATOM 6236 C CA . GLN B 1 333 ? 8.586 45.719 24.859 1 95.44 333 GLN B CA 1
ATOM 6237 C C . GLN B 1 333 ? 7.906 44.625 24.047 1 95.44 333 GLN B C 1
ATOM 6239 O O . GLN B 1 333 ? 8.164 43.438 24.25 1 95.44 333 GLN B O 1
ATOM 6244 N N . GLN B 1 334 ? 7.098 45.031 23.094 1 94.88 334 GLN B N 1
ATOM 6245 C CA . GLN B 1 334 ? 6.406 44.062 22.234 1 94.88 334 GLN B CA 1
ATOM 6246 C C . GLN B 1 334 ? 7.395 43.281 21.359 1 94.88 334 GLN B C 1
ATOM 6248 O O . GLN B 1 334 ? 7.266 42.062 21.203 1 94.88 334 GLN B O 1
ATOM 6253 N N . LEU B 1 335 ? 8.359 43.938 20.844 1 94.62 335 LEU B N 1
ATOM 6254 C CA . LEU B 1 335 ? 9.383 43.312 20.031 1 94.62 335 LEU B CA 1
ATOM 6255 C C . LEU B 1 335 ? 10.18 42.281 20.844 1 94.62 335 LEU B C 1
ATOM 6257 O O . LEU B 1 335 ? 10.477 41.188 20.375 1 94.62 335 LEU B O 1
ATOM 6261 N N . CYS B 1 336 ? 10.508 42.688 22.062 1 95.31 336 CYS B N 1
ATOM 6262 C CA . CYS B 1 336 ? 11.258 41.812 22.938 1 95.31 336 CYS B CA 1
ATOM 6263 C C . CYS B 1 336 ? 10.461 40.531 23.234 1 95.31 336 CYS B C 1
ATOM 6265 O O . CYS B 1 336 ? 11.008 39.438 23.203 1 95.31 336 CYS B O 1
ATOM 6267 N N . GLU B 1 337 ? 9.203 40.719 23.5 1 95.12 337 GLU B N 1
ATOM 6268 C CA . GLU B 1 337 ? 8.336 39.562 23.719 1 95.12 337 GLU B CA 1
ATOM 6269 C C . GLU B 1 337 ? 8.281 38.688 22.469 1 95.12 337 GLU B C 1
ATOM 6271 O O . GLU B 1 337 ? 8.359 37.469 22.562 1 95.12 337 GLU B O 1
ATOM 6276 N N . PHE B 1 338 ? 8.195 39.25 21.328 1 95.31 338 PHE B N 1
ATOM 6277 C CA . PHE B 1 338 ? 8.164 38.531 20.062 1 95.31 338 PHE B CA 1
ATOM 6278 C C . PHE B 1 338 ? 9.453 37.719 19.859 1 95.31 338 PHE B C 1
ATOM 6280 O O . PHE B 1 338 ? 9.414 36.562 19.469 1 95.31 338 PHE B O 1
ATOM 6287 N N . TYR B 1 339 ? 10.547 38.375 20.125 1 95.75 339 TYR B N 1
ATOM 6288 C CA . TYR B 1 339 ? 11.836 37.719 19.906 1 95.75 339 TYR B CA 1
ATOM 6289 C C . TYR B 1 339 ? 12 36.531 20.828 1 95.75 339 TYR B C 1
ATOM 6291 O O . TYR B 1 339 ? 12.539 35.5 20.422 1 95.75 339 TYR B O 1
ATOM 6299 N N . ASP B 1 340 ? 11.492 36.656 22.062 1 95.94 340 ASP B N 1
ATOM 6300 C CA . ASP B 1 340 ? 11.516 35.531 22.984 1 95.94 340 ASP B CA 1
ATOM 6301 C C . ASP B 1 340 ? 10.672 34.375 22.453 1 95.94 340 ASP B C 1
ATOM 6303 O O . ASP B 1 340 ? 11.117 33.219 22.453 1 95.94 340 ASP B O 1
ATOM 6307 N N . LYS B 1 341 ? 9.531 34.656 21.984 1 95.69 341 LYS B N 1
ATOM 6308 C CA . LYS B 1 341 ? 8.617 33.656 21.484 1 95.69 341 LYS B CA 1
ATOM 6309 C C . LYS B 1 341 ? 9.117 33.062 20.156 1 95.69 341 LYS B C 1
ATOM 6311 O O . LYS B 1 341 ? 8.922 31.875 19.891 1 95.69 341 LYS B O 1
ATOM 6316 N N . PHE B 1 342 ? 9.812 33.875 19.375 1 96.5 342 PHE B N 1
ATOM 6317 C CA . PHE B 1 342 ? 10.414 33.438 18.141 1 96.5 342 PHE B CA 1
ATOM 6318 C C . PHE B 1 342 ? 11.484 32.375 18.406 1 96.5 342 PHE B C 1
ATOM 6320 O O . PHE B 1 342 ? 11.469 31.312 17.797 1 96.5 342 PHE B O 1
ATOM 6327 N N . LYS B 1 343 ? 12.32 32.75 19.312 1 96 343 LYS B N 1
ATOM 6328 C CA . LYS B 1 343 ? 13.375 31.797 19.641 1 96 343 LYS B CA 1
ATOM 6329 C C . LYS B 1 343 ? 12.797 30.484 20.141 1 96 343 LYS B C 1
ATOM 6331 O O . LYS B 1 343 ? 13.219 29.406 19.719 1 96 343 LYS B O 1
ATOM 6336 N N . LEU B 1 344 ? 11.852 30.578 21.062 1 95.38 344 LEU B N 1
ATOM 6337 C CA . LEU B 1 344 ? 11.188 29.391 21.594 1 95.38 344 LEU B CA 1
ATOM 6338 C C . LEU B 1 344 ? 10.469 28.625 20.484 1 95.38 344 LEU B C 1
ATOM 6340 O O . LEU B 1 344 ? 10.539 27.406 20.422 1 95.38 344 LEU B O 1
ATOM 6344 N N . GLY B 1 345 ? 9.75 29.344 19.672 1 95.56 345 GLY B N 1
ATOM 6345 C CA . GLY B 1 345 ? 9.062 28.734 18.547 1 95.56 345 GLY B CA 1
ATOM 6346 C C . GLY B 1 345 ? 9.992 28 17.594 1 95.56 345 GLY B C 1
ATOM 6347 O O . GLY B 1 345 ? 9.664 26.938 17.094 1 95.56 345 GLY B O 1
ATOM 6348 N N . TYR B 1 346 ? 11.141 28.578 17.375 1 96.12 346 TYR B N 1
ATOM 6349 C CA . TYR B 1 346 ? 12.117 27.938 16.5 1 96.12 346 TYR B CA 1
ATOM 6350 C C . TYR B 1 346 ? 12.609 26.625 17.109 1 96.12 346 TYR B C 1
ATOM 6352 O O . TYR B 1 346 ? 12.734 25.609 16.422 1 96.12 346 TYR B O 1
ATOM 6360 N N . LYS B 1 347 ? 12.977 26.688 18.391 1 95.38 347 LYS B N 1
ATOM 6361 C CA . LYS B 1 347 ? 13.367 25.453 19.062 1 95.38 347 LYS B CA 1
ATOM 6362 C C . LYS B 1 347 ? 12.297 24.375 18.922 1 95.38 347 LYS B C 1
ATOM 6364 O O . LYS B 1 347 ? 12.617 23.219 18.641 1 95.38 347 LYS B O 1
ATOM 6369 N N . ASN B 1 348 ? 11.07 24.719 19.047 1 96.12 348 ASN B N 1
ATOM 6370 C CA . ASN B 1 348 ? 9.953 23.797 18.875 1 96.12 348 ASN B CA 1
ATOM 6371 C C . ASN B 1 348 ? 9.836 23.312 17.438 1 96.12 348 ASN B C 1
ATOM 6373 O O . ASN B 1 348 ? 9.438 22.172 17.188 1 96.12 348 ASN B O 1
ATOM 6377 N N . LEU B 1 349 ? 10.148 24.172 16.547 1 95.31 349 LEU B N 1
ATOM 6378 C CA . LEU B 1 349 ? 10.117 23.797 15.133 1 95.31 349 LEU B CA 1
ATOM 6379 C C . LEU B 1 349 ? 11.133 22.703 14.828 1 95.31 349 LEU B C 1
ATOM 6381 O O . LEU B 1 349 ? 10.844 21.781 14.07 1 95.31 349 LEU B O 1
ATOM 6385 N N . LEU B 1 350 ? 12.289 22.859 15.453 1 94.5 350 LEU B N 1
ATOM 6386 C CA . LEU B 1 350 ? 13.297 21.812 15.266 1 94.5 350 LEU B CA 1
ATOM 6387 C C . LEU B 1 350 ? 12.805 20.484 15.805 1 94.5 350 LEU B C 1
ATOM 6389 O O . LEU B 1 350 ? 13.023 19.438 15.188 1 94.5 350 LEU B O 1
ATOM 6393 N N . ARG B 1 351 ? 12.125 20.516 16.938 1 95.25 351 ARG B N 1
ATOM 6394 C CA . ARG B 1 351 ? 11.539 19.312 17.5 1 95.25 351 ARG B CA 1
ATOM 6395 C C . ARG B 1 351 ? 10.461 18.734 16.578 1 95.25 351 ARG B C 1
ATOM 6397 O O . ARG B 1 351 ? 10.344 17.516 16.438 1 95.25 351 ARG B O 1
ATOM 6404 N N . GLU B 1 352 ? 9.703 19.641 16.047 1 94.5 352 GLU B N 1
ATOM 6405 C CA . GLU B 1 352 ? 8.656 19.234 15.109 1 94.5 352 GLU B CA 1
ATOM 6406 C C . GLU B 1 352 ? 9.25 18.578 13.867 1 94.5 352 GLU B C 1
ATOM 6408 O O . GLU B 1 352 ? 8.719 17.578 13.391 1 94.5 352 GLU B O 1
ATOM 6413 N N . ARG B 1 353 ? 10.25 19.141 13.344 1 93.75 353 ARG B N 1
ATOM 6414 C CA . ARG B 1 353 ? 10.938 18.531 12.211 1 93.75 353 ARG B CA 1
ATOM 6415 C C . ARG B 1 353 ? 11.375 17.109 12.531 1 93.75 353 ARG B C 1
ATOM 6417 O O . ARG B 1 353 ? 11.148 16.188 11.742 1 93.75 353 ARG B O 1
ATOM 6424 N N . ASP B 1 354 ? 12 16.875 13.688 1 94.88 354 ASP B N 1
ATOM 6425 C CA . ASP B 1 354 ? 12.461 15.562 14.094 1 94.88 354 ASP B CA 1
ATOM 6426 C C . ASP B 1 354 ? 11.281 14.609 14.297 1 94.88 354 ASP B C 1
ATOM 6428 O O . ASP B 1 354 ? 11.375 13.422 13.977 1 94.88 354 ASP B O 1
ATOM 6432 N N . ARG B 1 355 ? 10.25 15.125 14.859 1 95.31 355 ARG B N 1
ATOM 6433 C CA . ARG B 1 355 ? 9.055 14.32 15.047 1 95.31 355 ARG B CA 1
ATOM 6434 C C . ARG B 1 355 ? 8.5 13.844 13.703 1 95.31 355 ARG B C 1
ATOM 6436 O O . ARG B 1 355 ? 8.141 12.68 13.555 1 95.31 355 ARG B O 1
ATOM 6443 N N . ARG B 1 356 ? 8.375 14.766 12.758 1 94.31 356 ARG B N 1
ATOM 6444 C CA . ARG B 1 356 ? 7.879 14.422 11.422 1 94.31 356 ARG B CA 1
ATOM 6445 C C . ARG B 1 356 ? 8.773 13.391 10.758 1 94.31 356 ARG B C 1
ATOM 6447 O O . ARG B 1 356 ? 8.281 12.461 10.109 1 94.31 356 ARG B O 1
ATOM 6454 N N . LYS B 1 357 ? 10.055 13.555 10.953 1 94.06 357 LYS B N 1
ATOM 6455 C CA . LYS B 1 357 ? 10.992 12.57 10.414 1 94.06 357 LYS B CA 1
ATOM 6456 C C . LYS B 1 357 ? 10.766 11.195 11.031 1 94.06 357 LYS B C 1
ATOM 6458 O O . LYS B 1 357 ? 10.766 10.188 10.32 1 94.06 357 LYS B O 1
ATOM 6463 N N . ALA B 1 358 ? 10.625 11.203 12.305 1 95.19 358 ALA B N 1
ATOM 6464 C CA . ALA B 1 358 ? 10.391 9.945 13.008 1 95.19 358 ALA B CA 1
ATOM 6465 C C . ALA B 1 358 ? 9.094 9.289 12.547 1 95.19 358 ALA B C 1
ATOM 6467 O O . ALA B 1 358 ? 9.023 8.07 12.398 1 95.19 358 ALA B O 1
ATOM 6468 N N . THR B 1 359 ? 8.062 10.07 12.336 1 95.38 359 THR B N 1
ATOM 6469 C CA . THR B 1 359 ? 6.781 9.562 11.867 1 95.38 359 THR B CA 1
ATOM 6470 C C . THR B 1 359 ? 6.914 8.969 10.469 1 95.38 359 THR B C 1
ATOM 6472 O O . THR B 1 359 ? 6.375 7.895 10.188 1 95.38 359 THR B O 1
ATOM 6475 N N . ALA B 1 360 ? 7.621 9.68 9.617 1 93.31 360 ALA B N 1
ATOM 6476 C CA . ALA B 1 360 ? 7.859 9.172 8.273 1 93.31 360 ALA B CA 1
ATOM 6477 C C . ALA B 1 360 ? 8.586 7.828 8.312 1 93.31 360 ALA B C 1
ATOM 6479 O O . ALA B 1 360 ? 8.25 6.914 7.555 1 93.31 360 ALA B O 1
ATOM 6480 N N . LEU B 1 361 ? 9.539 7.773 9.188 1 94.62 361 LEU B N 1
ATOM 6481 C CA . LEU B 1 361 ? 10.281 6.523 9.32 1 94.62 361 LEU B CA 1
ATOM 6482 C C . LEU B 1 361 ? 9.375 5.402 9.82 1 94.62 361 LEU B C 1
ATOM 6484 O O . LEU B 1 361 ? 9.516 4.254 9.398 1 94.62 361 LEU B O 1
ATOM 6488 N N . GLN B 1 362 ? 8.531 5.715 10.711 1 95.88 362 GLN B N 1
ATOM 6489 C CA . GLN B 1 362 ? 7.578 4.727 11.211 1 95.88 362 GLN B CA 1
ATOM 6490 C C . GLN B 1 362 ? 6.645 4.25 10.102 1 95.88 362 GLN B C 1
ATOM 6492 O O . GLN B 1 362 ? 6.355 3.059 9.992 1 95.88 362 GLN B O 1
ATOM 6497 N N . MET B 1 363 ? 6.156 5.133 9.297 1 95.25 363 MET B N 1
ATOM 6498 C CA . MET B 1 363 ? 5.297 4.777 8.164 1 95.25 363 MET B CA 1
ATOM 6499 C C . MET B 1 363 ? 6.039 3.875 7.184 1 95.25 363 MET B C 1
ATOM 6501 O O . MET B 1 363 ? 5.473 2.902 6.68 1 95.25 363 MET B O 1
ATOM 6505 N N . GLU B 1 364 ? 7.246 4.27 6.98 1 94.62 364 GLU B N 1
ATOM 6506 C CA . GLU B 1 364 ? 8.07 3.461 6.086 1 94.62 364 GLU B CA 1
ATOM 6507 C C . GLU B 1 364 ? 8.219 2.035 6.609 1 94.62 364 GLU B C 1
ATOM 6509 O O . GLU B 1 364 ? 8.156 1.074 5.84 1 94.62 364 GLU B O 1
ATOM 6514 N N . LYS B 1 365 ? 8.453 1.941 7.871 1 95.94 365 LYS B N 1
ATOM 6515 C CA . LYS B 1 365 ? 8.594 0.622 8.484 1 95.94 365 LYS B CA 1
ATOM 6516 C C . LYS B 1 365 ? 7.316 -0.197 8.312 1 95.94 365 LYS B C 1
ATOM 6518 O O . LYS B 1 365 ? 7.371 -1.384 7.988 1 95.94 365 LYS B O 1
ATOM 6523 N N . ILE B 1 366 ? 6.18 0.315 8.531 1 96.12 366 ILE B N 1
ATOM 6524 C CA . ILE B 1 366 ? 4.891 -0.358 8.398 1 96.12 366 ILE B CA 1
ATOM 6525 C C . ILE B 1 366 ? 4.699 -0.825 6.957 1 96.12 366 ILE B C 1
ATOM 6527 O O . ILE B 1 366 ? 4.281 -1.96 6.719 1 96.12 366 ILE B O 1
ATOM 6531 N N . LEU B 1 367 ? 5.023 0.03 6.035 1 95.06 367 LEU B N 1
ATOM 6532 C CA . LEU B 1 367 ? 4.871 -0.287 4.621 1 95.06 367 LEU B CA 1
ATOM 6533 C C . LEU B 1 367 ? 5.812 -1.417 4.211 1 95.06 367 LEU B C 1
ATOM 6535 O O . LEU B 1 367 ? 5.418 -2.324 3.477 1 95.06 367 LEU B O 1
ATOM 6539 N N . LYS B 1 368 ? 7.043 -1.335 4.719 1 95.19 368 LYS B N 1
ATOM 6540 C CA . LYS B 1 368 ? 8.008 -2.385 4.406 1 95.19 368 LYS B CA 1
ATOM 6541 C C . LYS B 1 368 ? 7.562 -3.729 4.973 1 95.19 368 LYS B C 1
ATOM 6543 O O . LYS B 1 368 ? 7.688 -4.762 4.309 1 95.19 368 LYS B O 1
ATOM 6548 N N . GLU B 1 369 ? 7.07 -3.727 6.152 1 95.88 369 GLU B N 1
ATOM 6549 C CA . GLU B 1 369 ? 6.559 -4.949 6.766 1 95.88 369 GLU B CA 1
ATOM 6550 C C . GLU B 1 369 ? 5.383 -5.512 5.973 1 95.88 369 GLU B C 1
ATOM 6552 O O . GLU B 1 369 ? 5.281 -6.727 5.777 1 95.88 369 GLU B O 1
ATOM 6557 N N . CYS B 1 370 ? 4.492 -4.668 5.578 1 96.06 370 CYS B N 1
ATOM 6558 C CA . CYS B 1 370 ? 3.357 -5.078 4.754 1 96.06 370 CYS B CA 1
ATOM 6559 C C . CYS B 1 370 ? 3.83 -5.688 3.441 1 96.06 370 CYS B C 1
ATOM 6561 O O . CYS B 1 370 ? 3.357 -6.754 3.039 1 96.06 370 CYS B O 1
ATOM 6563 N N . GLN B 1 371 ? 4.781 -5.027 2.844 1 94.94 371 GLN B N 1
ATOM 6564 C CA . GLN B 1 371 ? 5.332 -5.508 1.582 1 94.94 371 GLN B CA 1
ATOM 6565 C C . GLN B 1 371 ? 5.961 -6.887 1.747 1 94.94 371 GLN B C 1
ATOM 6567 O O . GLN B 1 371 ? 5.785 -7.762 0.895 1 94.94 371 GLN B O 1
ATOM 6572 N N . GLU B 1 372 ? 6.668 -7.055 2.836 1 95.94 372 GLU B N 1
ATOM 6573 C CA . GLU B 1 372 ? 7.316 -8.336 3.098 1 95.94 372 GLU B CA 1
ATOM 6574 C C . GLU B 1 372 ? 6.281 -9.445 3.307 1 95.94 372 GLU B C 1
ATOM 6576 O O . GLU B 1 372 ? 6.445 -10.555 2.799 1 95.94 372 GLU B O 1
ATOM 6581 N N . LYS B 1 373 ? 5.242 -9.195 3.984 1 96 373 LYS B N 1
ATOM 6582 C CA . LYS B 1 373 ? 4.18 -10.172 4.223 1 96 373 LYS B CA 1
ATOM 6583 C C . LYS B 1 373 ? 3.48 -10.547 2.918 1 96 373 LYS B C 1
ATOM 6585 O O . LYS B 1 373 ? 3.221 -11.727 2.666 1 96 373 LYS B O 1
ATOM 6590 N N . LEU B 1 374 ? 3.148 -9.547 2.145 1 95.81 374 LEU B N 1
ATOM 6591 C CA . LEU B 1 374 ? 2.473 -9.773 0.872 1 95.81 374 LEU B CA 1
ATOM 6592 C C . LEU B 1 374 ? 3.361 -10.57 -0.081 1 95.81 374 LEU B C 1
ATOM 6594 O O . LEU B 1 374 ? 2.883 -11.461 -0.782 1 95.81 374 LEU B O 1
ATOM 6598 N N . GLN B 1 375 ? 4.652 -10.242 -0.065 1 95.44 375 GLN B N 1
ATOM 6599 C CA . GLN B 1 375 ? 5.59 -10.961 -0.919 1 95.44 375 GLN B CA 1
ATOM 6600 C C . GLN B 1 375 ? 5.699 -12.422 -0.506 1 95.44 375 GLN B C 1
ATOM 6602 O O . GLN B 1 375 ? 5.742 -13.312 -1.359 1 95.44 375 GLN B O 1
ATOM 6607 N N . ALA B 1 376 ? 5.715 -12.633 0.738 1 96 376 ALA B N 1
ATOM 6608 C CA . ALA B 1 376 ? 5.785 -14 1.241 1 96 376 ALA B CA 1
ATOM 6609 C C . ALA B 1 376 ? 4.555 -14.805 0.826 1 96 376 ALA B C 1
ATOM 6611 O O . ALA B 1 376 ? 4.668 -15.945 0.378 1 96 376 ALA B O 1
ATOM 6612 N N . LEU B 1 377 ? 3.377 -14.203 0.973 1 95.75 377 LEU B N 1
ATOM 6613 C CA . LEU B 1 377 ? 2.129 -14.852 0.591 1 95.75 377 LEU B CA 1
ATOM 6614 C C . LEU B 1 377 ? 2.074 -15.086 -0.915 1 95.75 377 LEU B C 1
ATOM 6616 O O . LEU B 1 377 ? 1.613 -16.141 -1.369 1 95.75 377 LEU B O 1
ATOM 6620 N N . SER B 1 378 ? 2.531 -14.141 -1.629 1 95.06 378 SER B N 1
ATOM 6621 C CA . SER B 1 378 ? 2.545 -14.25 -3.084 1 95.06 378 SER B CA 1
ATOM 6622 C C . SER B 1 378 ? 3.486 -15.359 -3.545 1 95.06 378 SER B C 1
ATOM 6624 O O . SER B 1 378 ? 3.152 -16.125 -4.449 1 95.06 378 SER B O 1
ATOM 6626 N N . ASP B 1 379 ? 4.656 -15.422 -2.904 1 96.19 379 ASP B N 1
ATOM 6627 C CA . ASP B 1 379 ? 5.609 -16.484 -3.238 1 96.19 379 ASP B CA 1
ATOM 6628 C C . ASP B 1 379 ? 5.035 -17.859 -2.926 1 96.19 379 ASP B C 1
ATOM 6630 O O . ASP B 1 379 ? 5.188 -18.797 -3.715 1 96.19 379 ASP B O 1
ATOM 6634 N N . ALA B 1 380 ? 4.398 -17.969 -1.846 1 96 380 ALA B N 1
ATOM 6635 C CA . ALA B 1 380 ? 3.771 -19.234 -1.464 1 96 380 ALA B CA 1
ATOM 6636 C C . ALA B 1 380 ? 2.652 -19.609 -2.434 1 96 380 ALA B C 1
ATOM 6638 O O . ALA B 1 380 ? 2.51 -20.781 -2.809 1 96 380 ALA B O 1
ATOM 6639 N N . ASP B 1 381 ? 1.87 -18.625 -2.824 1 95.94 381 ASP B N 1
ATOM 6640 C CA . ASP B 1 381 ? 0.792 -18.844 -3.783 1 95.94 381 ASP B CA 1
ATOM 6641 C C . ASP B 1 381 ? 1.341 -19.312 -5.129 1 95.94 381 ASP B C 1
ATOM 6643 O O . ASP B 1 381 ? 0.815 -20.25 -5.727 1 95.94 381 ASP B O 1
ATOM 6647 N N . LEU B 1 382 ? 2.369 -18.672 -5.594 1 94.56 382 LEU B N 1
ATOM 6648 C CA . LEU B 1 382 ? 2.998 -19.047 -6.855 1 94.56 382 LEU B CA 1
ATOM 6649 C C . LEU B 1 382 ? 3.516 -20.484 -6.809 1 94.56 382 LEU B C 1
ATOM 6651 O O . LEU B 1 382 ? 3.316 -21.25 -7.754 1 94.56 382 LEU B O 1
ATOM 6655 N N . ASP B 1 383 ? 4.117 -20.781 -5.684 1 96.56 383 ASP B N 1
ATOM 6656 C CA . ASP B 1 383 ? 4.633 -22.141 -5.504 1 96.56 383 ASP B CA 1
ATOM 6657 C C . ASP B 1 383 ? 3.504 -23.156 -5.555 1 96.56 383 ASP B C 1
ATOM 6659 O O . ASP B 1 383 ? 3.645 -24.219 -6.18 1 96.56 383 ASP B O 1
ATOM 6663 N N . GLN B 1 384 ? 2.422 -22.891 -4.957 1 96.06 384 GLN B N 1
ATOM 6664 C CA . GLN B 1 384 ? 1.285 -23.812 -4.898 1 96.06 384 GLN B CA 1
ATOM 6665 C C . GLN B 1 384 ? 0.618 -23.938 -6.266 1 96.06 384 GLN B C 1
ATOM 6667 O O . GLN B 1 384 ? 0.185 -25.031 -6.645 1 96.06 384 GLN B O 1
ATOM 6672 N N . ARG B 1 385 ? 0.525 -22.875 -7.023 1 95.38 385 ARG B N 1
ATOM 6673 C CA . ARG B 1 385 ? -0.035 -22.922 -8.367 1 95.38 385 ARG B CA 1
ATOM 6674 C C . ARG B 1 385 ? 0.817 -23.797 -9.289 1 95.38 385 ARG B C 1
ATOM 6676 O O . ARG B 1 385 ? 0.288 -24.609 -10.055 1 95.38 385 ARG B O 1
ATOM 6683 N N . GLN B 1 386 ? 2.168 -23.609 -9.102 1 95.25 386 GLN B N 1
ATOM 6684 C CA . GLN B 1 386 ? 3.084 -24.422 -9.906 1 95.25 386 GLN B CA 1
ATOM 6685 C C . GLN B 1 386 ? 2.99 -25.891 -9.539 1 95.25 386 GLN B C 1
ATOM 6687 O O . GLN B 1 386 ? 2.984 -26.766 -10.422 1 95.25 386 GLN B O 1
ATOM 6692 N N . GLN B 1 387 ? 2.895 -26.141 -8.273 1 95.75 387 GLN B N 1
ATOM 6693 C CA . GLN B 1 387 ? 2.77 -27.516 -7.812 1 95.75 387 GLN B CA 1
ATOM 6694 C C . GLN B 1 387 ? 1.464 -28.141 -8.289 1 95.75 387 GLN B C 1
ATOM 6696 O O . GLN B 1 387 ? 1.438 -29.312 -8.695 1 95.75 387 GLN B O 1
ATOM 6701 N N . PHE B 1 388 ? 0.393 -27.391 -8.312 1 96.38 388 PHE B N 1
ATOM 6702 C CA . PHE B 1 388 ? -0.896 -27.859 -8.805 1 96.38 388 PHE B CA 1
ATOM 6703 C C . PHE B 1 388 ? -0.805 -28.25 -10.281 1 96.38 388 PHE B C 1
ATOM 6705 O O . PHE B 1 388 ? -1.278 -29.312 -10.672 1 96.38 388 PHE B O 1
ATOM 6712 N N . LEU B 1 389 ? -0.206 -27.406 -11.055 1 93.94 389 LEU B N 1
ATOM 6713 C CA . LEU B 1 389 ? -0.09 -27.656 -12.492 1 93.94 389 LEU B CA 1
ATOM 6714 C C . LEU B 1 389 ? 0.786 -28.875 -12.758 1 93.94 389 LEU B C 1
ATOM 6716 O O . LEU B 1 389 ? 0.5 -29.656 -13.664 1 93.94 389 LEU B O 1
ATOM 6720 N N . LEU B 1 390 ? 1.843 -29.016 -11.938 1 94 390 LEU B N 1
ATOM 6721 C CA . LEU B 1 390 ? 2.742 -30.156 -12.094 1 94 390 LEU B CA 1
ATOM 6722 C C . LEU B 1 390 ? 2.016 -31.469 -11.797 1 94 390 LEU B C 1
ATOM 6724 O O . LEU B 1 390 ? 2.221 -32.469 -12.492 1 94 390 LEU B O 1
ATOM 6728 N N . GLU B 1 391 ? 1.097 -31.453 -10.914 1 94.56 391 GLU B N 1
ATOM 6729 C CA . GLU B 1 391 ? 0.433 -32.656 -10.461 1 94.56 391 GLU B CA 1
ATOM 6730 C C . GLU B 1 391 ? -0.793 -32.969 -11.312 1 94.56 391 GLU B C 1
ATOM 6732 O O . GLU B 1 391 ? -1.102 -34.156 -11.562 1 94.56 391 GLU B O 1
ATOM 6737 N N . ASN B 1 392 ? -1.51 -31.938 -11.766 1 94.19 392 ASN B N 1
ATOM 6738 C CA . ASN B 1 392 ? -2.807 -32.125 -12.398 1 94.19 392 ASN B CA 1
ATOM 6739 C C . ASN B 1 392 ? -2.82 -31.625 -13.836 1 94.19 392 ASN B C 1
ATOM 6741 O O . ASN B 1 392 ? -3.723 -31.938 -14.609 1 94.19 392 ASN B O 1
ATOM 6745 N N . GLY B 1 393 ? -1.832 -30.797 -14.227 1 91.19 393 GLY B N 1
ATOM 6746 C CA . GLY B 1 393 ? -1.827 -30.078 -15.484 1 91.19 393 GLY B CA 1
ATOM 6747 C C . GLY B 1 393 ? -1.917 -31 -16.688 1 91.19 393 GLY B C 1
ATOM 6748 O O . GLY B 1 393 ? -2.578 -30.672 -17.688 1 91.19 393 GLY B O 1
ATOM 6749 N N . ASP B 1 394 ? -1.45 -32.188 -16.609 1 91.25 394 ASP B N 1
ATOM 6750 C CA . ASP B 1 394 ? -1.385 -33.125 -17.734 1 91.25 394 ASP B CA 1
ATOM 6751 C C . ASP B 1 394 ? -2.752 -33.719 -18.016 1 91.25 394 ASP B C 1
ATOM 6753 O O . ASP B 1 394 ? -3.004 -34.219 -19.125 1 91.25 394 ASP B O 1
ATOM 6757 N N . TYR B 1 395 ? -3.615 -33.719 -17.094 1 93.25 395 TYR B N 1
ATOM 6758 C CA . TYR B 1 395 ? -4.875 -34.438 -17.234 1 93.25 395 TYR B CA 1
ATOM 6759 C C . TYR B 1 395 ? -6.051 -33.469 -17.344 1 93.25 395 TYR B C 1
ATOM 6761 O O . TYR B 1 395 ? -7.211 -33.875 -17.344 1 93.25 395 TYR B O 1
ATOM 6769 N N . LEU B 1 396 ? -5.727 -32.156 -17.312 1 93.75 396 LEU B N 1
ATOM 6770 C CA . LEU B 1 396 ? -6.758 -31.141 -17.469 1 93.75 396 LEU B CA 1
ATOM 6771 C C . LEU B 1 396 ? -6.66 -30.484 -18.844 1 93.75 396 LEU B C 1
ATOM 6773 O O . LEU B 1 396 ? -5.562 -30.172 -19.312 1 93.75 396 LEU B O 1
ATOM 6777 N N . PRO B 1 397 ? -7.883 -30.406 -19.484 1 90.69 397 PRO B N 1
ATOM 6778 C CA . PRO B 1 397 ? -7.855 -29.688 -20.75 1 90.69 397 PRO B CA 1
ATOM 6779 C C . PRO B 1 397 ? -7.355 -28.25 -20.594 1 90.69 397 PRO B C 1
ATOM 6781 O O . PRO B 1 397 ? -7.582 -27.625 -19.562 1 90.69 397 PRO B O 1
ATOM 6784 N N . GLU B 1 398 ? -6.719 -27.609 -21.562 1 85.44 398 GLU B N 1
ATOM 6785 C CA . GLU B 1 398 ? -6.117 -26.281 -21.516 1 85.44 398 GLU B CA 1
ATOM 6786 C C . GLU B 1 398 ? -7.184 -25.203 -21.344 1 85.44 398 GLU B C 1
ATOM 6788 O O . GLU B 1 398 ? -6.934 -24.172 -20.719 1 85.44 398 GLU B O 1
ATOM 6793 N N . ASN B 1 399 ? -8.375 -25.438 -21.797 1 88 399 ASN B N 1
ATOM 6794 C CA . ASN B 1 399 ? -9.422 -24.422 -21.797 1 88 399 ASN B CA 1
ATOM 6795 C C . ASN B 1 399 ? -10.43 -24.656 -20.672 1 88 399 ASN B C 1
ATOM 6797 O O . ASN B 1 399 ? -11.555 -24.141 -20.719 1 88 399 ASN B O 1
ATOM 6801 N N . ILE B 1 400 ? -10.008 -25.531 -19.734 1 91.56 400 ILE B N 1
ATOM 6802 C CA . ILE B 1 400 ? -10.938 -25.859 -18.672 1 91.56 400 ILE B CA 1
ATOM 6803 C C . ILE B 1 400 ? -11.219 -24.625 -17.812 1 91.56 400 ILE B C 1
ATOM 6805 O O . ILE B 1 400 ? -12.336 -24.453 -17.312 1 91.56 400 ILE B O 1
ATOM 6809 N N . TRP B 1 401 ? -10.219 -23.766 -17.594 1 90.25 401 TRP B N 1
ATOM 6810 C CA . TRP B 1 401 ? -10.281 -22.516 -16.844 1 90.25 401 TRP B CA 1
ATOM 6811 C C . TRP B 1 401 ? -9.492 -21.422 -17.562 1 90.25 401 TRP B C 1
ATOM 6813 O O . TRP B 1 401 ? -8.398 -21.047 -17.125 1 90.25 401 TRP B O 1
ATOM 6823 N N . PRO B 1 402 ? -10.086 -20.906 -18.625 1 87.31 402 PRO B N 1
ATOM 6824 C CA . PRO B 1 402 ? -9.344 -19.969 -19.469 1 87.31 402 PRO B CA 1
ATOM 6825 C C . PRO B 1 402 ? -8.906 -18.703 -18.703 1 87.31 402 PRO B C 1
ATOM 6827 O O . PRO B 1 402 ? -9.734 -18.062 -18.047 1 87.31 402 PRO B O 1
ATOM 6830 N N . GLY B 1 403 ? -7.559 -18.438 -18.703 1 85.88 403 GLY B N 1
ATOM 6831 C CA . GLY B 1 403 ? -7.035 -17.203 -18.156 1 85.88 403 GLY B CA 1
ATOM 6832 C C . GLY B 1 403 ? -6.578 -17.344 -16.703 1 85.88 403 GLY B C 1
ATOM 6833 O O . GLY B 1 403 ? -5.922 -16.453 -16.172 1 85.88 403 GLY B O 1
ATOM 6834 N N . TYR B 1 404 ? -7.043 -18.484 -16.078 1 88.75 404 TYR B N 1
ATOM 6835 C CA . TYR B 1 404 ? -6.762 -18.578 -14.656 1 88.75 404 TYR B CA 1
ATOM 6836 C C . TYR B 1 404 ? -5.887 -19.781 -14.352 1 88.75 404 TYR B C 1
ATOM 6838 O O . TYR B 1 404 ? -5.113 -19.766 -13.391 1 88.75 404 TYR B O 1
ATOM 6846 N N . ILE B 1 405 ? -6 -20.766 -15.164 1 87.56 405 ILE B N 1
ATOM 6847 C CA . ILE B 1 405 ? -5.297 -22 -14.836 1 87.56 405 ILE B CA 1
ATOM 6848 C C . ILE B 1 405 ? -3.791 -21.781 -14.945 1 87.56 405 ILE B C 1
ATOM 6850 O O . ILE B 1 405 ? -3.027 -22.266 -14.102 1 87.56 405 ILE B O 1
ATOM 6854 N N . ASP B 1 406 ? -3.287 -21.047 -15.906 1 85.62 406 ASP B N 1
ATOM 6855 C CA . ASP B 1 406 ? -1.856 -20.828 -16.109 1 85.62 406 ASP B CA 1
ATOM 6856 C C . ASP B 1 406 ? -1.444 -19.422 -15.695 1 85.62 406 ASP B C 1
ATOM 6858 O O . ASP B 1 406 ? -0.368 -18.953 -16.078 1 85.62 406 ASP B O 1
ATOM 6862 N N . ASP B 1 407 ? -2.289 -18.797 -15.047 1 87.75 407 ASP B N 1
ATOM 6863 C CA . ASP B 1 407 ? -1.973 -17.453 -14.578 1 87.75 407 ASP B CA 1
ATOM 6864 C C . ASP B 1 407 ? -1.002 -17.5 -13.398 1 87.75 407 ASP B C 1
ATOM 6866 O O . ASP B 1 407 ? -1.345 -18 -12.328 1 87.75 407 ASP B O 1
ATOM 6870 N N . MET B 1 408 ? 0.243 -16.938 -13.672 1 90.56 408 MET B N 1
ATOM 6871 C CA . MET B 1 408 ? 1.256 -16.953 -12.625 1 90.56 408 MET B CA 1
ATOM 6872 C C . MET B 1 408 ? 1.521 -15.539 -12.094 1 90.56 408 MET B C 1
ATOM 6874 O O . MET B 1 408 ? 2.471 -15.328 -11.344 1 90.56 408 MET B O 1
ATOM 6878 N N . GLU B 1 409 ? 0.691 -14.648 -12.477 1 88.94 409 GLU B N 1
ATOM 6879 C CA . GLU B 1 409 ? 0.858 -13.273 -12.031 1 88.94 409 GLU B CA 1
ATOM 6880 C C . GLU B 1 409 ? 0.413 -13.102 -10.578 1 88.94 409 GLU B C 1
ATOM 6882 O O . GLU B 1 409 ? -0.39 -13.891 -10.078 1 88.94 409 GLU B O 1
ATOM 6887 N N . SER B 1 410 ? 1.021 -12.086 -9.961 1 90.56 410 SER B N 1
ATOM 6888 C CA . SER B 1 410 ? 0.656 -11.812 -8.578 1 90.56 410 SER B CA 1
ATOM 6889 C C . SER B 1 410 ? -0.8 -11.375 -8.461 1 90.56 410 SER B C 1
ATOM 6891 O O . SER B 1 410 ? -1.332 -10.734 -9.375 1 90.56 410 SER B O 1
ATOM 6893 N N . MET B 1 411 ? -1.394 -11.75 -7.375 1 91.62 411 MET B N 1
ATOM 6894 C CA . MET B 1 411 ? -2.809 -11.453 -7.172 1 91.62 411 MET B CA 1
ATOM 6895 C C . MET B 1 411 ? -2.992 -10.031 -6.637 1 91.62 411 MET B C 1
ATOM 6897 O O . MET B 1 411 ? -4.121 -9.586 -6.434 1 91.62 411 MET B O 1
ATOM 6901 N N . TYR B 1 412 ? -1.803 -9.383 -6.379 1 92 412 TYR B N 1
ATOM 6902 C CA . TYR B 1 412 ? -1.926 -8.039 -5.809 1 92 412 TYR B CA 1
ATOM 6903 C C . TYR B 1 412 ? -0.986 -7.066 -6.508 1 92 412 TYR B C 1
ATOM 6905 O O . TYR B 1 412 ? -0.028 -7.477 -7.164 1 92 412 TYR B O 1
ATOM 6913 N N . SER B 1 413 ? -1.384 -5.773 -6.598 1 91.56 413 SER B N 1
ATOM 6914 C CA . SER B 1 413 ? -0.512 -4.652 -6.93 1 91.56 413 SER B CA 1
ATOM 6915 C C . SER B 1 413 ? -0.372 -3.689 -5.758 1 91.56 413 SER B C 1
ATOM 6917 O O . SER B 1 413 ? -1.359 -3.359 -5.098 1 91.56 413 SER B O 1
ATOM 6919 N N . PHE B 1 414 ? 0.915 -3.439 -5.477 1 93 414 PHE B N 1
ATOM 6920 C CA . PHE B 1 414 ? 1.23 -2.643 -4.297 1 93 414 PHE B CA 1
ATOM 6921 C C . PHE B 1 414 ? 2.277 -1.585 -4.621 1 93 414 PHE B C 1
ATOM 6923 O O . PHE B 1 414 ? 3.389 -1.913 -5.043 1 93 414 PHE B O 1
ATOM 6930 N N . GLU B 1 415 ? 1.849 -0.178 -4.594 1 90.88 415 GLU B N 1
ATOM 6931 C CA . GLU B 1 415 ? 2.76 0.944 -4.797 1 90.88 415 GLU B CA 1
ATOM 6932 C C . GLU B 1 415 ? 2.627 1.973 -3.68 1 90.88 415 GLU B C 1
ATOM 6934 O O . GLU B 1 415 ? 1.518 2.289 -3.246 1 90.88 415 GLU B O 1
ATOM 6939 N N . TYR B 1 416 ? 3.836 2.264 -3.16 1 92.69 416 TYR B N 1
ATOM 6940 C CA . TYR B 1 416 ? 3.783 3.277 -2.113 1 92.69 416 TYR B CA 1
ATOM 6941 C C . TYR B 1 416 ? 4.98 4.215 -2.199 1 92.69 416 TYR B C 1
ATOM 6943 O O . TYR B 1 416 ? 5.973 3.904 -2.863 1 92.69 416 TYR B O 1
ATOM 6951 N N . SER B 1 417 ? 4.816 5.508 -1.747 1 92.5 417 SER B N 1
ATOM 6952 C CA . SER B 1 417 ? 5.891 6.492 -1.641 1 92.5 417 SER B CA 1
ATOM 6953 C C . SER B 1 417 ? 5.816 7.254 -0.321 1 92.5 417 SER B C 1
ATOM 6955 O O . SER B 1 417 ? 4.73 7.422 0.243 1 92.5 417 SER B O 1
ATOM 6957 N N . ILE B 1 418 ? 7.02 7.477 0.192 1 92.44 418 ILE B N 1
ATOM 6958 C CA . ILE B 1 418 ? 7.109 8.242 1.434 1 92.44 418 ILE B CA 1
ATOM 6959 C C . ILE B 1 418 ? 7.797 9.578 1.17 1 92.44 418 ILE B C 1
ATOM 6961 O O . ILE B 1 418 ? 8.828 9.633 0.499 1 92.44 418 ILE B O 1
ATOM 6965 N N . HIS B 1 419 ? 7.09 10.648 1.562 1 87.69 419 HIS B N 1
ATOM 6966 C CA . HIS B 1 419 ? 7.66 11.984 1.477 1 87.69 419 HIS B CA 1
ATOM 6967 C C . HIS B 1 419 ? 8.25 12.422 2.814 1 87.69 419 HIS B C 1
ATOM 6969 O O . HIS B 1 419 ? 7.512 12.688 3.766 1 87.69 419 HIS B O 1
ATOM 6975 N N . ASN B 1 420 ? 9.562 12.367 2.887 1 83.19 420 ASN B N 1
ATOM 6976 C CA . ASN B 1 420 ? 10.242 12.766 4.117 1 83.19 420 ASN B CA 1
ATOM 6977 C C . ASN B 1 420 ? 10.672 14.227 4.082 1 83.19 420 ASN B C 1
ATOM 6979 O O . ASN B 1 420 ? 10.781 14.82 3.004 1 83.19 420 ASN B O 1
ATOM 6983 N N . VAL B 1 421 ? 10.781 14.852 5.34 1 83.81 421 VAL B N 1
ATOM 6984 C CA . VAL B 1 421 ? 11.266 16.219 5.453 1 83.81 421 VAL B CA 1
ATOM 6985 C C . VAL B 1 421 ? 12.789 16.234 5.336 1 83.81 421 VAL B C 1
ATOM 6987 O O . VAL B 1 421 ? 13.461 15.289 5.746 1 83.81 421 VAL B O 1
ATOM 6990 N N . PRO B 1 422 ? 13.273 17.312 4.598 1 77.69 422 PRO B N 1
ATOM 6991 C CA . PRO B 1 422 ? 14.727 17.375 4.426 1 77.69 422 PRO B CA 1
ATOM 6992 C C . PRO B 1 422 ? 15.469 17.547 5.746 1 77.69 422 PRO B C 1
ATOM 6994 O O . PRO B 1 422 ? 14.867 17.953 6.746 1 77.69 422 PRO B O 1
ATOM 6997 N N . ASN B 1 423 ? 16.875 17.078 5.734 1 69.31 423 ASN B N 1
ATOM 6998 C CA . ASN B 1 423 ? 17.734 17.234 6.895 1 69.31 423 ASN B CA 1
ATOM 6999 C C . ASN B 1 423 ? 18.156 18.688 7.105 1 69.31 423 ASN B C 1
ATOM 7001 O O . ASN B 1 423 ? 18.328 19.438 6.141 1 69.31 423 ASN B O 1
#

Sequence (846 aa):
MSDAATTIPSDEIDKLWNKARNQLVEAQVECEESLKILSKVRTEMDSSQKSRFKLKFILNCLVNQVEFFKNIMLEKCISTELIDNEWSKLVLVEIVNDVSYWQNEITTKMKILQGTKYDLTDDHSSLSDFICMDHVDILQQKIDEIPIIKQQVTNIRQHYKSIKDRIENQLVAVKLKKLRTYFDSHFSRDSKNNLFKLLESDYVTELNEFENELADFLRSITDHFDKCTILKEQQIPLPDLKELFQIVKKDDTQLENIRELVFETGLEVKAFSKKVNETISEIMDKIGGFHLLASKIVTELEKCEEYLSIFQKIANLVFVYKESCIKKIEQVQQLCEFYDKFKLGYKNLLRERDRRKATALQMEKILKECQEKLQALSDADLDQRQQFLLENGDYLPENIWPGYIDDMESMYSFEYSIHNVPNMSDAATTIPSDEIDKLWNKARNQLVEAQVECEESLKILSKVRTEMDSSQKSRFKLKFILNCLVNQVEFFKNIMLEKCISTELIDNEWSKLVLVEIVNDVSYWQNEITTKMKILQGTKYDLTDDHSSLSDFICMDHVDILQQKIDEIPIIKQQVTNIRQHYKSIKDRIENQLVAVKLKKLRTYFDSHFSRDSKNNLFKLLESDYVTELNEFENELADFLRSITDHFDKCTILKEQQIPLPDLKELFQIVKKDDTQLENIRELVFETGLEVKAFSKKVNETISEIMDKIGGFHLLASKIVTELEKCEEYLSIFQKIANLVFVYKESCIKKIEQVQQLCEFYDKFKLGYKNLLRERDRRKATALQMEKILKECQEKLQALSDADLDQRQQFLLENGDYLPENIWPGYIDDMESMYSFEYSIHNVPN

Secondary structure (DSSP, 8-state):
---------HHHHHHHHHHHHHHHHHHHHHHHHHHHHHHHHHHHHHHHHHHHHHHHHHHHHHHHHHHIIIIIIIIIIIIIIIIIIIIIIIIIIIIHHHHHHHHHHHHHHHHHHHHSBP-S-TT-SBGGGGS-GGGGHHHHHHHHHHHHHHHHHHHHHHHHHHHHHHIIIIIIIIIIHHHHHHHHHHH-TT-TT-HHHIIIIIHHHHHHHHHHHHHHHHHHHHHHHHHHHHHHTT-S-HHHHHHHHHHHHHHHHHHHHHHHHHHHHHHHHHHHHHHHHHHHHHHHHHHHHHHHHHHHHHHHHHHHHHHHHHHHHHHHHHHHHHHHHHHHHHHHHHHHHHHHHHHHHHHHHHHHHHHHHHHHHHHHHHHHHHHHHHHHHHHHHHHHHHHHHHHHGGGS-TTSSTTTTT--S-SEEEEEEE-PPP-/---------HHHHHHHHHHHHHHHHHHHHHHHHHHHHHHHHHHHHHHHHHHHHHHHHHHHHHHHHHHIIIIIIIIIIIIIIIIIIIIIIIIIIIIHHHHHHHHHHHHHHHHHHHHSBP-S-SS-SBGGGGS-GGGGHHHHHHHHHHHHHHHHHHHHHHHHHHHHHHIIIIIIIIIIHHHHHHHHHHH-TT-TT-HHHIIIIIHHHHHHHHHHHHHHHHHHHHHHHHHHHHHHTT-S-HHHHHHHHHHHHHHHHHHHHHHHHHHHHHHHHHHHHHHHHHHHHHHHHHHHHHHHHHHHHHHHHHHHHHHHHHHHHHHHHHHHHHHHHHHHHHHHHHHHHHHHHHHHHHHHHHHHHHHHHHHHHHHHHHHHHHHHHHHHHHHHHHHHHHHHHHHHGGGS-TTSSTTTTT--S-SEEEEEEE-PPP-

Nearest PDB structures (foldseek):
  5jhf-assembly3_F  TM=8.410E-01  e=4.704E-20  Lachancea thermotolerans CBS 6340
  4p1w-assembly1_C  TM=8.484E-01  e=5.912E-20  Lachancea thermotolerans CBS 6340
  4p1w-assembly1_F  TM=8.503E-01  e=3.682E-19  Lachancea thermotolerans CBS 6340
  3ja6-assembly1_I  TM=2.829E-01  e=2.363E+00  Escherichia coli
  3ja6-assembly1_H  TM=2.641E-01  e=3.109E+00  Escherichia coli

Solvent-accessible surface area (backbone atoms only — not comparable to full-atom values): 45379 Å² total; per-residue (Å²): 139,83,84,78,77,83,72,80,61,66,67,58,47,52,52,51,37,52,50,37,50,51,50,42,53,52,48,51,52,50,46,52,52,42,50,50,52,50,52,54,49,52,53,52,50,53,54,55,56,54,48,54,58,52,51,53,48,51,50,52,50,51,52,50,50,52,48,44,46,52,53,45,48,46,44,46,45,43,44,46,46,42,45,48,45,46,45,50,42,43,45,64,39,51,48,45,50,50,48,52,49,52,42,52,50,43,46,50,54,48,49,51,31,51,69,36,72,42,76,67,57,90,88,50,66,28,52,40,78,79,50,72,77,65,63,63,48,64,49,47,58,57,56,66,44,44,64,58,52,53,50,50,52,52,52,48,53,50,49,50,51,52,51,54,46,46,44,52,57,45,45,50,59,40,52,49,43,48,45,52,49,50,44,48,63,67,67,32,89,84,30,92,84,30,63,60,52,40,56,65,46,56,47,47,52,50,54,50,48,52,55,50,49,51,52,52,50,52,49,52,44,49,51,50,37,52,53,38,50,51,62,64,65,62,78,61,65,71,75,56,45,58,55,47,50,51,49,51,54,54,44,51,64,49,44,58,54,50,54,52,45,52,53,51,49,40,53,48,48,54,52,48,50,52,53,50,52,51,52,50,51,52,51,51,50,52,49,52,53,50,51,51,51,48,48,55,52,52,52,52,51,54,53,49,51,55,55,51,52,54,54,49,55,49,51,49,52,50,49,50,49,52,51,52,49,53,53,52,48,52,53,48,51,53,49,44,53,42,52,54,45,25,54,53,30,48,57,50,45,55,52,47,53,52,48,53,40,51,51,41,51,51,51,48,50,54,51,52,53,50,50,51,52,51,48,53,52,46,52,53,49,48,51,50,53,52,51,46,41,71,74,30,43,89,44,46,66,85,73,72,45,73,83,55,74,82,55,77,69,72,50,61,47,83,51,72,50,77,59,70,72,82,111,138,83,84,77,80,84,70,78,61,67,68,60,48,52,51,52,37,54,51,36,51,54,50,43,55,53,49,49,52,49,47,50,52,41,49,51,52,51,52,52,50,51,53,52,51,52,52,55,58,54,48,55,58,52,51,54,49,52,51,52,50,52,54,50,49,52,48,42,46,51,56,44,47,46,45,45,46,43,46,47,47,43,47,48,43,45,43,48,42,43,44,63,39,51,48,46,50,50,49,51,50,53,42,52,49,44,46,50,55,48,50,52,32,51,68,37,72,42,77,68,58,89,86,50,65,28,51,41,78,79,51,72,77,66,63,63,49,65,49,47,58,57,57,65,43,44,65,56,52,54,50,51,52,53,52,47,53,51,50,52,52,52,51,54,47,46,45,50,57,44,46,50,60,40,51,49,43,49,44,51,49,49,46,47,64,67,66,31,90,84,29,91,84,31,64,59,50,40,56,66,45,56,48,46,52,50,54,49,49,50,56,49,52,51,52,51,51,52,48,53,45,50,51,51,36,51,52,38,50,52,61,65,66,62,79,62,63,70,75,55,45,57,57,47,49,51,49,51,56,57,46,52,64,50,44,57,54,49,53,51,45,54,54,52,47,40,55,49,47,55,52,49,49,52,53,50,51,51,54,50,51,51,49,51,51,52,49,51,52,49,53,51,50,50,49,55,52,53,55,52,52,54,55,50,51,56,53,52,51,53,53,50,55,50,51,50,53,51,49,50,51,51,53,52,51,53,52,51,49,52,53,48,52,52,50,44,54,43,52,55,44,25,54,54,31,49,57,50,47,55,52,47,53,52,49,53,41,51,50,43,51,50,50,48,51,54,51,50,52,50,49,52,52,50,49,52,53,46,52,51,48,48,51,51,53,52,51,46,42,72,75,31,44,88,45,46,68,84,73,72,45,74,83,56,73,80,54,78,69,73,52,62,47,82,48,72,48,76,58,70,74,83,112

pLDDT: mean 86.91, std 8.71, range [25.36, 96.56]

=== Feature glossary ===
Legend for the data blocks above and below:

— What the protein is —

The amino-acid sequence is the protein's primary structure: the linear order of residues from the N-terminus to the C-terminus, written in one-letter code. Everything else here — the 3D coordinates, the secondary structure, the domain annotations — is ultimately a consequence of this string.

Functional annotations link the protein to curated databases. InterPro entries identify conserved domains and families by matching the sequence against member-database signatures (Pfam, PROSITE, CDD, …). Gene Ontology (GO) terms describe molecular function, biological process, and cellular component in a controlled vocabulary. CATH places the structure in a hierarchical fold classification (Class/Architecture/Topology/Homologous-superfamily). The organism is the source species.

— Where its atoms are —

Atomic coordinates in PDBx/mmCIF format — the same representation the Protein Data Bank distributes. Each line of the _atom_site loop places one backbone atom in Cartesian space (units: ångströms, origin: arbitrary).

The six renders are orthographic views along the three Cartesian axes in both directions. Representation (cartoon, sticks, or surface) and color scheme (sequence-rainbow or by-chain) vary across proteins so the training set covers all the common visualization conventions.

— Local backbone conformation —

Eight-state secondary structure (DSSP): H is the canonical α-helix, G the tighter 3₁₀-helix, I the wider π-helix; E/B are β-structure, T and S are turns and bends, and '-' is everything else. DSSP derives these from the pattern of main-chain N–H···O=C hydrogen bonds, not from the sequence.

Three-state secondary structure (P-SEA) collapses the eight DSSP classes into helix (a), strand (b), and coil (c). P-SEA assigns these from Cα geometry alone — distances and angles — without requiring backbone oxygens, so it works on any Cα trace.

φ (phi) and ψ (psi) are the two rotatable backbone dihedrals per residue: φ is the C(i-1)–N–Cα–C torsion, ψ is the N–Cα–C–N(i+1) torsion, both in degrees on (−180°, 180°]. α-helical residues cluster near (−60°, −45°); β-strand residues near (−120°, +130°). A Ramachandran plot is simply a scatter of (φ, ψ) for every residue.

— Global shape and packing —

The geometric summary reports three shape descriptors. Rg (radius of gyration) measures how spread out the Cα atoms are about their centre of mass; compact globular proteins have small Rg, elongated or unfolded ones large. Cα contacts (<8 Å, |i−j|>4) count long-range residue pairs in spatial proximity — high for tightly packed folds, near zero for rods or random coil. The bounding-box extents give the protein's footprint along x, y, z in Å.

SASA measures how much of the protein is reachable by solvent. It is computed by rolling a water-sized probe over the atomic surface and summing the exposed area (Å²). Per-residue SASA distinguishes core (buried, low SASA) from surface (exposed, high SASA) residues; total SASA is a whole-molecule size measure.

Plot images: a contact map (which residues are close in 3D, as an N×N binary image), a Ramachandran scatter (backbone torsion angles, revealing secondary-structure composition at a glance), and — for AlphaFold structures — a PAE heatmap (pairwise prediction confidence).

— Structural neighborhood —

A 3Di character summarizes, for each residue, the relative orientation of the Cα frame of its nearest spatial neighbor. Because it encodes fold topology rather than chemistry, 3Di alignments detect remote structural similarity that sequence alignment misses.

The Foldseek neighbor list gives the closest experimentally determined structures in the PDB, ranked by structural alignment. TM-score near 1 means near-identical fold; near 0.3 means only rough topology match. This is how one finds what a novel AlphaFold prediction most resembles in the solved-structure universe.

— Confidence and disorder —

For AlphaFold models, the B-factor field carries pLDDT — the model's own estimate of local accuracy on a 0–100 scale. Regions with pLDDT<50 should be treated as essentially unmodeled; they often correspond to intrinsically disordered segments.

Crystallographic B-factors measure how much each atom's electron density is smeared out, in Å². They rise in mobile loops and surface residues and fall in the buried interior. In AlphaFold models this column is repurposed to hold pLDDT instead.

Predicted Aligned Error (PAE) is an AlphaFold confidence matrix: entry (i, j) is the expected error in the position of residue j, in ångströms, when the prediction is superimposed on the true structure at residue i. Low PAE within a block of residues means that block is internally rigid and well-predicted; high PAE between two blocks means their relative placement is uncertain even if each block individually is confident.